Protein 9BK9 (pdb70)

InterPro domains:
  IPR006175 YjgF/YER057c/UK114 family [PF01042] (8-142)
  IPR013813 Endoribonuclease L-PSP/chorismate mutase-like [PTHR43760] (8-143)
  IPR013813 Endoribonuclease L-PSP/chorismate mutase-like [cd02199] (7-141)
  IPR035959 RutC-like superfamily [G3DSA:3.30.1330.40] (1-142)
  IPR035959 RutC-like superfamily [SSF55298] (7-142)

Nearest PDB structures (foldseek):
  9bk9-assembly2_D-2  TM=1.008E+00  e=2.619E-28  Pseudomonas aeruginosa
  9bk9-assembly1_B  TM=1.005E+00  e=1.049E-26  Pseudomonas aeruginosa
  9bkb-assembly1_C  TM=9.730E-01  e=8.729E-17  Acinetobacter baylyi
  9bki-assembly3_G-3  TM=9.748E-01  e=1.996E-16  Acinetobacter baylyi
  2otm-assembly1_C  TM=9.742E-01  e=6.450E-13  Shewanella oneidensis MR-1

Solvent-accessible surface area: 30326 Å² total; per-residue (Å²): 105,89,90,74,20,4,65,34,88,33,23,0,14,0,0,12,32,25,0,75,65,173,57,115,32,94,55,71,14,44,0,43,78,122,6,86,37,51,65,0,3,66,0,0,67,27,0,0,31,27,0,6,96,14,0,70,128,43,12,63,11,27,123,97,2,86,55,0,0,12,0,13,0,3,0,1,7,15,101,59,17,45,87,0,42,30,0,0,36,1,0,12,10,37,0,42,44,61,6,34,97,86,3,21,4,0,9,2,6,0,0,2,16,6,0,7,143,15,1,0,0,4,0,15,3,26,0,0,19,190,156,24,113,36,86,110,83,43,29,45,72,98,60,15,4,64,33,89,36,25,0,13,0,0,9,30,18,0,49,112,179,20,106,49,124,20,64,10,53,0,53,79,114,18,79,55,117,57,0,77,85,0,0,99,28,0,0,25,25,0,6,111,4,0,71,115,39,8,61,12,29,119,92,0,73,62,0,0,12,0,14,0,4,0,3,4,13,103,58,16,46,89,0,42,31,0,0,43,7,0,1,78,40,0,84,117,62,7,38,106,74,2,20,2,0,8,2,5,0,0,1,12,10,1,7,104,18,1,0,0,4,0,16,4,32,0,0,14,138,135,63,72,15,1,73,47,89,34,24,0,14,0,0,8,18,11,0,59,38,87,52,71,39,89,21,65,9,52,0,50,81,112,15,78,58,134,57,0,75,94,0,0,98,37,0,0,21,16,0,6,108,9,0,74,115,43,24,60,13,41,128,101,3,31,63,0,0,18,0,11,0,3,0,2,7,16,103,57,16,46,89,0,15,30,0,0,25,6,0,3,68,39,0,84,109,67,26,36,105,132,2,27,3,0,6,2,6,0,0,1,17,9,1,7,157,19,0,0,0,4,0,13,2,23,0,0,17,141,111,181,50,9,18,75,46,126,87,22,46,0,103,6,31,29,21,16,0,19,88,124,6,63,22,126,19,68,13,54,0,48,71,101,16,18,17,2,12,0,5,44,0,0,64,31,0,0,32,21,0,8,79,11,0,69,27,6,6,30,13,30,122,58,0,85,101,0,62,107,0,26,0,60,0,2,21,20,113,71,25,116,86,20,70,32,0,0,48,1,0,18,76,59,0,89,129,62,9,38,102,83,2,30,47,57,81,43,32,68,43,38,75,115,18,74,99,32,0,0,0,33,0,58,4,61,0,11,8,114,144,24,79,59,74,17,4,58,34,90,31,46,0,18,0,0,12,30,15,0,69,74,184,52,103,35,105,34,75,8,34,0,52,78,117,8,78,54,117,58,0,94,85,0,0,103,40,0,0,34,19,0,5,80,14,0,37,87,30,12,1,3,25,115,57,3,99,103,0,61,73,0,21,0,13,0,0,24,19,113,70,22,118,88,20,70,29,0,0,61,7,0,20,96,43,0,73,104,64,7,34,108,85,1,33,45,61,82,40,32,68,42,10,31,14,0,8,124,12,0,0,0,4,0,20,3,52,0,13,6,180,110,156,165,109,82,18,70,70,124,89,34,25,0,98,4,26,22,29,10,0,78,63,175,56,132,25,130,44,62,9,88,0,52,86,121,14,71,15,51,59,0,19,60,0,0,10,19,0,0,28,23,0,6,95,13,0,77,125,44,10,60,10,35,132,88,1,80,62,0,0,17,0,12,0,52,0,4,8,12,107,57,19,47,70,0,38,16,0,0,18,1,0,0,39,45,0,0,39,67,11,6,77,83,0,10,0,0,7,3,5,0,0,22,65,117,18,73,158,31,0,0,0,32,0,59,3,44,0,0,9,190

Structure (mmCIF, N/CA/C/O backbone):
data_9BK9
#
_entry.id   9BK9
#
_cell.length_a   46.970
_cell.length_b   84.647
_cell.length_c   85.789
_cell.angle_alpha   90.000
_cell.angle_beta   90.710
_cell.angle_gamma   90.000
#
_symmetry.space_group_name_H-M   'P 1 21 1'
#
loop_
_entity.id
_entity.type
_entity.pdbx_description
1 polymer 'Rid family protein PA0814'
2 water water
#
loop_
_atom_site.group_PDB
_atom_site.id
_atom_site.type_symbol
_atom_site.label_atom_id
_atom_site.label_alt_id
_atom_site.label_comp_id
_atom_site.label_asym_id
_atom_site.label_entity_id
_atom_site.label_seq_id
_atom_site.pdbx_PDB_ins_code
_atom_site.Cartn_x
_atom_site.Cartn_y
_atom_site.Cartn_z
_atom_site.occupancy
_atom_site.B_iso_or_equiv
_atom_site.auth_seq_id
_atom_site.auth_comp_id
_atom_site.auth_asym_id
_atom_site.auth_atom_id
_atom_site.pdbx_PDB_model_num
ATOM 1 N N . ALA A 1 14 ? -5.08149 -2.69812 -9.97699 1.000 44.18403 14 ALA A N 1
ATOM 2 C CA . ALA A 1 14 ? -4.38252 -3.53218 -9.00592 1.000 41.64518 14 ALA A CA 1
ATOM 3 C C . ALA A 1 14 ? -2.96461 -3.01817 -8.75713 1.000 47.04112 14 ALA A C 1
ATOM 4 O O . ALA A 1 14 ? -2.11860 -3.00330 -9.65539 1.000 51.35819 14 ALA A O 1
ATOM 6 N N . TYR A 1 15 ? -2.72334 -2.59408 -7.52312 1.000 36.72354 15 TYR A N 1
ATOM 7 C CA . TYR A 1 15 ? -1.43063 -2.10284 -7.08216 1.000 24.50371 15 TYR A CA 1
ATOM 8 C C . TYR A 1 15 ? -0.54562 -3.24459 -6.59372 1.000 20.82624 15 TYR A C 1
ATOM 9 O O . TYR A 1 15 ? -0.98761 -4.38295 -6.43230 1.000 27.51873 15 TYR A O 1
ATOM 18 N N . GLN A 1 16 ? 0.74272 -2.93718 -6.41948 1.000 14.46103 16 GLN A N 1
ATOM 19 C CA . GLN A 1 16 ? 1.74004 -3.88745 -5.94424 1.000 13.27234 16 GLN A CA 1
ATOM 20 C C . GLN A 1 16 ? 2.08582 -3.60403 -4.48594 1.000 16.14046 16 GLN A C 1
ATOM 21 O O . GLN A 1 16 ? 2.09385 -2.44334 -4.06784 1.000 13.83471 16 GLN A O 1
ATOM 27 N N . PRO A 1 17 ? 2.36112 -4.62724 -3.67797 1.000 13.24480 17 PRO A N 1
ATOM 28 C CA . PRO A 1 17 ? 2.75607 -4.37215 -2.28127 1.000 12.56113 17 PRO A CA 1
ATOM 29 C C . PRO A 1 17 ? 4.04429 -3.59246 -2.14314 1.000 13.24622 17 PRO A C 1
ATOM 30 O O . PRO A 1 17 ? 4.18526 -2.81112 -1.19311 1.000 13.88183 17 PRO A O 1
ATOM 34 N N . VAL A 1 18 ? 5.01727 -3.83974 -3.01953 1.000 12.41474 18 VAL A N 1
ATOM 35 C CA . VAL A 1 18 ? 6.32580 -3.19610 -2.97944 1.000 13.30684 18 VAL A CA 1
ATOM 36 C C . VAL A 1 18 ? 6.79391 -2.94523 -4.40448 1.000 16.02006 18 VAL A C 1
ATOM 37 O O . VAL A 1 18 ? 6.69929 -3.83309 -5.25940 1.000 13.41162 18 VAL A O 1
ATOM 41 N N . VAL A 1 19 ? 7.35358 -1.76194 -4.65106 1.000 13.33550 19 VAL A N 1
ATOM 42 C CA . VAL A 1 19 ? 8.05830 -1.47322 -5.90020 1.000 11.31717 19 VAL A CA 1
ATOM 43 C C . VAL A 1 19 ? 9.52689 -1.21024 -5.59421 1.000 17.36279 19 VAL A C 1
ATOM 44 O O . VAL A 1 19 ? 9.84399 -0.41634 -4.70274 1.000 13.56315 19 VAL A O 1
ATOM 48 N N . LEU A 1 20 ? 10.42760 -1.87068 -6.33017 1.000 13.11812 20 LEU A N 1
ATOM 49 C CA . LEU A 1 20 ? 11.86101 -1.61942 -6.21116 1.000 11.68341 20 LEU A CA 1
ATOM 50 C C . LEU A 1 20 ? 12.32539 -0.85618 -7.44165 1.000 17.46164 20 LEU A C 1
ATOM 51 O O . LEU A 1 20 ? 12.03547 -1.27184 -8.56880 1.000 21.14489 20 LEU A O 1
ATOM 56 N N . HIS A 1 21 ? 13.01482 0.26693 -7.22936 1.000 15.40026 21 HIS A N 1
ATOM 57 C CA . HIS A 1 21 ? 13.53986 1.05571 -8.33952 1.000 18.82413 21 HIS A CA 1
ATOM 58 C C . HIS A 1 21 ? 14.73759 1.87774 -7.88329 1.000 17.13542 21 HIS A C 1
ATOM 59 O O . HIS A 1 21 ? 14.65759 2.59988 -6.88718 1.000 18.32653 21 HIS A O 1
ATOM 66 N N . ALA A 1 22 ? 15.85082 1.75109 -8.60961 1.000 20.07743 22 ALA A N 1
ATOM 67 C CA . ALA A 1 22 ? 17.02025 2.61700 -8.42913 1.000 22.70136 22 ALA A CA 1
ATOM 68 C C . ALA A 1 22 ? 17.47451 2.68554 -6.97024 1.000 18.42797 22 ALA A C 1
ATOM 69 O O . ALA A 1 22 ? 17.80297 3.75181 -6.44935 1.000 21.53647 22 ALA A O 1
ATOM 71 N N . GLY A 1 23 ? 17.49521 1.53548 -6.30746 1.000 15.64446 23 GLY A N 1
ATOM 72 C CA . GLY A 1 23 ? 17.98633 1.45572 -4.94547 1.000 17.54415 23 GLY A CA 1
ATOM 73 C C . GLY A 1 23 ? 17.00591 1.87922 -3.87418 1.000 18.34404 23 GLY A C 1
ATOM 74 O O . GLY A 1 23 ? 17.41220 2.03256 -2.71504 1.000 17.09838 23 GLY A O 1
ATOM 75 N N . ILE A 1 24 ? 15.74056 2.09352 -4.22570 1.000 15.64958 24 ILE A N 1
ATOM 76 C CA . ILE A 1 24 ? 14.69661 2.49562 -3.29021 1.000 13.64845 24 ILE A CA 1
ATOM 77 C C . ILE A 1 24 ? 13.55924 1.48444 -3.34686 1.000 15.59101 24 ILE A C 1
ATOM 78 O O . ILE A 1 24 ? 13.15468 1.05803 -4.43561 1.000 13.98455 24 ILE A O 1
ATOM 83 N N . ALA A 1 25 ? 13.01941 1.12549 -2.17680 1.000 10.11559 25 ALA A N 1
ATOM 84 C CA . ALA A 1 25 ? 11.82612 0.29988 -2.06882 1.000 11.41951 25 ALA A CA 1
ATOM 85 C C . ALA A 1 25 ? 10.68576 1.16976 -1.56927 1.000 13.76068 25 ALA A C 1
ATOM 86 O O . ALA A 1 25 ? 10.82658 1.84968 -0.54383 1.000 12.66925 25 ALA A O 1
ATOM 88 N N . TYR A 1 26 ? 9.58084 1.17220 -2.31676 1.000 10.63278 26 TYR A N 1
ATOM 89 C CA . TYR A 1 26 ? 8.35067 1.87004 -1.94647 1.000 10.47538 26 TYR A CA 1
ATOM 90 C C . TYR A 1 26 ? 7.37229 0.80282 -1.48472 1.000 10.40480 26 TYR A C 1
ATOM 91 O O . TYR A 1 26 ? 6.97570 -0.06029 -2.27728 1.000 10.90459 26 TYR A O 1
ATOM 100 N N . VAL A 1 27 ? 7.02203 0.82316 -0.19771 1.000 7.91147 27 VAL A N 1
ATOM 101 C CA . VAL A 1 27 ? 6.16363 -0.18146 0.40119 1.000 6.45349 27 VAL A CA 1
ATOM 102 C C . VAL A 1 27 ? 4.78673 0.42693 0.61926 1.000 12.17552 27 VAL A C 1
ATOM 103 O O . VAL A 1 27 ? 4.63961 1.41964 1.35761 1.000 12.13696 27 VAL A O 1
ATOM 107 N N . SER A 1 28 ? 3.79051 -0.22788 0.01956 1.000 9.42093 28 SER A N 1
ATOM 108 C CA . SER A 1 28 ? 2.39062 0.16035 0.10021 1.000 9.85774 28 SER A CA 1
ATOM 109 C C . SER A 1 28 ? 1.89798 0.17888 1.53826 1.000 11.17977 28 SER A C 1
ATOM 110 O O . SER A 1 28 ? 2.41802 -0.51566 2.41712 1.000 10.43267 28 SER A O 1
ATOM 113 N N . GLY A 1 29 ? 0.85580 0.96865 1.76303 1.000 11.37368 29 GLY A N 1
ATOM 114 C CA . GLY A 1 29 ? 0.18298 0.99253 3.04677 1.000 10.19381 29 GLY A CA 1
ATOM 115 C C . GLY A 1 29 ? -0.32144 -0.36488 3.48462 1.000 13.98779 29 GLY A C 1
ATOM 116 O O . GLY A 1 29 ? -0.96313 -1.08308 2.70596 1.000 14.36483 29 GLY A O 1
ATOM 117 N N . GLN A 1 30 ? 0.00058 -0.74048 4.71652 1.000 10.51221 30 GLN A N 1
ATOM 118 C CA . GLN A 1 30 ? -0.38782 -2.02117 5.29897 1.000 10.65065 30 GLN A CA 1
ATOM 119 C C . GLN A 1 30 ? -1.37801 -1.78237 6.42866 1.000 12.08747 30 GLN A C 1
ATOM 120 O O . GLN A 1 30 ? -1.22307 -0.83570 7.20762 1.000 11.96712 30 GLN A O 1
ATOM 126 N N . LEU A 1 31 ? -2.38582 -2.63882 6.50852 1.000 11.01979 31 LEU A N 1
ATOM 127 C CA . LEU A 1 31 ? -3.38408 -2.62571 7.56296 1.000 11.96771 31 LEU A CA 1
ATOM 128 C C . LEU A 1 31 ? -2.97870 -3.58965 8.67167 1.000 10.22338 31 LEU A C 1
ATOM 129 O O . LEU A 1 31 ? -2.06466 -4.40000 8.50528 1.000 13.82809 31 LEU A O 1
ATOM 134 N N . PRO A 1 32 ? -3.62612 -3.52076 9.83748 1.000 11.39697 32 PRO A N 1
ATOM 135 C CA . PRO A 1 32 ? -3.22091 -4.42350 10.94386 1.000 10.23737 32 PRO A CA 1
ATOM 136 C C . PRO A 1 32 ? -3.78397 -5.83460 10.78117 1.000 14.34176 32 PRO A C 1
ATOM 137 O O . PRO A 1 32 ? -4.81959 -6.19538 11.33297 1.000 13.63358 32 PRO A O 1
ATOM 141 N N . ARG A 1 33 ? -3.09124 -6.65640 9.99363 1.000 13.52660 33 ARG A N 1
ATOM 142 C CA . ARG A 1 33 ? -3.51406 -8.03165 9.75630 1.000 16.68184 33 ARG A CA 1
ATOM 143 C C . ARG A 1 33 ? -2.54698 -8.99944 10.42042 1.000 19.69293 33 ARG A C 1
ATOM 144 O O . ARG A 1 33 ? -1.33106 -8.81803 10.35518 1.000 20.58000 33 ARG A O 1
ATOM 152 N N . GLN A 1 34 ? -3.08423 -10.03271 11.05585 1.000 17.76154 34 GLN A N 1
ATOM 153 C CA . GLN A 1 34 ? -2.28260 -11.17172 11.47008 1.000 17.79982 34 GLN A CA 1
ATOM 154 C C . GLN A 1 34 ? -2.90326 -12.41072 10.84439 1.000 16.97715 34 GLN A C 1
ATOM 155 O O . GLN A 1 34 ? -4.11610 -12.61226 10.95182 1.000 14.77708 34 GLN A O 1
ATOM 161 N N . HIS A 1 35 ? -2.08454 -13.20537 10.16608 1.000 19.36871 35 HIS A N 1
ATOM 162 C CA . HIS A 1 35 ? -2.56127 -14.41790 9.50592 1.000 21.00416 35 HIS A CA 1
ATOM 163 C C . HIS A 1 35 ? -3.67804 -14.10972 8.50951 1.000 19.64506 35 HIS A C 1
ATOM 164 O O . HIS A 1 35 ? -4.63870 -14.87076 8.36681 1.000 21.24034 35 HIS A O 1
ATOM 171 N N . GLY A 1 36 ? -3.57419 -12.97130 7.81618 1.000 17.49271 36 GLY A N 1
ATOM 172 C CA . GLY A 1 36 ? -4.56054 -12.64510 6.81297 1.000 19.59651 36 GLY A CA 1
ATOM 173 C C . GLY A 1 36 ? -5.75720 -11.88995 7.34794 1.000 20.64883 36 GLY A C 1
ATOM 174 O O . GLY A 1 36 ? -6.49065 -11.27793 6.56609 1.000 25.43023 36 GLY A O 1
ATOM 175 N N . GLU A 1 37 ? -5.98653 -11.94622 8.65659 1.000 15.25177 37 GLU A N 1
ATOM 176 C CA . GLU A 1 37 ? -7.22756 -11.49838 9.26842 1.000 14.97206 37 GLU A CA 1
ATOM 177 C C . GLU A 1 37 ? -7.06683 -10.06884 9.76431 1.000 15.91245 37 GLU A C 1
ATOM 178 O O . GLU A 1 37 ? -6.11506 -9.77468 10.48913 1.000 15.23830 37 GLU A O 1
ATOM 184 N N . LEU A 1 38 ? -7.98318 -9.18608 9.38154 1.000 14.47354 38 LEU A N 1
ATOM 185 C CA . LEU A 1 38 ? -7.94546 -7.83153 9.92834 1.000 16.31330 38 LEU A CA 1
ATOM 186 C C . LEU A 1 38 ? -8.27115 -7.87287 11.41901 1.000 17.42675 38 LEU A C 1
ATOM 187 O O . LEU A 1 38 ? -9.38437 -8.23492 11.81175 1.000 20.16026 38 LEU A O 1
ATOM 192 N N . ARG A 1 39 ? -7.32767 -7.45750 12.25376 1.000 17.85544 39 ARG A N 1
ATOM 193 C CA . ARG A 1 39 ? -7.44361 -7.70806 13.67963 1.000 16.09175 39 ARG A CA 1
ATOM 194 C C . ARG A 1 39 ? -7.91512 -6.51616 14.48908 1.000 25.03378 39 ARG A C 1
ATOM 195 O O . ARG A 1 39 ? -8.55870 -6.69569 15.53319 1.000 24.20145 39 ARG A O 1
ATOM 203 N N . TRP A 1 40 ? -7.59053 -5.30818 14.05891 1.000 18.53946 40 TRP A N 1
ATOM 204 C CA . TRP A 1 40 ? -7.88904 -4.12425 14.84248 1.000 18.93931 40 TRP A CA 1
ATOM 205 C C . TRP A 1 40 ? -8.68832 -3.16441 13.97676 1.000 20.92526 40 TRP A C 1
ATOM 206 O O . TRP A 1 40 ? -8.13800 -2.53691 13.06521 1.000 20.74336 40 TRP A O 1
ATOM 217 N N . THR A 1 41 ? -9.97968 -3.04817 14.26680 1.000 20.50314 41 THR A N 1
ATOM 218 C CA . THR A 1 41 ? -10.84774 -2.12025 13.56333 1.000 16.98746 41 THR A CA 1
ATOM 219 C C . THR A 1 41 ? -11.50527 -1.21065 14.58288 1.000 19.25465 41 THR A C 1
ATOM 220 O O . THR A 1 41 ? -11.71422 -1.59414 15.73615 1.000 21.54961 41 THR A O 1
ATOM 224 N N . GLY A 1 42 ? -11.87085 -0.02109 14.13746 1.000 17.70800 42 GLY A N 1
ATOM 225 C CA . GLY A 1 42 ? -12.48509 0.97070 14.99219 1.000 18.63689 42 GLY A CA 1
ATOM 226 C C . GLY A 1 42 ? -11.61270 2.20239 15.13159 1.000 16.95701 42 GLY A C 1
ATOM 227 O O . GLY A 1 42 ? -10.45673 2.23674 14.71697 1.000 16.22810 42 GLY A O 1
ATOM 228 N N . LYS A 1 43 ? -12.21595 3.22967 15.71948 1.000 12.35806 43 LYS A N 1
ATOM 229 C CA . LYS A 1 43 ? -11.56220 4.51227 15.91646 1.000 14.63452 43 LYS A CA 1
ATOM 230 C C . LYS A 1 43 ? -10.74487 4.52310 17.19763 1.000 12.88136 43 LYS A C 1
ATOM 231 O O . LYS A 1 43 ? -11.24002 4.14045 18.26318 1.000 12.32323 43 LYS A O 1
ATOM 237 N N . VAL A 1 44 ? -9.51872 5.01990 17.10268 1.000 9.80352 44 VAL A N 1
ATOM 238 C CA . VAL A 1 44 ? -8.66654 5.16539 18.27169 1.000 9.39637 44 VAL A CA 1
ATOM 239 C C . VAL A 1 44 ? -9.12656 6.37586 19.06983 1.000 12.35975 44 VAL A C 1
ATOM 240 O O . VAL A 1 44 ? -9.27762 7.47310 18.52597 1.000 12.15903 44 VAL A O 1
ATOM 244 N N . GLY A 1 45 ? -9.32147 6.19104 20.37502 1.000 13.74237 45 GLY A N 1
ATOM 245 C CA . GLY A 1 45 ? -9.87003 7.23704 21.19738 1.000 15.41976 45 GLY A CA 1
ATOM 246 C C . GLY A 1 45 ? -11.33132 7.05635 21.53474 1.000 22.59705 45 GLY A C 1
ATOM 247 O O . GLY A 1 45 ? -11.85397 7.80205 22.37410 1.000 28.73048 45 GLY A O 1
ATOM 248 N N . SER A 1 46 ? -12.02594 6.15531 20.85292 1.000 18.42002 46 SER A N 1
ATOM 249 C CA . SER A 1 46 ? -13.37976 5.82178 21.28142 1.000 20.06518 46 SER A CA 1
ATOM 250 C C . SER A 1 46 ? -13.50566 4.31387 21.41770 1.000 17.34062 46 SER A C 1
ATOM 251 O O . SER A 1 46 ? -13.60759 3.79795 22.53325 1.000 22.64382 46 SER A O 1
ATOM 254 N N . GLU A 1 47 ? -13.31956 3.59113 20.32065 1.000 17.38729 47 GLU A N 1
ATOM 255 C CA . GLU A 1 47 ? -13.44465 2.14508 20.35595 1.000 16.92968 47 GLU A CA 1
ATOM 256 C C . GLU A 1 47 ? -12.13828 1.47168 20.73502 1.000 20.90405 47 GLU A C 1
ATOM 257 O O . GLU A 1 47 ? -12.15936 0.47754 21.46183 1.000 22.59520 47 GLU A O 1
ATOM 263 N N . LEU A 1 48 ? -10.99949 2.02321 20.33671 1.000 14.58577 48 LEU A N 1
ATOM 264 C CA . LEU A 1 48 ? -9.72135 1.51367 20.80430 1.000 15.05028 48 LEU A CA 1
ATOM 265 C C . LEU A 1 48 ? -9.05723 2.53457 21.71140 1.000 12.81470 48 LEU A C 1
ATOM 266 O O . LEU A 1 48 ? -9.24016 3.74236 21.56040 1.000 15.66964 48 LEU A O 1
ATOM 271 N N . ASP A 1 49 ? -8.30241 2.03329 22.67958 1.000 13.91014 49 ASP A N 1
ATOM 272 C CA . ASP A 1 49 ? -7.46170 2.88024 23.50249 1.000 19.58997 49 ASP A CA 1
ATOM 273 C C . ASP A 1 49 ? -6.04630 2.83379 22.94765 1.000 16.14860 49 ASP A C 1
ATOM 274 O O . ASP A 1 49 ? -5.77514 2.14272 21.96447 1.000 12.01956 49 ASP A O 1
ATOM 279 N N . LEU A 1 50 ? -5.13598 3.54211 23.61902 1.000 16.33089 50 LEU A N 1
ATOM 280 C CA . LEU A 1 50 ? -3.76602 3.66462 23.12372 1.000 16.65670 50 LEU A CA 1
ATOM 281 C C . LEU A 1 50 ? -3.07098 2.30780 23.02120 1.000 12.69320 50 LEU A C 1
ATOM 282 O O . LEU A 1 50 ? -2.37043 2.03539 22.03833 1.000 12.83308 50 LEU A O 1
ATOM 287 N N . GLU A 1 51 ? -3.28270 1.41989 23.99486 1.000 13.95373 51 GLU A N 1
ATOM 288 C CA . GLU A 1 51 ? -2.54613 0.15767 23.97138 1.000 14.54186 51 GLU A CA 1
ATOM 289 C C . GLU A 1 51 ? -3.01116 -0.75112 22.83150 1.000 11.63786 51 GLU A C 1
ATOM 290 O O . GLU A 1 51 ? -2.18895 -1.40787 22.18217 1.000 10.52194 51 GLU A O 1
ATOM 296 N N . GLN A 1 52 ? -4.32234 -0.81032 22.55980 1.000 11.47951 52 GLN A N 1
ATOM 297 C CA . GLN A 1 52 ? -4.76786 -1.60009 21.41556 1.000 10.41212 52 GLN A CA 1
ATOM 298 C C . GLN A 1 52 ? -4.28153 -1.00565 20.10327 1.000 8.73988 52 GLN A C 1
ATOM 299 O O . GLN A 1 52 ? -3.91274 -1.74151 19.17887 1.000 9.79666 52 GLN A O 1
ATOM 305 N N . ALA A 1 53 ? -4.30072 0.32910 19.99705 1.000 9.30094 53 ALA A N 1
ATOM 306 C CA . ALA A 1 53 ? -3.85722 0.96476 18.76544 1.000 10.60066 53 ALA A CA 1
ATOM 307 C C . ALA A 1 53 ? -2.37941 0.68729 18.52156 1.000 7.84825 53 ALA A C 1
ATOM 308 O O . ALA A 1 53 ? -1.95595 0.51159 17.37243 1.000 7.97814 53 ALA A O 1
ATOM 310 N N . ARG A 1 54 ? -1.58841 0.63204 19.59622 1.000 8.76107 54 ARG A N 1
ATOM 311 C CA . ARG A 1 54 ? -0.18062 0.25858 19.47965 1.000 8.95696 54 ARG A CA 1
ATOM 312 C C . ARG A 1 54 ? -0.02769 -1.17511 18.98029 1.000 8.77363 54 ARG A C 1
ATOM 313 O O . ARG A 1 54 ? 0.85674 -1.46192 18.16634 1.000 8.62491 54 ARG A O 1
ATOM 321 N N . GLN A 1 55 ? -0.86095 -2.09543 19.47356 1.000 9.13434 55 GLN A N 1
ATOM 322 C CA . GLN A 1 55 ? -0.80679 -3.45174 18.92519 1.000 12.05442 55 GLN A CA 1
ATOM 323 C C . GLN A 1 55 ? -1.11093 -3.44626 17.42686 1.000 10.75653 55 GLN A C 1
ATOM 324 O O . GLN A 1 55 ? -0.46578 -4.15762 16.64014 1.000 9.36666 55 GLN A O 1
ATOM 330 N N . ALA A 1 56 ? -2.07893 -2.63246 17.01094 1.000 8.32524 56 ALA A N 1
ATOM 331 C CA . ALA A 1 56 ? -2.37572 -2.52299 15.58634 1.000 8.72695 56 ALA A CA 1
ATOM 332 C C . ALA A 1 56 ? -1.17329 -1.98464 14.81011 1.000 9.96228 56 ALA A C 1
ATOM 333 O O . ALA A 1 56 ? -0.85289 -2.47858 13.71855 1.000 8.16249 56 ALA A O 1
ATOM 335 N N . ALA A 1 57 ? -0.51901 -0.94471 15.34234 1.000 7.57198 57 ALA A N 1
ATOM 336 C CA . ALA A 1 57 ? 0.60984 -0.35263 14.62547 1.000 8.18690 57 ALA A CA 1
ATOM 337 C C . ALA A 1 57 ? 1.77524 -1.33031 14.52652 1.000 8.78942 57 ALA A C 1
ATOM 338 O O . ALA A 1 57 ? 2.49183 -1.35585 13.51672 1.000 7.79082 57 ALA A O 1
ATOM 340 N N . ARG A 1 58 ? 1.98969 -2.13246 15.57493 1.000 7.65125 58 ARG A N 1
ATOM 341 C CA . ARG A 1 58 ? 3.03575 -3.14269 15.51807 1.000 10.08860 58 ARG A CA 1
ATOM 342 C C . ARG A 1 58 ? 2.73535 -4.14579 14.41595 1.000 10.07728 58 ARG A C 1
ATOM 343 O O . ARG A 1 58 ? 3.63033 -4.53948 13.64607 1.000 9.16053 58 ARG A O 1
ATOM 351 N N . LEU A 1 59 ? 1.46575 -4.54483 14.30269 1.000 9.40211 59 LEU A N 1
ATOM 352 C CA . LEU A 1 59 ? 1.10882 -5.49178 13.25598 1.000 10.32265 59 LEU A CA 1
ATOM 353 C C . LEU A 1 59 ? 1.31093 -4.89030 11.87284 1.000 11.05494 59 LEU A C 1
ATOM 354 O O . LEU A 1 59 ? 1.79741 -5.57121 10.96093 1.000 9.31687 59 LEU A O 1
ATOM 359 N N . CYS A 1 60 ? 0.93208 -3.61475 11.69494 1.000 10.63917 60 CYS A N 1
ATOM 360 C CA . CYS A 1 60 ? 1.17295 -2.93593 10.41757 1.000 8.80284 60 CYS A CA 1
ATOM 361 C C . CYS A 1 60 ? 2.65342 -2.93873 10.06572 1.000 8.47144 60 CYS A C 1
ATOM 362 O O . CYS A 1 60 ? 3.03645 -3.17995 8.91043 1.000 9.54904 60 CYS A O 1
ATOM 365 N N . ALA A 1 61 ? 3.49457 -2.60242 11.04020 1.000 8.10916 61 ALA A N 1
ATOM 366 C CA . ALA A 1 61 ? 4.92959 -2.55266 10.79337 1.000 9.31983 61 ALA A CA 1
ATOM 367 C C . ALA A 1 61 ? 5.44943 -3.92392 10.39060 1.000 9.27360 61 ALA A C 1
ATOM 368 O O . ALA A 1 61 ? 6.29139 -4.04555 9.49217 1.000 9.53145 61 ALA A O 1
ATOM 370 N N . ALA A 1 62 ? 4.95659 -4.96497 11.05184 1.000 7.86144 62 ALA A N 1
ATOM 371 C CA . ALA A 1 62 ? 5.36290 -6.32084 10.69394 1.000 11.69782 62 ALA A CA 1
ATOM 372 C C . ALA A 1 62 ? 4.94188 -6.66616 9.26712 1.000 9.80843 62 ALA A C 1
ATOM 373 O O . ALA A 1 62 ? 5.70090 -7.29798 8.53050 1.000 10.97086 62 ALA A O 1
ATOM 375 N N . CYS A 1 63 ? 3.73179 -6.26019 8.86524 1.000 9.74651 63 CYS A N 1
ATOM 376 C CA . CYS A 1 63 ? 3.28572 -6.48952 7.49081 1.000 10.07160 63 CYS A CA 1
ATOM 377 C C . CYS A 1 63 ? 4.15469 -5.72394 6.48564 1.000 12.16682 63 CYS A C 1
ATOM 378 O O . CYS A 1 63 ? 4.44510 -6.22217 5.39104 1.000 10.91242 63 CYS A O 1
ATOM 381 N N . CYS A 1 64 ? 4.58104 -4.50346 6.83568 1.000 11.60057 64 CYS A N 1
ATOM 382 C CA . CYS A 1 64 ? 5.49804 -3.77116 5.96175 1.000 9.69641 64 CYS A CA 1
ATOM 383 C C . CYS A 1 64 ? 6.80277 -4.52690 5.77614 1.000 11.71383 64 CYS A C 1
ATOM 384 O O . CYS A 1 64 ? 7.29621 -4.68129 4.65221 1.000 11.49869 64 CYS A O 1
ATOM 387 N N . LEU A 1 65 ? 7.40789 -4.94979 6.88329 1.000 9.57242 65 LEU A N 1
ATOM 388 C CA . LEU A 1 65 ? 8.69562 -5.63072 6.77737 1.000 12.72917 65 LEU A CA 1
ATOM 389 C C . LEU A 1 65 ? 8.54942 -6.99708 6.10474 1.000 15.01522 65 LEU A C 1
ATOM 390 O O . LEU A 1 65 ? 9.44963 -7.41804 5.37848 1.000 14.39872 65 LEU A O 1
ATOM 395 N N . LEU A 1 66 ? 7.42343 -7.68355 6.30531 1.000 12.35353 66 LEU A N 1
ATOM 396 C CA . LEU A 1 66 ? 7.20566 -8.95358 5.62001 1.000 18.57977 66 LEU A CA 1
ATOM 397 C C . LEU A 1 66 ? 7.09726 -8.74174 4.11881 1.000 16.79990 66 LEU A C 1
ATOM 398 O O . LEU A 1 66 ? 7.72196 -9.46796 3.33944 1.000 15.91875 66 LEU A O 1
ATOM 403 N N . ALA A 1 67 ? 6.34000 -7.72375 3.69455 1.000 14.97377 67 ALA A N 1
ATOM 404 C CA . ALA A 1 67 ? 6.26429 -7.39824 2.27168 1.000 16.25291 67 ALA A CA 1
ATOM 405 C C . ALA A 1 67 ? 7.63248 -7.04328 1.69727 1.000 17.91239 67 ALA A C 1
ATOM 406 O O . ALA A 1 67 ? 7.99595 -7.49277 0.59756 1.000 17.06624 67 ALA A O 1
ATOM 408 N N . LEU A 1 68 ? 8.41509 -6.24350 2.42863 1.000 13.93990 68 LEU A N 1
ATOM 409 C CA . LEU A 1 68 ? 9.76851 -5.90084 1.99034 1.000 13.89192 68 LEU A CA 1
ATOM 410 C C . LEU A 1 68 ? 10.66580 -7.12959 1.86966 1.000 17.41245 68 LEU A C 1
ATOM 411 O O . LEU A 1 68 ? 11.40690 -7.28135 0.88942 1.000 17.79345 68 LEU A O 1
ATOM 416 N N . GLU A 1 69 ? 10.64922 -7.98664 2.88974 1.000 15.36554 69 GLU A N 1
ATOM 417 C CA . GLU A 1 69 ? 11.45620 -9.20318 2.87659 1.000 19.85128 69 GLU A CA 1
ATOM 418 C C . GLU A 1 69 ? 11.08481 -10.09528 1.70080 1.000 23.19051 69 GLU A C 1
ATOM 419 O O . GLU A 1 69 ? 11.95921 -10.60304 0.98859 1.000 26.73673 69 GLU A O 1
ATOM 425 N N . GLU A 1 70 ? 9.78778 -10.26576 1.46448 1.000 21.90487 70 GLU A N 1
ATOM 426 C CA . GLU A 1 70 ? 9.33680 -11.12434 0.37214 1.000 27.48152 70 GLU A CA 1
ATOM 427 C C . GLU A 1 70 ? 9.67867 -10.52130 -0.98582 1.000 25.92726 70 GLU A C 1
ATOM 428 O O . GLU A 1 70 ? 9.93803 -11.25931 -1.94481 1.000 32.33373 70 GLU A O 1
ATOM 434 N N . ALA A 1 71 ? 9.70432 -9.18849 -1.08964 1.000 22.86365 71 ALA A N 1
ATOM 435 C CA . ALA A 1 71 ? 10.11106 -8.56304 -2.33983 1.000 21.45142 71 ALA A CA 1
ATOM 436 C C . ALA A 1 71 ? 11.60697 -8.69318 -2.57920 1.000 26.49606 71 ALA A C 1
ATOM 437 O O . ALA A 1 71 ? 12.03462 -8.80066 -3.73361 1.000 27.30404 71 ALA A O 1
ATOM 439 N N . LEU A 1 72 ? 12.41993 -8.66895 -1.51656 1.000 24.14508 72 LEU A N 1
ATOM 440 C CA . LEU A 1 72 ? 13.86837 -8.65626 -1.68278 1.000 23.37394 72 LEU A CA 1
ATOM 441 C C . LEU A 1 72 ? 14.51445 -10.03025 -1.60944 1.000 23.59240 72 LEU A C 1
ATOM 442 O O . LEU A 1 72 ? 15.67549 -10.16622 -2.01081 1.000 29.93705 72 LEU A O 1
ATOM 447 N N . GLY A 1 73 ? 13.80982 -11.03347 -1.10269 1.000 23.59011 73 GLY A N 1
ATOM 448 C CA . GLY A 1 73 ? 14.43108 -12.30775 -0.80748 1.000 27.60031 73 GLY A CA 1
ATOM 449 C C . GLY A 1 73 ? 15.28702 -12.28625 0.43449 1.000 30.94679 73 GLY A C 1
ATOM 450 O O . GLY A 1 73 ? 16.27837 -13.01885 0.51167 1.000 32.39318 73 GLY A O 1
ATOM 451 N N . GLY A 1 74 ? 14.91157 -11.48463 1.42570 1.000 28.43171 74 GLY A N 1
ATOM 452 C CA . GLY A 1 74 ? 15.63496 -11.38626 2.68130 1.000 24.66383 74 GLY A CA 1
ATOM 453 C C . GLY A 1 74 ? 15.89450 -9.93721 3.04943 1.000 23.64510 74 GLY A C 1
ATOM 454 O O . GLY A 1 74 ? 16.09402 -9.07440 2.19095 1.000 26.64790 74 GLY A O 1
ATOM 455 N N . LEU A 1 75 ? 15.89006 -9.66437 4.34808 1.000 20.36070 75 LEU A N 1
ATOM 456 C CA . LEU A 1 75 ? 16.11853 -8.30705 4.83809 1.000 16.41143 75 LEU A CA 1
ATOM 457 C C . LEU A 1 75 ? 17.58477 -7.91009 4.83791 1.000 18.72260 75 LEU A C 1
ATOM 458 O O . LEU A 1 75 ? 17.89693 -6.75216 5.13838 1.000 18.34689 75 LEU A O 1
ATOM 463 N N . GLN A 1 76 ? 18.49383 -8.82857 4.50812 1.000 23.47296 76 GLN A N 1
ATOM 464 C CA . GLN A 1 76 ? 19.89830 -8.45497 4.41386 1.000 25.24661 76 GLN A CA 1
ATOM 465 C C . GLN A 1 76 ? 20.15491 -7.43836 3.30728 1.000 22.16173 76 GLN A C 1
ATOM 466 O O . GLN A 1 76 ? 21.16594 -6.73265 3.36259 1.000 24.50280 76 GLN A O 1
ATOM 472 N N . ARG A 1 77 ? 19.26154 -7.32743 2.31996 1.000 18.43864 77 ARG A N 1
ATOM 473 C CA . ARG A 1 77 ? 19.43829 -6.34124 1.26137 1.000 20.13206 77 ARG A CA 1
ATOM 474 C C . ARG A 1 77 ? 18.87180 -4.97645 1.61645 1.000 20.56329 77 ARG A C 1
ATOM 475 O O . ARG A 1 77 ? 18.94974 -4.06507 0.78967 1.000 20.83106 77 ARG A O 1
ATOM 483 N N . VAL A 1 78 ? 18.32662 -4.80102 2.81485 1.000 16.84820 78 VAL A N 1
ATOM 484 C CA . VAL A 1 78 ? 17.89722 -3.47581 3.25271 1.000 17.35304 78 VAL A CA 1
ATOM 485 C C . VAL A 1 78 ? 19.12963 -2.73307 3.74661 1.000 16.57299 78 VAL A C 1
ATOM 486 O O . VAL A 1 78 ? 19.81083 -3.19518 4.66859 1.000 18.00739 78 VAL A O 1
ATOM 490 N N . GLU A 1 79 ? 19.46799 -1.62027 3.08435 1.000 14.61942 79 GLU A N 1
ATOM 491 C CA . GLU A 1 79 ? 20.55272 -0.77763 3.58128 1.000 16.47229 79 GLU A CA 1
ATOM 492 C C . GLU A 1 79 ? 20.09875 0.00944 4.80509 1.000 18.23680 79 GLU A C 1
ATOM 493 O O . GLU A 1 79 ? 20.78107 0.02079 5.83796 1.000 18.17257 79 GLU A O 1
ATOM 499 N N . ARG A 1 80 ? 18.93099 0.65025 4.71516 1.000 14.58242 80 ARG A N 1
ATOM 500 C CA . ARG A 1 80 ? 18.32447 1.32948 5.85193 1.000 11.28853 80 ARG A CA 1
ATOM 501 C C . ARG A 1 80 ? 16.89813 1.71987 5.49799 1.000 7.78943 80 ARG A C 1
ATOM 502 O O . ARG A 1 80 ? 16.54674 1.87461 4.32169 1.000 12.51880 80 ARG A O 1
ATOM 510 N N . LEU A 1 81 ? 16.07935 1.87976 6.53252 1.000 8.52223 81 LEU A N 1
ATOM 511 C CA . LEU A 1 81 ? 14.80269 2.53013 6.31787 1.000 9.03081 81 LEU A CA 1
ATOM 512 C C . LEU A 1 81 ? 15.04486 4.02148 6.10451 1.000 9.71983 81 LEU A C 1
ATOM 513 O O . LEU A 1 81 ? 16.07548 4.56665 6.50940 1.000 12.07694 81 LEU A O 1
ATOM 518 N N . LEU A 1 82 ? 14.11049 4.67065 5.41345 1.000 7.70012 82 LEU A N 1
ATOM 519 C CA . LEU A 1 82 ? 14.23388 6.09521 5.12522 1.000 9.63458 82 LEU A CA 1
ATOM 520 C C . LEU A 1 82 ? 13.09311 6.88757 5.73023 1.000 7.45841 82 LEU A C 1
ATOM 521 O O . LEU A 1 82 ? 13.33320 7.84234 6.49037 1.000 9.84728 82 LEU A O 1
ATOM 526 N N . LYS A 1 83 ? 11.85206 6.51073 5.42597 1.000 10.06770 83 LYS A N 1
ATOM 527 C CA . LYS A 1 83 ? 10.73665 7.32800 5.87411 1.000 8.78267 83 LYS A CA 1
ATOM 528 C C . LYS A 1 83 ? 9.53412 6.44051 6.13013 1.000 7.71710 83 LYS A C 1
ATOM 529 O O . LYS A 1 83 ? 9.25113 5.54132 5.34434 1.000 11.02488 83 LYS A O 1
ATOM 535 N N . VAL A 1 84 ? 8.84997 6.68375 7.24542 1.000 7.26694 84 VAL A N 1
ATOM 536 C CA . VAL A 1 84 ? 7.66733 5.91986 7.65649 1.000 8.26230 84 VAL A CA 1
ATOM 537 C C . VAL A 1 84 ? 6.50639 6.89621 7.77747 1.000 11.05522 84 VAL A C 1
ATOM 538 O O . VAL A 1 84 ? 6.64515 7.95118 8.40354 1.000 9.78626 84 VAL A O 1
ATOM 542 N N . THR A 1 85 ? 5.35814 6.54830 7.21476 1.000 8.72143 85 THR A N 1
ATOM 543 C CA . THR A 1 85 ? 4.16620 7.35776 7.41717 1.000 8.72178 85 THR A CA 1
ATOM 544 C C . THR A 1 85 ? 3.11465 6.50618 8.10680 1.000 10.65406 85 THR A C 1
ATOM 545 O O . THR A 1 85 ? 2.79670 5.40258 7.63955 1.000 8.61595 85 THR A O 1
ATOM 549 N N . GLY A 1 86 ? 2.61317 7.00797 9.23316 1.000 9.11661 86 GLY A N 1
ATOM 550 C CA . GLY A 1 86 ? 1.59705 6.30617 9.99872 1.000 11.40142 86 GLY A CA 1
ATOM 551 C C . GLY A 1 86 ? 0.30242 7.08350 10.03947 1.000 8.48639 86 GLY A C 1
ATOM 552 O O . GLY A 1 86 ? 0.28845 8.25050 10.43881 1.000 10.45336 86 GLY A O 1
ATOM 553 N N . TYR A 1 87 ? -0.79200 6.44725 9.62849 1.000 8.05982 87 TYR A N 1
ATOM 554 C CA . TYR A 1 87 ? -2.12526 7.02853 9.64851 1.000 8.04769 87 TYR A CA 1
ATOM 555 C C . TYR A 1 87 ? -2.92694 6.33870 10.74002 1.000 8.44978 87 TYR A C 1
ATOM 556 O O . TYR A 1 87 ? -2.94763 5.10527 10.81140 1.000 8.76124 87 TYR A O 1
ATOM 565 N N . VAL A 1 88 ? -3.55916 7.12212 11.59841 1.000 9.02606 88 VAL A N 1
ATOM 566 C CA . VAL A 1 88 ? -4.31857 6.57731 12.71893 1.000 7.85461 88 VAL A CA 1
ATOM 567 C C . VAL A 1 88 ? -5.75392 7.06347 12.58128 1.000 7.86211 88 VAL A C 1
ATOM 568 O O . VAL A 1 88 ? -5.99729 8.27387 12.58451 1.000 11.16696 88 VAL A O 1
ATOM 572 N N . ALA A 1 89 ? -6.70039 6.13254 12.43670 1.000 7.16357 89 ALA A N 1
ATOM 573 C CA . ALA A 1 89 ? -8.12258 6.49595 12.42851 1.000 8.65239 89 ALA A CA 1
ATOM 574 C C . ALA A 1 89 ? -8.50044 7.00286 13.81876 1.000 10.35083 89 ALA A C 1
ATOM 575 O O . ALA A 1 89 ? -8.43833 6.25250 14.79791 1.000 12.01985 89 ALA A O 1
ATOM 577 N N . SER A 1 90 ? -8.84957 8.28585 13.91324 1.000 9.68186 90 SER A N 1
ATOM 578 C CA . SER A 1 90 ? -8.83447 9.01807 15.17415 1.000 10.02789 90 SER A CA 1
ATOM 579 C C . SER A 1 90 ? -10.21549 9.55083 15.51581 1.000 16.15776 90 SER A C 1
ATOM 580 O O . SER A 1 90 ? -10.82773 10.26758 14.71383 1.000 13.94128 90 SER A O 1
ATOM 583 N N . ALA A 1 91 ? -10.69208 9.20020 16.70577 1.000 12.01746 91 ALA A N 1
ATOM 584 C CA . ALA A 1 91 ? -11.91913 9.76390 17.24561 1.000 15.95475 91 ALA A CA 1
ATOM 585 C C . ALA A 1 91 ? -11.70005 11.20317 17.68747 1.000 19.40854 91 ALA A C 1
ATOM 586 O O . ALA A 1 91 ? -10.57197 11.65189 17.90922 1.000 15.69755 91 ALA A O 1
ATOM 588 N N . ALA A 1 92 ? -12.81280 11.91476 17.86449 1.000 18.35565 92 ALA A N 1
ATOM 589 C CA . ALA A 1 92 ? -12.75490 13.29315 18.32734 1.000 21.86598 92 ALA A CA 1
ATOM 590 C C . ALA A 1 92 ? -11.91551 13.40116 19.59336 1.000 17.19771 92 ALA A C 1
ATOM 591 O O . ALA A 1 92 ? -12.13137 12.66849 20.56159 1.000 20.44272 92 ALA A O 1
ATOM 593 N N . GLY A 1 93 ? -10.91949 14.28701 19.55841 1.000 18.74338 93 GLY A N 1
ATOM 594 C CA . GLY A 1 93 ? -10.08299 14.55955 20.70411 1.000 17.18442 93 GLY A CA 1
ATOM 595 C C . GLY A 1 93 ? -8.88069 13.65567 20.89576 1.000 19.26505 93 GLY A C 1
ATOM 596 O O . GLY A 1 93 ? -8.08351 13.90612 21.81080 1.000 16.61749 93 GLY A O 1
ATOM 597 N N . PHE A 1 94 ? -8.71571 12.60815 20.09049 1.000 15.64003 94 PHE A N 1
ATOM 598 C CA . PHE A 1 94 ? -7.55652 11.74489 20.26368 1.000 15.95894 94 PHE A CA 1
ATOM 599 C C . PHE A 1 94 ? -6.34547 12.39671 19.61561 1.000 16.22402 94 PHE A C 1
ATOM 600 O O . PHE A 1 94 ? -6.36805 12.67136 18.40642 1.000 12.49184 94 PHE A O 1
ATOM 608 N N . VAL A 1 95 ? -5.29280 12.64050 20.40728 1.000 12.60729 95 VAL A N 1
ATOM 609 C CA . VAL A 1 95 ? -4.12350 13.37534 19.91720 1.000 10.76464 95 VAL A CA 1
ATOM 610 C C . VAL A 1 95 ? -2.80102 12.69006 20.25659 1.000 12.79298 95 VAL A C 1
ATOM 611 O O . VAL A 1 95 ? -1.74636 13.34367 20.28332 1.000 10.56924 95 VAL A O 1
ATOM 615 N N . GLN A 1 96 ? -2.82573 11.37237 20.49973 1.000 9.11304 96 GLN A N 1
ATOM 616 C CA . GLN A 1 96 ? -1.61552 10.61929 20.82499 1.000 10.96243 96 GLN A CA 1
ATOM 617 C C . GLN A 1 96 ? -1.15657 9.73693 19.66768 1.000 9.22078 96 GLN A C 1
ATOM 618 O O . GLN A 1 96 ? -0.66589 8.61595 19.86364 1.000 9.96892 96 GLN A O 1
ATOM 624 N N . GLN A 1 97 ? -1.30803 10.23910 18.44610 1.000 7.79085 97 GLN A N 1
ATOM 625 C CA . GLN A 1 97 ? -0.80934 9.50163 17.28947 1.000 7.70121 97 GLN A CA 1
ATOM 626 C C . GLN A 1 97 ? 0.68137 9.18291 17.37043 1.000 7.91282 97 GLN A C 1
ATOM 627 O O . GLN A 1 97 ? 1.06054 8.06875 16.96570 1.000 8.85837 97 GLN A O 1
ATOM 633 N N . PRO A 1 98 ? 1.56462 10.06728 17.85964 1.000 8.28860 98 PRO A N 1
ATOM 634 C CA . PRO A 1 98 ? 2.97573 9.66275 17.95893 1.000 9.32857 98 PRO A CA 1
ATOM 635 C C . PRO A 1 98 ? 3.17474 8.44512 18.84063 1.000 8.89285 98 PRO A C 1
ATOM 636 O O . PRO A 1 98 ? 3.94287 7.55443 18.47318 1.000 10.49360 98 PRO A O 1
ATOM 640 N N . ALA A 1 99 ? 2.48370 8.36353 19.97768 1.000 8.21726 99 ALA A N 1
ATOM 641 C CA . ALA A 1 99 ? 2.63399 7.18770 20.83407 1.000 8.33449 99 ALA A CA 1
ATOM 642 C C . ALA A 1 99 ? 2.12344 5.92240 20.14810 1.000 8.93199 99 ALA A C 1
ATOM 643 O O . ALA A 1 99 ? 2.66064 4.83285 20.38351 1.000 10.57790 99 ALA A O 1
ATOM 645 N N . VAL A 1 100 ? 1.10368 6.03983 19.29290 1.000 4.90407 100 VAL A N 1
ATOM 646 C CA . VAL A 1 100 ? 0.62837 4.86973 18.54502 1.000 6.46138 100 VAL A CA 1
ATOM 647 C C . VAL A 1 100 ? 1.69225 4.41323 17.55491 1.000 8.01657 100 VAL A C 1
ATOM 648 O O . VAL A 1 100 ? 2.10674 3.25031 17.54718 1.000 8.64003 100 VAL A O 1
ATOM 652 N N . ILE A 1 101 ? 2.17040 5.33104 16.71535 1.000 6.68536 101 ILE A N 1
ATOM 653 C CA . ILE A 1 101 ? 3.12983 4.94539 15.67935 1.000 6.58582 101 ILE A CA 1
ATOM 654 C C . ILE A 1 101 ? 4.49780 4.59296 16.27250 1.000 7.12161 101 ILE A C 1
ATOM 655 O O . ILE A 1 101 ? 5.27730 3.87016 15.63746 1.000 7.81357 101 ILE A O 1
ATOM 660 N N . ASP A 1 102 ? 4.78332 5.02549 17.50942 1.000 8.71040 102 ASP A N 1
ATOM 661 C CA . ASP A 1 102 ? 6.00647 4.60721 18.19188 1.000 9.52121 102 ASP A CA 1
ATOM 662 C C . ASP A 1 102 ? 6.11402 3.09089 18.26839 1.000 7.72443 102 ASP A C 1
ATOM 663 O O . ASP A 1 102 ? 7.21934 2.55098 18.28603 1.000 8.05696 102 ASP A O 1
ATOM 668 N N . ALA A 1 103 ? 4.97979 2.38530 18.35102 1.000 8.10426 103 ALA A N 1
ATOM 669 C CA . ALA A 1 103 ? 5.03614 0.92207 18.37532 1.000 9.05122 103 ALA A CA 1
ATOM 670 C C . ALA A 1 103 ? 5.59079 0.36793 17.06575 1.000 7.12441 103 ALA A C 1
ATOM 671 O O . ALA A 1 103 ? 6.38968 -0.58076 17.06225 1.000 10.10510 103 ALA A O 1
ATOM 673 N N . ALA A 1 104 ? 5.20713 0.97292 15.93473 1.000 8.03349 104 ALA A N 1
ATOM 674 C CA . ALA A 1 104 ? 5.79899 0.57989 14.66139 1.000 7.90164 104 ALA A CA 1
ATOM 675 C C . ALA A 1 104 ? 7.28516 0.92985 14.61056 1.000 7.01538 104 ALA A C 1
ATOM 676 O O . ALA A 1 104 ? 8.11449 0.10441 14.20724 1.000 9.05174 104 ALA A O 1
ATOM 678 N N . SER A 1 105 ? 7.64315 2.15745 15.02530 1.000 9.00897 105 SER A N 1
ATOM 679 C CA . SER A 1 105 ? 9.04881 2.56443 14.97920 1.000 5.63976 105 SER A CA 1
ATOM 680 C C . SER A 1 105 ? 9.92471 1.62603 15.81100 1.000 8.71646 105 SER A C 1
ATOM 681 O O . SER A 1 105 ? 11.00722 1.19993 15.36850 1.000 8.24797 105 SER A O 1
ATOM 684 N N . GLU A 1 106 ? 9.45842 1.26923 17.01596 1.000 9.40586 106 GLU A N 1
ATOM 685 C CA . GLU A 1 106 ? 10.24390 0.36974 17.85620 1.000 8.37948 106 GLU A CA 1
ATOM 686 C C . GLU A 1 106 ? 10.31102 -1.03585 17.27824 1.000 10.02873 106 GLU A C 1
ATOM 687 O O . GLU A 1 106 ? 11.34125 -1.70528 17.42711 1.000 9.94312 106 GLU A O 1
ATOM 693 N N . TYR A 1 107 ? 9.23387 -1.51414 16.64634 1.000 8.09825 107 TYR A N 1
ATOM 694 C CA . TYR A 1 107 ? 9.30611 -2.80465 15.96354 1.000 7.97608 107 TYR A CA 1
ATOM 695 C C . TYR A 1 107 ? 10.37039 -2.78767 14.86626 1.000 9.78534 107 TYR A C 1
ATOM 696 O O . TYR A 1 107 ? 11.13624 -3.75038 14.70349 1.000 9.44404 107 TYR A O 1
ATOM 705 N N . PHE A 1 108 ? 10.42082 -1.71108 14.08442 1.000 7.98550 108 PHE A N 1
ATOM 706 C CA . PHE A 1 108 ? 11.47597 -1.61790 13.08131 1.000 7.85491 108 PHE A CA 1
ATOM 707 C C . PHE A 1 108 ? 12.83929 -1.70914 13.74887 1.000 10.72889 108 PHE A C 1
ATOM 708 O O . PHE A 1 108 ? 13.76721 -2.31458 13.20134 1.000 10.44823 108 PHE A O 1
ATOM 716 N N . ASP A 1 109 ? 12.99174 -1.08563 14.91807 1.000 9.52144 109 ASP A N 1
ATOM 717 C CA . ASP A 1 109 ? 14.26246 -1.21339 15.63588 1.000 11.57095 109 ASP A CA 1
ATOM 718 C C . ASP A 1 109 ? 14.51032 -2.65910 16.08131 1.000 13.69129 109 ASP A C 1
ATOM 719 O O . ASP A 1 109 ? 15.62688 -3.16963 15.94995 1.000 12.84935 109 ASP A O 1
ATOM 724 N N . GLU A 1 110 ? 13.47192 -3.34742 16.55802 1.000 10.54647 110 GLU A N 1
ATOM 725 C CA . GLU A 1 110 ? 13.64552 -4.72380 17.01968 1.000 13.18304 110 GLU A CA 1
ATOM 726 C C . GLU A 1 110 ? 14.18277 -5.60926 15.90874 1.000 18.15506 110 GLU A C 1
ATOM 727 O O . GLU A 1 110 ? 15.03207 -6.47886 16.14794 1.000 18.50872 110 GLU A O 1
ATOM 733 N N . VAL A 1 111 ? 13.65014 -5.44089 14.70166 1.000 10.98674 111 VAL A N 1
ATOM 734 C CA . VAL A 1 111 ? 14.03586 -6.31133 13.59430 1.000 12.44906 111 VAL A CA 1
ATOM 735 C C . VAL A 1 111 ? 15.32972 -5.84538 12.92541 1.000 15.00265 111 VAL A C 1
ATOM 736 O O . VAL A 1 111 ? 16.19890 -6.66240 12.59791 1.000 13.07266 111 VAL A O 1
ATOM 740 N N . LEU A 1 112 ? 15.48809 -4.54308 12.68718 1.000 12.00463 112 LEU A N 1
ATOM 741 C CA . LEU A 1 112 ? 16.56193 -4.07007 11.82573 1.000 12.83513 112 LEU A CA 1
ATOM 742 C C . LEU A 1 112 ? 17.70826 -3.39910 12.57155 1.000 14.59212 112 LEU A C 1
ATOM 743 O O . LEU A 1 112 ? 18.72138 -3.07596 11.93838 1.000 15.00707 112 LEU A O 1
ATOM 748 N N . GLY A 1 113 ? 17.62389 -3.24176 13.89519 1.000 13.44239 113 GLY A N 1
ATOM 749 C CA . GLY A 1 113 ? 18.69668 -2.57666 14.61525 1.000 14.14917 113 GLY A CA 1
ATOM 750 C C . GLY A 1 113 ? 18.91850 -1.16382 14.11976 1.000 17.34754 113 GLY A C 1
ATOM 751 O O . GLY A 1 113 ? 17.96844 -0.40274 13.88566 1.000 14.70307 113 GLY A O 1
ATOM 752 N N . ALA A 1 114 ? 20.19773 -0.81475 13.92262 1.000 18.78433 114 ALA A N 1
ATOM 753 C CA . ALA A 1 114 ? 20.54724 0.53426 13.46787 1.000 22.24843 114 ALA A CA 1
ATOM 754 C C . ALA A 1 114 ? 19.95017 0.84422 12.10179 1.000 21.14942 114 ALA A C 1
ATOM 755 O O . ALA A 1 114 ? 19.59719 1.99699 11.82391 1.000 22.10883 114 ALA A O 1
ATOM 757 N N . ARG A 1 115 ? 19.74963 -0.17641 11.26993 1.000 14.95489 115 ARG A N 1
ATOM 758 C CA . ARG A 1 115 ? 19.22482 0.05465 9.92991 1.000 15.14702 115 ARG A CA 1
ATOM 759 C C . ARG A 1 115 ? 17.75891 0.43531 9.96008 1.000 12.52222 115 ARG A C 1
ATOM 760 O O . ARG A 1 115 ? 17.20894 0.81720 8.92349 1.000 14.85075 115 ARG A O 1
ATOM 768 N N . GLY A 1 116 ? 17.11564 0.31233 11.10696 1.000 10.96941 116 GLY A N 1
ATOM 769 C CA . GLY A 1 116 ? 15.72051 0.64855 11.22991 1.000 9.05236 116 GLY A CA 1
ATOM 770 C C . GLY A 1 116 ? 15.40449 2.10893 11.45510 1.000 9.81324 116 GLY A C 1
ATOM 771 O O . GLY A 1 116 ? 14.21909 2.43899 11.49197 1.000 11.23042 116 GLY A O 1
ATOM 772 N N . GLY A 1 117 ? 16.40443 2.97939 11.60961 1.000 10.44125 117 GLY A N 1
ATOM 773 C CA . GLY A 1 117 ? 16.11965 4.38844 11.85329 1.000 13.08862 117 GLY A CA 1
ATOM 774 C C . GLY A 1 117 ? 15.40603 5.03041 10.67649 1.000 11.77922 117 GLY A C 1
ATOM 775 O O . GLY A 1 117 ? 15.57460 4.62401 9.52165 1.000 12.60777 117 GLY A O 1
ATOM 776 N N . HIS A 1 118 ? 14.55695 6.01953 10.97504 1.000 8.08591 118 HIS A N 1
ATOM 777 C CA . HIS A 1 118 ? 13.73519 6.58167 9.90874 1.000 7.20712 118 HIS A CA 1
ATOM 778 C C . HIS A 1 118 ? 13.20123 7.95345 10.29446 1.000 8.16425 118 HIS A C 1
ATOM 779 O O . HIS A 1 118 ? 12.98194 8.24020 11.47388 1.000 11.17496 118 HIS A O 1
ATOM 786 N N . ALA A 1 119 ? 12.95553 8.78012 9.27475 1.000 7.60012 119 ALA A N 1
ATOM 787 C CA . ALA A 1 119 ? 12.08803 9.93041 9.44687 1.000 7.65725 119 ALA A CA 1
ATOM 788 C C . ALA A 1 119 ? 10.64547 9.45725 9.49537 1.000 8.89631 119 ALA A C 1
ATOM 789 O O . ALA A 1 119 ? 10.31855 8.33064 9.08298 1.000 8.62151 119 ALA A O 1
ATOM 791 N N . ARG A 1 120 ? 9.76884 10.31743 10.00057 1.000 7.24030 120 ARG A N 1
ATOM 792 C CA . ARG A 1 120 ? 8.42221 9.83867 10.29101 1.000 7.18173 120 ARG A CA 1
ATOM 793 C C . ARG A 1 120 ? 7.39773 10.95933 10.22065 1.000 9.75519 120 ARG A C 1
ATOM 794 O O . ARG A 1 120 ? 7.68513 12.11236 10.54831 1.000 9.12952 120 ARG A O 1
ATOM 802 N N . ALA A 1 121 ? 6.18012 10.59437 9.83448 1.000 7.67925 121 ALA A N 1
ATOM 803 C CA . ALA A 1 121 ? 5.01081 11.43362 10.04183 1.000 10.32368 121 ALA A CA 1
ATOM 804 C C . ALA A 1 121 ? 3.91655 10.57162 10.64242 1.000 12.92431 121 ALA A C 1
ATOM 805 O O . ALA A 1 121 ? 3.82808 9.37920 10.35299 1.000 10.95384 121 ALA A O 1
ATOM 807 N N . ALA A 1 122 ? 3.11007 11.17166 11.51125 1.000 10.86289 122 ALA A N 1
ATOM 808 C CA . ALA A 1 122 ? 2.00306 10.46060 12.14712 1.000 11.34312 122 ALA A CA 1
ATOM 809 C C . ALA A 1 122 ? 0.82727 11.41740 12.19871 1.000 14.55448 122 ALA A C 1
ATOM 810 O O . ALA A 1 122 ? 0.94532 12.49813 12.78517 1.000 14.02382 122 ALA A O 1
ATOM 812 N N . VAL A 1 123 ? -0.30373 11.03603 11.59311 1.000 8.46170 123 VAL A N 1
ATOM 813 C CA . VAL A 1 123 ? -1.44392 11.93927 11.49505 1.000 8.18749 123 VAL A CA 1
ATOM 814 C C . VAL A 1 123 ? -2.71369 11.17914 11.82571 1.000 8.03230 123 VAL A C 1
ATOM 815 O O . VAL A 1 123 ? -2.79751 9.96266 11.63067 1.000 10.07429 123 VAL A O 1
ATOM 819 N N . GLY A 1 124 ? -3.70646 11.90466 12.31786 1.000 8.51858 124 GLY A N 1
ATOM 820 C CA . GLY A 1 124 ? -4.98848 11.29406 12.60672 1.000 9.69747 124 GLY A CA 1
ATOM 821 C C . GLY A 1 124 ? -5.98657 11.47447 11.48244 1.000 12.64105 124 GLY A C 1
ATOM 822 O O . GLY A 1 124 ? -6.47385 12.57707 11.24476 1.000 14.17848 124 GLY A O 1
ATOM 823 N N . VAL A 1 125 ? -6.35932 10.39072 10.82037 1.000 10.19986 125 VAL A N 1
ATOM 824 C CA . VAL A 1 125 ? -7.24640 10.47099 9.67699 1.000 7.55968 125 VAL A CA 1
ATOM 825 C C . VAL A 1 125 ? -8.67035 10.17448 10.12643 1.000 11.71442 125 VAL A C 1
ATOM 826 O O . VAL A 1 125 ? -8.91895 9.74000 11.24594 1.000 10.96287 125 VAL A O 1
ATOM 830 N N . ALA A 1 126 ? -9.62631 10.42610 9.23846 1.000 11.46551 126 ALA A N 1
ATOM 831 C CA . ALA A 1 126 ? -11.02151 10.19581 9.58707 1.000 11.94877 126 ALA A CA 1
ATOM 832 C C . ALA A 1 126 ? -11.40014 8.72382 9.50216 1.000 12.04638 126 ALA A C 1
ATOM 833 O O . ALA A 1 126 ? -12.11848 8.22338 10.36701 1.000 15.98510 126 ALA A O 1
ATOM 835 N N . GLU A 1 127 ? -10.94090 8.01826 8.47190 1.000 10.12771 127 GLU A N 1
ATOM 836 C CA . GLU A 1 127 ? -11.35267 6.64103 8.22991 1.000 12.89533 127 GLU A CA 1
ATOM 837 C C . GLU A 1 127 ? -10.21655 5.90389 7.54521 1.000 12.89192 127 GLU A C 1
ATOM 838 O O . GLU A 1 127 ? -9.40660 6.51336 6.84189 1.000 10.09851 127 GLU A O 1
ATOM 844 N N . LEU A 1 128 ? -10.18241 4.58582 7.71287 1.000 10.13388 128 LEU A N 1
ATOM 845 C CA . LEU A 1 128 ? -9.21260 3.77521 6.99599 1.000 9.70957 128 LEU A CA 1
ATOM 846 C C . LEU A 1 128 ? -9.89264 2.59178 6.31865 1.000 9.04714 128 LEU A C 1
ATOM 847 O O . LEU A 1 128 ? -11.02554 2.23130 6.66540 1.000 11.97640 128 LEU A O 1
ATOM 852 N N . PRO A 1 129 ? -9.24015 1.99915 5.31390 1.000 9.34599 129 PRO A N 1
ATOM 853 C CA . PRO A 1 129 ? -9.81722 0.83965 4.61342 1.000 10.82768 129 PRO A CA 1
ATOM 854 C C . PRO A 1 129 ? -10.31232 -0.23529 5.56646 1.000 12.12705 129 PRO A C 1
ATOM 855 O O . PRO A 1 129 ? -9.61025 -0.63342 6.49998 1.000 11.94320 129 PRO A O 1
ATOM 859 N N . ARG A 1 130 ? -11.53354 -0.71552 5.31574 1.000 12.35088 130 ARG A N 1
ATOM 860 C CA . ARG A 1 130 ? -12.15586 -1.80074 6.07667 1.000 17.08177 130 ARG A CA 1
ATOM 861 C C . ARG A 1 130 ? -12.35123 -1.45533 7.55322 1.000 17.02410 130 ARG A C 1
ATOM 862 O O . ARG A 1 130 ? -12.62267 -2.34452 8.37357 1.000 16.79805 130 ARG A O 1
ATOM 870 N N . GLY A 1 131 ? -12.28959 -0.17349 7.91596 1.000 12.52709 131 GLY A N 1
ATOM 871 C CA . GLY A 1 131 ? -12.39500 0.21137 9.30845 1.000 12.20704 131 GLY A CA 1
ATOM 872 C C . GLY A 1 131 ? -11.14696 -0.03859 10.12692 1.000 14.40244 131 GLY A C 1
ATOM 873 O O . GLY A 1 131 ? -11.22250 -0.00870 11.36194 1.000 13.24862 131 GLY A O 1
ATOM 874 N N . ALA A 1 132 ? -10.00527 -0.28461 9.47864 1.000 10.15520 132 ALA A N 1
ATOM 875 C CA . ALA A 1 132 ? -8.74557 -0.49404 10.18501 1.000 12.33725 132 ALA A CA 1
ATOM 876 C C . ALA A 1 132 ? -8.41390 0.67690 11.11194 1.000 11.36342 132 ALA A C 1
ATOM 877 O O . ALA A 1 132 ? -8.76288 1.83669 10.85348 1.000 11.96833 132 ALA A O 1
ATOM 879 N N . ALA A 1 133 ? -7.74280 0.36701 12.21685 1.000 9.57296 133 ALA A N 1
ATOM 880 C CA . ALA A 1 133 ? -7.38913 1.41495 13.17461 1.000 10.82247 133 ALA A CA 1
ATOM 881 C C . ALA A 1 133 ? -6.14715 2.20022 12.75538 1.000 10.70811 133 ALA A C 1
ATOM 882 O O . ALA A 1 133 ? -6.01627 3.38408 13.10371 1.000 9.78171 133 ALA A O 1
ATOM 884 N N . VAL A 1 134 ? -5.21467 1.55016 12.06002 1.000 7.95020 134 VAL A N 1
ATOM 885 C CA . VAL A 1 134 ? -3.90265 2.10515 11.72899 1.000 7.15333 134 VAL A CA 1
ATOM 886 C C . VAL A 1 134 ? -3.52421 1.62484 10.33530 1.000 8.44851 134 VAL A C 1
ATOM 887 O O . VAL A 1 134 ? -3.85342 0.50293 9.93672 1.000 9.03628 134 VAL A O 1
ATOM 891 N N . GLU A 1 135 ? -2.80188 2.46821 9.59839 1.000 7.41755 135 GLU A N 1
ATOM 892 C CA . GLU A 1 135 ? -2.20829 2.06657 8.32489 1.000 6.60210 135 GLU A CA 1
ATOM 893 C C . GLU A 1 135 ? -0.79506 2.62821 8.27542 1.000 7.30770 135 GLU A C 1
ATOM 894 O O . GLU A 1 135 ? -0.58834 3.79572 8.62312 1.000 8.58312 135 GLU A O 1
ATOM 900 N N . VAL A 1 136 ? 0.18080 1.81247 7.87589 1.000 6.91145 136 VAL A N 1
ATOM 901 C CA . VAL A 1 136 ? 1.58269 2.24720 7.84977 1.000 7.10643 136 VAL A CA 1
ATOM 902 C C . VAL A 1 136 ? 2.16589 1.99752 6.46686 1.000 9.49234 136 VAL A C 1
ATOM 903 O O . VAL A 1 136 ? 1.99157 0.91419 5.89638 1.000 9.68819 136 VAL A O 1
ATOM 907 N N . GLU A 1 137 ? 2.85123 2.99668 5.92408 1.000 9.18071 137 GLU A N 1
ATOM 908 C CA . GLU A 1 137 ? 3.58677 2.82102 4.67723 1.000 11.24050 137 GLU A CA 1
ATOM 909 C C . GLU A 1 137 ? 5.04614 3.20371 4.88829 1.000 11.42095 137 GLU A C 1
ATOM 910 O O . GLU A 1 137 ? 5.38248 3.88686 5.86541 1.000 8.45557 137 GLU A O 1
ATOM 916 N N . LEU A 1 138 ? 5.93499 2.75765 3.98675 1.000 8.79554 138 LEU A N 1
ATOM 917 C CA . LEU A 1 138 ? 7.32084 3.16083 4.23344 1.000 9.02032 138 LEU A CA 1
ATOM 918 C C . LEU A 1 138 ? 8.12674 3.20888 2.94520 1.000 9.91996 138 LEU A C 1
ATOM 919 O O . LEU A 1 138 ? 7.73153 2.67152 1.90855 1.000 11.41718 138 LEU A O 1
ATOM 924 N N . ILE A 1 139 ? 9.27704 3.86803 3.04365 1.000 8.52947 139 ILE A N 1
ATOM 925 C CA . ILE A 1 139 ? 10.26724 3.93658 1.97851 1.000 10.70816 139 ILE A CA 1
ATOM 926 C C . ILE A 1 139 ? 11.58633 3.47857 2.58139 1.000 10.32207 139 ILE A C 1
ATOM 927 O O . ILE A 1 139 ? 11.94371 3.90278 3.69273 1.000 8.84836 139 ILE A O 1
ATOM 932 N N . ALA A 1 140 ? 12.30790 2.61630 1.85465 1.000 10.25720 140 ALA A N 1
ATOM 933 C CA . ALA A 1 140 ? 13.55840 2.05210 2.34937 1.000 9.09534 140 ALA A CA 1
ATOM 934 C C . ALA A 1 140 ? 14.63057 2.14761 1.27359 1.000 9.47116 140 ALA A C 1
ATOM 935 O O . ALA A 1 140 ? 14.33397 2.21936 0.07850 1.000 13.58006 140 ALA A O 1
ATOM 937 N N . ALA A 1 141 ? 15.88257 2.15456 1.70947 1.000 8.53407 141 ALA A N 1
ATOM 938 C CA . ALA A 1 141 ? 17.01329 2.05924 0.79997 1.000 11.40475 141 ALA A CA 1
ATOM 939 C C . ALA A 1 141 ? 17.42467 0.60520 0.71738 1.000 14.34517 141 ALA A C 1
ATOM 940 O O . ALA A 1 141 ? 17.48666 -0.08185 1.73413 1.000 12.82940 141 ALA A O 1
ATOM 942 N N . VAL A 1 142 ? 17.72903 0.13741 -0.48336 1.000 12.12150 142 VAL A N 1
ATOM 943 C CA . VAL A 1 142 ? 18.05328 -1.27019 -0.64491 1.000 15.39958 142 VAL A CA 1
ATOM 944 C C . VAL A 1 142 ? 19.40931 -1.34528 -1.31786 1.000 20.65243 142 VAL A C 1
ATOM 945 O O . VAL A 1 142 ? 19.80651 -0.45050 -2.07163 1.000 24.10009 142 VAL A O 1
ATOM 949 N N . ARG A 1 143 ? 20.11590 -2.43272 -1.05283 1.000 24.67858 143 ARG A N 1
ATOM 950 C CA . ARG A 1 143 ? 21.42942 -2.61094 -1.65009 1.000 32.01824 143 ARG A CA 1
ATOM 951 C C . ARG A 1 143 ? 21.27692 -3.18186 -3.03297 1.000 38.32888 143 ARG A C 1
ATOM 952 O O . ARG A 1 143 ? 20.74137 -4.27374 -3.19639 1.000 41.96173 143 ARG A O 1
ATOM 960 N N . PRO B 1 5 ? -10.64491 30.54788 -16.91581 1.000 36.22321 5 PRO B N 1
ATOM 961 C CA . PRO B 1 5 ? -10.04706 31.69252 -16.21922 1.000 26.32328 5 PRO B CA 1
ATOM 962 C C . PRO B 1 5 ? -10.03849 31.52567 -14.70230 1.000 26.89634 5 PRO B C 1
ATOM 963 O O . PRO B 1 5 ? -9.75316 32.49189 -13.98648 1.000 22.92161 5 PRO B O 1
ATOM 967 N N . ALA B 1 6 ? -10.35991 30.33401 -14.21050 1.000 23.19609 6 ALA B N 1
ATOM 968 C CA . ALA B 1 6 ? -10.43745 30.14594 -12.76639 1.000 22.33281 6 ALA B CA 1
ATOM 969 C C . ALA B 1 6 ? -9.11220 30.54546 -12.12440 1.000 26.27607 6 ALA B C 1
ATOM 970 O O . ALA B 1 6 ? -8.04371 30.17463 -12.63770 1.000 23.27220 6 ALA B O 1
ATOM 972 N N . PRO B 1 7 ? -9.13361 31.33817 -11.04860 1.000 17.61118 7 PRO B N 1
ATOM 973 C CA . PRO B 1 7 ? -7.86842 31.73144 -10.39754 1.000 19.50337 7 PRO B CA 1
ATOM 974 C C . PRO B 1 7 ? -7.02318 30.54404 -9.96236 1.000 22.67643 7 PRO B C 1
ATOM 975 O O . PRO B 1 7 ? -5.78819 30.60768 -10.03913 1.000 21.45294 7 PRO B O 1
ATOM 979 N N . ALA B 1 8 ? -7.65639 29.45285 -9.52549 1.000 21.84352 8 ALA B N 1
ATOM 980 C CA . ALA B 1 8 ? -6.90751 28.26317 -9.13206 1.000 24.62946 8 ALA B CA 1
ATOM 981 C C . ALA B 1 8 ? -6.06984 27.69774 -10.27008 1.000 25.49383 8 ALA B C 1
ATOM 982 O O . ALA B 1 8 ? -5.07287 27.01796 -10.00681 1.000 33.06041 8 ALA B O 1
ATOM 984 N N . ILE B 1 9 ? -6.44140 27.95783 -11.51969 1.000 24.19487 9 ILE B N 1
ATOM 985 C CA . ILE B 1 9 ? -5.71621 27.44284 -12.68276 1.000 29.21022 9 ILE B CA 1
ATOM 986 C C . ILE B 1 9 ? -4.74943 28.47420 -13.25046 1.000 32.09693 9 ILE B C 1
ATOM 987 O O . ILE B 1 9 ? -3.60366 28.15183 -13.57089 1.000 26.64710 9 ILE B O 1
ATOM 992 N N . VAL B 1 10 ? -5.20331 29.72326 -13.39206 1.000 24.81025 10 VAL B N 1
ATOM 993 C CA . VAL B 1 10 ? -4.41897 30.73211 -14.10464 1.000 23.32557 10 VAL B CA 1
ATOM 994 C C . VAL B 1 10 ? -3.10990 31.01001 -13.37662 1.000 25.34406 10 VAL B C 1
ATOM 995 O O . VAL B 1 10 ? -2.02970 31.03236 -13.98067 1.000 28.09817 10 VAL B O 1
ATOM 999 N N . ALA B 1 11 ? -3.18444 31.23964 -12.07886 1.000 22.16720 11 ALA B N 1
ATOM 1000 C CA . ALA B 1 11 ? -1.97771 31.42519 -11.27718 1.000 28.21622 11 ALA B CA 1
ATOM 1001 C C . ALA B 1 11 ? -2.23029 30.65078 -9.99456 1.000 35.74602 11 ALA B C 1
ATOM 1002 O O . ALA B 1 11 ? -2.64561 31.22931 -8.98734 1.000 43.43220 11 ALA B O 1
ATOM 1004 N N . GLY B 1 12 ? -1.98414 29.34228 -10.05740 1.000 34.75011 12 GLY B N 1
ATOM 1005 C CA . GLY B 1 12 ? -2.44232 28.39188 -9.05643 1.000 31.37173 12 GLY B CA 1
ATOM 1006 C C . GLY B 1 12 ? -1.92673 28.59038 -7.64630 1.000 30.92417 12 GLY B C 1
ATOM 1007 O O . GLY B 1 12 ? -1.46151 29.67691 -7.28497 1.000 33.45604 12 GLY B O 1
ATOM 1008 N N . GLY B 1 13 ? -2.02075 27.54682 -6.83117 1.000 28.75295 13 GLY B N 1
ATOM 1009 C CA . GLY B 1 13 ? -1.41601 27.57857 -5.51614 1.000 30.45190 13 GLY B CA 1
ATOM 1010 C C . GLY B 1 13 ? 0.06254 27.89109 -5.60867 1.000 19.81280 13 GLY B C 1
ATOM 1011 O O . GLY B 1 13 ? 0.65610 27.95005 -6.68450 1.000 29.79076 13 GLY B O 1
ATOM 1012 N N . ALA B 1 14 ? 0.67243 28.09493 -4.44439 1.000 24.34447 14 ALA B N 1
ATOM 1013 C CA . ALA B 1 14 ? 2.08007 28.46180 -4.39871 1.000 22.10050 14 ALA B CA 1
ATOM 1014 C C . ALA B 1 14 ? 2.96718 27.23073 -4.53861 1.000 17.54826 14 ALA B C 1
ATOM 1015 O O . ALA B 1 14 ? 3.90252 27.03937 -3.75347 1.000 23.37913 14 ALA B O 1
ATOM 1017 N N . TYR B 1 15 ? 2.69220 26.39401 -5.54017 1.000 16.81719 15 TYR B N 1
ATOM 1018 C CA . TYR B 1 15 ? 3.43366 25.15624 -5.71763 1.000 15.67362 15 TYR B CA 1
ATOM 1019 C C . TYR B 1 15 ? 3.40443 24.72035 -7.17834 1.000 15.62332 15 TYR B C 1
ATOM 1020 O O . TYR B 1 15 ? 2.48475 25.05089 -7.93347 1.000 12.76176 15 TYR B O 1
ATOM 1029 N N . GLN B 1 16 ? 4.36573 23.86378 -7.53157 1.000 14.65668 16 GLN B N 1
ATOM 1030 C CA . GLN B 1 16 ? 4.45856 23.39120 -8.91190 1.000 13.83298 16 GLN B CA 1
ATOM 1031 C C . GLN B 1 16 ? 3.62958 22.12986 -9.09871 1.000 17.03903 16 GLN B C 1
ATOM 1032 O O . GLN B 1 16 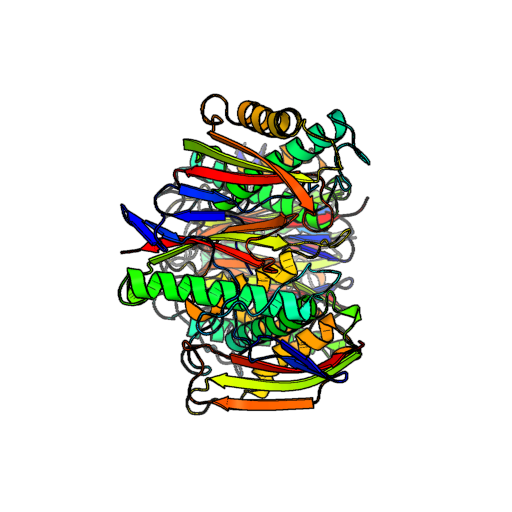? 3.60692 21.26843 -8.21322 1.000 12.22071 16 GLN B O 1
ATOM 1038 N N . PRO B 1 17 ? 2.96794 21.98060 -10.25183 1.000 12.39304 17 PRO B N 1
ATOM 1039 C CA . PRO B 1 17 ? 2.25129 20.72302 -10.50597 1.000 11.69396 17 PRO B CA 1
ATOM 1040 C C . PRO B 1 17 ? 3.16721 19.51988 -10.49930 1.000 14.46273 17 PRO B C 1
ATOM 1041 O O . PRO B 1 17 ? 2.75711 18.45102 -10.03661 1.000 12.96388 17 PRO B O 1
ATOM 1045 N N . VAL B 1 18 ? 4.37988 19.65870 -11.02961 1.000 10.63623 18 VAL B N 1
ATOM 1046 C CA . VAL B 1 18 ? 5.34233 18.56753 -11.10833 1.000 12.02292 18 VAL B CA 1
ATOM 1047 C C . VAL B 1 18 ? 6.73491 19.12916 -10.86233 1.000 14.62272 18 VAL B C 1
ATOM 1048 O O . VAL B 1 18 ? 7.11072 20.15935 -11.43304 1.000 12.40018 18 VAL B O 1
ATOM 1052 N N . VAL B 1 19 ? 7.52230 18.43627 -10.05146 1.000 9.87092 19 VAL B N 1
ATOM 1053 C CA . VAL B 1 19 ? 8.94672 18.72946 -9.92954 1.000 8.92395 19 VAL B CA 1
ATOM 1054 C C . VAL B 1 19 ? 9.71423 17.53619 -10.48554 1.000 15.60386 19 VAL B C 1
ATOM 1055 O O . VAL B 1 19 ? 9.44862 16.38950 -10.11636 1.000 12.83492 19 VAL B O 1
ATOM 1059 N N . LEU B 1 20 ? 10.65534 17.79718 -11.39352 1.000 13.10625 20 LEU B N 1
ATOM 1060 C CA . LEU B 1 20 ? 11.50483 16.75734 -11.95362 1.000 14.11433 20 LEU B CA 1
ATOM 1061 C C . LEU B 1 20 ? 12.89781 16.91453 -11.36744 1.000 16.66483 20 LEU B C 1
ATOM 1062 O O . LEU B 1 20 ? 13.47995 17.99883 -11.44703 1.000 17.24737 20 LEU B O 1
ATOM 1067 N N . HIS B 1 21 ? 13.42956 15.84151 -10.78242 1.000 13.67479 21 HIS B N 1
ATOM 1068 C CA . HIS B 1 21 ? 14.75810 15.90007 -10.18751 1.000 16.32683 21 HIS B CA 1
ATOM 1069 C C . HIS B 1 21 ? 15.38477 14.51241 -10.15105 1.000 16.01981 21 HIS B C 1
ATOM 1070 O O . HIS B 1 21 ? 14.79684 13.57495 -9.59976 1.000 15.29202 21 HIS B O 1
ATOM 1077 N N . ALA B 1 22 ? 16.58684 14.39832 -10.72809 1.000 19.28950 22 ALA B N 1
ATOM 1078 C CA . ALA B 1 22 ? 17.42239 13.20545 -10.59676 1.000 17.07743 22 ALA B CA 1
ATOM 1079 C C . ALA B 1 22 ? 16.66473 11.92751 -10.95734 1.000 17.60612 22 ALA B C 1
ATOM 1080 O O . ALA B 1 22 ? 16.70403 10.93009 -10.23436 1.000 20.82076 22 ALA B O 1
ATOM 1082 N N . GLY B 1 23 ? 15.93343 11.97020 -12.06648 1.000 14.90632 23 GLY B N 1
ATOM 1083 C CA . GLY B 1 23 ? 15.22965 10.79932 -12.54292 1.000 18.69943 23 GLY B CA 1
ATOM 1084 C C . GLY B 1 23 ? 13.91503 10.49792 -11.85772 1.000 18.44687 23 GLY B C 1
ATOM 1085 O O . GLY B 1 23 ? 13.34522 9.42385 -12.09436 1.000 15.86266 23 GLY B O 1
ATOM 1086 N N . ILE B 1 24 ? 13.42056 11.39804 -11.00971 1.000 13.24341 24 ILE B N 1
ATOM 1087 C CA . ILE B 1 24 ? 12.14885 11.21953 -10.32280 1.000 12.52392 24 ILE B CA 1
ATOM 1088 C C . ILE B 1 24 ? 11.24652 12.40460 -10.64006 1.000 14.56596 24 ILE B C 1
ATOM 1089 O O . ILE B 1 24 ? 11.70401 13.54957 -10.70156 1.000 15.92464 24 ILE B O 1
ATOM 1094 N N . ALA B 1 25 ? 9.96704 12.12500 -10.83817 1.000 12.37085 25 ALA B N 1
ATOM 1095 C CA . ALA B 1 25 ? 8.93672 13.13972 -10.99334 1.000 12.01242 25 ALA B CA 1
ATOM 1096 C C . ALA B 1 25 ? 8.04534 13.10020 -9.76428 1.000 12.19859 25 ALA B C 1
ATOM 1097 O O . ALA B 1 25 ? 7.49241 12.04074 -9.42760 1.000 10.86886 25 ALA B O 1
ATOM 1099 N N . TYR B 1 26 ? 7.91516 14.24664 -9.09886 1.000 9.28923 26 TYR B N 1
ATOM 1100 C CA . TYR B 1 26 ? 7.03497 14.40636 -7.94687 1.000 11.29081 26 TYR B CA 1
ATOM 1101 C C . TYR B 1 26 ? 5.80051 15.14610 -8.43525 1.000 9.26858 26 TYR B C 1
ATOM 1102 O O . TYR B 1 26 ? 5.89346 16.31410 -8.82182 1.000 9.82934 26 TYR B O 1
ATOM 1111 N N . VAL B 1 27 ? 4.65268 14.47052 -8.44801 1.000 9.73335 27 VAL B N 1
ATOM 1112 C CA . VAL B 1 27 ? 3.41264 15.03852 -8.96696 1.000 9.35479 27 VAL B CA 1
ATOM 1113 C C . VAL B 1 27 ? 2.53969 15.44034 -7.79257 1.000 10.38335 27 VAL B C 1
ATOM 1114 O O . VAL B 1 27 ? 2.16348 14.58673 -6.96689 1.000 11.37879 27 VAL B O 1
ATOM 1118 N N . SER B 1 28 ? 2.18790 16.73530 -7.76624 1.000 8.53894 28 SER B N 1
ATOM 1119 C CA . SER B 1 28 ? 1.36294 17.32552 -6.72455 1.000 9.22286 28 SER B CA 1
ATOM 1120 C C . SER B 1 28 ? -0.00220 16.65344 -6.66994 1.000 9.12652 28 SER B C 1
ATOM 1121 O O . SER B 1 28 ? -0.47450 16.07101 -7.65035 1.000 11.74036 28 SER B O 1
ATOM 1124 N N . GLY B 1 29 ? -0.63152 16.73409 -5.49372 1.000 10.46131 29 GLY B N 1
ATOM 1125 C CA . GLY B 1 29 ? -1.99307 16.25311 -5.33842 1.000 9.83080 29 GLY B CA 1
ATOM 1126 C C . GLY B 1 29 ? -2.93500 16.91600 -6.32351 1.000 11.22218 29 GLY B C 1
ATOM 1127 O O . GLY B 1 29 ? -2.99908 18.14513 -6.40506 1.000 12.21716 29 GLY B O 1
ATOM 1128 N N . GLN B 1 30 ? -3.68007 16.10601 -7.06729 1.000 11.02225 30 GLN B N 1
ATOM 1129 C CA . GLN B 1 30 ? -4.60670 16.58580 -8.08635 1.000 10.71949 30 GLN B CA 1
ATOM 1130 C C . GLN B 1 30 ? -6.03662 16.35469 -7.61991 1.000 13.64607 30 GLN B C 1
ATOM 1131 O O . GLN B 1 30 ? -6.35974 15.29275 -7.06681 1.000 12.75499 30 GLN B O 1
ATOM 1137 N N . LEU B 1 31 ? -6.88575 17.33327 -7.87298 1.000 12.47332 31 LEU B N 1
ATOM 1138 C CA . LEU B 1 31 ? -8.30810 17.24228 -7.57016 1.000 11.88442 31 LEU B CA 1
ATOM 1139 C C . LEU B 1 31 ? -9.06388 16.77078 -8.80385 1.000 15.14617 31 LEU B C 1
ATOM 1140 O O . LEU B 1 31 ? -8.51595 16.73351 -9.91410 1.000 16.18028 31 LEU B O 1
ATOM 1145 N N . PRO B 1 32 ? -10.33687 16.36904 -8.65330 1.000 12.81736 32 PRO B N 1
ATOM 1146 C CA . PRO B 1 32 ? -11.06330 15.83199 -9.81244 1.000 14.66171 32 PRO B CA 1
ATOM 1147 C C . PRO B 1 32 ? -11.54789 16.93885 -10.72624 1.000 20.67850 32 PRO B C 1
ATOM 1148 O O . PRO B 1 32 ? -12.68927 17.38946 -10.58877 1.000 20.86230 32 PRO B O 1
ATOM 1152 N N . ARG B 1 33 ? -10.70563 17.39476 -11.64169 1.000 17.50257 33 ARG B N 1
ATOM 1153 C CA . ARG B 1 33 ? -11.07733 18.45997 -12.56180 1.000 24.53372 33 ARG B CA 1
ATOM 1154 C C . ARG B 1 33 ? -11.29437 17.91070 -13.96935 1.000 26.02860 33 ARG B C 1
ATOM 1155 O O . ARG B 1 33 ? -10.58122 17.00694 -14.42366 1.000 24.93217 33 ARG B O 1
ATOM 1163 N N . GLN B 1 34 ? -12.30704 18.45382 -14.64131 1.000 28.39182 34 GLN B N 1
ATOM 1164 C CA . GLN B 1 34 ? -12.53180 18.27346 -16.06984 1.000 33.61397 34 GLN B CA 1
ATOM 1165 C C . GLN B 1 34 ? -12.48053 19.64593 -16.72645 1.000 33.77770 34 GLN B C 1
ATOM 1166 O O . GLN B 1 34 ? -13.34305 20.49082 -16.47071 1.000 34.20051 34 GLN B O 1
ATOM 1172 N N . HIS B 1 35 ? -11.45513 19.86481 -17.55274 1.000 42.00466 35 HIS B N 1
ATOM 1173 C CA . HIS B 1 35 ? -11.23167 21.13948 -18.23539 1.000 49.75940 35 HIS B CA 1
ATOM 1174 C C . HIS B 1 35 ? -11.15754 22.31160 -17.26056 1.000 49.77911 35 HIS B C 1
ATOM 1175 O O . HIS B 1 35 ? -11.73442 23.37793 -17.48921 1.000 51.67010 35 HIS B O 1
ATOM 1182 N N . GLY B 1 36 ? -10.49311 22.09819 -16.13033 1.000 47.04207 36 GLY B N 1
ATOM 1183 C CA . GLY B 1 36 ? -10.27937 23.16238 -15.18617 1.000 42.21328 36 GLY B CA 1
ATOM 1184 C C . GLY B 1 36 ? -11.31114 23.23770 -14.09420 1.000 38.78508 36 GLY B C 1
ATOM 1185 O O . GLY B 1 36 ? -11.03325 23.79172 -13.02673 1.000 41.37044 36 GLY B O 1
ATOM 1186 N N . GLU B 1 37 ? -12.49634 22.70473 -14.32538 1.000 33.90166 37 GLU B N 1
ATOM 1187 C CA . GLU B 1 37 ? -13.60613 22.90381 -13.41976 1.000 32.92803 37 GLU B CA 1
ATOM 1188 C C . GLU B 1 37 ? -13.67962 21.70005 -12.49389 1.000 29.83106 37 GLU B C 1
ATOM 1189 O O . GLU B 1 37 ? -13.53441 20.55553 -12.93854 1.000 23.66407 37 GLU B O 1
ATOM 1195 N N . LEU B 1 38 ? -13.79593 21.97536 -11.20279 1.000 25.78589 38 LEU B N 1
ATOM 1196 C CA . LEU B 1 38 ? -13.95240 20.92501 -10.20794 1.000 23.69946 38 LEU B CA 1
ATOM 1197 C C . LEU B 1 38 ? -15.26733 20.19426 -10.44342 1.000 26.31675 38 LEU B C 1
ATOM 1198 O O . LEU B 1 38 ? -1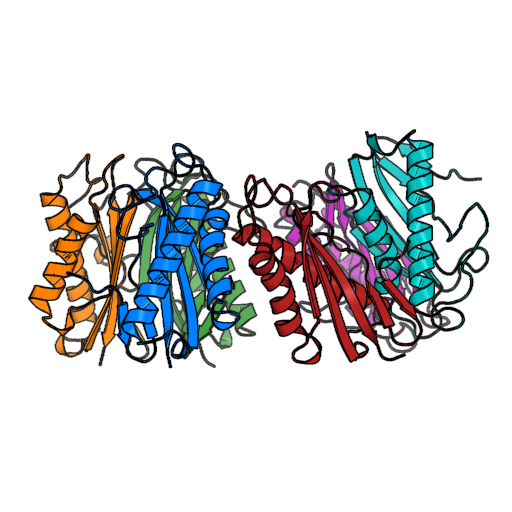6.33702 20.81059 -10.43249 1.000 28.61773 38 LEU B O 1
ATOM 1203 N N . ARG B 1 39 ? -15.18472 18.89065 -10.68556 1.000 18.16325 39 ARG B N 1
ATOM 1204 C CA . ARG B 1 39 ? -16.32853 18.10958 -11.12426 1.000 23.70533 39 ARG B CA 1
ATOM 1205 C C . ARG B 1 39 ? -16.96913 17.30001 -10.00723 1.000 26.98426 39 ARG B C 1
ATOM 1206 O O . ARG B 1 39 ? -18.19408 17.11891 -10.00953 1.000 25.97279 39 ARG B O 1
ATOM 1214 N N . TRP B 1 40 ? -16.18084 16.81491 -9.04730 1.000 19.24360 40 TRP B N 1
ATOM 1215 C CA . TRP B 1 40 ? -16.68029 15.91858 -8.01293 1.000 19.05313 40 TRP B CA 1
ATOM 1216 C C . TRP B 1 40 ? -16.31688 16.47032 -6.63909 1.000 16.69706 40 TRP B C 1
ATOM 1217 O O . TRP B 1 40 ? -15.13540 16.50502 -6.27023 1.000 15.60138 40 TRP B O 1
ATOM 1228 N N . THR B 1 41 ? -17.32919 16.88972 -5.89049 1.000 17.20136 41 THR B N 1
ATOM 1229 C CA . THR B 1 41 ? -17.17230 17.41471 -4.54612 1.000 14.66892 41 THR B CA 1
ATOM 1230 C C . THR B 1 41 ? -18.03648 16.63579 -3.56624 1.000 16.94717 41 THR B C 1
ATOM 1231 O O . THR B 1 41 ? -19.00539 15.97004 -3.94429 1.000 16.93099 41 THR B O 1
ATOM 1235 N N . GLY B 1 42 ? -17.65055 16.69563 -2.30237 1.000 16.03485 42 GLY B N 1
ATOM 1236 C CA . GLY B 1 42 ? -18.42178 16.10304 -1.23066 1.000 19.07551 42 GLY B CA 1
ATOM 1237 C C . GLY B 1 42 ? -17.70975 14.92480 -0.59748 1.000 19.04840 42 GLY B C 1
ATOM 1238 O O . GLY B 1 42 ? -16.72648 14.39046 -1.11694 1.000 14.68039 42 GLY B O 1
ATOM 1239 N N . LYS B 1 43 ? -18.23115 14.52784 0.56303 1.000 12.81202 43 LYS B N 1
ATOM 1240 C CA . LYS B 1 43 ? -17.66617 13.38552 1.26400 1.000 14.41659 43 LYS B CA 1
ATOM 1241 C C . LYS B 1 43 ? -18.29004 12.09941 0.75028 1.000 15.13308 43 LYS B C 1
ATOM 1242 O O . LYS B 1 43 ? -19.51067 12.00398 0.59031 1.000 14.25703 43 LYS B O 1
ATOM 1248 N N . VAL B 1 44 ? -17.44457 11.09825 0.51152 1.000 12.26238 44 VAL B N 1
ATOM 1249 C CA . VAL B 1 44 ? -17.94237 9.82679 0.01009 1.000 9.96655 44 VAL B CA 1
ATOM 1250 C C . VAL B 1 44 ? -18.63793 9.10123 1.15258 1.000 16.02559 44 VAL B C 1
ATOM 1251 O O . VAL B 1 44 ? -18.12714 9.05611 2.27959 1.000 13.52924 44 VAL B O 1
ATOM 1255 N N . GLY B 1 45 ? -19.83608 8.59463 0.88637 1.000 13.91756 45 GLY B N 1
ATOM 1256 C CA . GLY B 1 45 ? -20.66644 8.01628 1.92364 1.000 18.55370 45 GLY B CA 1
ATOM 1257 C C . GLY B 1 45 ? -21.77179 8.92432 2.42087 1.000 19.75606 45 GLY B C 1
ATOM 1258 O O . GLY B 1 45 ? -22.66771 8.45208 3.13666 1.000 25.68061 45 GLY B O 1
ATOM 1259 N N . SER B 1 46 ? -21.70777 10.21538 2.11685 1.000 12.80821 46 SER B N 1
ATOM 1260 C CA . SER B 1 46 ? -22.80426 11.12399 2.42701 1.000 13.55342 46 SER B CA 1
ATOM 1261 C C . SER B 1 46 ? -23.22329 11.92509 1.19437 1.000 15.02290 46 SER B C 1
ATOM 1262 O O . SER B 1 46 ? -24.40072 11.95029 0.83634 1.000 17.12560 46 SER B O 1
ATOM 1265 N N . GLU B 1 47 ? -22.28203 12.59672 0.54310 1.000 12.75319 47 GLU B N 1
ATOM 1266 C CA . GLU B 1 47 ? -22.58958 13.41796 -0.62612 1.000 14.82817 47 GLU B CA 1
ATOM 1267 C C . GLU B 1 47 ? -22.39147 12.71804 -1.97226 1.000 17.57311 47 GLU B C 1
ATOM 1268 O O . GLU B 1 47 ? -22.95781 13.17418 -2.97243 1.000 19.03280 47 GLU B O 1
ATOM 1274 N N . LEU B 1 48 ? -21.50622 11.72381 -2.06231 1.000 13.15307 48 LEU B N 1
ATOM 1275 C CA . LEU B 1 48 ? -21.30682 10.90103 -3.25087 1.000 15.39787 48 LEU B CA 1
ATOM 1276 C C . LEU B 1 48 ? -21.46062 9.42679 -2.91270 1.000 15.45985 48 LEU B C 1
ATOM 1277 O O . LEU B 1 48 ? -21.19041 9.01620 -1.78124 1.000 15.95235 48 LEU B O 1
ATOM 1282 N N . ASP B 1 49 ? -21.83911 8.61619 -3.90433 1.000 16.55258 49 ASP B N 1
ATOM 1283 C CA . ASP B 1 49 ? -21.79986 7.17407 -3.71803 1.000 21.25316 49 ASP B CA 1
ATOM 1284 C C . ASP B 1 49 ? -20.49527 6.61738 -4.28055 1.000 19.38186 49 ASP B C 1
ATOM 1285 O O . ASP B 1 49 ? -19.64397 7.34742 -4.80228 1.000 17.90770 49 ASP B O 1
ATOM 1290 N N . LEU B 1 50 ? -20.33273 5.29428 -4.17340 1.000 18.39245 50 LEU B N 1
ATOM 1291 C CA . LEU B 1 50 ? -19.05868 4.69102 -4.55299 1.000 18.20775 50 LEU B CA 1
ATOM 1292 C C . LEU B 1 50 ? -18.76583 4.87218 -6.04345 1.000 18.33938 50 LEU B C 1
ATOM 1293 O O . LEU B 1 50 ? -17.62560 5.13837 -6.43193 1.000 15.30150 50 LEU B O 1
ATOM 1298 N N . GLU B 1 51 ? -19.78551 4.77180 -6.89358 1.000 19.94479 51 GLU B N 1
ATOM 1299 C CA . GLU B 1 51 ? -19.54390 4.86936 -8.33204 1.000 20.01919 51 GLU B CA 1
ATOM 1300 C C . GLU B 1 51 ? -19.09406 6.26993 -8.72438 1.000 17.16566 51 GLU B C 1
ATOM 1301 O O . GLU B 1 51 ? -18.18193 6.43563 -9.54882 1.000 18.36042 51 GLU B O 1
ATOM 1307 N N . GLN B 1 52 ? -19.70900 7.29229 -8.13230 1.000 16.72325 52 GLN B N 1
ATOM 1308 C CA . GLN B 1 52 ? -19.26965 8.65289 -8.40400 1.000 17.91697 52 GLN B CA 1
ATOM 1309 C C . GLN B 1 52 ? -17.87139 8.89981 -7.85782 1.000 17.25815 52 GLN B C 1
ATOM 1310 O O . GLN B 1 52 ? -17.07057 9.58344 -8.49751 1.000 15.39081 52 GLN B O 1
ATOM 1316 N N . ALA B 1 53 ? -17.56133 8.36009 -6.67252 1.000 15.26458 53 ALA B N 1
ATOM 1317 C CA . ALA B 1 53 ? -16.22050 8.54228 -6.12858 1.000 10.34451 53 ALA B CA 1
ATOM 1318 C C . ALA B 1 53 ? -15.18325 7.89014 -7.03570 1.000 11.54119 53 ALA B C 1
ATOM 1319 O O . ALA B 1 53 ? -14.07143 8.40172 -7.19404 1.000 13.66814 53 ALA B O 1
ATOM 1321 N N . ARG B 1 54 ? -15.52821 6.74996 -7.63282 1.000 12.73427 54 ARG B N 1
ATOM 1322 C CA . ARG B 1 54 ? -14.63705 6.11893 -8.60300 1.000 13.77674 54 ARG B CA 1
ATOM 1323 C C . ARG B 1 54 ? -14.43551 6.99941 -9.83488 1.000 15.64919 54 ARG B C 1
ATOM 1324 O O . ARG B 1 54 ? -13.31296 7.12780 -10.33677 1.000 13.90227 54 ARG B O 1
ATOM 1332 N N . GLN B 1 55 ? -15.50403 7.63427 -10.32413 1.000 15.61836 55 GLN B N 1
ATOM 1333 C CA . GLN B 1 55 ? -15.32651 8.57666 -11.43300 1.000 16.38064 55 GLN B CA 1
ATOM 1334 C C . GLN B 1 55 ? -14.41131 9.72988 -11.02952 1.000 15.52535 55 GLN B C 1
ATOM 1335 O O . GLN B 1 55 ? -13.54930 10.16932 -11.81020 1.000 14.19793 55 GLN B O 1
ATOM 1341 N N . ALA B 1 56 ? -14.56662 10.21186 -9.79633 1.000 13.79971 56 ALA B N 1
ATOM 1342 C CA . ALA B 1 56 ? -13.69519 11.27698 -9.30185 1.000 12.38776 56 ALA B CA 1
ATOM 1343 C C . ALA B 1 56 ? -12.23775 10.83131 -9.28862 1.000 12.92106 56 ALA B C 1
ATOM 1344 O O . ALA B 1 56 ? -11.34328 11.57607 -9.71042 1.000 12.54134 56 ALA B O 1
ATOM 1346 N N . ALA B 1 57 ? -11.97964 9.61771 -8.78965 1.000 11.08558 57 ALA B N 1
ATOM 1347 C CA . ALA B 1 57 ? -10.60414 9.13407 -8.70807 1.000 13.86319 57 ALA B CA 1
ATOM 1348 C C . ALA B 1 57 ? -10.00940 8.97041 -10.09363 1.000 14.40557 57 ALA B C 1
ATOM 1349 O O . ALA B 1 57 ? -8.81565 9.22446 -10.30613 1.000 11.94402 57 ALA B O 1
ATOM 1351 N N . ARG B 1 58 ? -10.83782 8.54389 -11.05314 1.000 13.41687 58 ARG B N 1
ATOM 1352 C CA . ARG B 1 58 ? -10.38150 8.43248 -12.42885 1.000 15.91595 58 ARG B CA 1
ATOM 1353 C C . ARG B 1 58 ? -9.96138 9.78548 -12.97499 1.000 15.09477 58 ARG B C 1
ATOM 1354 O O . ARG B 1 58 ? -8.90169 9.89766 -13.60979 1.000 17.79145 58 ARG B O 1
ATOM 1362 N N . LEU B 1 59 ? -10.75334 10.83385 -12.69899 1.000 13.69614 59 LEU B N 1
ATOM 1363 C CA . LEU B 1 59 ? -10.38510 12.17239 -13.16907 1.000 15.77489 59 LEU B CA 1
ATOM 1364 C C . LEU B 1 59 ? -9.09949 12.65556 -12.52069 1.000 15.66659 59 LEU B C 1
ATOM 1365 O O . LEU B 1 59 ? -8.26744 13.28941 -13.18267 1.000 14.90277 59 LEU B O 1
ATOM 1370 N N . CYS B 1 60 ? -8.93530 12.40152 -11.21463 1.000 13.91634 60 CYS B N 1
ATOM 1371 C CA . CYS B 1 60 ? -7.68533 12.75936 -10.54725 1.000 13.00495 60 CYS B CA 1
ATOM 1372 C C . CYS B 1 60 ? -6.49312 12.11963 -11.23270 1.000 11.08123 60 CYS B C 1
ATOM 1373 O O . CYS B 1 60 ? -5.45410 12.76224 -11.42807 1.000 14.09060 60 CYS B O 1
ATOM 1376 N N . ALA B 1 61 ? -6.60537 10.82129 -11.54232 1.000 15.32334 61 ALA B N 1
ATOM 1377 C CA . ALA B 1 61 ? -5.51365 10.11071 -12.19750 1.000 15.69860 61 ALA B CA 1
ATOM 1378 C C . ALA B 1 61 ? -5.23382 10.69324 -13.57706 1.000 15.93784 61 ALA B C 1
ATOM 1379 O O . ALA B 1 61 ? -4.07255 10.80438 -13.99705 1.000 13.32362 61 ALA B O 1
ATOM 1381 N N . ALA B 1 62 ? -6.29457 11.04480 -14.30643 1.000 14.03013 62 ALA B N 1
ATOM 1382 C CA . ALA B 1 62 ? -6.11089 11.66934 -15.60901 1.000 17.54830 62 ALA B CA 1
ATOM 1383 C C . ALA B 1 62 ? -5.37114 12.99002 -15.46616 1.000 15.64450 62 ALA B C 1
ATOM 1384 O O . ALA B 1 62 ? -4.49156 13.30603 -16.27445 1.000 17.18835 62 ALA B O 1
ATOM 1386 N N . CYS B 1 63 ? -5.71414 13.76478 -14.43545 1.000 15.52554 63 CYS B N 1
ATOM 1387 C CA . CYS B 1 63 ? -5.03171 15.02598 -14.17155 1.000 14.71996 63 CYS B CA 1
ATOM 1388 C C . CYS B 1 63 ? -3.57009 14.79680 -13.80012 1.000 15.51998 63 CYS B C 1
ATOM 1389 O O . CYS B 1 63 ? -2.69556 15.59109 -14.16755 1.000 17.02221 63 CYS B O 1
ATOM 1392 N N . CYS B 1 64 ? -3.28681 13.72343 -13.05712 1.000 13.61501 64 CYS B N 1
ATOM 1393 C CA . CYS B 1 64 ? -1.89648 13.38854 -12.74372 1.000 10.72358 64 CYS B CA 1
ATOM 1394 C C . CYS B 1 64 ? -1.10306 13.13019 -14.01432 1.000 18.94058 64 CYS B C 1
ATOM 1395 O O . CYS B 1 64 ? 0.01203 13.64421 -14.19204 1.000 17.62580 64 CYS B O 1
ATOM 1398 N N . LEU B 1 65 ? -1.65685 12.30244 -14.90031 1.000 13.59174 65 LEU B N 1
ATOM 1399 C CA . LEU B 1 65 ? -0.93936 11.99420 -16.12945 1.000 16.36070 65 LEU B CA 1
ATOM 1400 C C . LEU B 1 65 ? -0.84514 13.21198 -17.04585 1.000 16.88512 65 LEU B C 1
ATOM 1401 O O . LEU B 1 65 ? 0.17824 13.39060 -17.70387 1.000 16.34896 65 LEU B O 1
ATOM 1406 N N . LEU B 1 66 ? -1.86090 14.08462 -17.07423 1.000 16.36356 66 LEU B N 1
ATOM 1407 C CA . LEU B 1 66 ? -1.73346 15.31746 -17.85620 1.000 21.12717 66 LEU B CA 1
ATOM 1408 C C . LEU B 1 66 ? -0.63823 16.22291 -17.31432 1.000 21.65558 66 LEU B C 1
ATOM 1409 O O . LEU B 1 66 ? 0.12427 16.81174 -18.09690 1.000 19.09045 66 LEU B O 1
ATOM 1414 N N . ALA B 1 67 ? -0.55720 16.37207 -15.98531 1.000 18.21721 67 ALA B N 1
ATOM 1415 C CA . ALA B 1 67 ? 0.52562 17.15193 -15.39298 1.000 21.67497 67 ALA B CA 1
ATOM 1416 C C . ALA B 1 67 ? 1.88717 16.55781 -15.74235 1.000 18.39094 67 ALA B C 1
ATOM 1417 O O . ALA B 1 67 ? 2.82682 17.28565 -16.08688 1.000 16.99217 67 ALA B O 1
ATOM 1419 N N . LEU B 1 68 ? 2.00658 15.23166 -15.67291 1.000 18.03022 68 LEU B N 1
ATOM 1420 C CA . LEU B 1 68 ? 3.26726 14.57436 -16.00399 1.000 18.58080 68 LEU B CA 1
ATOM 1421 C C . LEU B 1 68 ? 3.63152 14.78983 -17.46725 1.000 20.77114 68 LEU B C 1
ATOM 1422 O O . LEU B 1 68 ? 4.76837 15.15116 -17.79424 1.000 20.49065 68 LEU B O 1
ATOM 1427 N N . GLU B 1 69 ? 2.66075 14.60275 -18.35709 1.000 20.01161 69 GLU B N 1
ATOM 1428 C CA . GLU B 1 69 ? 2.88784 14.78204 -19.78617 1.000 26.80034 69 GLU B CA 1
ATOM 1429 C C . GLU B 1 69 ? 3.32542 16.20881 -20.09532 1.000 27.72038 69 GLU B C 1
ATOM 1430 O O . GLU B 1 69 ? 4.27784 16.43121 -20.85221 1.000 26.48829 69 GLU B O 1
ATOM 1436 N N . GLU B 1 70 ? 2.64909 17.19200 -19.49309 1.000 22.82843 70 GLU B N 1
ATOM 1437 C CA . GLU B 1 70 ? 2.96890 18.59073 -19.74470 1.000 23.05380 70 GLU B CA 1
ATOM 1438 C C . GLU B 1 70 ? 4.33838 18.95298 -19.18193 1.000 28.16404 70 GLU B C 1
ATOM 1439 O O . GLU B 1 70 ? 5.05091 19.76941 -19.78189 1.000 28.80822 70 GLU B O 1
ATOM 1445 N N . ALA B 1 71 ? 4.75181 18.33330 -18.06831 1.000 24.13396 71 ALA B N 1
ATOM 1446 C CA . ALA B 1 71 ? 6.08509 18.60167 -17.52848 1.000 24.28999 71 ALA B CA 1
ATOM 1447 C C . ALA B 1 71 ? 7.19021 17.92604 -18.34262 1.000 25.44452 71 ALA B C 1
ATOM 1448 O O . ALA B 1 71 ? 8.28438 18.48130 -18.49755 1.000 22.69092 71 ALA B O 1
ATOM 1450 N N . LEU B 1 72 ? 6.92639 16.73701 -18.88437 1.000 25.44813 72 LEU B N 1
ATOM 1451 C CA . LEU B 1 72 ? 7.97741 15.95882 -19.53642 1.000 26.69053 72 LEU B CA 1
ATOM 1452 C C . LEU B 1 72 ? 8.06012 16.17239 -21.03963 1.000 28.46437 72 LEU B C 1
ATOM 1453 O O . LEU B 1 72 ? 9.08021 15.81366 -21.64646 1.000 27.93067 72 LEU B O 1
ATOM 1458 N N . GLY B 1 73 ? 7.02624 16.74128 -21.64697 1.000 28.53194 73 GLY B N 1
ATOM 1459 C CA . GLY B 1 73 ? 6.93853 16.75587 -23.09044 1.000 30.51845 73 GLY B CA 1
ATOM 1460 C C . GLY B 1 73 ? 6.53751 15.42416 -23.67529 1.000 38.37433 73 GLY B C 1
ATOM 1461 O O . GLY B 1 73 ? 7.01832 15.05647 -24.75035 1.000 40.94600 73 GLY B O 1
ATOM 1462 N N . GLY B 1 74 ? 5.69067 14.67267 -22.98088 1.000 29.33817 74 GLY B N 1
ATOM 1463 C CA . GLY B 1 74 ? 5.19485 13.40334 -23.47918 1.000 31.15408 74 GLY B CA 1
ATOM 1464 C C . GLY B 1 74 ? 5.39116 12.31189 -22.45003 1.000 30.20885 74 GLY B C 1
ATOM 1465 O O . GLY B 1 74 ? 6.36256 12.30589 -21.69053 1.000 31.79430 74 GLY B O 1
ATOM 1466 N N . LEU B 1 75 ? 4.46542 11.35887 -22.43685 1.000 26.97953 75 LEU B N 1
ATOM 1467 C CA . LEU B 1 75 ? 4.56739 10.25208 -21.49504 1.000 26.90880 75 LEU B CA 1
ATOM 1468 C C . LEU B 1 75 ? 5.60434 9.21397 -21.91132 1.000 27.71368 75 LEU B C 1
ATOM 1469 O O . LEU B 1 75 ? 5.87947 8.28872 -21.13979 1.000 23.62349 75 LEU B O 1
ATOM 1474 N N . GLN B 1 76 ? 6.20593 9.33915 -23.09745 1.000 27.16188 76 GLN B N 1
ATOM 1475 C CA . GLN B 1 76 ? 7.25319 8.39067 -23.45839 1.000 27.93801 76 GLN B CA 1
ATOM 1476 C C . GLN B 1 76 ? 8.45676 8.48425 -22.52554 1.000 26.33153 76 GLN B C 1
ATOM 1477 O O . GLN B 1 76 ? 9.21370 7.51461 -22.41149 1.000 29.89427 76 GLN B O 1
ATOM 1483 N N . ARG B 1 77 ? 8.63215 9.60020 -21.82404 1.000 19.58412 77 ARG B N 1
ATOM 1484 C CA . ARG B 1 77 ? 9.72749 9.71838 -20.87433 1.000 23.33023 77 ARG B CA 1
ATOM 1485 C C . ARG B 1 77 ? 9.39550 9.14851 -19.50043 1.000 25.64740 77 ARG B C 1
ATOM 1486 O O . ARG B 1 77 ? 10.25713 9.18572 -18.61518 1.000 20.78533 77 ARG B O 1
ATOM 1494 N N . VAL B 1 78 ? 8.19984 8.59991 -19.30411 1.000 22.11232 78 VAL B N 1
ATOM 1495 C CA . VAL B 1 78 ? 7.89861 7.90672 -18.05418 1.000 20.15028 78 VAL B CA 1
ATOM 1496 C C . VAL B 1 78 ? 8.49119 6.50776 -18.12539 1.000 19.75689 78 VAL B C 1
ATOM 1497 O O . VAL B 1 78 ? 8.12974 5.71331 -18.99744 1.000 23.71705 78 VAL B O 1
ATOM 1501 N N . GLU B 1 79 ? 9.44561 6.22256 -17.24247 1.000 19.12473 79 GLU B N 1
ATOM 1502 C CA . GLU B 1 79 ? 9.97679 4.86987 -17.14705 1.000 20.78721 79 GLU B CA 1
ATOM 1503 C C . GLU B 1 79 ? 8.99575 3.94192 -16.43260 1.000 21.94125 79 GLU B C 1
ATOM 1504 O O . GLU B 1 79 ? 8.69076 2.84936 -16.92785 1.000 19.75315 79 GLU B O 1
ATOM 1510 N N . ARG B 1 80 ? 8.46444 4.36861 -15.28422 1.000 17.85264 80 ARG B N 1
ATOM 1511 C CA . ARG B 1 80 ? 7.40752 3.62198 -14.60922 1.000 16.67661 80 ARG B CA 1
ATOM 1512 C C . ARG B 1 80 ? 6.85801 4.49057 -13.48844 1.000 16.18015 80 ARG B C 1
ATOM 1513 O O . ARG B 1 80 ? 7.54479 5.37855 -12.98403 1.000 14.63464 80 ARG B O 1
ATOM 1521 N N . LEU B 1 81 ? 5.61900 4.21924 -13.09517 1.000 15.21725 81 LEU B N 1
ATOM 1522 C CA . LEU B 1 81 ? 5.14413 4.81212 -11.85500 1.000 12.28260 81 LEU B CA 1
ATOM 1523 C C . LEU B 1 81 ? 5.82329 4.12053 -10.67986 1.000 11.28891 81 LEU B C 1
ATOM 1524 O O . LEU B 1 81 ? 6.30710 2.99574 -10.79129 1.000 12.57042 81 LEU B O 1
ATOM 1529 N N . LEU B 1 82 ? 5.88971 4.81839 -9.55049 1.000 11.27273 82 LEU B N 1
ATOM 1530 C CA . LEU B 1 82 ? 6.50418 4.25950 -8.35431 1.000 10.85862 82 LEU B CA 1
ATOM 1531 C C . LEU B 1 82 ? 5.51811 4.16340 -7.20470 1.000 13.52722 82 LEU B C 1
ATOM 1532 O O . LEU B 1 82 ? 5.35748 3.08485 -6.61241 1.000 10.98422 82 LEU B O 1
ATOM 1537 N N . LYS B 1 83 ? 4.85948 5.26649 -6.85546 1.000 9.83026 83 LYS B N 1
ATOM 1538 C CA . LYS B 1 83 ? 4.00299 5.21457 -5.68198 1.000 10.99865 83 LYS B CA 1
ATOM 1539 C C . LYS B 1 83 ? 2.86984 6.19932 -5.88855 1.000 12.22997 83 LYS B C 1
ATOM 1540 O O . LYS B 1 83 ? 3.08903 7.31490 -6.36604 1.000 12.11902 83 LYS B O 1
ATOM 1546 N N . VAL B 1 84 ? 1.66179 5.78544 -5.54015 1.000 8.11116 84 VAL B N 1
ATOM 1547 C CA . VAL B 1 84 ? 0.48449 6.63971 -5.64609 1.000 8.03621 84 VAL B CA 1
ATOM 1548 C C . VAL B 1 84 ? -0.09581 6.78660 -4.24673 1.000 11.65765 84 VAL B C 1
ATOM 1549 O O . VAL B 1 84 ? -0.18113 5.80123 -3.51022 1.000 11.60112 84 VAL B O 1
ATOM 1553 N N . THR B 1 85 ? -0.47819 8.00458 -3.86531 1.000 8.80380 85 THR B N 1
ATOM 1554 C CA . THR B 1 85 ? -1.20764 8.19643 -2.61490 1.000 11.91515 85 THR B CA 1
ATOM 1555 C C . THR B 1 85 ? -2.57309 8.77537 -2.92666 1.000 10.20186 85 THR B C 1
ATOM 1556 O O . THR B 1 85 ? -2.67619 9.80445 -3.60816 1.000 10.89661 85 THR B O 1
ATOM 1560 N N . GLY B 1 86 ? -3.61714 8.10174 -2.44498 1.000 8.04355 86 GLY B N 1
ATOM 1561 C CA . GLY B 1 86 ? -4.96627 8.56911 -2.67531 1.000 9.23041 86 GLY B CA 1
ATOM 1562 C C . GLY B 1 86 ? -5.65390 8.97480 -1.38746 1.000 10.91414 86 GLY B C 1
ATOM 1563 O O . GLY B 1 86 ? -5.78938 8.16431 -0.46460 1.000 11.47024 86 GLY B O 1
ATOM 1564 N N . TYR B 1 87 ? -6.12941 10.21303 -1.32443 1.000 7.40554 87 TYR B N 1
ATOM 1565 C CA . TYR B 1 87 ? -6.86800 10.71165 -0.17913 1.000 6.16000 87 TYR B CA 1
ATOM 1566 C C . TYR B 1 87 ? -8.33264 10.81427 -0.58824 1.000 7.21117 87 TYR B C 1
ATOM 1567 O O . TYR B 1 87 ? -8.65048 11.39535 -1.62996 1.000 8.25138 87 TYR B O 1
ATOM 1576 N N . VAL B 1 88 ? -9.21459 10.25774 0.22148 1.000 7.70022 88 VAL B N 1
ATOM 1577 C CA . VAL B 1 88 ? -10.64409 10.25180 -0.07156 1.000 9.22130 88 VAL B CA 1
ATOM 1578 C C . VAL B 1 88 ? -11.35666 10.96277 1.06718 1.000 8.60402 88 VAL B C 1
ATOM 1579 O O . VAL B 1 88 ? -11.29602 10.50638 2.20852 1.000 9.38165 88 VAL B O 1
ATOM 1583 N N . ALA B 1 89 ? -12.04881 12.07195 0.76206 1.000 7.30467 89 ALA B N 1
ATOM 1584 C CA . ALA B 1 89 ? -12.86982 12.73314 1.76999 1.000 10.39244 89 ALA B CA 1
ATOM 1585 C C . ALA B 1 89 ? -14.00466 11.79228 2.15956 1.000 13.92975 89 ALA B C 1
ATOM 1586 O O . ALA B 1 89 ? -14.81207 11.39919 1.31135 1.000 12.03405 89 ALA B O 1
ATOM 1588 N N . SER B 1 90 ? -14.02019 11.35631 3.41580 1.000 12.26702 90 SER B N 1
ATOM 1589 C CA . SER B 1 90 ? -14.81401 10.20619 3.82736 1.000 11.34535 90 SER B CA 1
ATOM 1590 C C . SER B 1 90 ? -15.83570 10.61272 4.88060 1.000 12.71396 90 SER B C 1
ATOM 1591 O O . SER B 1 90 ? -15.47706 11.18492 5.91444 1.000 13.41471 90 SER B O 1
ATOM 1594 N N . ALA B 1 91 ? -17.10461 10.29431 4.63422 1.000 10.58665 91 ALA B N 1
ATOM 1595 C CA . ALA B 1 91 ? -18.08469 10.47438 5.69067 1.000 13.44124 91 ALA B CA 1
ATOM 1596 C C . ALA B 1 91 ? -17.87403 9.43431 6.79373 1.000 14.06335 91 ALA B C 1
ATOM 1597 O O . ALA B 1 91 ? -17.20246 8.41709 6.60910 1.000 16.23707 91 ALA B O 1
ATOM 1599 N N . ALA B 1 92 ? -18.47867 9.69881 7.94904 1.000 18.74816 92 ALA B N 1
ATOM 1600 C CA . ALA B 1 92 ? -18.41644 8.76952 9.06928 1.000 17.44851 92 ALA B CA 1
ATOM 1601 C C . ALA B 1 92 ? -18.86366 7.37870 8.64111 1.000 19.48174 92 ALA B C 1
ATOM 1602 O O . ALA B 1 92 ? -19.93267 7.20896 8.05133 1.000 18.73201 92 ALA B O 1
ATOM 1604 N N . GLY B 1 93 ? -18.01789 6.38608 8.90218 1.000 19.82729 93 GLY B N 1
ATOM 1605 C CA . GLY B 1 93 ? -18.33286 5.01285 8.59380 1.000 19.18699 93 GLY B CA 1
ATOM 1606 C C . GLY B 1 93 ? -17.99540 4.55820 7.19027 1.000 18.05001 93 GLY B C 1
ATOM 1607 O O . GLY B 1 93 ? -18.17644 3.37154 6.88234 1.000 18.09936 93 GLY B O 1
ATOM 1608 N N . PHE B 1 94 ? -17.54474 5.45447 6.30939 1.000 14.96554 94 PHE B N 1
ATOM 1609 C CA . PHE B 1 94 ? -17.18147 5.03371 4.96426 1.000 15.51765 94 PHE B CA 1
ATOM 1610 C C . PHE B 1 94 ? -15.79644 4.40234 5.00918 1.000 15.06841 94 PHE B C 1
ATOM 1611 O O . PHE B 1 94 ? -14.83228 5.04790 5.43674 1.000 14.58421 94 PHE B O 1
ATOM 1619 N N . VAL B 1 95 ? -15.69555 3.14272 4.58302 1.000 12.72668 95 VAL B N 1
ATOM 1620 C CA . VAL B 1 95 ? -14.44585 2.39879 4.71070 1.000 11.53603 95 VAL B CA 1
ATOM 1621 C C . VAL B 1 95 ? -14.06800 1.71585 3.40079 1.000 12.75600 95 VAL B C 1
ATOM 1622 O O . VAL B 1 95 ? -13.28520 0.76288 3.39050 1.000 13.34043 95 VAL B O 1
ATOM 1626 N N . GLN B 1 96 ? -14.57051 2.21258 2.27426 1.000 11.16265 96 GLN B N 1
ATOM 1627 C CA . GLN B 1 96 ? -14.25373 1.60571 0.98468 1.000 13.12183 96 GLN B CA 1
ATOM 1628 C C . GLN B 1 96 ? -13.29178 2.45889 0.16079 1.000 12.82448 96 GLN B C 1
ATOM 1629 O O . GLN B 1 96 ? -13.39324 2.50971 -1.06375 1.000 11.98524 96 GLN B O 1
ATOM 1635 N N . GLN B 1 97 ? -12.33960 3.12640 0.82210 1.000 11.87045 97 GLN B N 1
ATOM 1636 C CA . GLN B 1 97 ? -11.32780 3.88581 0.08589 1.000 10.97986 97 GLN B CA 1
ATOM 1637 C C . GLN B 1 97 ? -10.53952 3.05561 -0.92579 1.000 12.99870 97 GLN B C 1
ATOM 1638 O O . GLN B 1 97 ? -10.20323 3.60808 -1.99178 1.000 12.78717 97 GLN B O 1
ATOM 1644 N N . PRO B 1 98 ? -10.16951 1.78146 -0.66660 1.000 11.33582 98 PRO B N 1
ATOM 1645 C CA . PRO B 1 98 ? -9.46812 1.02499 -1.71837 1.000 17.27410 98 PRO B CA 1
ATOM 1646 C C . PRO B 1 98 ? -10.27501 0.90694 -2.98898 1.000 14.64460 98 PRO B C 1
ATOM 1647 O O . PRO B 1 98 ? -9.70640 1.01690 -4.07494 1.000 13.49454 98 PRO B O 1
ATOM 1651 N N . ALA B 1 99 ? -11.58704 0.68289 -2.88822 1.000 13.17499 99 ALA B N 1
ATOM 1652 C CA . ALA B 1 99 ? -12.41172 0.60294 -4.08925 1.000 12.43883 99 ALA B CA 1
ATOM 1653 C C . ALA B 1 99 ? -12.44747 1.92926 -4.84535 1.000 14.97231 99 ALA B C 1
ATOM 1654 O O . ALA B 1 99 ? -12.53290 1.93641 -6.08104 1.000 13.35070 99 ALA B O 1
ATOM 1656 N N . VAL B 1 100 ? -12.39745 3.05155 -4.12103 1.000 10.04884 100 VAL B N 1
ATOM 1657 C CA . VAL B 1 100 ? -12.34961 4.36764 -4.75632 1.000 11.75764 100 VAL B CA 1
ATOM 1658 C C . VAL B 1 100 ? -11.03063 4.55413 -5.50267 1.000 13.55781 100 VAL B C 1
ATOM 1659 O O . VAL B 1 100 ? -11.00458 4.92633 -6.68365 1.000 11.96553 100 VAL B O 1
ATOM 1663 N N . ILE B 1 101 ? -9.90973 4.32361 -4.81801 1.000 11.09883 101 ILE B N 1
ATOM 1664 C CA . ILE B 1 101 ? -8.61152 4.58095 -5.42967 1.000 10.15989 101 ILE B CA 1
ATOM 1665 C C . ILE B 1 101 ? -8.27603 3.53481 -6.49230 1.000 14.89197 101 ILE B C 1
ATOM 1666 O O . ILE B 1 101 ? -7.45225 3.79892 -7.39143 1.000 12.60136 101 ILE B O 1
ATOM 1671 N N . ASP B 1 102 ? -8.94167 2.36998 -6.43963 1.000 13.02364 102 ASP B N 1
ATOM 1672 C CA . ASP B 1 102 ? -8.81339 1.37084 -7.49429 1.000 17.20442 102 ASP B CA 1
ATOM 1673 C C . ASP B 1 102 ? -9.14576 1.95513 -8.85778 1.000 15.87583 102 ASP B C 1
ATOM 1674 O O . ASP B 1 102 ? -8.56295 1.53827 -9.85804 1.000 15.10155 102 ASP B O 1
ATOM 1679 N N . ALA B 1 103 ? -10.07087 2.92171 -8.92325 1.000 14.01840 103 ALA B N 1
ATOM 1680 C CA . ALA B 1 103 ? -10.39756 3.53352 -10.21031 1.000 15.21927 103 ALA B CA 1
ATOM 1681 C C . ALA B 1 103 ? -9.21256 4.32045 -10.77252 1.000 18.92972 103 ALA B C 1
ATOM 1682 O O . ALA B 1 103 ? -8.95954 4.30005 -11.98654 1.000 17.05611 103 ALA B O 1
ATOM 1684 N N . ALA B 1 104 ? -8.46469 5.00516 -9.89843 1.000 13.19353 104 ALA B N 1
ATOM 1685 C CA . ALA B 1 104 ? -7.24346 5.67886 -10.31939 1.000 12.31968 104 ALA B CA 1
ATOM 1686 C C . ALA B 1 104 ? -6.18117 4.67326 -10.76084 1.000 14.78309 104 ALA B C 1
ATOM 1687 O O . ALA B 1 104 ? -5.53897 4.84771 -11.80727 1.000 14.87607 104 ALA B O 1
ATOM 1689 N N . SER B 1 105 ? -5.97542 3.61907 -9.96385 1.000 13.19852 105 SER B N 1
ATOM 1690 C CA . SER B 1 105 ? -4.99139 2.59515 -10.32615 1.000 13.20986 105 SER B CA 1
ATOM 1691 C C . SER B 1 105 ? -5.32874 1.96836 -11.68057 1.000 16.54099 105 SER B C 1
ATOM 1692 O O . SER B 1 105 ? -4.44268 1.74497 -12.51680 1.000 17.20783 105 SER B O 1
ATOM 1695 N N . GLU B 1 106 ? -6.61180 1.69711 -11.91789 1.000 16.16558 106 GLU B N 1
ATOM 1696 C CA . GLU B 1 106 ? -7.02667 1.11444 -13.18918 1.000 19.04980 106 GLU B CA 1
ATOM 1697 C C . GLU B 1 106 ? -6.81461 2.08409 -14.34598 1.000 18.40199 106 GLU B C 1
ATOM 1698 O O . GLU B 1 106 ? -6.44649 1.65893 -15.44529 1.000 19.20739 106 GLU B O 1
ATOM 1704 N N . TYR B 1 107 ? -7.04105 3.38762 -14.13054 1.000 15.85542 107 TYR B N 1
ATOM 1705 C CA . TYR B 1 107 ? -6.74248 4.35498 -15.18672 1.000 19.03021 107 TYR B CA 1
ATOM 1706 C C . TYR B 1 107 ? -5.25709 4.36110 -15.52815 1.000 19.60688 107 TYR B C 1
ATOM 1707 O O . TYR B 1 107 ? -4.86959 4.41254 -16.70752 1.000 17.50375 107 TYR B O 1
ATOM 1716 N N . PHE B 1 108 ? -4.40496 4.37649 -14.49730 1.000 11.96898 108 PHE B N 1
ATOM 1717 C CA . PHE B 1 108 ? -2.96696 4.32033 -14.74123 1.000 15.44630 108 PHE B CA 1
ATOM 1718 C C . PHE B 1 108 ? -2.60078 3.07061 -15.53394 1.000 19.96922 108 PHE B C 1
ATOM 1719 O O . PHE B 1 108 ? -1.75385 3.12715 -16.43228 1.000 24.18467 108 PHE B O 1
ATOM 1727 N N . ASP B 1 109 ? -3.21904 1.93069 -15.20616 1.000 21.10815 109 ASP B N 1
ATOM 1728 C CA . ASP B 1 109 ? -2.93021 0.70203 -15.94561 1.000 24.03412 109 ASP B CA 1
ATOM 1729 C C . ASP B 1 109 ? -3.38426 0.80097 -17.39715 1.000 25.72499 109 ASP B C 1
ATOM 1730 O O . ASP B 1 109 ? -2.62606 0.47783 -18.31296 1.000 20.75679 109 ASP B O 1
ATOM 1735 N N . GLU B 1 110 ? -4.58646 1.32337 -17.62234 1.000 23.38861 110 GLU B N 1
ATOM 1736 C CA . GLU B 1 110 ? -5.11674 1.44725 -18.97431 1.000 25.36384 110 GLU B CA 1
ATOM 1737 C C . GLU B 1 110 ? -4.21130 2.31106 -19.84104 1.000 25.27065 110 GLU B C 1
ATOM 1738 O O . GLU B 1 110 ? -3.92788 1.95803 -20.99036 1.000 27.71538 110 GLU B O 1
ATOM 1744 N N . VAL B 1 111 ? -3.70312 3.41885 -19.29442 1.000 21.23895 111 VAL B N 1
ATOM 1745 C CA . VAL B 1 111 ? -2.88087 4.32317 -20.10126 1.000 21.62819 111 VAL B CA 1
ATOM 1746 C C . VAL B 1 111 ? -1.44824 3.80749 -20.25341 1.000 26.63177 111 VAL B C 1
ATOM 1747 O O . VAL B 1 111 ? -0.87118 3.88912 -21.34654 1.000 25.97808 111 VAL B O 1
ATOM 1751 N N . LEU B 1 112 ? -0.83136 3.28519 -19.18205 1.000 21.84213 112 LEU B N 1
ATOM 1752 C CA . LEU B 1 112 ? 0.60423 3.02460 -19.18843 1.000 19.63366 112 LEU B CA 1
ATOM 1753 C C . LEU B 1 112 ? 0.99594 1.54838 -19.27023 1.000 21.15953 112 LEU B C 1
ATOM 1754 O O . LEU B 1 112 ? 2.18936 1.25780 -19.38931 1.000 20.41152 112 LEU B O 1
ATOM 1759 N N . GLY B 1 113 ? 0.05306 0.60896 -19.25249 1.000 22.41174 113 GLY B N 1
ATOM 1760 C CA . GLY B 1 113 ? 0.44320 -0.79212 -19.31964 1.000 30.53255 113 GLY B CA 1
ATOM 1761 C C . GLY B 1 113 ? 1.36319 -1.20050 -18.18390 1.000 31.03596 113 GLY B C 1
ATOM 1762 O O . GLY B 1 113 ? 1.14523 -0.86613 -17.00826 1.000 26.52326 113 GLY B O 1
ATOM 1763 N N . ALA B 1 114 ? 2.42524 -1.92844 -18.54454 1.000 25.03876 114 ALA B N 1
ATOM 1764 C CA . ALA B 1 114 ? 3.37977 -2.40463 -17.54693 1.000 29.86762 114 ALA B CA 1
ATOM 1765 C C . ALA B 1 114 ? 4.04672 -1.25072 -16.80470 1.000 30.35648 114 ALA B C 1
ATOM 1766 O O . ALA B 1 114 ? 4.44319 -1.40718 -15.64462 1.000 30.74876 114 ALA B O 1
ATOM 1768 N N . ARG B 1 115 ? 4.14153 -0.07882 -17.43056 1.000 18.69718 115 ARG B N 1
ATOM 1769 C CA . ARG B 1 115 ? 4.79167 1.04822 -16.77325 1.000 20.37192 115 ARG B CA 1
ATOM 1770 C C . ARG B 1 115 ? 3.88621 1.66422 -15.71178 1.000 19.88406 115 ARG B C 1
ATOM 1771 O O . ARG B 1 115 ? 4.33982 2.51105 -14.93098 1.000 19.25134 115 ARG B O 1
ATOM 1779 N N . GLY B 1 116 ? 2.61828 1.27067 -15.67782 1.000 17.84092 116 GLY B N 1
ATOM 1780 C CA . GLY B 1 116 ? 1.66375 1.79147 -14.72722 1.000 22.18415 116 GLY B CA 1
ATOM 1781 C C . GLY B 1 116 ? 1.63978 1.14575 -13.35840 1.000 17.42631 116 GLY B C 1
ATOM 1782 O O . GLY B 1 116 ? 0.87973 1.61335 -12.50761 1.000 19.13036 116 GLY B O 1
ATOM 1783 N N . GLY B 1 117 ? 2.41733 0.09516 -13.11341 1.000 18.37433 117 GLY B N 1
ATOM 1784 C CA . GLY B 1 117 ? 2.39130 -0.54420 -11.80446 1.000 18.11579 117 GLY B CA 1
ATOM 1785 C C . GLY B 1 117 ? 2.93090 0.36187 -10.71127 1.000 15.29179 117 GLY B C 1
ATOM 1786 O O . GLY B 1 117 ? 3.86251 1.13880 -10.91709 1.000 16.39384 117 GLY B O 1
ATOM 1787 N N . HIS B 1 118 ? 2.36849 0.23527 -9.50923 1.000 12.28102 118 HIS B N 1
ATOM 1788 C CA . HIS B 1 118 ? 2.76446 1.16608 -8.46065 1.000 11.71117 118 HIS B CA 1
ATOM 1789 C C . HIS B 1 118 ? 2.46349 0.59198 -7.08796 1.000 9.49812 118 HIS B C 1
ATOM 1790 O O . HIS B 1 118 ? 1.52693 -0.19285 -6.91371 1.000 12.59442 118 HIS B O 1
ATOM 1797 N N . ALA B 1 119 ? 3.25654 1.01841 -6.11179 1.000 11.04369 119 ALA B N 1
ATOM 1798 C CA . ALA B 1 119 ? 2.83099 0.88115 -4.73115 1.000 10.19855 119 ALA B CA 1
ATOM 1799 C C . ALA B 1 119 ? 1.76867 1.93880 -4.43511 1.000 10.04186 119 ALA B C 1
ATOM 1800 O O . ALA B 1 119 ? 1.61260 2.91304 -5.17670 1.000 11.57725 119 ALA B O 1
ATOM 1802 N N . ARG B 1 120 ? 1.03012 1.75052 -3.34315 1.000 9.31071 120 ARG B N 1
ATOM 1803 C CA . ARG B 1 120 ? -0.13032 2.60765 -3.12145 1.000 10.44028 120 ARG B CA 1
ATOM 1804 C C . ARG B 1 120 ? -0.44838 2.74832 -1.63742 1.000 13.01174 120 ARG B C 1
ATOM 1805 O O . ARG B 1 120 ? -0.20442 1.84015 -0.84444 1.000 11.48655 120 ARG B O 1
ATOM 1813 N N . ALA B 1 121 ? -1.01455 3.89752 -1.27711 1.000 12.36293 121 ALA B N 1
ATOM 1814 C CA . ALA B 1 121 ? -1.69455 4.07152 0.00050 1.000 11.61205 121 ALA B CA 1
ATOM 1815 C C . ALA B 1 121 ? -3.03346 4.74128 -0.27261 1.000 12.04135 121 ALA B C 1
ATOM 1816 O O . ALA B 1 121 ? -3.15417 5.55352 -1.19278 1.000 10.55354 121 ALA B O 1
ATOM 1818 N N . ALA B 1 122 ? -4.03902 4.38181 0.52132 1.000 12.54692 122 ALA B N 1
ATOM 1819 C CA . ALA B 1 122 ? -5.38905 4.92111 0.37245 1.000 12.24610 122 ALA B CA 1
ATOM 1820 C C . ALA B 1 122 ? -5.91938 5.23064 1.76129 1.000 13.08973 122 ALA B C 1
ATOM 1821 O O . ALA B 1 122 ? -5.99387 4.34018 2.61341 1.000 12.15299 122 ALA B O 1
ATOM 1823 N N . VAL B 1 123 ? -6.27632 6.48303 2.00701 1.000 8.96729 123 VAL B N 1
ATOM 1824 C CA . VAL B 1 123 ? -6.69020 6.87186 3.34906 1.000 9.53541 123 VAL B CA 1
ATOM 1825 C C . VAL B 1 123 ? -7.93068 7.74600 3.26253 1.000 12.68204 123 VAL B C 1
ATOM 1826 O O . VAL B 1 123 ? -8.15495 8.44195 2.26772 1.000 10.34753 123 VAL B O 1
ATOM 1830 N N . GLY B 1 124 ? -8.73820 7.70477 4.31613 1.000 7.78206 124 GLY B N 1
ATOM 1831 C CA . GLY B 1 124 ? -9.92373 8.53216 4.39033 1.000 7.55618 124 GLY B CA 1
ATOM 1832 C C . GLY B 1 124 ? -9.67978 9.78453 5.20200 1.000 11.16949 124 GLY B C 1
ATOM 1833 O O . GLY B 1 124 ? -9.45965 9.71042 6.41256 1.000 11.34793 124 GLY B O 1
ATOM 1834 N N . VAL B 1 125 ? -9.72019 10.94755 4.57024 1.000 9.14437 125 VAL B N 1
ATOM 1835 C CA . VAL B 1 125 ? -9.44295 12.19284 5.26862 1.000 11.01256 125 VAL B CA 1
ATOM 1836 C C . VAL B 1 125 ? -10.74972 12.88218 5.63404 1.000 10.99506 125 VAL B C 1
ATOM 1837 O O . VAL B 1 125 ? -11.82261 12.53629 5.14692 1.000 10.96901 125 VAL B O 1
ATOM 1841 N N . ALA B 1 126 ? -10.65325 13.89938 6.49112 1.000 11.35092 126 ALA B N 1
ATOM 1842 C CA . ALA B 1 126 ? -11.84414 14.61594 6.93117 1.000 14.17559 126 ALA B CA 1
ATOM 1843 C C . ALA B 1 126 ? -12.35040 15.57732 5.86376 1.000 16.72389 126 ALA B C 1
ATOM 1844 O O . ALA B 1 126 ? -13.56129 15.70078 5.65852 1.000 15.33571 126 ALA B O 1
ATOM 1846 N N . GLU B 1 127 ? -11.44897 16.27298 5.18373 1.000 12.92938 127 GLU B N 1
ATOM 1847 C CA . GLU B 1 127 ? -11.83212 17.28747 4.20988 1.000 15.77038 127 GLU B CA 1
ATOM 1848 C C . GLU B 1 127 ? -10.73411 17.36604 3.16511 1.000 11.74474 127 GLU B C 1
ATOM 1849 O O . GLU B 1 127 ? -9.57675 17.04022 3.43706 1.000 12.35033 127 GLU B O 1
ATOM 1855 N N . LEU B 1 128 ? -11.08837 17.84437 1.98232 1.000 8.82924 128 LEU B N 1
ATOM 1856 C CA . LEU B 1 128 ? -10.09219 18.10288 0.95700 1.000 8.65037 128 LEU B CA 1
ATOM 1857 C C . LEU B 1 128 ? -10.27138 19.51988 0.43614 1.000 10.61955 128 LEU B C 1
ATOM 1858 O O . LEU B 1 128 ? -11.35246 20.11050 0.56489 1.000 10.87156 128 LEU B O 1
ATOM 1863 N N . PRO B 1 129 ? -9.22949 20.08725 -0.16783 1.000 9.68714 129 PRO B N 1
ATOM 1864 C CA . PRO B 1 129 ? -9.32881 21.43967 -0.73530 1.000 9.82628 129 PRO B CA 1
ATOM 1865 C C . PRO B 1 129 ? -10.56518 21.63883 -1.60355 1.000 12.29707 129 PRO B C 1
ATOM 1866 O O . PRO B 1 129 ? -10.89201 20.81227 -2.46403 1.000 11.23564 129 PRO B O 1
ATOM 1870 N N . ARG B 1 130 ? -11.26086 22.74450 -1.35993 1.000 12.83440 130 ARG B N 1
ATOM 1871 C CA . ARG B 1 130 ? -12.42254 23.16313 -2.14288 1.000 15.65553 130 ARG B CA 1
ATOM 1872 C C . ARG B 1 130 ? -13.56188 22.16045 -2.08714 1.000 17.65827 130 ARG B C 1
ATOM 1873 O O . ARG B 1 130 ? -14.48886 22.22196 -2.90015 1.000 20.50519 130 ARG B O 1
ATOM 1881 N N . GLY B 1 131 ? -13.55372 21.26307 -1.10742 1.000 13.34701 131 GLY B N 1
ATOM 1882 C CA . GLY B 1 131 ? -14.59391 20.25295 -1.02987 1.000 14.79098 131 GLY B CA 1
ATOM 1883 C C . GLY B 1 131 ? -14.45678 19.10583 -2.00595 1.000 14.68293 131 GLY B C 1
ATOM 1884 O O . GLY B 1 131 ? -15.41087 18.33449 -2.16722 1.000 13.90696 131 GLY B O 1
ATOM 1885 N N . ALA B 1 132 ? -13.29659 18.94861 -2.63750 1.000 10.83053 132 ALA B N 1
ATOM 1886 C CA . ALA B 1 132 ? -13.07065 17.84691 -3.56795 1.000 8.90956 132 ALA B CA 1
ATOM 1887 C C . ALA B 1 132 ? -13.31766 16.50451 -2.88921 1.000 11.17506 132 ALA B C 1
ATOM 1888 O O . ALA B 1 132 ? -13.09109 16.33420 -1.68625 1.000 10.13323 132 ALA B O 1
ATOM 1890 N N . ALA B 1 133 ? -13.78427 15.53619 -3.67253 1.000 9.77769 133 ALA B N 1
ATOM 1891 C CA . ALA B 1 133 ? -14.05477 14.21510 -3.10883 1.000 10.97868 133 ALA B CA 1
ATOM 1892 C C . ALA B 1 133 ? -12.78901 13.37967 -2.94977 1.000 9.03206 133 ALA B C 1
ATOM 1893 O O . ALA B 1 133 ? -12.70602 12.55372 -2.03085 1.000 10.29204 133 ALA B O 1
ATOM 1895 N N . VAL B 1 134 ? -11.81553 13.55705 -3.83864 1.000 9.12768 134 VAL B N 1
ATOM 1896 C CA . VAL B 1 134 ? -10.61390 12.73290 -3.90956 1.000 6.28718 134 VAL B CA 1
ATOM 1897 C C . VAL B 1 134 ? -9.45934 13.64274 -4.29734 1.000 10.26734 134 VAL B C 1
ATOM 1898 O O . VAL B 1 134 ? -9.63216 14.62613 -5.02947 1.000 8.70344 134 VAL B O 1
ATOM 1902 N N . GLU B 1 135 ? -8.27435 13.30694 -3.80484 1.000 10.21111 135 GLU B N 1
ATOM 1903 C CA . GLU B 1 135 ? -7.03747 13.96407 -4.22144 1.000 8.92952 135 GLU B CA 1
ATOM 1904 C C . GLU B 1 135 ? -6.00754 12.86329 -4.40172 1.000 8.57260 135 GLU B C 1
ATOM 1905 O O . GLU B 1 135 ? -5.85665 12.01321 -3.51646 1.000 10.09830 135 GLU B O 1
ATOM 1911 N N . VAL B 1 136 ? -5.30155 12.86590 -5.53338 1.000 9.42941 136 VAL B N 1
ATOM 1912 C CA . VAL B 1 136 ? -4.34098 11.81148 -5.84448 1.000 8.45828 136 VAL B CA 1
ATOM 1913 C C . VAL B 1 136 ? -3.00486 12.45763 -6.15992 1.000 9.85571 136 VAL B C 1
ATOM 1914 O O . VAL B 1 136 ? -2.92810 13.34387 -7.02127 1.000 11.92352 136 VAL B O 1
ATOM 1918 N N . GLU B 1 137 ? -1.94876 11.97716 -5.50921 1.000 8.93393 137 GLU B N 1
ATOM 1919 C CA . GLU B 1 137 ? -0.59117 12.42681 -5.80005 1.000 11.61162 137 GLU B CA 1
ATOM 1920 C C . GLU B 1 137 ? 0.25867 11.23565 -6.21173 1.000 13.16167 137 GLU B C 1
ATOM 1921 O O . GLU B 1 137 ? -0.09075 10.07826 -5.93233 1.000 11.25731 137 GLU B O 1
ATOM 1927 N N . LEU B 1 138 ? 1.39244 11.50702 -6.86803 1.000 10.32633 138 LEU B N 1
ATOM 1928 C CA . LEU B 1 138 ? 2.17823 10.32954 -7.21994 1.000 11.65250 138 LEU B CA 1
ATOM 1929 C C . LEU B 1 138 ? 3.65225 10.66811 -7.39088 1.000 14.50351 138 LEU B C 1
ATOM 1930 O O . LEU B 1 138 ? 4.03975 11.82650 -7.51767 1.000 10.86155 138 LEU B O 1
ATOM 1935 N N . ILE B 1 139 ? 4.46424 9.61409 -7.38065 1.000 8.42559 139 ILE B N 1
ATOM 1936 C CA . ILE B 1 139 ? 5.89687 9.67787 -7.63950 1.000 10.47044 139 ILE B CA 1
ATOM 1937 C C . ILE B 1 139 ? 6.15568 8.71313 -8.78716 1.000 11.43623 139 ILE B C 1
ATOM 1938 O O . ILE B 1 139 ? 5.68775 7.56220 -8.74750 1.000 11.81540 139 ILE B O 1
ATOM 1943 N N . ALA B 1 140 ? 6.91857 9.16602 -9.78930 1.000 12.26911 140 ALA B N 1
ATOM 1944 C CA . ALA B 1 140 ? 7.20235 8.35052 -10.96885 1.000 11.67310 140 ALA B CA 1
ATOM 1945 C C . ALA B 1 140 ? 8.68504 8.41006 -11.29626 1.000 11.53808 140 ALA B C 1
ATOM 1946 O O . ALA B 1 140 ? 9.36804 9.37864 -10.97336 1.000 11.90923 140 ALA B O 1
ATOM 1948 N N . ALA B 1 141 ? 9.17648 7.37529 -11.97111 1.000 11.58010 141 ALA B N 1
ATOM 1949 C CA . ALA B 1 141 ? 10.53985 7.38325 -12.48836 1.000 14.74411 141 ALA B CA 1
ATOM 1950 C C . ALA B 1 141 ? 10.52729 7.88293 -13.92726 1.000 15.23647 141 ALA B C 1
ATOM 1951 O O . ALA B 1 141 ? 9.64265 7.53182 -14.70695 1.000 15.92786 141 ALA B O 1
ATOM 1953 N N . VAL B 1 142 ? 11.49003 8.74194 -14.26546 1.000 16.24899 142 VAL B N 1
ATOM 1954 C CA . VAL B 1 142 ? 11.50098 9.38976 -15.57119 1.000 18.27708 142 VAL B CA 1
ATOM 1955 C C . VAL B 1 142 ? 12.88053 9.29028 -16.20757 1.000 21.32317 142 VAL B C 1
ATOM 1956 O O . VAL B 1 142 ? 13.90440 9.12171 -15.53851 1.000 22.02363 142 VAL B O 1
ATOM 1960 N N . ARG B 1 143 ? 12.87964 9.42756 -17.52900 1.000 22.34103 143 ARG B N 1
ATOM 1961 C CA . ARG B 1 143 ? 14.05481 9.27805 -18.37234 1.000 31.07577 143 ARG B CA 1
ATOM 1962 C C . ARG B 1 143 ? 14.60416 10.65058 -18.67797 1.000 33.69226 143 ARG B C 1
ATOM 1963 O O . ARG B 1 143 ? 13.84869 11.51642 -19.12199 1.000 36.31635 143 ARG B O 1
ATOM 1971 N N . TYR C 1 15 ? 12.55936 7.58151 16.26835 1.000 39.84401 15 TYR C N 1
ATOM 1972 C CA . TYR C 1 15 ? 12.68872 8.07858 14.90456 1.000 15.10788 15 TYR C CA 1
ATOM 1973 C C . TYR C 1 15 ? 13.71595 9.21009 14.87271 1.000 22.48872 15 TYR C C 1
ATOM 1974 O O . TYR C 1 15 ? 14.26093 9.57864 15.91150 1.000 26.53682 15 TYR C O 1
ATOM 1983 N N . GLN C 1 16 ? 14.11677 9.61482 13.68918 1.000 14.97478 16 GLN C N 1
ATOM 1984 C CA . GLN C 1 16 ? 15.05522 10.70936 13.46616 1.000 15.05871 16 GLN C CA 1
ATOM 1985 C C . GLN C 1 16 ? 14.33898 11.92514 12.88353 1.000 12.63753 16 GLN C C 1
ATOM 1986 O O . GLN C 1 16 ? 13.41108 11.77174 12.08736 1.000 11.59710 16 GLN C O 1
ATOM 1992 N N . PRO C 1 17 ? 14.75289 13.14343 13.23333 1.000 13.19757 17 PRO C N 1
ATOM 1993 C CA . PRO C 1 17 ? 14.15880 14.31691 12.57130 1.000 12.33451 17 PRO C CA 1
ATOM 1994 C C . PRO C 1 17 ? 14.41497 14.35193 11.07738 1.000 14.21868 17 PRO C C 1
ATOM 1995 O O . PRO C 1 17 ? 13.53545 14.77758 10.31740 1.000 13.19494 17 PRO C O 1
ATOM 1999 N N . VAL C 1 18 ? 15.60642 13.95388 10.62991 1.000 10.54743 18 VAL C N 1
ATOM 2000 C CA . VAL C 1 18 ? 15.96574 14.02555 9.21435 1.000 10.08100 18 VAL C CA 1
ATOM 2001 C C . VAL C 1 18 ? 16.78472 12.79966 8.85716 1.000 10.80028 18 VAL C C 1
ATOM 2002 O O . VAL C 1 18 ? 17.67404 12.40049 9.61370 1.000 12.50597 18 VAL C O 1
ATOM 2006 N N . VAL C 1 19 ? 16.48883 12.19895 7.70651 1.000 9.22559 19 VAL C N 1
ATOM 2007 C CA . VAL C 1 19 ? 17.34637 11.16847 7.13256 1.000 9.99269 19 VAL C CA 1
ATOM 2008 C C . VAL C 1 19 ? 17.86522 11.67122 5.79384 1.000 11.52184 19 VAL C C 1
ATOM 2009 O O . VAL C 1 19 ? 17.08774 12.17705 4.98033 1.000 8.89558 19 VAL C O 1
ATOM 2013 N N . LEU C 1 20 ? 19.17767 11.56516 5.58726 1.000 9.56776 20 LEU C N 1
ATOM 2014 C CA . LEU C 1 20 ? 19.82895 11.91623 4.33118 1.000 12.53701 20 LEU C CA 1
ATOM 2015 C C . LEU C 1 20 ? 20.30375 10.64462 3.63444 1.000 10.20507 20 LEU C C 1
ATOM 2016 O O . LEU C 1 20 ? 21.02859 9.84027 4.23330 1.000 11.00121 20 LEU C O 1
ATOM 2021 N N . HIS C 1 21 ? 19.90669 10.46449 2.37962 1.000 8.52761 21 HIS C N 1
ATOM 2022 C CA . HIS C 1 21 ? 20.31671 9.29115 1.61728 1.000 11.68753 21 HIS C CA 1
ATOM 2023 C C . HIS C 1 21 ? 20.29399 9.58800 0.12617 1.000 8.09665 21 HIS C C 1
ATOM 2024 O O . HIS C 1 21 ? 19.28395 10.06360 -0.40536 1.000 11.37850 21 HIS C O 1
ATOM 2031 N N . ALA C 1 22 ? 21.41971 9.31321 -0.53550 1.000 12.12442 22 ALA C N 1
ATOM 2032 C CA . ALA C 1 22 ? 21.51865 9.36082 -1.99984 1.000 13.16428 22 ALA C CA 1
ATOM 2033 C C . ALA C 1 22 ? 21.00076 10.68352 -2.55920 1.000 14.10944 22 ALA C C 1
ATOM 2034 O O . ALA C 1 22 ? 20.32740 10.73054 -3.59835 1.000 17.41162 22 ALA C O 1
ATOM 2036 N N . GLY C 1 23 ? 21.34638 11.77274 -1.87874 1.000 13.48411 23 GLY C N 1
ATOM 2037 C CA . GLY C 1 23 ? 21.00084 13.11357 -2.31659 1.000 15.11275 23 GLY C CA 1
ATOM 2038 C C . GLY C 1 23 ? 19.60397 13.57718 -1.97366 1.000 14.04632 23 GLY C C 1
ATOM 2039 O O . GLY C 1 23 ? 19.20728 14.66158 -2.41426 1.000 12.19883 23 GLY C O 1
ATOM 2040 N N . ILE C 1 24 ? 18.86484 12.82792 -1.16050 1.000 9.40081 24 ILE C N 1
ATOM 2041 C CA . ILE C 1 24 ? 17.51135 13.18960 -0.75926 1.000 11.03810 24 ILE C CA 1
ATOM 2042 C C . ILE C 1 24 ? 17.48671 13.33146 0.75636 1.000 11.27905 24 ILE C C 1
ATOM 2043 O O . ILE C 1 24 ? 18.02860 12.48176 1.47345 1.000 11.75115 24 ILE C O 1
ATOM 2048 N N . ALA C 1 25 ? 16.81424 14.36831 1.24290 1.000 10.48213 25 ALA C N 1
ATOM 2049 C CA . ALA C 1 25 ? 16.55988 14.56131 2.66347 1.000 7.53022 25 ALA C CA 1
ATOM 2050 C C . ALA C 1 25 ? 15.08074 14.32548 2.94206 1.000 9.05942 25 ALA C C 1
ATOM 2051 O O . ALA C 1 25 ? 14.21561 15.02338 2.38756 1.000 10.06064 25 ALA C O 1
ATOM 2053 N N . TYR C 1 26 ? 14.80226 13.39507 3.85287 1.000 9.60824 26 TYR C N 1
ATOM 2054 C CA . TYR C 1 26 ? 13.45583 13.09771 4.31912 1.000 9.92888 26 TYR C CA 1
ATOM 2055 C C . TYR C 1 26 ? 13.30217 13.78905 5.66348 1.000 8.42934 26 TYR C C 1
ATOM 2056 O O . TYR C 1 26 ? 13.99780 13.43958 6.62458 1.000 10.19864 26 TYR C O 1
ATOM 2065 N N . VAL C 1 27 ? 12.42158 14.78859 5.73103 1.000 7.91916 27 VAL C N 1
ATOM 2066 C CA . VAL C 1 27 ? 12.24034 15.57006 6.94645 1.000 7.41457 27 VAL C CA 1
ATOM 2067 C C . VAL C 1 27 ? 10.95681 15.10817 7.61944 1.000 7.84296 27 VAL C C 1
ATOM 2068 O O . VAL C 1 27 ? 9.89228 15.08764 6.98870 1.000 9.57015 27 VAL C O 1
ATOM 2072 N N . SER C 1 28 ? 11.05816 14.71808 8.89330 1.000 7.93632 28 SER C N 1
ATOM 2073 C CA . SER C 1 28 ? 9.89524 14.27420 9.65107 1.000 7.77343 28 SER C CA 1
ATOM 2074 C C . SER C 1 28 ? 8.83612 15.37296 9.74282 1.000 8.75635 28 SER C C 1
ATOM 2075 O O . SER C 1 28 ? 9.11820 16.57896 9.64484 1.000 7.79317 28 SER C O 1
ATOM 2078 N N . GLY C 1 29 ? 7.59701 14.94105 9.95141 1.000 8.00697 29 GLY C N 1
ATOM 2079 C CA . GLY C 1 29 ? 6.50048 15.86381 10.17033 1.000 9.34730 29 GLY C CA 1
ATOM 2080 C C . GLY C 1 29 ? 6.76414 16.78273 11.34266 1.000 10.38667 29 GLY C C 1
ATOM 2081 O O . GLY C 1 29 ? 7.16750 16.32813 12.41603 1.000 9.81062 29 GLY C O 1
ATOM 2082 N N . GLN C 1 30 ? 6.57672 18.07614 11.12216 1.000 7.38609 30 GLN C N 1
ATOM 2083 C CA . GLN C 1 30 ? 6.82079 19.12881 12.10214 1.000 10.80928 30 GLN C CA 1
ATOM 2084 C C . GLN C 1 30 ? 5.51173 19.79341 12.52195 1.000 11.51978 30 GLN C C 1
ATOM 2085 O O . GLN C 1 30 ? 4.64203 20.04892 11.68672 1.000 10.07986 30 GLN C O 1
ATOM 2091 N N . LEU C 1 31 ? 5.38856 20.08803 13.81503 1.000 10.72922 31 LEU C N 1
ATOM 2092 C CA . LEU C 1 31 ? 4.25386 20.77530 14.41437 1.000 11.95144 31 LEU C CA 1
ATOM 2093 C C . LEU C 1 31 ? 4.54825 22.27462 14.55743 1.000 10.31197 31 LEU C C 1
ATOM 2094 O O . LEU C 1 31 ? 5.68569 22.71802 14.38364 1.000 13.16930 31 LEU C O 1
ATOM 2099 N N . PRO C 1 32 ? 3.53783 23.08954 14.85583 1.000 11.05752 32 PRO C N 1
ATOM 2100 C CA . PRO C 1 32 ? 3.77295 24.54495 14.94118 1.000 9.83813 32 PRO C CA 1
ATOM 2101 C C . PRO C 1 32 ? 4.43026 24.92772 16.25486 1.000 10.92269 32 PRO C C 1
ATOM 2102 O O . PRO C 1 32 ? 3.73956 25.22455 17.23287 1.000 14.75199 32 PRO C O 1
ATOM 2106 N N . ARG C 1 33 ? 5.75585 24.89306 16.28049 1.000 12.96863 33 ARG C N 1
ATOM 2107 C CA . ARG C 1 33 ? 6.55478 25.14715 17.47169 1.000 16.97046 33 ARG C CA 1
ATOM 2108 C C . ARG C 1 33 ? 7.31803 26.46551 17.37673 1.000 20.90974 33 ARG C C 1
ATOM 2109 O O . ARG C 1 33 ? 7.76638 26.87579 16.29693 1.000 20.30012 33 ARG C O 1
ATOM 2117 N N . GLN C 1 34 ? 7.48872 27.10318 18.54006 1.000 20.48938 34 GLN C N 1
ATOM 2118 C CA . GLN C 1 34 ? 8.37473 28.25162 18.73192 1.000 25.73711 34 GLN C CA 1
ATOM 2119 C C . GLN C 1 34 ? 9.48028 27.80205 19.67756 1.000 24.12304 34 GLN C C 1
ATOM 2120 O O . GLN C 1 34 ? 9.20505 27.48282 20.83762 1.000 25.14793 34 GLN C O 1
ATOM 2126 N N . HIS C 1 35 ? 10.71076 27.72215 19.16750 1.000 22.14871 35 HIS C N 1
ATOM 2127 C CA . HIS C 1 35 ? 11.86729 27.25911 19.93898 1.000 25.77220 35 HIS C CA 1
ATOM 2128 C C . HIS C 1 35 ? 11.58172 25.93126 20.62681 1.000 28.05302 35 HIS C C 1
ATOM 2129 O O . HIS C 1 35 ? 11.99268 25.70494 21.76552 1.000 33.25655 35 HIS C O 1
ATOM 2136 N N . GLY C 1 36 ? 10.85594 25.04042 19.94848 1.000 24.30404 36 GLY C N 1
ATOM 2137 C CA . GLY C 1 36 ? 10.57406 23.74998 20.53086 1.000 25.33693 36 GLY C CA 1
ATOM 2138 C C . GLY C 1 36 ? 9.21410 23.64173 21.18273 1.000 24.72930 36 GLY C C 1
ATOM 2139 O O . GLY C 1 36 ? 8.78964 22.52476 21.50835 1.000 27.75538 36 GLY C O 1
ATOM 2140 N N . GLU C 1 37 ? 8.57295 24.76690 21.48994 1.000 27.02088 37 GLU C N 1
ATOM 2141 C CA . GLU C 1 37 ? 7.34832 24.77807 22.27811 1.000 23.06664 37 GLU C CA 1
ATOM 2142 C C . GLU C 1 37 ? 6.13204 24.88314 21.36622 1.000 19.98842 37 GLU C C 1
ATOM 2143 O O . GLU C 1 37 ? 6.01465 25.83355 20.58763 1.000 20.55856 37 GLU C O 1
ATOM 2149 N N . LEU C 1 38 ? 5.19691 23.94572 21.52668 1.000 21.45387 38 LEU C N 1
ATOM 2150 C CA . LEU C 1 38 ? 3.97521 23.92534 20.73212 1.000 19.53810 38 LEU C CA 1
ATOM 2151 C C . LEU C 1 38 ? 3.11461 25.15725 20.95865 1.000 22.27139 38 LEU C C 1
ATOM 2152 O O . LEU C 1 38 ? 2.70890 25.44423 22.08723 1.000 24.47436 38 LEU C O 1
ATOM 2157 N N . ARG C 1 39 ? 2.84565 25.89067 19.87560 1.000 17.48311 39 ARG C N 1
ATOM 2158 C CA . ARG C 1 39 ? 2.19760 27.19736 19.92718 1.000 18.58820 39 ARG C CA 1
ATOM 2159 C C . ARG C 1 39 ? 0.74506 27.21295 19.46252 1.000 20.32348 39 ARG C C 1
ATOM 2160 O O . ARG C 1 39 ? -0.06534 27.96018 20.01729 1.000 22.99625 39 ARG C O 1
ATOM 2168 N N . TRP C 1 40 ? 0.36747 26.40804 18.46645 1.000 14.90574 40 TRP C N 1
ATOM 2169 C CA . TRP C 1 40 ? -0.94984 26.51007 17.84067 1.000 14.70671 40 TRP C CA 1
ATOM 2170 C C . TRP C 1 40 ? -1.64234 25.15801 17.89811 1.000 17.39108 40 TRP C C 1
ATOM 2171 O O . TRP C 1 40 ? -1.20071 24.19907 17.25465 1.000 15.61252 40 TRP C O 1
ATOM 2182 N N . THR C 1 41 ? -2.69656 25.08520 18.69334 1.000 16.09098 41 THR C N 1
ATOM 2183 C CA . THR C 1 41 ? -3.51685 23.89752 18.82314 1.000 16.01998 41 THR C CA 1
ATOM 2184 C C . THR C 1 41 ? -4.96568 24.27291 18.56196 1.000 21.27384 41 THR C C 1
ATOM 2185 O O . THR C 1 41 ? -5.37716 25.41765 18.76422 1.000 19.95556 41 THR C O 1
ATOM 2189 N N . GLY C 1 42 ? -5.73857 23.28775 18.13111 1.000 15.01318 42 GLY C N 1
ATOM 2190 C CA . GLY C 1 42 ? -7.14137 23.46430 17.82971 1.000 17.93349 42 GLY C CA 1
ATOM 2191 C C . GLY C 1 42 ? -7.43945 23.23573 16.35977 1.000 19.55972 42 GLY C C 1
ATOM 2192 O O . GLY C 1 42 ? -6.55050 23.17100 15.51294 1.000 18.19481 42 GLY C O 1
ATOM 2193 N N . LYS C 1 43 ? -8.73747 23.11832 16.07976 1.000 16.78274 43 LYS C N 1
ATOM 2194 C CA . LYS C 1 43 ? -9.22958 22.84994 14.73461 1.000 18.56387 43 LYS C CA 1
ATOM 2195 C C . LYS C 1 43 ? -9.37909 24.14381 13.94829 1.000 17.36485 43 LYS C C 1
ATOM 2196 O O . LYS C 1 43 ? -9.89262 25.14304 14.46339 1.000 19.00914 43 LYS C O 1
ATOM 2202 N N . VAL C 1 44 ? -8.92056 24.12697 12.70458 1.000 15.14343 44 VAL C N 1
ATOM 2203 C CA . VAL C 1 44 ? -9.09388 25.28696 11.83835 1.000 17.62979 44 VAL C CA 1
ATOM 2204 C C . VAL C 1 44 ? -10.53177 25.30659 11.34381 1.000 23.19102 44 VAL C C 1
ATOM 2205 O O . VAL C 1 44 ? -11.07565 24.27468 10.92638 1.000 19.29297 44 VAL C O 1
ATOM 2209 N N . GLY C 1 45 ? -11.16579 26.46891 11.43789 1.000 17.64987 45 GLY C N 1
ATOM 2210 C CA . GLY C 1 45 ? -12.56956 26.61692 11.14191 1.000 24.59332 45 GLY C CA 1
ATOM 2211 C C . GLY C 1 45 ? -13.46270 26.68313 12.36366 1.000 31.22006 45 GLY C C 1
ATOM 2212 O O . GLY C 1 45 ? -14.63150 27.06618 12.23985 1.000 31.46640 45 GLY C O 1
ATOM 2213 N N . SER C 1 46 ? -12.95878 26.29238 13.53113 1.000 26.41572 46 SER C N 1
ATOM 2214 C CA . SER C 1 46 ? -13.72449 26.45351 14.75978 1.000 29.88937 46 SER C CA 1
ATOM 2215 C C . SER C 1 46 ? -12.91019 27.15459 15.84020 1.000 28.64184 46 SER C C 1
ATOM 2216 O O . SER C 1 46 ? -13.31001 28.21435 16.32783 1.000 38.73043 46 SER C O 1
ATOM 2219 N N . GLU C 1 47 ? -11.75099 26.60264 16.20104 1.000 26.10795 47 GLU C N 1
ATOM 2220 C CA . GLU C 1 47 ? -10.93987 27.21702 17.24816 1.000 29.87112 47 GLU C CA 1
ATOM 2221 C C . GLU C 1 47 ? -9.97813 28.23955 16.68549 1.000 28.17391 47 GLU C C 1
ATOM 2222 O O . GLU C 1 47 ? -9.72358 29.27104 17.31584 1.000 33.68117 47 GLU C O 1
ATOM 2228 N N . LEU C 1 48 ? -9.46278 27.99443 15.49713 1.000 20.53026 48 LEU C N 1
ATOM 2229 C CA . LEU C 1 48 ? -8.57156 28.94575 14.86625 1.000 20.47434 48 LEU C CA 1
ATOM 2230 C C . LEU C 1 48 ? -9.22999 29.48654 13.61272 1.000 20.73880 48 LEU C C 1
ATOM 2231 O O . LEU C 1 48 ? -9.95764 28.76983 12.91807 1.000 20.07588 48 LEU C O 1
ATOM 2236 N N . ASP C 1 49 ? -8.93178 30.74253 13.30628 1.000 21.08809 49 ASP C N 1
ATOM 2237 C CA . ASP C 1 49 ? -9.37516 31.30722 12.04795 1.000 23.94741 49 ASP C CA 1
ATOM 2238 C C . ASP C 1 49 ? -8.25348 31.15560 11.03039 1.000 20.29823 49 ASP C C 1
ATOM 2239 O O . ASP C 1 49 ? -7.19235 30.59798 11.32103 1.000 20.53643 49 ASP C O 1
ATOM 2244 N N . LEU C 1 50 ? -8.49667 31.63549 9.81260 1.000 21.62361 50 LEU C N 1
ATOM 2245 C CA . LEU C 1 50 ? -7.54072 31.41769 8.73793 1.000 19.24235 50 LEU C CA 1
ATOM 2246 C C . LEU C 1 50 ? -6.21226 32.11235 9.02720 1.000 19.02337 50 LEU C C 1
ATOM 2247 O O . LEU C 1 50 ? -5.14500 31.58118 8.70106 1.000 19.76980 50 LEU C O 1
ATOM 2252 N N . GLU C 1 51 ? -6.25258 33.28578 9.67369 1.000 22.53492 51 GLU C N 1
ATOM 2253 C CA . GLU C 1 51 ? -5.01908 34.02921 9.92844 1.000 21.13737 51 GLU C CA 1
ATOM 2254 C C . GLU C 1 51 ? -4.14652 33.29151 10.94205 1.000 18.28356 51 GLU C C 1
ATOM 2255 O O . GLU C 1 51 ? -2.92028 33.16927 10.76921 1.000 19.93359 51 GLU C O 1
ATOM 2261 N N . GLN C 1 52 ? -4.77024 32.75702 11.99405 1.000 21.59939 52 GLN C N 1
ATOM 2262 C CA . GLN C 1 52 ? -4.01323 31.98494 12.96700 1.000 18.37177 52 GLN C CA 1
ATOM 2263 C C . GLN C 1 52 ? -3.47009 30.69943 12.34930 1.000 14.50251 52 GLN C C 1
ATOM 2264 O O . GLN C 1 52 ? -2.32948 30.31265 12.62790 1.000 15.07546 52 GLN C O 1
ATOM 2270 N N . ALA C 1 53 ? -4.26408 30.03273 11.50037 1.000 14.94203 53 ALA C N 1
ATOM 2271 C CA . ALA C 1 53 ? -3.78861 28.80487 10.86198 1.000 13.62352 53 ALA C CA 1
ATOM 2272 C C . ALA C 1 53 ? -2.61134 29.08202 9.94083 1.000 14.67884 53 ALA C C 1
ATOM 2273 O O . ALA C 1 53 ? -1.68436 28.26798 9.84202 1.000 11.67557 53 ALA C O 1
ATOM 2275 N N . ARG C 1 54 ? -2.62718 30.22341 9.24630 1.000 13.86908 54 ARG C N 1
ATOM 2276 C CA . ARG C 1 54 ? -1.46755 30.56806 8.43247 1.000 13.66978 54 ARG C CA 1
ATOM 2277 C C . ARG C 1 54 ? -0.23359 30.75900 9.30389 1.000 11.17697 54 ARG C C 1
ATOM 2278 O O . ARG C 1 54 ? 0.86400 30.31838 8.94090 1.000 13.43880 54 ARG C O 1
ATOM 2286 N N . GLN C 1 55 ? -0.38910 31.40216 10.46642 1.000 11.97245 55 GLN C N 1
ATOM 2287 C CA . GLN C 1 55 ? 0.76914 31.52692 11.35580 1.000 11.84997 55 GLN C CA 1
ATOM 2288 C C . GLN C 1 55 ? 1.28699 30.15136 11.78803 1.000 11.69860 55 GLN C C 1
ATOM 2289 O O . GLN C 1 55 ? 2.50371 29.91850 11.88233 1.000 10.66149 55 GLN C O 1
ATOM 2295 N N . ALA C 1 56 ? 0.36721 29.22961 12.06245 1.000 12.10796 56 ALA C N 1
ATOM 2296 C CA . ALA C 1 56 ? 0.76807 27.87851 12.45318 1.000 11.07508 56 ALA C CA 1
ATOM 2297 C C . ALA C 1 56 ? 1.55262 27.18032 11.33761 1.000 11.49224 56 ALA C C 1
ATOM 2298 O O . ALA C 1 56 ? 2.58993 26.54587 11.59190 1.000 9.66517 56 ALA C O 1
ATOM 2300 N N . ALA C 1 57 ? 1.07627 27.29239 10.09392 1.000 10.24034 57 ALA C N 1
ATOM 2301 C CA . ALA C 1 57 ? 1.78494 26.65542 8.98645 1.000 10.30179 57 ALA C CA 1
ATOM 2302 C C . ALA C 1 57 ? 3.16264 27.27072 8.79254 1.000 10.38171 57 ALA C C 1
ATOM 2303 O O . ALA C 1 57 ? 4.12188 26.57780 8.43834 1.000 9.71253 57 ALA C O 1
ATOM 2305 N N . ARG C 1 58 ? 3.27155 28.58752 9.00315 1.000 12.45452 58 ARG C N 1
ATOM 2306 C CA . ARG C 1 58 ? 4.56656 29.24936 8.91265 1.000 14.01232 58 ARG C CA 1
ATOM 2307 C C . ARG C 1 58 ? 5.55112 28.69334 9.93265 1.000 10.58476 58 ARG C C 1
ATOM 2308 O O . ARG C 1 58 ? 6.73257 28.47454 9.62241 1.000 12.26193 58 ARG C O 1
ATOM 2316 N N . LEU C 1 59 ? 5.08557 28.45278 11.16017 1.000 11.22458 59 LEU C N 1
ATOM 2317 C CA . LEU C 1 59 ? 5.98495 27.86960 12.15351 1.000 10.20926 59 LEU C CA 1
ATOM 2318 C C . LEU C 1 59 ? 6.39357 26.44672 11.77192 1.000 13.23122 59 LEU C C 1
ATOM 2319 O O . LEU C 1 59 ? 7.54569 26.04537 11.98690 1.000 12.35664 59 LEU C O 1
ATOM 2324 N N . CYS C 1 60 ? 5.45117 25.65364 11.25085 1.000 11.55860 60 CYS C N 1
ATOM 2325 C CA . CYS C 1 60 ? 5.80674 24.30328 10.80922 1.000 12.34749 60 CYS C CA 1
ATOM 2326 C C . CYS C 1 60 ? 6.91056 24.34440 9.76873 1.000 10.39659 60 CYS C C 1
ATOM 2327 O O . CYS C 1 60 ? 7.87142 23.56336 9.82819 1.000 10.82575 60 CYS C O 1
ATOM 2330 N N . ALA C 1 61 ? 6.77427 25.24511 8.78545 1.000 10.48092 61 ALA C N 1
ATOM 2331 C CA . ALA C 1 61 ? 7.78354 25.34618 7.73385 1.000 11.18795 61 ALA C CA 1
ATOM 2332 C C . ALA C 1 61 ? 9.13614 25.74599 8.30195 1.000 12.80964 61 ALA C C 1
ATOM 2333 O O . ALA C 1 61 ? 10.18168 25.20678 7.89839 1.000 10.66632 61 ALA C O 1
ATOM 2335 N N . ALA C 1 62 ? 9.13518 26.68892 9.25199 1.000 12.21762 62 ALA C N 1
ATOM 2336 C CA . ALA C 1 62 ? 10.37899 27.08672 9.89635 1.000 12.72727 62 ALA C CA 1
ATOM 2337 C C . ALA C 1 62 ? 11.02909 25.91111 10.62044 1.000 14.26367 62 ALA C C 1
ATOM 2338 O O . ALA C 1 62 ? 12.25504 25.75526 10.59337 1.000 14.50004 62 ALA C O 1
ATOM 2340 N N . CYS C 1 63 ? 10.22176 25.07905 11.28284 1.000 13.75628 63 CYS C N 1
ATOM 2341 C CA . CYS C 1 63 ? 10.76651 23.89919 11.95253 1.000 14.52820 63 CYS C CA 1
ATOM 2342 C C . CYS C 1 63 ? 11.36655 22.91877 10.94851 1.000 12.77363 63 CYS C C 1
ATOM 2343 O O . CYS C 1 63 ? 12.40308 22.29315 11.21494 1.000 15.00285 63 CYS C O 1
ATOM 2346 N N . CYS C 1 64 ? 10.73048 22.77480 9.78569 1.000 13.66009 64 CYS C N 1
ATOM 2347 C CA . CYS C 1 64 ? 11.29632 21.92358 8.74006 1.000 8.96095 64 CYS C CA 1
ATOM 2348 C C . CYS C 1 64 ? 12.67397 22.41516 8.32875 1.000 13.25685 64 CYS C C 1
ATOM 2349 O O . CYS C 1 64 ? 13.61698 21.62458 8.16298 1.000 13.44204 64 CYS C O 1
ATOM 2352 N N . LEU C 1 65 ? 12.79286 23.72546 8.09886 1.000 13.31876 65 LEU C N 1
ATOM 2353 C CA . LEU C 1 65 ? 14.08210 24.25377 7.65958 1.000 13.34571 65 LEU C CA 1
AT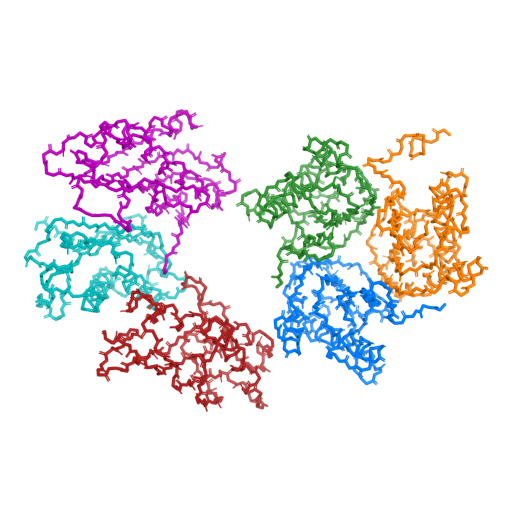OM 2354 C C . LEU C 1 65 ? 15.13014 24.18436 8.75748 1.000 14.36442 65 LEU C C 1
ATOM 2355 O O . LEU C 1 65 ? 16.30343 23.95064 8.46587 1.000 17.60809 65 LEU C O 1
ATOM 2360 N N . LEU C 1 66 ? 14.72546 24.34534 10.01632 1.000 15.67821 66 LEU C N 1
ATOM 2361 C CA . LEU C 1 66 ? 15.66094 24.22153 11.13217 1.000 19.91586 66 LEU C CA 1
ATOM 2362 C C . LEU C 1 66 ? 16.20130 22.79394 11.24355 1.000 19.07031 66 LEU C C 1
ATOM 2363 O O . LEU C 1 66 ? 17.39741 22.57998 11.49859 1.000 18.69648 66 LEU C O 1
ATOM 2368 N N . ALA C 1 67 ? 15.31500 21.79789 11.10123 1.000 17.34553 67 ALA C N 1
ATOM 2369 C CA . ALA C 1 67 ? 15.75588 20.40591 11.11630 1.000 19.54274 67 ALA C CA 1
ATOM 2370 C C . ALA C 1 67 ? 16.73699 20.12846 9.98325 1.000 16.03862 67 ALA C C 1
ATOM 2371 O O . ALA C 1 67 ? 17.76812 19.46689 10.18032 1.000 18.04178 67 ALA C O 1
ATOM 2373 N N . LEU C 1 68 ? 16.43387 20.64078 8.78873 1.000 14.81442 68 LEU C N 1
ATOM 2374 C CA . LEU C 1 68 ? 17.32867 20.47457 7.65033 1.000 18.13115 68 LEU C CA 1
ATOM 2375 C C . LEU C 1 68 ? 18.67125 21.15652 7.91033 1.000 20.85364 68 LEU C C 1
ATOM 2376 O O . LEU C 1 68 ? 19.73807 20.60746 7.59797 1.000 19.32749 68 LEU C O 1
ATOM 2381 N N . GLU C 1 69 ? 18.62966 22.35965 8.48313 1.000 18.03746 69 GLU C N 1
ATOM 2382 C CA . GLU C 1 69 ? 19.84917 23.10135 8.78391 1.000 20.74016 69 GLU C CA 1
ATOM 2383 C C . GLU C 1 69 ? 20.74871 22.33110 9.73313 1.000 20.96685 69 GLU C C 1
ATOM 2384 O O . GLU C 1 69 ? 21.95659 22.20779 9.49730 1.000 24.47221 69 GLU C O 1
ATOM 2390 N N . GLU C 1 70 ? 20.18560 21.80092 10.81545 1.000 22.22694 70 GLU C N 1
ATOM 2391 C CA . GLU C 1 70 ? 21.05387 21.07946 11.73586 1.000 22.99465 70 GLU C CA 1
ATOM 2392 C C . GLU C 1 70 ? 21.52569 19.75415 11.14110 1.000 23.57940 70 GLU C C 1
ATOM 2393 O O . GLU C 1 70 ? 22.64923 19.32166 11.42345 1.000 26.11732 70 GLU C O 1
ATOM 2399 N N . ALA C 1 71 ? 20.73191 19.11545 10.27892 1.000 19.99171 71 ALA C N 1
ATOM 2400 C CA . ALA C 1 71 ? 21.22799 17.87462 9.68565 1.000 18.44820 71 ALA C CA 1
ATOM 2401 C C . ALA C 1 71 ? 22.36068 18.12585 8.69416 1.000 22.00861 71 ALA C C 1
ATOM 2402 O O . ALA C 1 71 ? 23.28360 17.30978 8.60078 1.000 19.00017 71 ALA C O 1
ATOM 2404 N N . LEU C 1 72 ? 22.32608 19.24364 7.96360 1.000 19.85867 72 LEU C N 1
ATOM 2405 C CA . LEU C 1 72 ? 23.30765 19.49983 6.91577 1.000 23.40287 72 LEU C CA 1
ATOM 2406 C C . LEU C 1 72 ? 24.49045 20.34470 7.36833 1.000 27.76089 72 LEU C C 1
ATOM 2407 O O . LEU C 1 72 ? 25.51546 20.36859 6.67305 1.000 26.14935 72 LEU C O 1
ATOM 2412 N N . GLY C 1 73 ? 24.38484 21.02611 8.50355 1.000 23.81852 73 GLY C N 1
ATOM 2413 C CA . GLY C 1 73 ? 25.39936 22.00020 8.84317 1.000 26.68122 73 GLY C CA 1
ATOM 2414 C C . GLY C 1 73 ? 25.27176 23.26680 8.03294 1.000 33.05061 73 GLY C C 1
ATOM 2415 O O . GLY C 1 73 ? 26.28548 23.88321 7.68467 1.000 36.53574 73 GLY C O 1
ATOM 2416 N N . GLY C 1 74 ? 24.04599 23.65521 7.69869 1.000 29.21891 74 GLY C N 1
ATOM 2417 C CA . GLY C 1 74 ? 23.78376 24.88121 6.96437 1.000 29.43701 74 GLY C CA 1
ATOM 2418 C C . GLY C 1 74 ? 22.89377 24.66690 5.75472 1.000 29.21697 74 GLY C C 1
ATOM 2419 O O . GLY C 1 74 ? 22.96839 23.64425 5.06826 1.000 27.88750 74 GLY C O 1
ATOM 2420 N N . LEU C 1 75 ? 22.07441 25.67595 5.45424 1.000 22.19308 75 LEU C N 1
ATOM 2421 C CA . LEU C 1 75 ? 21.16811 25.57943 4.31851 1.000 19.66975 75 LEU C CA 1
ATOM 2422 C C . LEU C 1 75 ? 21.86537 25.75812 2.97952 1.000 22.88419 75 LEU C C 1
ATOM 2423 O O . LEU C 1 75 ? 21.22304 25.55769 1.94163 1.000 20.79403 75 LEU C O 1
ATOM 2428 N N . GLN C 1 76 ? 23.16250 26.09221 2.96569 1.000 19.31170 76 GLN C N 1
ATOM 2429 C CA . GLN C 1 76 ? 23.86238 26.19573 1.69019 1.000 22.58499 76 GLN C CA 1
ATOM 2430 C C . GLN C 1 76 ? 23.91692 24.85110 0.97416 1.000 22.70541 76 GLN C C 1
ATOM 2431 O O . GLN C 1 76 ? 24.21013 24.80725 -0.22708 1.000 23.71038 76 GLN C O 1
ATOM 2437 N N . ARG C 1 77 ? 23.71690 23.74832 1.69831 1.000 18.26410 77 ARG C N 1
ATOM 2438 C CA . ARG C 1 77 ? 23.73272 22.41635 1.10725 1.000 14.93890 77 ARG C CA 1
ATOM 2439 C C . ARG C 1 77 ? 22.34576 21.95475 0.65362 1.000 18.57807 77 ARG C C 1
ATOM 2440 O O . ARG C 1 77 ? 22.19091 20.78765 0.26806 1.000 19.25587 77 ARG C O 1
ATOM 2448 N N . VAL C 1 78 ? 21.32533 22.80620 0.75286 1.000 19.28916 78 VAL C N 1
ATOM 2449 C CA . VAL C 1 78 ? 20.01624 22.49499 0.17990 1.000 14.41197 78 VAL C CA 1
ATOM 2450 C C . VAL C 1 78 ? 20.04243 22.88924 -1.29380 1.000 17.22254 78 VAL C C 1
ATOM 2451 O O . VAL C 1 78 ? 20.16847 24.07141 -1.62851 1.000 20.42002 78 VAL C O 1
ATOM 2455 N N . GLU C 1 79 ? 19.93455 21.89906 -2.17943 1.000 14.73218 79 GLU C N 1
ATOM 2456 C CA . GLU C 1 79 ? 19.88949 22.18081 -3.60782 1.000 18.17522 79 GLU C CA 1
ATOM 2457 C C . GLU C 1 79 ? 18.53198 22.74134 -4.01694 1.000 19.53726 79 GLU C C 1
ATOM 2458 O O . GLU C 1 79 ? 18.45244 23.77376 -4.69684 1.000 15.73663 79 GLU C O 1
ATOM 2464 N N . ARG C 1 80 ? 17.45092 22.08336 -3.59690 1.000 15.53086 80 ARG C N 1
ATOM 2465 C CA . ARG C 1 80 ? 16.09693 22.57565 -3.82192 1.000 12.96853 80 ARG C CA 1
ATOM 2466 C C . ARG C 1 80 ? 15.13891 21.71862 -3.01196 1.000 13.75797 80 ARG C C 1
ATOM 2467 O O . ARG C 1 80 ? 15.42841 20.55691 -2.70589 1.000 13.84075 80 ARG C O 1
ATOM 2475 N N . LEU C 1 81 ? 13.99113 22.29687 -2.68366 1.000 11.16815 81 LEU C N 1
ATOM 2476 C CA . LEU C 1 81 ? 12.90183 21.49144 -2.14862 1.000 12.66388 81 LEU C CA 1
ATOM 2477 C C . LEU C 1 81 ? 12.27282 20.66051 -3.26687 1.000 16.57265 81 LEU C C 1
ATOM 2478 O O . LEU C 1 81 ? 12.32309 21.01804 -4.44835 1.000 12.99814 81 LEU C O 1
ATOM 2483 N N . LEU C 1 82 ? 11.68028 19.53009 -2.89024 1.000 9.38358 82 LEU C N 1
ATOM 2484 C CA . LEU C 1 82 ? 11.07253 18.65882 -3.88399 1.000 10.41798 82 LEU C CA 1
ATOM 2485 C C . LEU C 1 82 ? 9.58456 18.51646 -3.64781 1.000 10.08535 82 LEU C C 1
ATOM 2486 O O . LEU C 1 82 ? 8.79237 18.81024 -4.55181 1.000 9.68724 82 LEU C O 1
ATOM 2491 N N . LYS C 1 83 ? 9.18023 18.13127 -2.43706 1.000 6.79878 83 LYS C N 1
ATOM 2492 C CA . LYS C 1 83 ? 7.76593 17.86266 -2.21555 1.000 8.61343 83 LYS C CA 1
ATOM 2493 C C . LYS C 1 83 ? 7.40177 18.19018 -0.77759 1.000 11.49623 83 LYS C C 1
ATOM 2494 O O . LYS C 1 83 ? 8.12189 17.80526 0.14405 1.000 14.74581 83 LYS C O 1
ATOM 2500 N N . VAL C 1 84 ? 6.28139 18.88118 -0.58920 1.000 9.98790 84 VAL C N 1
ATOM 2501 C CA . VAL C 1 84 ? 5.79534 19.27654 0.72766 1.000 8.86344 84 VAL C CA 1
ATOM 2502 C C . VAL C 1 84 ? 4.41300 18.66446 0.90341 1.000 11.74960 84 VAL C C 1
ATOM 2503 O O . VAL C 1 84 ? 3.60389 18.68150 -0.03064 1.000 11.60850 84 VAL C O 1
ATOM 2507 N N . THR C 1 85 ? 4.15794 18.06736 2.06936 1.000 9.97557 85 THR C N 1
ATOM 2508 C CA . THR C 1 85 ? 2.82382 17.57770 2.38796 1.000 9.48782 85 THR C CA 1
ATOM 2509 C C . THR C 1 85 ? 2.35007 18.31296 3.62581 1.000 9.43527 85 THR C C 1
ATOM 2510 O O . THR C 1 85 ? 3.04537 18.31425 4.65400 1.000 10.23266 85 THR C O 1
ATOM 2514 N N . GLY C 1 86 ? 1.17848 18.93405 3.51499 1.000 10.08456 86 GLY C N 1
ATOM 2515 C CA . GLY C 1 86 ? 0.59175 19.70265 4.58936 1.000 11.12149 86 GLY C CA 1
ATOM 2516 C C . GLY C 1 86 ? -0.70303 19.07283 5.05356 1.000 8.85163 86 GLY C C 1
ATOM 2517 O O . GLY C 1 86 ? -1.55039 18.71920 4.23779 1.000 10.49153 86 GLY C O 1
ATOM 2518 N N . TYR C 1 87 ? -0.81282 18.83255 6.35045 1.000 8.20582 87 TYR C N 1
ATOM 2519 C CA . TYR C 1 87 ? -2.01065 18.31300 6.98655 1.000 7.41380 87 TYR C CA 1
ATOM 2520 C C . TYR C 1 87 ? -2.59373 19.39899 7.88538 1.000 8.72281 87 TYR C C 1
ATOM 2521 O O . TYR C 1 87 ? -1.86047 20.01148 8.67324 1.000 9.90672 87 TYR C O 1
ATOM 2530 N N . VAL C 1 88 ? -3.89580 19.63673 7.78375 1.000 8.70749 88 VAL C N 1
ATOM 2531 C CA . VAL C 1 88 ? -4.56342 20.67950 8.55974 1.000 7.69419 88 VAL C CA 1
ATOM 2532 C C . VAL C 1 88 ? -5.68002 20.03350 9.36138 1.000 9.14392 88 VAL C C 1
ATOM 2533 O O . VAL C 1 88 ? -6.56822 19.39965 8.77969 1.000 9.67565 88 VAL C O 1
ATOM 2537 N N . ALA C 1 89 ? -5.62057 20.15846 10.69287 1.000 12.89638 89 ALA C N 1
ATOM 2538 C CA . ALA C 1 89 ? -6.72457 19.70414 11.53353 1.000 11.05968 89 ALA C CA 1
ATOM 2539 C C . ALA C 1 89 ? -7.94427 20.57927 11.24468 1.000 13.92701 89 ALA C C 1
ATOM 2540 O O . ALA C 1 89 ? -7.92466 21.78463 11.51157 1.000 16.20413 89 ALA C O 1
ATOM 2542 N N . SER C 1 90 ? -8.99852 19.98410 10.67909 1.000 11.39586 90 SER C N 1
ATOM 2543 C CA . SER C 1 90 ? -10.07139 20.71696 10.01669 1.000 12.30365 90 SER C CA 1
ATOM 2544 C C . SER C 1 90 ? -11.40783 20.51108 10.71774 1.000 14.69129 90 SER C C 1
ATOM 2545 O O . SER C 1 90 ? -11.82440 19.37580 10.96004 1.000 17.84346 90 SER C O 1
ATOM 2548 N N . ALA C 1 91 ? -12.07449 21.61137 11.03760 1.000 15.99420 91 ALA C N 1
ATOM 2549 C CA . ALA C 1 91 ? -13.44611 21.53504 11.51960 1.000 19.93605 91 ALA C CA 1
ATOM 2550 C C . ALA C 1 91 ? -14.37074 21.13037 10.37420 1.000 19.92518 91 ALA C C 1
ATOM 2551 O O . ALA C 1 91 ? -14.01876 21.22973 9.19865 1.000 18.31377 91 ALA C O 1
ATOM 2553 N N . ALA C 1 92 ? -15.56696 20.66401 10.72842 1.000 21.83586 92 ALA C N 1
ATOM 2554 C CA . ALA C 1 92 ? -16.53906 20.23910 9.72540 1.000 21.16888 92 ALA C CA 1
ATOM 2555 C C . ALA C 1 92 ? -16.82950 21.35249 8.72840 1.000 24.14696 92 ALA C C 1
ATOM 2556 O O . ALA C 1 92 ? -17.16648 22.47810 9.10905 1.000 24.42176 92 ALA C O 1
ATOM 2558 N N . GLY C 1 93 ? -16.67877 21.04091 7.44387 1.000 24.62339 93 GLY C N 1
ATOM 2559 C CA . GLY C 1 93 ? -16.96994 21.99965 6.40231 1.000 25.17569 93 GLY C CA 1
ATOM 2560 C C . GLY C 1 93 ? -15.83279 22.92713 6.04163 1.000 24.09395 93 GLY C C 1
ATOM 2561 O O . GLY C 1 93 ? -15.98199 23.71555 5.09962 1.000 26.63487 93 GLY C O 1
ATOM 2562 N N . PHE C 1 94 ? -14.70471 22.87208 6.75249 1.000 19.32641 94 PHE C N 1
ATOM 2563 C CA . PHE C 1 94 ? -13.57128 23.72538 6.41592 1.000 17.14474 94 PHE C CA 1
ATOM 2564 C C . PHE C 1 94 ? -12.82572 23.14284 5.22145 1.000 19.04997 94 PHE C C 1
ATOM 2565 O O . PHE C 1 94 ? -12.27519 22.03868 5.30981 1.000 18.53971 94 PHE C O 1
ATOM 2573 N N . VAL C 1 95 ? -12.74166 23.91085 4.13216 1.000 15.94361 95 VAL C N 1
ATOM 2574 C CA . VAL C 1 95 ? -12.17640 23.38412 2.89465 1.000 15.35450 95 VAL C CA 1
ATOM 2575 C C . VAL C 1 95 ? -11.11514 24.32976 2.35144 1.000 15.89425 95 VAL C C 1
ATOM 2576 O O . VAL C 1 95 ? -10.73411 24.24054 1.18475 1.000 12.24296 95 VAL C O 1
ATOM 2580 N N . GLN C 1 96 ? -10.54523 25.15648 3.22150 1.000 17.67229 96 GLN C N 1
ATOM 2581 C CA . GLN C 1 96 ? -9.53875 26.14422 2.83666 1.000 18.02946 96 GLN C CA 1
ATOM 2582 C C . GLN C 1 96 ? -8.12808 25.70002 3.21729 1.000 15.62853 96 GLN C C 1
ATOM 2583 O O . GLN C 1 96 ? -7.28907 26.52344 3.59485 1.000 14.26744 96 GLN C O 1
ATOM 2589 N N . GLN C 1 97 ? -7.83971 24.39360 3.12661 1.000 12.86013 97 GLN C N 1
ATOM 2590 C CA . GLN C 1 97 ? -6.47758 23.91714 3.37365 1.000 13.05155 97 GLN C CA 1
ATOM 2591 C C . GLN C 1 97 ? -5.42871 24.54918 2.46801 1.000 17.91710 97 GLN C C 1
ATOM 2592 O O . GLN C 1 97 ? -4.30761 24.79593 2.95451 1.000 16.40658 97 GLN C O 1
ATOM 2598 N N . PRO C 1 98 ? -5.67980 24.79342 1.17321 1.000 19.59109 98 PRO C N 1
ATOM 2599 C CA . PRO C 1 98 ? -4.62966 25.43211 0.36980 1.000 18.96206 98 PRO C CA 1
ATOM 2600 C C . PRO C 1 98 ? -4.21869 26.78078 0.92423 1.000 16.05423 98 PRO C C 1
ATOM 2601 O O . PRO C 1 98 ? -3.02435 27.08817 0.91594 1.000 19.13392 98 PRO C O 1
ATOM 2605 N N . ALA C 1 99 ? -5.15899 27.57711 1.42439 1.000 16.89830 99 ALA C N 1
ATOM 2606 C CA . ALA C 1 99 ? -4.79955 28.87811 1.98733 1.000 21.80169 99 ALA C CA 1
ATOM 2607 C C . ALA C 1 99 ? -3.92623 28.72881 3.22599 1.000 20.74513 99 ALA C C 1
ATOM 2608 O O . ALA C 1 99 ? -3.06092 29.57502 3.48662 1.000 15.34685 99 ALA C O 1
ATOM 2610 N N . VAL C 1 100 ? -4.14964 27.67315 4.00656 1.000 12.76379 100 VAL C N 1
ATOM 2611 C CA . VAL C 1 100 ? -3.31330 27.42703 5.17634 1.000 12.75675 100 VAL C CA 1
ATOM 2612 C C . VAL C 1 100 ? -1.91294 27.00586 4.74915 1.000 12.30396 100 VAL C C 1
ATOM 2613 O O . VAL C 1 100 ? -0.90777 27.60248 5.16124 1.000 12.84459 100 VAL C O 1
ATOM 2617 N N . ILE C 1 101 ? -1.81454 25.97732 3.90061 1.000 12.10169 101 ILE C N 1
ATOM 2618 C CA . ILE C 1 101 ? -0.48626 25.47243 3.56197 1.000 11.68250 101 ILE C CA 1
ATOM 2619 C C . ILE C 1 101 ? 0.27892 26.45257 2.65874 1.000 11.17545 101 ILE C C 1
ATOM 2620 O O . ILE C 1 101 ? 1.51874 26.45935 2.65757 1.000 10.59216 101 ILE C O 1
ATOM 2625 N N . ASP C 1 102 ? -0.42803 27.35002 1.96458 1.000 15.10683 102 ASP C N 1
ATOM 2626 C CA . ASP C 1 102 ? 0.25394 28.39535 1.20502 1.000 17.58874 102 ASP C CA 1
ATOM 2627 C C . ASP C 1 102 ? 1.19886 29.20154 2.08222 1.000 17.77528 102 ASP C C 1
ATOM 2628 O O . ASP C 1 102 ? 2.22599 29.68863 1.59951 1.000 16.32503 102 ASP C O 1
ATOM 2633 N N . ALA C 1 103 ? 0.87351 29.36194 3.36592 1.000 14.29236 103 ALA C N 1
ATOM 2634 C CA . ALA C 1 103 ? 1.75714 30.10610 4.25691 1.000 15.83689 103 ALA C CA 1
ATOM 2635 C C . ALA C 1 103 ? 3.08405 29.37829 4.46532 1.000 11.93000 103 ALA C C 1
ATOM 2636 O O . ALA C 1 103 ? 4.14496 30.00860 4.54163 1.000 13.23491 103 ALA C O 1
ATOM 2638 N N . ALA C 1 104 ? 3.05317 28.04605 4.55319 1.000 11.59325 104 ALA C N 1
ATOM 2639 C CA . ALA C 1 104 ? 4.30528 27.30180 4.60211 1.000 10.28827 104 ALA C CA 1
ATOM 2640 C C . ALA C 1 104 ? 5.06013 27.43411 3.28453 1.000 10.17390 104 ALA C C 1
ATOM 2641 O O . ALA C 1 104 ? 6.27650 27.68085 3.26481 1.000 10.91703 104 ALA C O 1
ATOM 2643 N N . SER C 1 105 ? 4.34774 27.27344 2.17006 1.000 12.07373 105 SER C N 1
ATOM 2644 C CA . SER C 1 105 ? 5.00091 27.37431 0.86395 1.000 16.21728 105 SER C CA 1
ATOM 2645 C C . SER C 1 105 ? 5.67711 28.73179 0.68714 1.000 15.32199 105 SER C C 1
ATOM 2646 O O . SER C 1 105 ? 6.82331 28.82065 0.21225 1.000 15.19245 105 SER C O 1
ATOM 2649 N N . GLU C 1 106 ? 4.97895 29.79698 1.07817 1.000 14.42862 106 GLU C N 1
ATOM 2650 C CA . GLU C 1 106 ? 5.51343 31.15012 0.95481 1.000 19.35564 106 GLU C CA 1
ATOM 2651 C C . GLU C 1 106 ? 6.68501 31.37849 1.89687 1.000 18.07398 106 GLU C C 1
ATOM 2652 O O . GLU C 1 106 ? 7.62462 32.09706 1.54649 1.000 19.64623 106 GLU C O 1
ATOM 2658 N N . TYR C 1 107 ? 6.65270 30.79459 3.10025 1.000 16.39290 107 TYR C N 1
ATOM 2659 C CA . TYR C 1 107 ? 7.83148 30.85727 3.96249 1.000 14.66163 107 TYR C CA 1
ATOM 2660 C C . TYR C 1 107 ? 9.04247 30.21507 3.29173 1.000 17.70132 107 TYR C C 1
ATOM 2661 O O . TYR C 1 107 ? 10.15555 30.75611 3.34470 1.000 15.51121 107 TYR C O 1
ATOM 2670 N N . PHE C 1 108 ? 8.85144 29.03824 2.68316 1.000 15.34275 108 PHE C N 1
ATOM 2671 C CA . PHE C 1 108 ? 9.95399 28.39218 1.98224 1.000 13.06310 108 PHE C CA 1
ATOM 2672 C C . PHE C 1 108 ? 10.49780 29.30114 0.89165 1.000 14.60927 108 PHE C C 1
ATOM 2673 O O . PHE C 1 108 ? 11.71429 29.36176 0.66726 1.000 16.97306 108 PHE C O 1
ATOM 2681 N N . ASP C 1 109 ? 9.60160 29.98830 0.18537 1.000 14.39949 109 ASP C N 1
ATOM 2682 C CA . ASP C 1 109 ? 10.04100 30.92876 -0.84740 1.000 20.29312 109 ASP C CA 1
ATOM 2683 C C . ASP C 1 109 ? 10.82664 32.08901 -0.24569 1.000 19.16345 109 ASP C C 1
ATOM 2684 O O . ASP C 1 109 ? 11.89672 32.43966 -0.74202 1.000 20.75798 109 ASP C O 1
ATOM 2689 N N . GLU C 1 110 ? 10.35680 32.63592 0.86813 1.000 22.41970 110 GLU C N 1
ATOM 2690 C CA . GLU C 1 110 ? 11.04813 33.76502 1.48462 1.000 22.02312 110 GLU C CA 1
ATOM 2691 C C . GLU C 1 110 ? 12.46325 33.37545 1.89919 1.000 28.41636 110 GLU C C 1
ATOM 2692 O O . GLU C 1 110 ? 13.40472 34.16704 1.75182 1.000 25.60276 110 GLU C O 1
ATOM 2698 N N . VAL C 1 111 ? 12.63935 32.16064 2.42871 1.000 18.46121 111 VAL C N 1
ATOM 2699 C CA . VAL C 1 111 ? 13.96998 31.78415 2.90318 1.000 18.42865 111 VAL C CA 1
ATOM 2700 C C . VAL C 1 111 ? 14.87636 31.34528 1.75174 1.000 21.62724 111 VAL C C 1
ATOM 2701 O O . VAL C 1 111 ? 16.05150 31.72552 1.69690 1.000 23.97743 111 VAL C O 1
ATOM 2705 N N . LEU C 1 112 ? 14.37529 30.53093 0.82717 1.000 20.61729 112 LEU C N 1
ATOM 2706 C CA . LEU C 1 112 ? 15.22341 29.86654 -0.15163 1.000 18.94580 112 LEU C CA 1
ATOM 2707 C C . LEU C 1 112 ? 15.09651 30.40732 -1.57265 1.000 16.00549 112 LEU C C 1
ATOM 2708 O O . LEU C 1 112 ? 15.78651 29.89997 -2.46569 1.000 18.97521 112 LEU C O 1
ATOM 2713 N N . GLY C 1 113 ? 14.25318 31.40643 -1.82027 1.000 22.17769 113 GLY C N 1
ATOM 2714 C CA . GLY C 1 113 ? 14.07812 31.90002 -3.17344 1.000 22.33645 113 GLY C CA 1
ATOM 2715 C C . GLY C 1 113 ? 13.60205 30.81492 -4.11350 1.000 23.34187 113 GLY C C 1
ATOM 2716 O O . GLY C 1 113 ? 12.74724 29.98606 -3.77153 1.000 22.39921 113 GLY C O 1
ATOM 2717 N N . ALA C 1 114 ? 14.20147 30.78581 -5.30606 1.000 23.66699 114 ALA C N 1
ATOM 2718 C CA . ALA C 1 114 ? 13.80697 29.80886 -6.31700 1.000 24.56075 114 ALA C CA 1
ATOM 2719 C C . ALA C 1 114 ? 14.04806 28.37882 -5.85064 1.000 21.11992 114 ALA C C 1
ATOM 2720 O O . ALA C 1 114 ? 13.31416 27.46940 -6.25453 1.000 22.98287 114 ALA C O 1
ATOM 2722 N N . ARG C 1 115 ? 15.03112 28.15905 -4.96871 1.000 19.99154 115 ARG C N 1
ATOM 2723 C CA . ARG C 1 115 ? 15.29356 26.80002 -4.51212 1.000 19.18562 115 ARG C CA 1
ATOM 2724 C C . ARG C 1 115 ? 14.16787 26.30784 -3.61170 1.000 20.16154 115 ARG C C 1
ATOM 2725 O O . ARG C 1 115 ? 14.12653 25.12050 -3.26933 1.000 18.58449 115 ARG C O 1
ATOM 2733 N N . GLY C 1 116 ? 13.27114 27.19999 -3.21266 1.000 15.90259 116 GLY C N 1
ATOM 2734 C CA . GLY C 1 116 ? 12.14968 26.84241 -2.36808 1.000 15.84587 116 GLY C CA 1
ATOM 2735 C C . GLY C 1 116 ? 10.94249 26.27180 -3.08746 1.000 15.42184 116 GLY C C 1
ATOM 2736 O O . GLY C 1 116 ? 10.00159 25.84984 -2.41134 1.000 18.52344 116 GLY C O 1
ATOM 2737 N N . GLY C 1 117 ? 10.94706 26.23512 -4.42178 1.000 16.68230 117 GLY C N 1
ATOM 2738 C CA . GLY C 1 117 ? 9.82289 25.67621 -5.15187 1.000 15.51884 117 GLY C CA 1
ATOM 2739 C C . GLY C 1 117 ? 9.67549 24.18424 -4.91237 1.000 11.47406 117 GLY C C 1
ATOM 2740 O O . GLY C 1 117 ? 10.64594 23.46185 -4.70653 1.000 14.85599 117 GLY C O 1
ATOM 2741 N N . HIS C 1 118 ? 8.43335 23.71500 -4.94329 1.000 11.92226 118 HIS C N 1
ATOM 2742 C CA . HIS C 1 118 ? 8.14204 22.33808 -4.57744 1.000 11.72635 118 HIS C CA 1
ATOM 2743 C C . HIS C 1 118 ? 6.79960 21.92486 -5.16356 1.000 10.55833 118 HIS C C 1
ATOM 2744 O O . HIS C 1 118 ? 5.93443 22.76344 -5.42840 1.000 13.19918 118 HIS C O 1
ATOM 2751 N N . ALA C 1 119 ? 6.65939 20.62038 -5.37120 1.000 7.82901 119 ALA C N 1
ATOM 2752 C CA . ALA C 1 119 ? 5.36625 19.97457 -5.52093 1.000 7.12615 119 ALA C CA 1
ATOM 2753 C C . ALA C 1 119 ? 4.68981 19.89053 -4.15464 1.000 9.93508 119 ALA C C 1
ATOM 2754 O O . ALA C 1 119 ? 5.33537 20.06241 -3.12013 1.000 10.93206 119 ALA C O 1
ATOM 2756 N N . ARG C 1 120 ? 3.37666 19.64325 -4.13842 1.000 9.09283 120 ARG C N 1
ATOM 2757 C CA . ARG C 1 120 ? 2.69357 19.74638 -2.85381 1.000 10.45890 120 ARG C CA 1
ATOM 2758 C C . ARG C 1 120 ? 1.44173 18.87721 -2.79656 1.000 12.27995 120 ARG C C 1
ATOM 2759 O O . ARG C 1 120 ? 0.77699 18.64695 -3.80614 1.000 9.12720 120 ARG C O 1
ATOM 2767 N N . ALA C 1 121 ? 1.10687 18.42598 -1.58245 1.000 9.67255 121 ALA C N 1
ATOM 2768 C CA . ALA C 1 121 ? -0.21806 17.90288 -1.28235 1.000 11.48979 121 ALA C CA 1
ATOM 2769 C C . ALA C 1 121 ? -0.71379 18.59371 -0.02526 1.000 9.19761 121 ALA C C 1
ATOM 2770 O O . ALA C 1 121 ? 0.07891 18.95166 0.85384 1.000 11.20866 121 ALA C O 1
ATOM 2772 N N . ALA C 1 122 ? -2.02461 18.81997 0.04186 1.000 12.04675 122 ALA C N 1
ATOM 2773 C CA . ALA C 1 122 ? -2.63515 19.46284 1.19909 1.000 12.10243 122 ALA C CA 1
ATOM 2774 C C . ALA C 1 122 ? -3.95251 18.77647 1.51941 1.000 11.52392 122 ALA C C 1
ATOM 2775 O O . ALA C 1 122 ? -4.79719 18.61557 0.62945 1.000 11.50555 122 ALA C O 1
ATOM 2777 N N . VAL C 1 123 ? -4.10961 18.30544 2.76556 1.000 8.99276 123 VAL C N 1
ATOM 2778 C CA . VAL C 1 123 ? -5.31917 17.56988 3.13640 1.000 9.12692 123 VAL C CA 1
ATOM 2779 C C . VAL C 1 123 ? -5.81180 17.98781 4.51693 1.000 7.58224 123 VAL C C 1
ATOM 2780 O O . VAL C 1 123 ? -5.04569 18.46852 5.36178 1.000 10.84280 123 VAL C O 1
ATOM 2784 N N . GLY C 1 124 ? -7.11660 17.83753 4.72175 1.000 8.74134 124 GLY C N 1
ATOM 2785 C CA . GLY C 1 124 ? -7.73833 18.11334 5.99293 1.000 9.61110 124 GLY C CA 1
ATOM 2786 C C . GLY C 1 124 ? -7.89033 16.83282 6.77607 1.000 9.84504 124 GLY C C 1
ATOM 2787 O O . GLY C 1 124 ? -8.58962 15.90442 6.35234 1.000 11.99214 124 GLY C O 1
ATOM 2788 N N . VAL C 1 125 ? -7.19686 16.75050 7.90411 1.000 12.78480 125 VAL C N 1
ATOM 2789 C CA . VAL C 1 125 ? -7.22645 15.54895 8.72379 1.000 15.24653 125 VAL C CA 1
ATOM 2790 C C . VAL C 1 125 ? -8.15583 15.75813 9.91231 1.000 16.29553 125 VAL C C 1
ATOM 2791 O O . VAL C 1 125 ? -8.60254 16.86558 10.20376 1.000 13.82212 125 VAL C O 1
ATOM 2795 N N . ALA C 1 126 ? -8.46973 14.66342 10.59714 1.000 14.22038 126 ALA C N 1
ATOM 2796 C CA . ALA C 1 126 ? -9.36698 14.72027 11.73554 1.000 15.45267 126 ALA C CA 1
ATOM 2797 C C . ALA C 1 126 ? -8.65671 15.24358 12.98262 1.000 19.80122 126 ALA C C 1
ATOM 2798 O O . ALA C 1 126 ? -9.22508 16.04639 13.73267 1.000 17.71792 126 ALA C O 1
ATOM 2800 N N . GLU C 1 127 ? -7.41687 14.80775 13.21493 1.000 14.77494 127 GLU C N 1
ATOM 2801 C CA . GLU C 1 127 ? -6.67001 15.15346 14.41690 1.000 11.96938 127 GLU C CA 1
ATOM 2802 C C . GLU C 1 127 ? -5.18875 15.12756 14.08881 1.000 14.52072 127 GLU C C 1
ATOM 2803 O O . GLU C 1 127 ? -4.74825 14.41901 13.17750 1.000 11.64694 127 GLU C O 1
ATOM 2809 N N . LEU C 1 128 ? -4.41599 15.88332 14.85951 1.000 9.39570 128 LEU C N 1
ATOM 2810 C CA . LEU C 1 128 ? -2.96800 15.89734 14.73584 1.000 8.47787 128 LEU C CA 1
ATOM 2811 C C . LEU C 1 128 ? -2.32914 15.70706 16.09755 1.000 9.80599 128 LEU C C 1
ATOM 2812 O O . LEU C 1 128 ? -2.96767 15.95209 17.12878 1.000 10.71325 128 LEU C O 1
ATOM 2817 N N . PRO C 1 129 ? -1.06301 15.28089 16.13169 1.000 11.12303 129 PRO C N 1
ATOM 2818 C CA . PRO C 1 129 ? -0.35749 15.09484 17.40203 1.000 12.76690 129 PRO C CA 1
ATOM 2819 C C . PRO C 1 129 ? -0.50343 16.28861 18.32471 1.000 13.62269 129 PRO C C 1
ATOM 2820 O O . PRO C 1 129 ? -0.36733 17.43772 17.90449 1.000 11.31698 129 PRO C O 1
ATOM 2824 N N . ARG C 1 130 ? -0.84570 15.99845 19.58033 1.000 12.39653 130 ARG C N 1
ATOM 2825 C CA . ARG C 1 130 ? -0.96040 16.96409 20.66777 1.000 13.44439 130 ARG C CA 1
ATOM 2826 C C . ARG C 1 130 ? -2.00272 18.05199 20.38465 1.000 16.42134 130 ARG C C 1
ATOM 2827 O O . ARG C 1 130 ? -2.01018 19.10322 21.03984 1.000 16.47850 130 ARG C O 1
ATOM 2835 N N . GLY C 1 131 ? -2.90804 17.80955 19.44255 1.000 13.21029 131 GLY C N 1
ATOM 2836 C CA . GLY C 1 131 ? -3.90917 18.79202 19.08404 1.000 14.22976 131 GLY C CA 1
ATOM 2837 C C . GLY C 1 131 ? -3.41864 19.90601 18.19229 1.000 13.29813 131 GLY C C 1
ATOM 2838 O O . GLY C 1 131 ? -4.12040 20.90991 18.04979 1.000 13.29407 131 GLY C O 1
ATOM 2839 N N . ALA C 1 132 ? -2.24751 19.74351 17.57054 1.000 11.06875 132 ALA C N 1
ATOM 2840 C CA . ALA C 1 132 ? -1.68491 20.75391 16.68206 1.000 11.78573 132 ALA C CA 1
ATOM 2841 C C . ALA C 1 132 ? -2.64588 21.09997 15.55235 1.000 13.70279 132 ALA C C 1
ATOM 2842 O O . ALA C 1 132 ? -3.38881 20.25585 15.04550 1.000 10.30000 132 ALA C O 1
ATOM 2844 N N . ALA C 1 133 ? -2.60188 22.35977 15.12333 1.000 9.20523 133 ALA C N 1
ATOM 2845 C CA . ALA C 1 133 ? -3.48648 22.79402 14.05123 1.000 12.16225 133 ALA C CA 1
ATOM 2846 C C . ALA C 1 133 ? -2.99994 22.33646 12.68234 1.000 8.37417 133 ALA C C 1
ATOM 2847 O O . ALA C 1 133 ? -3.81820 22.08953 11.79491 1.000 9.44874 133 ALA C O 1
ATOM 2849 N N . VAL C 1 134 ? -1.68222 22.24036 12.49532 1.000 9.81121 134 VAL C N 1
ATOM 2850 C CA . VAL C 1 134 ? -1.06127 21.98159 11.20343 1.000 11.25274 134 VAL C CA 1
ATOM 2851 C C . VAL C 1 134 ? 0.15303 21.09161 11.43035 1.000 9.47787 134 VAL C C 1
ATOM 2852 O O . VAL C 1 134 ? 0.82162 21.18436 12.46566 1.000 10.37159 134 VAL C O 1
ATOM 2856 N N . GLU C 1 135 ? 0.43818 20.22370 10.45070 1.000 9.49424 135 GLU C N 1
ATOM 2857 C CA . GLU C 1 135 ? 1.67701 19.46131 10.41220 1.000 7.65412 135 GLU C CA 1
ATOM 2858 C C . GLU C 1 135 ? 2.21280 19.47173 8.98622 1.000 8.97149 135 GLU C C 1
ATOM 2859 O O . GLU C 1 135 ? 1.44846 19.27409 8.03847 1.000 11.28108 135 GLU C O 1
ATOM 2865 N N . VAL C 1 136 ? 3.51379 19.72098 8.82975 1.000 8.44248 136 VAL C N 1
ATOM 2866 C CA . VAL C 1 136 ? 4.15559 19.80761 7.52186 1.000 8.29943 136 VAL C CA 1
ATOM 2867 C C . VAL C 1 136 ? 5.34447 18.85529 7.48685 1.000 8.05956 136 VAL C C 1
ATOM 2868 O O . VAL C 1 136 ? 6.18521 18.86696 8.39762 1.000 10.22998 136 VAL C O 1
ATOM 2872 N N . GLU C 1 137 ? 5.42426 18.04361 6.42926 1.000 8.40274 137 GLU C N 1
ATOM 2873 C CA . GLU C 1 137 ? 6.59847 17.22592 6.16533 1.000 11.25921 137 GLU C CA 1
ATOM 2874 C C . GLU C 1 137 ? 7.13648 17.58009 4.78593 1.000 11.79770 137 GLU C C 1
ATOM 2875 O O . GLU C 1 137 ? 6.43567 18.16613 3.95759 1.000 11.16306 137 GLU C O 1
ATOM 2881 N N . LEU C 1 138 ? 8.39248 17.23615 4.53234 1.000 8.68656 138 LEU C N 1
ATOM 2882 C CA . LEU C 1 138 ? 8.90152 17.55761 3.20694 1.000 13.88869 138 LEU C CA 1
ATOM 2883 C C . LEU C 1 138 ? 10.04424 16.63427 2.82789 1.000 14.23239 138 LEU C C 1
ATOM 2884 O O . LEU C 1 138 ? 10.63961 15.94305 3.66507 1.000 12.58437 138 LEU C O 1
ATOM 2889 N N . ILE C 1 139 ? 10.33207 16.64697 1.53035 1.000 9.33131 139 ILE C N 1
ATOM 2890 C CA . ILE C 1 139 ? 11.45657 15.95648 0.93183 1.000 9.49759 139 ILE C CA 1
ATOM 2891 C C . ILE C 1 139 ? 12.23713 17.00102 0.14862 1.000 10.26164 139 ILE C C 1
ATOM 2892 O O . ILE C 1 139 ? 11.64199 17.84301 -0.54357 1.000 10.78524 139 ILE C O 1
ATOM 2897 N N . ALA C 1 140 ? 13.55911 16.96916 0.28436 1.000 9.16131 140 ALA C N 1
ATOM 2898 C CA . ALA C 1 140 ? 14.40510 17.96764 -0.36174 1.000 13.37726 140 ALA C CA 1
ATOM 2899 C C . ALA C 1 140 ? 15.57817 17.29093 -1.05238 1.000 12.04993 140 ALA C C 1
ATOM 2900 O O . ALA C 1 140 ? 15.94592 16.16614 -0.73597 1.000 12.08631 140 ALA C O 1
ATOM 2902 N N . ALA C 1 141 ? 16.14454 17.97439 -2.04092 1.000 11.42858 141 ALA C N 1
ATOM 2903 C CA . ALA C 1 141 ? 17.39682 1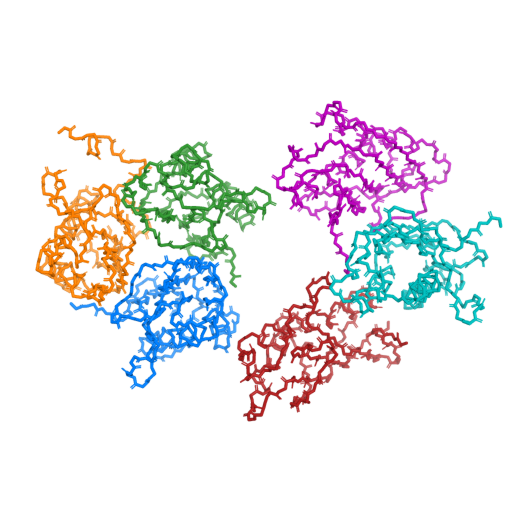7.54854 -2.65670 1.000 11.00901 141 ALA C CA 1
ATOM 2904 C C . ALA C 1 141 ? 18.56271 18.25013 -1.96155 1.000 11.61442 141 ALA C C 1
ATOM 2905 O O . ALA C 1 141 ? 18.49486 19.45202 -1.68988 1.000 10.62345 141 ALA C O 1
ATOM 2907 N N . VAL C 1 142 ? 19.63910 17.50020 -1.66769 1.000 11.38137 142 VAL C N 1
ATOM 2908 C CA . VAL C 1 142 ? 20.75767 18.06728 -0.91684 1.000 11.67221 142 VAL C CA 1
ATOM 2909 C C . VAL C 1 142 ? 22.10689 17.75465 -1.56035 1.000 17.65196 142 VAL C C 1
ATOM 2910 O O . VAL C 1 142 ? 22.33700 16.66607 -2.09692 1.000 14.30207 142 VAL C O 1
ATOM 2914 N N . ARG C 1 143 ? 23.02713 18.72101 -1.43143 1.000 15.52449 143 ARG C N 1
ATOM 2915 C CA . ARG C 1 143 ? 24.41385 18.69559 -1.90309 1.000 15.48347 143 ARG C CA 1
ATOM 2916 C C . ARG C 1 143 ? 24.95595 20.11706 -1.91499 1.000 17.09680 143 ARG C C 1
ATOM 2917 O O . ARG C 1 143 ? 24.18830 21.07623 -2.07382 1.000 16.77615 143 ARG C O 1
ATOM 2925 N N . PRO C 1 144 ? 26.27461 20.30155 -1.75816 1.000 16.50530 144 PRO C N 1
ATOM 2926 C CA . PRO C 1 144 ? 26.87778 21.62506 -1.94464 1.000 16.64556 144 PRO C CA 1
ATOM 2927 C C . PRO C 1 144 ? 26.63031 22.17116 -3.34273 1.000 21.08555 144 PRO C C 1
ATOM 2928 O O . PRO C 1 144 ? 26.63638 21.34997 -4.26642 1.000 19.41463 144 PRO C O 1
ATOM 2932 N N . TYR D 1 15 ? 24.42677 4.85138 50.28655 1.000 26.71230 15 TYR D N 1
ATOM 2933 C CA . TYR D 1 15 ? 24.72365 4.09552 49.07754 1.000 26.46676 15 TYR D CA 1
ATOM 2934 C C . TYR D 1 15 ? 25.07791 5.05028 47.93314 1.000 27.55468 15 TYR D C 1
ATOM 2935 O O . TYR D 1 15 ? 24.61173 6.19678 47.89593 1.000 23.23866 15 TYR D O 1
ATOM 2944 N N . GLN D 1 16 ? 25.91379 4.56164 46.99758 1.000 17.46032 16 GLN D N 1
ATOM 2945 C CA . GLN D 1 16 ? 26.46335 5.32979 45.88159 1.000 16.39301 16 GLN D CA 1
ATOM 2946 C C . GLN D 1 16 ? 25.95363 4.83276 44.52178 1.000 17.61743 16 GLN D C 1
ATOM 2947 O O . GLN D 1 16 ? 25.62775 3.65655 44.37127 1.000 15.36078 16 GLN D O 1
ATOM 2953 N N . PRO D 1 17 ? 25.84027 5.71399 43.52281 1.000 20.12631 17 PRO D N 1
ATOM 2954 C CA . PRO D 1 17 ? 25.49774 5.23773 42.16753 1.000 15.44462 17 PRO D CA 1
ATOM 2955 C C . PRO D 1 17 ? 26.53489 4.29026 41.58832 1.000 13.36434 17 PRO D C 1
ATOM 2956 O O . PRO D 1 17 ? 26.17834 3.35892 40.85977 1.000 14.10604 17 PRO D O 1
ATOM 2960 N N . VAL D 1 18 ? 27.81599 4.53535 41.84417 1.000 11.94093 18 VAL D N 1
ATOM 2961 C CA . VAL D 1 18 ? 28.91288 3.73941 41.29877 1.000 12.13429 18 VAL D CA 1
ATOM 2962 C C . VAL D 1 18 ? 29.97387 3.57770 42.37517 1.000 13.73489 18 VAL D C 1
ATOM 2963 O O . VAL D 1 18 ? 30.32813 4.54884 43.05137 1.000 14.73028 18 VAL D O 1
ATOM 2967 N N . VAL D 1 19 ? 30.50851 2.36580 42.51137 1.000 10.31706 19 VAL D N 1
ATOM 2968 C CA . VAL D 1 19 ? 31.69010 2.12550 43.34087 1.000 11.94203 19 VAL D CA 1
ATOM 2969 C C . VAL D 1 19 ? 32.81859 1.62586 42.45153 1.000 16.35354 19 VAL D C 1
ATOM 2970 O O . VAL D 1 19 ? 32.62640 0.68353 41.67545 1.000 12.81315 19 VAL D O 1
ATOM 2974 N N . LEU D 1 20 ? 33.99743 2.23794 42.58083 1.000 12.92764 20 LEU D N 1
ATOM 2975 C CA . LEU D 1 20 ? 35.18627 1.82490 41.84736 1.000 10.77191 20 LEU D CA 1
ATOM 2976 C C . LEU D 1 20 ? 36.17437 1.16582 42.79781 1.000 13.35985 20 LEU D C 1
ATOM 2977 O O . LEU D 1 20 ? 36.56668 1.77548 43.80047 1.000 17.12172 20 LEU D O 1
ATOM 2982 N N . HIS D 1 21 ? 36.60178 -0.05286 42.47429 1.000 11.40893 21 HIS D N 1
ATOM 2983 C CA . HIS D 1 21 ? 37.57148 -0.73291 43.32530 1.000 14.41869 21 HIS D CA 1
ATOM 2984 C C . HIS D 1 21 ? 38.34635 -1.77494 42.53544 1.000 15.05033 21 HIS D C 1
ATOM 2985 O O . HIS D 1 21 ? 37.74838 -2.66506 41.91815 1.000 15.45655 21 HIS D O 1
ATOM 2992 N N . ALA D 1 22 ? 39.67998 -1.67051 42.58069 1.000 17.43795 22 ALA D N 1
ATOM 2993 C CA . ALA D 1 22 ? 40.57156 -2.69356 42.03929 1.000 18.17535 22 ALA D CA 1
ATOM 2994 C C . ALA D 1 22 ? 40.21286 -3.05251 40.59682 1.000 17.69184 22 ALA D C 1
ATOM 2995 O O . ALA D 1 22 ? 40.11446 -4.22455 40.22846 1.000 18.76293 22 ALA D O 1
ATOM 2997 N N . GLY D 1 23 ? 39.97336 -2.02567 39.78253 1.000 14.65017 23 GLY D N 1
ATOM 2998 C CA . GLY D 1 23 ? 39.72509 -2.23765 38.36516 1.000 17.86446 23 GLY D CA 1
ATOM 2999 C C . GLY D 1 23 ? 38.32088 -2.65609 38.00442 1.000 14.68397 23 GLY D C 1
ATOM 3000 O O . GLY D 1 23 ? 38.06290 -2.98904 36.83472 1.000 12.15953 23 GLY D O 1
ATOM 3001 N N . ILE D 1 24 ? 37.39728 -2.62661 38.95678 1.000 12.88336 24 ILE D N 1
ATOM 3002 C CA . ILE D 1 24 ? 36.00906 -2.99876 38.71863 1.000 11.91054 24 ILE D CA 1
ATOM 3003 C C . ILE D 1 24 ? 35.12299 -1.82294 39.09099 1.000 13.17799 24 ILE D C 1
ATOM 3004 O O . ILE D 1 24 ? 35.37639 -1.13704 40.08753 1.000 12.97725 24 ILE D O 1
ATOM 3009 N N . ALA D 1 25 ? 34.10085 -1.57647 38.27604 1.000 9.15024 25 ALA D N 1
ATOM 3010 C CA . ALA D 1 25 ? 33.04050 -0.62541 38.58337 1.000 10.71680 25 ALA D CA 1
ATOM 3011 C C . ALA D 1 25 ? 31.74317 -1.37654 38.82849 1.000 9.80397 25 ALA D C 1
ATOM 3012 O O . ALA D 1 25 ? 31.31095 -2.17098 37.98736 1.000 11.99506 25 ALA D O 1
ATOM 3014 N N . TYR D 1 26 ? 31.13856 -1.13340 39.98399 1.000 12.03783 26 TYR D N 1
ATOM 3015 C CA . TYR D 1 26 ? 29.83967 -1.68753 40.34201 1.000 11.88905 26 TYR D CA 1
ATOM 3016 C C . TYR D 1 26 ? 28.83991 -0.55893 40.18357 1.000 11.28443 26 TYR D C 1
ATOM 3017 O O . TYR D 1 26 ? 28.97536 0.47196 40.85313 1.000 10.02412 26 TYR D O 1
ATOM 3026 N N . VAL D 1 27 ? 27.90272 -0.70379 39.24117 1.000 9.94032 27 VAL D N 1
ATOM 3027 C CA . VAL D 1 27 ? 26.92693 0.33371 38.93293 1.000 11.64972 27 VAL D CA 1
ATOM 3028 C C . VAL D 1 27 ? 25.57293 -0.09693 39.47833 1.000 12.85609 27 VAL D C 1
ATOM 3029 O O . VAL D 1 27 ? 25.04879 -1.16498 39.09694 1.000 12.63975 27 VAL D O 1
ATOM 3033 N N . SER D 1 28 ? 25.00830 0.76718 40.33380 1.000 9.95618 28 SER D N 1
ATOM 3034 C CA . SER D 1 28 ? 23.72169 0.55815 40.97763 1.000 12.53273 28 SER D CA 1
ATOM 3035 C C . SER D 1 28 ? 22.60499 0.42858 39.94902 1.000 14.93911 28 SER D C 1
ATOM 3036 O O . SER D 1 28 ? 22.70006 0.91737 38.82654 1.000 14.56702 28 SER D O 1
ATOM 3039 N N . GLY D 1 29 ? 21.52091 -0.22142 40.35905 1.000 12.82345 29 GLY D N 1
ATOM 3040 C CA . GLY D 1 29 ? 20.34358 -0.30312 39.51508 1.000 12.21595 29 GLY D CA 1
ATOM 3041 C C . GLY D 1 29 ? 19.84084 1.05965 39.08939 1.000 16.89656 29 GLY D C 1
ATOM 3042 O O . GLY D 1 29 ? 19.70230 1.97708 39.90932 1.000 15.36553 29 GLY D O 1
ATOM 3043 N N . GLN D 1 30 ? 19.61595 1.21031 37.78841 1.000 12.57428 30 GLN D N 1
ATOM 3044 C CA . GLN D 1 30 ? 19.12472 2.43796 37.19553 1.000 11.82527 30 GLN D CA 1
ATOM 3045 C C . GLN D 1 30 ? 17.70122 2.21827 36.71232 1.000 15.85371 30 GLN D C 1
ATOM 3046 O O . GLN D 1 30 ? 17.38794 1.17050 36.13744 1.000 14.03207 30 GLN D O 1
ATOM 3052 N N . LEU D 1 31 ? 16.84932 3.20549 36.95052 1.000 13.21502 31 LEU D N 1
ATOM 3053 C CA . LEU D 1 31 ? 15.47041 3.20947 36.49123 1.000 14.76336 31 LEU D CA 1
ATOM 3054 C C . LEU D 1 31 ? 15.36488 3.97536 35.17823 1.000 17.90308 31 LEU D C 1
ATOM 3055 O O . LEU D 1 31 ? 16.30549 4.66169 34.76664 1.000 19.36581 31 LEU D O 1
ATOM 3060 N N . PRO D 1 32 ? 14.22730 3.86904 34.47251 1.000 14.91890 32 PRO D N 1
ATOM 3061 C CA . PRO D 1 32 ? 14.09833 4.57688 33.19012 1.000 18.01462 32 PRO D CA 1
ATOM 3062 C C . PRO D 1 32 ? 13.81113 6.05313 33.39495 1.000 21.99843 32 PRO D C 1
ATOM 3063 O O . PRO D 1 32 ? 12.64812 6.46211 33.45172 1.000 26.01331 32 PRO D O 1
ATOM 3067 N N . ARG D 1 33 ? 14.86183 6.85176 33.52410 1.000 24.40004 33 ARG D N 1
ATOM 3068 C CA . ARG D 1 33 ? 14.76313 8.28372 33.75960 1.000 29.14312 33 ARG D CA 1
ATOM 3069 C C . ARG D 1 33 ? 15.13002 9.05335 32.50136 1.000 35.30882 33 ARG D C 1
ATOM 3070 O O . ARG D 1 33 ? 16.01209 8.65106 31.73781 1.000 37.98197 33 ARG D O 1
ATOM 3078 N N . GLN D 1 34 ? 14.46733 10.18882 32.31875 1.000 38.08309 34 GLN D N 1
ATOM 3079 C CA . GLN D 1 34 ? 14.76723 11.11332 31.23363 1.000 44.97136 34 GLN D CA 1
ATOM 3080 C C . GLN D 1 34 ? 15.33473 12.38481 31.84699 1.000 52.72576 34 GLN D C 1
ATOM 3081 O O . GLN D 1 34 ? 14.60525 13.31943 32.16961 1.000 49.12461 34 GLN D O 1
ATOM 3087 N N . HIS D 1 35 ? 16.66402 12.42328 31.97611 1.000 55.33959 35 HIS D N 1
ATOM 3088 C CA . HIS D 1 35 ? 17.36492 13.57023 32.56990 1.000 56.41039 35 HIS D CA 1
ATOM 3089 C C . HIS D 1 35 ? 16.70370 13.96034 33.89678 1.000 58.20521 35 HIS D C 1
ATOM 3090 O O . HIS D 1 35 ? 16.51959 15.13942 34.21009 1.000 61.44013 35 HIS D O 1
ATOM 3097 N N . GLY D 1 36 ? 16.38039 12.93025 34.69281 1.000 55.58986 36 GLY D N 1
ATOM 3098 C CA . GLY D 1 36 ? 15.77502 13.02926 36.01216 1.000 51.92284 36 GLY D CA 1
ATOM 3099 C C . GLY D 1 36 ? 14.36086 12.51360 36.27402 1.000 51.99122 36 GLY D C 1
ATOM 3100 O O . GLY D 1 36 ? 14.05689 12.17455 37.42765 1.000 52.89356 36 GLY D O 1
ATOM 3101 N N . GLU D 1 37 ? 13.49806 12.42640 35.25400 1.000 50.06698 37 GLU D N 1
ATOM 3102 C CA . GLU D 1 37 ? 12.08502 12.05868 35.40562 1.000 49.33213 37 GLU D CA 1
ATOM 3103 C C . GLU D 1 37 ? 11.83821 10.59500 35.05360 1.000 38.12654 37 GLU D C 1
ATOM 3104 O O . GLU D 1 37 ? 12.26218 10.12989 33.99174 1.000 34.58504 37 GLU D O 1
ATOM 3110 N N . LEU D 1 38 ? 11.14296 9.87919 35.93822 1.000 37.89909 38 LEU D N 1
ATOM 3111 C CA . LEU D 1 38 ? 10.75929 8.50024 35.65456 1.000 36.05704 38 LEU D CA 1
ATOM 3112 C C . LEU D 1 38 ? 9.72396 8.50302 34.52813 1.000 32.67979 38 LEU D C 1
ATOM 3113 O O . LEU D 1 38 ? 8.62120 9.04031 34.68546 1.000 38.15189 38 LEU D O 1
ATOM 3118 N N . ARG D 1 39 ? 10.05812 7.88030 33.40312 1.000 25.32744 39 ARG D N 1
ATOM 3119 C CA . ARG D 1 39 ? 9.26138 7.98993 32.18494 1.000 23.32362 39 ARG D CA 1
ATOM 3120 C C . ARG D 1 39 ? 8.35085 6.79546 31.95769 1.000 26.60341 39 ARG D C 1
ATOM 3121 O O . ARG D 1 39 ? 7.30130 6.93215 31.31258 1.000 23.33868 39 ARG D O 1
ATOM 3129 N N . TRP D 1 40 ? 8.73989 5.61857 32.43019 1.000 20.74032 40 TRP D N 1
ATOM 3130 C CA . TRP D 1 40 ? 8.00607 4.39989 32.13126 1.000 18.23568 40 TRP D CA 1
ATOM 3131 C C . TRP D 1 40 ? 7.66697 3.69801 33.43635 1.000 20.85631 40 TRP D C 1
ATOM 3132 O O . TRP D 1 40 ? 8.55813 3.16829 34.10881 1.000 16.13077 40 TRP D O 1
ATOM 3143 N N . THR D 1 41 ? 6.38333 3.70516 33.78953 1.000 19.08989 41 THR D N 1
ATOM 3144 C CA . THR D 1 41 ? 5.87622 3.01734 34.96537 1.000 20.32540 41 THR D CA 1
ATOM 3145 C C . THR D 1 41 ? 4.76441 2.06639 34.55424 1.000 20.69865 41 THR D C 1
ATOM 3146 O O . THR D 1 41 ? 4.10378 2.26619 33.53139 1.000 20.96435 41 THR D O 1
ATOM 3150 N N . GLY D 1 42 ? 4.57114 1.02723 35.35147 1.000 21.93562 42 GLY D N 1
ATOM 3151 C CA . GLY D 1 42 ? 3.54326 0.03708 35.10917 1.000 23.60747 42 GLY D CA 1
ATOM 3152 C C . GLY D 1 42 ? 4.13508 -1.32076 34.77651 1.000 25.69571 42 GLY D C 1
ATOM 3153 O O . GLY D 1 42 ? 5.30769 -1.46021 34.42634 1.000 22.15670 42 GLY D O 1
ATOM 3154 N N . LYS D 1 43 ? 3.26772 -2.32721 34.82744 1.000 16.51967 43 LYS D N 1
ATOM 3155 C CA . LYS D 1 43 ? 3.69118 -3.69977 34.61873 1.000 18.23592 43 LYS D CA 1
ATOM 3156 C C . LYS D 1 43 ? 3.74699 -4.01811 33.13274 1.000 18.64874 43 LYS D C 1
ATOM 3157 O O . LYS D 1 43 ? 2.83350 -3.67672 32.37715 1.000 21.73957 43 LYS D O 1
ATOM 3163 N N . VAL D 1 44 ? 4.81819 -4.67861 32.71660 1.000 16.19476 44 VAL D N 1
ATOM 3164 C CA . VAL D 1 44 ? 4.97879 -5.08077 31.32291 1.000 14.05356 44 VAL D CA 1
ATOM 3165 C C . VAL D 1 44 ? 4.11613 -6.30305 31.05115 1.000 20.50805 44 VAL D C 1
ATOM 3166 O O . VAL D 1 44 ? 4.20638 -7.32143 31.75513 1.000 17.39960 44 VAL D O 1
ATOM 3170 N N . GLY D 1 45 ? 3.29986 -6.21634 30.00129 1.000 15.74258 45 GLY D N 1
ATOM 3171 C CA . GLY D 1 45 ? 2.30309 -7.21738 29.71516 1.000 19.75602 45 GLY D CA 1
ATOM 3172 C C . GLY D 1 45 ? 0.89432 -6.82551 30.11453 1.000 24.43770 45 GLY D C 1
ATOM 3173 O O . GLY D 1 45 ? -0.05777 -7.49570 29.69473 1.000 24.83068 45 GLY D O 1
ATOM 3174 N N . SER D 1 46 ? 0.72438 -5.78146 30.92590 1.000 22.61884 46 SER D N 1
ATOM 3175 C CA . SER D 1 46 ? -0.63036 -5.32498 31.21350 1.000 23.86016 46 SER D CA 1
ATOM 3176 C C . SER D 1 46 ? -0.80527 -3.83660 30.92677 1.000 27.80567 46 SER D C 1
ATOM 3177 O O . SER D 1 46 ? -1.59180 -3.45859 30.05842 1.000 33.38019 46 SER D O 1
ATOM 3180 N N . GLU D 1 47 ? -0.02951 -2.98602 31.58347 1.000 22.55355 47 GLU D N 1
ATOM 3181 C CA . GLU D 1 47 ? -0.13733 -1.55022 31.35702 1.000 25.84839 47 GLU D CA 1
ATOM 3182 C C . GLU D 1 47 ? 0.80706 -1.07416 30.26107 1.000 23.99966 47 GLU D C 1
ATOM 3183 O O . GLU D 1 47 ? 0.49390 -0.10394 29.55468 1.000 22.10897 47 GLU D O 1
ATOM 3189 N N . LEU D 1 48 ? 1.95359 -1.73601 30.12130 1.000 17.10465 48 LEU D N 1
ATOM 3190 C CA . LEU D 1 48 ? 2.93493 -1.46740 29.07854 1.000 16.44692 48 LEU D CA 1
ATOM 3191 C C . LEU D 1 48 ? 3.07251 -2.68110 28.17533 1.000 16.28555 48 LEU D C 1
ATOM 3192 O O . LEU D 1 48 ? 2.89894 -3.82289 28.61592 1.000 19.16598 48 LEU D O 1
ATOM 3197 N N . ASP D 1 49 ? 3.39090 -2.44060 26.90696 1.000 12.67279 49 ASP D N 1
ATOM 3198 C CA . ASP D 1 49 ? 3.67807 -3.53009 25.99245 1.000 14.17848 49 ASP D CA 1
ATOM 3199 C C . ASP D 1 49 ? 5.18559 -3.69315 25.82458 1.000 11.32099 49 ASP D C 1
ATOM 3200 O O . ASP D 1 49 ? 5.98112 -2.95082 26.40893 1.000 10.92550 49 ASP D O 1
ATOM 3205 N N . LEU D 1 50 ? 5.56637 -4.68383 25.01372 1.000 11.65447 50 LEU D N 1
ATOM 3206 C CA . LEU D 1 50 ? 6.98157 -5.01293 24.82107 1.000 11.28627 50 LEU D CA 1
ATOM 3207 C C . LEU D 1 50 ? 7.77115 -3.83381 24.27161 1.000 13.57532 50 LEU D C 1
ATOM 3208 O O . LEU D 1 50 ? 8.90521 -3.57603 24.69584 1.000 9.47663 50 LEU D O 1
ATOM 3213 N N . GLU D 1 51 ? 7.18406 -3.09645 23.34059 1.000 12.35036 51 GLU D N 1
ATOM 3214 C CA . GLU D 1 51 ? 7.91471 -1.99779 22.71949 1.000 12.29755 51 GLU D CA 1
ATOM 3215 C C . GLU D 1 51 ? 8.13067 -0.84045 23.69464 1.000 9.72544 51 GLU D C 1
ATOM 3216 O O . GLU D 1 51 ? 9.22565 -0.25798 23.73902 1.000 9.59232 51 GLU D O 1
ATOM 3222 N N . GLN D 1 52 ? 7.12806 -0.50581 24.51148 1.000 8.17511 52 GLN D N 1
ATOM 3223 C CA . GLN D 1 52 ? 7.35467 0.52997 25.52027 1.000 10.13872 52 GLN D CA 1
ATOM 3224 C C . GLN D 1 52 ? 8.40807 0.08672 26.53029 1.000 11.34807 52 GLN D C 1
ATOM 3225 O O . GLN D 1 52 ? 9.22853 0.89723 26.98665 1.000 11.53166 52 GLN D O 1
ATOM 3231 N N . ALA D 1 53 ? 8.39810 -1.20654 26.88967 1.000 9.79973 53 ALA D N 1
ATOM 3232 C CA . ALA D 1 53 ? 9.38783 -1.72153 27.82539 1.000 8.83967 53 ALA D CA 1
ATOM 3233 C C . ALA D 1 53 ? 10.78946 -1.66199 27.23863 1.000 10.05004 53 ALA D C 1
ATOM 3234 O O . ALA D 1 53 ? 11.75779 -1.44381 27.97204 1.000 8.73997 53 ALA D O 1
ATOM 3236 N N . ARG D 1 54 ? 10.92053 -1.90063 25.93372 1.000 8.88159 54 ARG D N 1
ATOM 3237 C CA . ARG D 1 54 ? 12.21818 -1.73958 25.28209 1.000 11.29937 54 ARG D CA 1
ATOM 3238 C C . ARG D 1 54 ? 12.69133 -0.29530 25.35107 1.000 8.18796 54 ARG D C 1
ATOM 3239 O O . ARG D 1 54 ? 13.88169 -0.03760 25.58484 1.000 9.73720 54 ARG D O 1
ATOM 3247 N N . GLN D 1 55 ? 11.77912 0.66390 25.13669 1.000 8.85584 55 GLN D N 1
ATOM 3248 C CA . GLN D 1 55 ? 12.17077 2.06164 25.31829 1.000 9.09476 55 GLN D CA 1
ATOM 3249 C C . GLN D 1 55 ? 12.63938 2.31800 26.74912 1.000 12.53073 55 GLN D C 1
ATOM 3250 O O . GLN D 1 55 ? 13.63275 3.02923 26.98150 1.000 10.56444 55 GLN D O 1
ATOM 3256 N N . ALA D 1 56 ? 11.94956 1.71928 27.71962 1.000 10.49470 56 ALA D N 1
ATOM 3257 C CA . ALA D 1 56 ? 12.34959 1.86885 29.11699 1.000 11.62483 56 ALA D CA 1
ATOM 3258 C C . ALA D 1 56 ? 13.74787 1.29995 29.35513 1.000 10.87265 56 ALA D C 1
ATOM 3259 O O . ALA D 1 56 ? 14.57975 1.92273 30.03050 1.000 12.63647 56 ALA D O 1
ATOM 3261 N N . ALA D 1 57 ? 14.01697 0.10852 28.81059 1.000 8.87623 57 ALA D N 1
ATOM 3262 C CA . ALA D 1 57 ? 15.31556 -0.53480 29.00904 1.000 10.97217 57 ALA D CA 1
ATOM 3263 C C . ALA D 1 57 ? 16.42942 0.25555 28.34130 1.000 10.48399 57 ALA D C 1
ATOM 3264 O O . ALA D 1 57 ? 17.55568 0.31288 28.85419 1.000 10.42625 57 ALA D O 1
ATOM 3266 N N . ARG D 1 58 ? 16.14065 0.85445 27.18388 1.000 11.61684 58 ARG D N 1
ATOM 3267 C CA . ARG D 1 58 ? 17.13171 1.70093 26.53128 1.000 12.50030 58 ARG D CA 1
ATOM 3268 C C . ARG D 1 58 ? 17.48197 2.88783 27.42327 1.000 11.04177 58 ARG D C 1
ATOM 3269 O O . ARG D 1 58 ? 18.66259 3.24369 27.57416 1.000 12.29232 58 ARG D O 1
ATOM 3277 N N . LEU D 1 59 ? 16.46993 3.49436 28.05517 1.000 9.89968 59 LEU D N 1
ATOM 3278 C CA . LEU D 1 59 ? 16.77037 4.59727 28.96285 1.000 12.52728 59 LEU D CA 1
ATOM 3279 C C . LEU D 1 59 ? 17.57608 4.12461 30.16929 1.000 13.73922 59 LEU D C 1
ATOM 3280 O O . LEU D 1 59 ? 18.49984 4.81692 30.61413 1.000 12.79252 59 LEU D O 1
ATOM 3285 N N . CYS D 1 60 ? 17.22561 2.96167 30.72518 1.000 14.51080 60 CYS D N 1
ATOM 3286 C CA . CYS D 1 60 ? 18.01631 2.41004 31.82957 1.000 13.03465 60 CYS D CA 1
ATOM 3287 C C . CYS D 1 60 ? 19.48332 2.25596 31.44084 1.000 9.91933 60 CYS D C 1
ATOM 3288 O O . CYS D 1 60 ? 20.38573 2.61472 32.21540 1.000 12.90883 60 CYS D O 1
ATOM 3291 N N . ALA D 1 61 ? 19.73887 1.70170 30.24867 1.000 9.82239 61 ALA D N 1
ATOM 3292 C CA . ALA D 1 61 ? 21.11382 1.49467 29.79414 1.000 11.45598 61 ALA D CA 1
ATOM 3293 C C . ALA D 1 61 ? 21.86390 2.81487 29.64488 1.000 12.09985 61 ALA D C 1
ATOM 3294 O O . ALA D 1 61 ? 23.06620 2.90395 29.96315 1.000 10.18468 61 ALA D O 1
ATOM 3296 N N . ALA D 1 62 ? 21.18513 3.83433 29.10800 1.000 10.05216 62 ALA D N 1
ATOM 3297 C CA . ALA D 1 62 ? 21.80956 5.14553 28.98252 1.000 12.04008 62 ALA D CA 1
ATOM 3298 C C . ALA D 1 62 ? 22.16646 5.70375 30.35171 1.000 11.74491 62 ALA D C 1
ATOM 3299 O O . ALA D 1 62 ? 23.25192 6.26158 30.53420 1.000 12.16256 62 ALA D O 1
ATOM 3301 N N . CYS D 1 63 ? 21.27566 5.53077 31.32967 1.000 10.79264 63 CYS D N 1
ATOM 3302 C CA . CYS D 1 63 ? 21.55275 6.00212 32.68628 1.000 14.47009 63 CYS D CA 1
ATOM 3303 C C . CYS D 1 63 ? 22.73708 5.26072 33.30837 1.000 14.20171 63 CYS D C 1
ATOM 3304 O O . CYS D 1 63 ? 23.52617 5.85691 34.05442 1.000 13.83750 63 CYS D O 1
ATOM 3307 N N . CYS D 1 64 ? 22.87218 3.96091 33.02050 1.000 11.15743 64 CYS D N 1
ATOM 3308 C CA . CYS D 1 64 ? 24.04413 3.20579 33.47981 1.000 14.42396 64 CYS D CA 1
ATOM 3309 C C . CYS D 1 64 ? 25.33202 3.77372 32.90316 1.000 16.07086 64 CYS D C 1
ATOM 3310 O O . CYS D 1 64 ? 26.33114 3.96189 33.61746 1.000 13.80150 64 CYS D O 1
ATOM 3313 N N . LEU D 1 65 ? 25.34612 4.00021 31.58814 1.000 13.34805 65 LEU D N 1
ATOM 3314 C CA . LEU D 1 65 ? 26.56751 4.51611 30.98464 1.000 12.75301 65 LEU D CA 1
ATOM 3315 C C . LEU D 1 65 ? 26.84093 5.94182 31.44684 1.000 13.32937 65 LEU D C 1
ATOM 3316 O O . LEU D 1 65 ? 27.99901 6.33414 31.60781 1.000 16.10709 65 LEU D O 1
ATOM 3321 N N . LEU D 1 66 ? 25.79368 6.71621 31.69647 1.000 13.93172 66 LEU D N 1
ATOM 3322 C CA . LEU D 1 66 ? 25.97853 8.07532 32.18066 1.000 17.44857 66 LEU D CA 1
ATOM 3323 C C . LEU D 1 66 ? 26.58031 8.07359 33.57936 1.000 17.88416 66 LEU D C 1
ATOM 3324 O O . LEU D 1 66 ? 27.50343 8.84987 33.86988 1.000 19.20996 66 LEU D O 1
ATOM 3329 N N . ALA D 1 67 ? 26.07682 7.19243 34.45110 1.000 15.78388 67 ALA D N 1
ATOM 3330 C CA . ALA D 1 67 ? 26.62911 7.05753 35.79602 1.000 18.12502 67 ALA D CA 1
ATOM 3331 C C . ALA D 1 67 ? 28.10121 6.66509 35.75181 1.000 16.88083 67 ALA D C 1
ATOM 3332 O O . ALA D 1 67 ? 28.93528 7.23944 36.47427 1.000 15.34404 67 ALA D O 1
ATOM 3334 N N . LEU D 1 68 ? 28.44168 5.70258 34.88909 1.000 14.71847 68 LEU D N 1
ATOM 3335 C CA . LEU D 1 68 ? 29.83516 5.29150 34.73870 1.000 15.01441 68 LEU D CA 1
ATOM 3336 C C . LEU D 1 68 ? 30.69583 6.44144 34.22396 1.000 16.35135 68 LEU D C 1
ATOM 3337 O O . LEU D 1 68 ? 31.77684 6.71920 34.76384 1.000 17.74568 68 LEU D O 1
ATOM 3342 N N . GLU D 1 69 ? 30.21177 7.14769 33.20220 1.000 15.95420 69 GLU D N 1
ATOM 3343 C CA . GLU D 1 69 ? 30.97193 8.24811 32.61223 1.000 19.10828 69 GLU D CA 1
ATOM 3344 C C . GLU D 1 69 ? 31.26567 9.32070 33.63835 1.000 22.09926 69 GLU D C 1
ATOM 3345 O O . GLU D 1 69 ? 32.38421 9.84484 33.69823 1.000 19.32498 69 GLU D O 1
ATOM 3351 N N . GLU D 1 70 ? 30.27049 9.66668 34.44962 1.000 15.86020 70 GLU D N 1
ATOM 3352 C CA . GLU D 1 70 ? 30.48427 10.70817 35.43997 1.000 19.41707 70 GLU D CA 1
ATOM 3353 C C . GLU D 1 70 ? 31.39275 10.25985 36.57589 1.000 20.77827 70 GLU D C 1
ATOM 3354 O O . GLU D 1 70 ? 32.18906 11.06446 37.07234 1.000 22.74253 70 GLU D O 1
ATOM 3360 N N . ALA D 1 71 ? 31.32589 8.98109 36.97231 1.000 17.69403 71 ALA D N 1
ATOM 3361 C CA . ALA D 1 71 ? 32.19294 8.50128 38.04222 1.000 18.06937 71 ALA D CA 1
ATOM 3362 C C . ALA D 1 71 ? 33.64345 8.42015 37.59649 1.000 18.21486 71 ALA D C 1
ATOM 3363 O O . ALA D 1 71 ? 34.55619 8.57963 38.41993 1.000 21.35105 71 ALA D O 1
ATOM 3365 N N . LEU D 1 72 ? 33.87041 8.14215 36.31327 1.000 14.70045 72 LEU D N 1
ATOM 3366 C CA . LEU D 1 72 ? 35.21063 7.95592 35.77225 1.000 19.94485 72 LEU D CA 1
ATOM 3367 C C . LEU D 1 72 ? 35.79799 9.21103 35.14453 1.000 19.79481 72 LEU D C 1
ATOM 3368 O O . LEU D 1 72 ? 37.01070 9.26116 34.91015 1.000 18.46509 72 LEU D O 1
ATOM 3373 N N . GLY D 1 73 ? 34.98047 10.21015 34.84128 1.000 18.75714 73 GLY D N 1
ATOM 3374 C CA . GLY D 1 73 ? 35.48826 11.31096 34.04789 1.000 24.56744 73 GLY D CA 1
ATOM 3375 C C . GLY D 1 73 ? 35.67672 10.94647 32.59313 1.000 31.64168 73 GLY D C 1
ATOM 3376 O O . GLY D 1 73 ? 36.63183 11.40586 31.95886 1.000 30.32515 73 GLY D O 1
ATOM 3377 N N . GLY D 1 74 ? 34.81183 10.09468 32.05696 1.000 25.27583 74 GLY D N 1
ATOM 3378 C CA . GLY D 1 74 ? 34.86611 9.71739 30.65658 1.000 25.54270 74 GLY D CA 1
ATOM 3379 C C . GLY D 1 74 ? 34.82025 8.21879 30.45066 1.000 20.40045 74 GLY D C 1
ATOM 3380 O O . GLY D 1 74 ? 35.35590 7.43755 31.24011 1.000 22.40346 74 GLY D O 1
ATOM 3381 N N . LEU D 1 75 ? 34.19221 7.81133 29.35471 1.000 20.38046 75 LEU D N 1
ATOM 3382 C CA . LEU D 1 75 ? 34.07751 6.39796 29.04084 1.000 20.76867 75 LEU D CA 1
ATOM 3383 C C . LEU D 1 75 ? 35.36910 5.81997 28.48997 1.000 22.22291 75 LEU D C 1
ATOM 3384 O O . LEU D 1 75 ? 35.43808 4.59941 28.28468 1.000 19.57108 75 LEU D O 1
ATOM 3389 N N . GLN D 1 76 ? 36.39112 6.65541 28.25130 1.000 23.01884 76 GLN D N 1
ATOM 3390 C CA . GLN D 1 76 ? 37.66972 6.10936 27.80770 1.000 22.75245 76 GLN D CA 1
ATOM 3391 C C . GLN D 1 76 ? 38.28421 5.23480 28.87780 1.000 20.24573 76 GLN D C 1
ATOM 3392 O O . GLN D 1 76 ? 39.14238 4.40868 28.56685 1.000 21.16454 76 GLN D O 1
ATOM 3398 N N . ARG D 1 77 ? 37.88191 5.40766 30.13090 1.000 15.27476 77 ARG D N 1
ATOM 3399 C CA . ARG D 1 77 ? 38.40557 4.55554 31.18956 1.000 17.07583 77 ARG D CA 1
ATOM 3400 C C . ARG D 1 77 ? 37.62480 3.26157 31.34459 1.000 16.24099 77 ARG D C 1
ATOM 3401 O O . ARG D 1 77 ? 38.01345 2.41508 32.15390 1.000 16.33073 77 ARG D O 1
ATOM 3409 N N . VAL D 1 78 ? 36.58453 3.04382 30.54936 1.000 15.56726 78 VAL D N 1
ATOM 3410 C CA . VAL D 1 78 ? 35.92972 1.74206 30.56196 1.000 14.65096 78 VAL D CA 1
ATOM 3411 C C . VAL D 1 78 ? 36.73787 0.79535 29.68343 1.000 16.59748 78 VAL D C 1
ATOM 3412 O O . VAL D 1 78 ? 36.87814 1.01947 28.47817 1.000 18.83116 78 VAL D O 1
ATOM 3416 N N . GLU D 1 79 ? 37.28494 -0.25636 30.29088 1.000 17.10647 79 GLU D N 1
ATOM 3417 C CA . GLU D 1 79 ? 37.95902 -1.30240 29.53379 1.000 19.16107 79 GLU D CA 1
ATOM 3418 C C . GLU D 1 79 ? 36.95335 -2.18614 28.80161 1.000 19.22879 79 GLU D C 1
ATOM 3419 O O . GLU D 1 79 ? 37.12266 -2.48189 27.61371 1.000 18.80501 79 GLU D O 1
ATOM 3425 N N . ARG D 1 80 ? 35.91596 -2.63629 29.50228 1.000 14.32029 80 ARG D N 1
ATOM 3426 C CA . ARG D 1 80 ? 34.80407 -3.35394 28.88365 1.000 12.48055 80 ARG D CA 1
ATOM 3427 C C . ARG D 1 80 ? 33.70476 -3.53244 29.92138 1.000 11.69270 80 ARG D C 1
ATOM 3428 O O . ARG D 1 80 ? 33.96694 -3.54048 31.12639 1.000 11.47838 80 ARG D O 1
ATOM 3436 N N . LEU D 1 81 ? 32.47464 -3.71051 29.44166 1.000 10.50303 81 LEU D N 1
ATOM 3437 C CA . LEU D 1 81 ? 31.42560 -4.17128 30.33380 1.000 11.56658 81 LEU D CA 1
ATOM 3438 C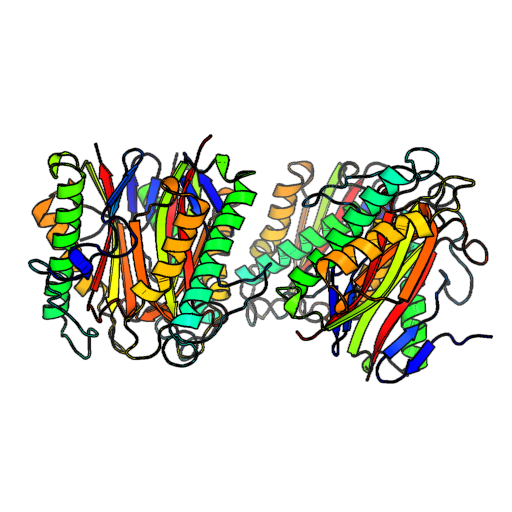 C . LEU D 1 81 ? 31.65720 -5.65234 30.64702 1.000 12.84406 81 LEU D C 1
ATOM 3439 O O . LEU D 1 81 ? 32.28580 -6.37909 29.87110 1.000 15.07620 81 LEU D O 1
ATOM 3444 N N . LEU D 1 82 ? 31.15530 -6.10268 31.80408 1.000 10.25315 82 LEU D N 1
ATOM 3445 C CA . LEU D 1 82 ? 31.33713 -7.48649 32.22859 1.000 9.52302 82 LEU D CA 1
ATOM 3446 C C . LEU D 1 82 ? 30.01033 -8.21180 32.36276 1.000 13.79307 82 LEU D C 1
ATOM 3447 O O . LEU D 1 82 ? 29.82410 -9.25104 31.71590 1.000 10.95919 82 LEU D O 1
ATOM 3452 N N . LYS D 1 83 ? 29.07638 -7.68643 33.16439 1.000 10.59590 83 LYS D N 1
ATOM 3453 C CA . LYS D 1 83 ? 27.82522 -8.40550 33.38673 1.000 8.95552 83 LYS D CA 1
ATOM 3454 C C . LYS D 1 83 ? 26.70471 -7.39775 33.60675 1.000 10.78307 83 LYS D C 1
ATOM 3455 O O . LYS D 1 83 ? 26.89350 -6.37592 34.27069 1.000 12.25448 83 LYS D O 1
ATOM 3461 N N . VAL D 1 84 ? 25.55284 -7.67284 33.00432 1.000 10.05033 84 VAL D N 1
ATOM 3462 C CA . VAL D 1 84 ? 24.37499 -6.81792 33.08767 1.000 9.48608 84 VAL D CA 1
ATOM 3463 C C . VAL D 1 84 ? 23.24120 -7.64025 33.67569 1.000 11.93240 84 VAL D C 1
ATOM 3464 O O . VAL D 1 84 ? 23.00276 -8.76765 33.22985 1.000 10.35970 84 VAL D O 1
ATOM 3468 N N . THR D 1 85 ? 22.52134 -7.07575 34.64303 1.000 11.32151 85 THR D N 1
ATOM 3469 C CA . THR D 1 85 ? 21.30916 -7.72351 35.14366 1.000 10.90421 85 THR D CA 1
ATOM 3470 C C . THR D 1 85 ? 20.12843 -6.81576 34.86894 1.000 12.35441 85 THR D C 1
ATOM 3471 O O . THR D 1 85 ? 20.11901 -5.66483 35.32197 1.000 11.75329 85 THR D O 1
ATOM 3475 N N . GLY D 1 86 ? 19.12556 -7.35020 34.17460 1.000 11.28139 86 GLY D N 1
ATOM 3476 C CA . GLY D 1 86 ? 17.91182 -6.61431 33.84457 1.000 11.57201 86 GLY D CA 1
ATOM 3477 C C . GLY D 1 86 ? 16.72037 -7.20539 34.54615 1.000 12.07687 86 GLY D C 1
ATOM 3478 O O . GLY D 1 86 ? 16.46658 -8.41500 34.47611 1.000 16.93332 86 GLY D O 1
ATOM 3479 N N . TYR D 1 87 ? 16.00069 -6.36055 35.27802 1.000 11.67093 87 TYR D N 1
ATOM 3480 C CA . TYR D 1 87 ? 14.78009 -6.72657 35.97117 1.000 12.97675 87 TYR D CA 1
ATOM 3481 C C . TYR D 1 87 ? 13.61491 -6.05608 35.26145 1.000 10.54545 87 TYR D C 1
ATOM 3482 O O . TYR D 1 87 ? 13.66069 -4.84866 35.01158 1.000 11.42087 87 TYR D O 1
ATOM 3491 N N . VAL D 1 88 ? 12.57159 -6.82546 34.96559 1.000 13.08973 88 VAL D N 1
ATOM 3492 C CA . VAL D 1 88 ? 11.39658 -6.31864 34.26280 1.000 12.81367 88 VAL D CA 1
ATOM 3493 C C . VAL D 1 88 ? 10.18040 -6.56377 35.14409 1.000 14.76696 88 VAL D C 1
ATOM 3494 O O . VAL D 1 88 ? 9.86911 -7.71637 35.45213 1.000 15.14479 88 VAL D O 1
ATOM 3498 N N . ALA D 1 89 ? 9.49541 -5.49376 35.54225 1.000 12.08705 89 ALA D N 1
ATOM 3499 C CA . ALA D 1 89 ? 8.24977 -5.65527 36.29684 1.000 16.94048 89 ALA D CA 1
ATOM 3500 C C . ALA D 1 89 ? 7.22871 -6.32045 35.38804 1.000 15.36959 89 ALA D C 1
ATOM 3501 O O . ALA D 1 89 ? 6.75626 -5.70543 34.42248 1.000 16.11436 89 ALA D O 1
ATOM 3503 N N . SER D 1 90 ? 6.85404 -7.56211 35.70205 1.000 16.42066 90 SER D N 1
ATOM 3504 C CA . SER D 1 90 ? 6.20021 -8.44334 34.74020 1.000 13.74119 90 SER D CA 1
ATOM 3505 C C . SER D 1 90 ? 4.79531 -8.79650 35.20890 1.000 21.16601 90 SER D C 1
ATOM 3506 O O . SER D 1 90 ? 4.60884 -9.25208 36.34492 1.000 18.71427 90 SER D O 1
ATOM 3509 N N . ALA D 1 91 ? 3.81533 -8.57136 34.33711 1.000 17.48648 91 ALA D N 1
ATOM 3510 C CA . ALA D 1 91 ? 2.46393 -9.03284 34.61223 1.000 17.17578 91 ALA D CA 1
ATOM 3511 C C . ALA D 1 91 ? 2.40303 -10.54412 34.47251 1.000 17.11876 91 ALA D C 1
ATOM 3512 O O . ALA D 1 91 ? 3.27226 -11.17820 33.86296 1.000 20.62066 91 ALA D O 1
ATOM 3514 N N . ALA D 1 92 ? 1.34532 -11.12360 35.03499 1.000 25.47777 92 ALA D N 1
ATOM 3515 C CA . ALA D 1 92 ? 1.15853 -12.56377 34.95265 1.000 27.55972 92 ALA D CA 1
ATOM 3516 C C . ALA D 1 92 ? 1.21222 -13.02302 33.50364 1.000 24.01693 92 ALA D C 1
ATOM 3517 O O . ALA D 1 92 ? 0.49306 -12.50311 32.64229 1.000 29.90996 92 ALA D O 1
ATOM 3519 N N . GLY D 1 93 ? 2.08677 -13.99148 33.23738 1.000 24.48327 93 GLY D N 1
ATOM 3520 C CA . GLY D 1 93 ? 2.22319 -14.58080 31.92718 1.000 21.22376 93 GLY D CA 1
ATOM 3521 C C . GLY D 1 93 ? 3.17937 -13.87921 30.98065 1.000 24.76826 93 GLY D C 1
ATOM 3522 O O . GLY D 1 93 ? 3.44514 -14.40903 29.89369 1.000 25.86838 93 GLY D O 1
ATOM 3523 N N . PHE D 1 94 ? 3.72588 -12.72466 31.34817 1.000 24.24857 94 PHE D N 1
ATOM 3524 C CA . PHE D 1 94 ? 4.66914 -12.06121 30.45455 1.000 19.32008 94 PHE D CA 1
ATOM 3525 C C . PHE D 1 94 ? 6.02691 -12.74328 30.58697 1.000 17.84617 94 PHE D C 1
ATOM 3526 O O . PHE D 1 94 ? 6.60293 -12.75623 31.67572 1.000 21.57415 94 PHE D O 1
ATOM 3534 N N . VAL D 1 95 ? 6.53853 -13.29132 29.48397 1.000 15.83580 95 VAL D N 1
ATOM 3535 C CA . VAL D 1 95 ? 7.76800 -14.08106 29.49788 1.000 18.64358 95 VAL D CA 1
ATOM 3536 C C . VAL D 1 95 ? 8.73895 -13.62143 28.41176 1.000 18.39756 95 VAL D C 1
ATOM 3537 O O . VAL D 1 95 ? 9.59356 -14.39356 27.96454 1.000 17.55624 95 VAL D O 1
ATOM 3541 N N . GLN D 1 96 ? 8.63087 -12.37239 27.96564 1.000 16.73575 96 GLN D N 1
ATOM 3542 C CA . GLN D 1 96 ? 9.53096 -11.86601 26.92741 1.000 15.75577 96 GLN D CA 1
ATOM 3543 C C . GLN D 1 96 ? 10.56418 -10.89033 27.48629 1.000 17.26303 96 GLN D C 1
ATOM 3544 O O . GLN D 1 96 ? 10.95551 -9.91693 26.82282 1.000 13.54496 96 GLN D O 1
ATOM 3550 N N . GLN D 1 97 ? 11.03241 -11.17362 28.70552 1.000 14.09448 97 GLN D N 1
ATOM 3551 C CA . GLN D 1 97 ? 12.09086 -10.36793 29.30497 1.000 12.22310 97 GLN D CA 1
ATOM 3552 C C . GLN D 1 97 ? 13.34506 -10.28299 28.44124 1.000 13.06104 97 GLN D C 1
ATOM 3553 O O . GLN D 1 97 ? 13.97231 -9.20766 28.44137 1.000 13.06694 97 GLN D O 1
ATOM 3559 N N . PRO D 1 98 ? 13.78909 -11.33671 27.73082 1.000 16.80244 98 PRO D N 1
ATOM 3560 C CA . PRO D 1 98 ? 14.96640 -11.15641 26.86733 1.000 15.13179 98 PRO D CA 1
ATOM 3561 C C . PRO D 1 98 ? 14.76941 -10.09638 25.80042 1.000 17.33857 98 PRO D C 1
ATOM 3562 O O . PRO D 1 98 ? 15.69632 -9.32764 25.54108 1.000 13.98239 98 PRO D O 1
ATOM 3566 N N . ALA D 1 99 ? 13.58685 -10.03673 25.17243 1.000 12.40864 99 ALA D N 1
ATOM 3567 C CA . ALA D 1 99 ? 13.32563 -9.03807 24.13851 1.000 13.86745 99 ALA D CA 1
ATOM 3568 C C . ALA D 1 99 ? 13.31151 -7.62784 24.71525 1.000 13.20226 99 ALA D C 1
ATOM 3569 O O . ALA D 1 99 ? 13.64069 -6.66193 24.01110 1.000 13.42059 99 ALA D O 1
ATOM 3571 N N . VAL D 1 100 ? 12.88159 -7.48492 25.96775 1.000 9.42597 100 VAL D N 1
ATOM 3572 C CA . VAL D 1 100 ? 12.92742 -6.18666 26.62846 1.000 10.69895 100 VAL D CA 1
ATOM 3573 C C . VAL D 1 100 ? 14.36995 -5.77407 26.88719 1.000 11.38280 100 VAL D C 1
ATOM 3574 O O . VAL D 1 100 ? 14.78746 -4.66619 26.52360 1.000 10.95534 100 VAL D O 1
ATOM 3578 N N . ILE D 1 101 ? 15.13871 -6.65179 27.54372 1.000 8.67941 101 ILE D N 1
ATOM 3579 C CA . ILE D 1 101 ? 16.49853 -6.29438 27.94285 1.000 12.72587 101 ILE D CA 1
ATOM 3580 C C . ILE D 1 101 ? 17.42537 -6.23996 26.73650 1.000 11.08124 101 ILE D C 1
ATOM 3581 O O . ILE D 1 101 ? 18.48458 -5.59618 26.79306 1.000 9.83113 101 ILE D O 1
ATOM 3586 N N . ASP D 1 102 ? 17.04151 -6.86885 25.62256 1.000 11.88441 102 ASP D N 1
ATOM 3587 C CA . ASP D 1 102 ? 17.82091 -6.72313 24.40154 1.000 12.71066 102 ASP D CA 1
ATOM 3588 C C . ASP D 1 102 ? 17.98172 -5.26064 24.00692 1.000 11.87359 102 ASP D C 1
ATOM 3589 O O . ASP D 1 102 ? 19.00964 -4.89191 23.44037 1.000 12.58564 102 ASP D O 1
ATOM 3594 N N . ALA D 1 103 ? 16.99359 -4.40974 24.28904 1.000 11.16268 103 ALA D N 1
ATOM 3595 C CA . ALA D 1 103 ? 17.14213 -3.00353 23.91413 1.000 12.40993 103 ALA D CA 1
ATOM 3596 C C . ALA D 1 103 ? 18.29167 -2.34856 24.67864 1.000 12.74307 103 ALA D C 1
ATOM 3597 O O . ALA D 1 103 ? 19.03555 -1.52627 24.12463 1.000 10.90524 103 ALA D O 1
ATOM 3599 N N . ALA D 1 104 ? 18.45564 -2.70965 25.95612 1.000 9.65708 104 ALA D N 1
ATOM 3600 C CA . ALA D 1 104 ? 19.59531 -2.21638 26.72033 1.000 10.59064 104 ALA D CA 1
ATOM 3601 C C . ALA D 1 104 ? 20.89357 -2.79316 26.17519 1.000 11.52472 104 ALA D C 1
ATOM 3602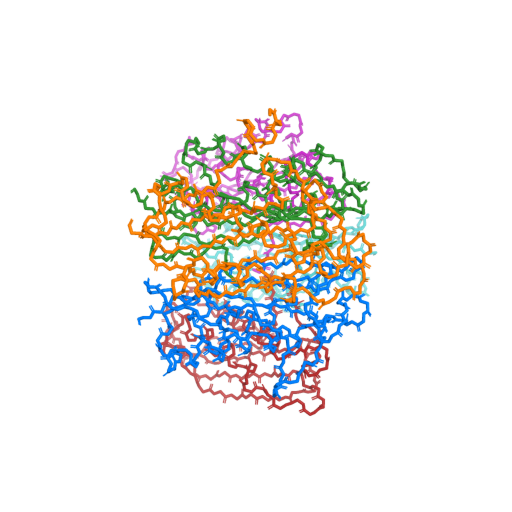 O O . ALA D 1 104 ? 21.87721 -2.06085 25.98965 1.000 12.27554 104 ALA D O 1
ATOM 3604 N N . S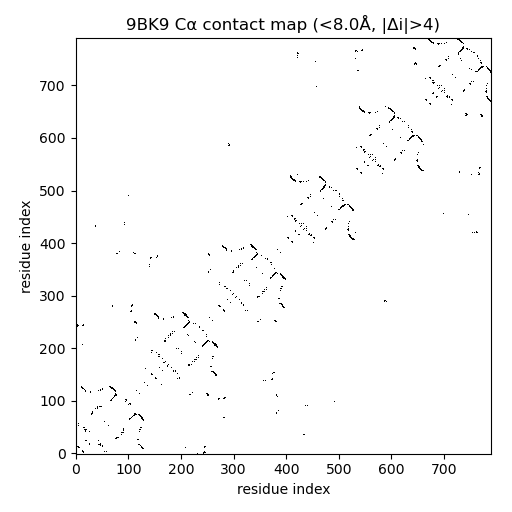ER D 1 105 ? 20.91845 -4.10994 25.92125 1.000 9.59627 105 SER D N 1
ATOM 3605 C CA . SER D 1 105 ? 22.13515 -4.73221 25.38137 1.000 11.05691 105 SER D CA 1
ATOM 3606 C C . SER D 1 105 ? 22.54007 -4.09854 24.05177 1.000 15.04664 105 SER D C 1
ATOM 3607 O O . SER D 1 105 ? 23.72774 -3.84426 23.80362 1.000 12.85817 105 SER D O 1
ATOM 3610 N N . GLU D 1 106 ? 21.56235 -3.85176 23.17715 1.000 13.28079 106 GLU D N 1
ATOM 3611 C CA . GLU D 1 106 ? 21.83143 -3.25670 21.87365 1.000 13.92899 106 GLU D CA 1
ATOM 3612 C C . GLU D 1 106 ? 22.30467 -1.81735 22.00848 1.000 16.31278 106 GLU D C 1
ATOM 3613 O O . GLU D 1 106 ? 23.15906 -1.38209 21.22960 1.000 18.24103 106 GLU D O 1
ATOM 3619 N N . TYR D 1 107 ? 21.78763 -1.06487 22.98558 1.000 12.77915 107 TYR D N 1
ATOM 3620 C CA . TYR D 1 107 ? 22.33571 0.26573 23.23710 1.000 12.66090 107 TYR D CA 1
ATOM 3621 C C . TYR D 1 107 ? 23.80130 0.18571 23.65339 1.000 18.12382 107 TYR D C 1
ATOM 3622 O O . TYR D 1 107 ? 24.64024 0.96123 23.17549 1.000 15.31451 107 TYR D O 1
ATOM 3631 N N . PHE D 1 108 ? 24.12333 -0.73153 24.57370 1.000 14.65265 108 PHE D N 1
ATOM 3632 C CA . PHE D 1 108 ? 25.52254 -0.88406 24.97133 1.000 10.03493 108 PHE D CA 1
ATOM 3633 C C . PHE D 1 108 ? 26.38959 -1.22231 23.76832 1.000 19.14661 108 PHE D C 1
ATOM 3634 O O . PHE D 1 108 ? 27.50701 -0.71184 23.63878 1.000 20.84676 108 PHE D O 1
ATOM 3642 N N . ASP D 1 109 ? 25.89766 -2.09483 22.88346 1.000 14.55131 109 ASP D N 1
ATOM 3643 C CA . ASP D 1 109 ? 26.65171 -2.42580 21.67595 1.000 17.67930 109 ASP D CA 1
ATOM 3644 C C . ASP D 1 109 ? 26.82766 -1.20888 20.77042 1.000 20.54151 109 ASP D C 1
ATOM 3645 O O . ASP D 1 109 ? 27.93270 -0.95263 20.28093 1.000 20.60912 109 ASP D O 1
ATOM 3650 N N . GLU D 1 110 ? 25.77145 -0.42131 20.58284 1.000 16.91581 110 GLU D N 1
ATOM 3651 C CA . GLU D 1 110 ? 25.86574 0.75958 19.72866 1.000 25.62382 110 GLU D CA 1
ATOM 3652 C C . GLU D 1 110 ? 26.90357 1.73662 20.25068 1.000 22.02281 110 GLU D C 1
ATOM 3653 O O . GLU D 1 110 ? 27.66833 2.31766 19.46855 1.000 24.49477 110 GLU D O 1
ATOM 3659 N N . VAL D 1 111 ? 26.93747 1.94494 21.56573 1.000 18.45212 111 VAL D N 1
ATOM 3660 C CA . VAL D 1 111 ? 27.83069 2.95796 22.12488 1.000 22.60017 111 VAL D CA 1
ATOM 3661 C C . VAL D 1 111 ? 29.25946 2.43737 22.23611 1.000 22.74140 111 VAL D C 1
ATOM 3662 O O . VAL D 1 111 ? 30.21356 3.12130 21.84769 1.000 23.27789 111 VAL D O 1
ATOM 3666 N N . LEU D 1 112 ? 29.43613 1.21764 22.74172 1.000 18.27307 112 LEU D N 1
ATOM 3667 C CA . LEU D 1 112 ? 30.73958 0.70989 23.13370 1.000 17.32185 112 LEU D CA 1
ATOM 3668 C C . LEU D 1 112 ? 31.30078 -0.38887 22.23227 1.000 16.78972 112 LEU D C 1
ATOM 3669 O O . LEU D 1 112 ? 32.31149 -0.99118 22.60446 1.000 19.11209 112 LEU D O 1
ATOM 3674 N N . GLY D 1 113 ? 30.61250 -0.79401 21.15998 1.000 17.45943 113 GLY D N 1
ATOM 3675 C CA . GLY D 1 113 ? 31.18839 -1.82192 20.30549 1.000 19.90214 113 GLY D CA 1
ATOM 3676 C C . GLY D 1 113 ? 31.55234 -3.08460 21.06350 1.000 24.45590 113 GLY D C 1
ATOM 3677 O O . GLY D 1 113 ? 30.80445 -3.57607 21.92463 1.000 20.57652 113 GLY D O 1
ATOM 3678 N N . ALA D 1 114 ? 32.75484 -3.59439 20.77076 1.000 22.48539 114 ALA D N 1
ATOM 3679 C CA . ALA D 1 114 ? 33.23601 -4.79588 21.44040 1.000 24.14995 114 ALA D CA 1
ATOM 3680 C C . ALA D 1 114 ? 33.35751 -4.58029 22.94062 1.000 24.34579 114 ALA D C 1
ATOM 3681 O O . ALA D 1 114 ? 33.16162 -5.52574 23.71792 1.000 25.13404 114 ALA D O 1
ATOM 3683 N N . ARG D 1 115 ? 33.61180 -3.33793 23.37099 1.000 20.99273 115 ARG D N 1
ATOM 3684 C CA . ARG D 1 115 ? 33.73158 -3.10024 24.80008 1.000 20.59419 115 ARG D CA 1
ATOM 3685 C C . ARG D 1 115 ? 32.37017 -3.17182 25.44983 1.000 18.86675 115 ARG D C 1
ATOM 3686 O O . ARG D 1 115 ? 32.27954 -3.24752 26.68213 1.000 17.65016 115 ARG D O 1
ATOM 3694 N N . GLY D 1 116 ? 31.32021 -3.13942 24.63096 1.000 13.92514 116 GLY D N 1
ATOM 3695 C CA . GLY D 1 116 ? 29.97123 -3.25781 25.13619 1.000 13.33719 116 GLY D CA 1
ATOM 3696 C C . GLY D 1 116 ? 29.49635 -4.67218 25.38148 1.000 15.60545 116 GLY D C 1
ATOM 3697 O O . GLY D 1 116 ? 28.37069 -4.84415 25.85975 1.000 14.64395 116 GLY D O 1
ATOM 3698 N N . GLY D 1 117 ? 30.30140 -5.68570 25.05561 1.000 19.59694 117 GLY D N 1
ATOM 3699 C CA . GLY D 1 117 ? 29.88469 -7.06373 25.26886 1.000 19.69957 117 GLY D CA 1
ATOM 3700 C C . GLY D 1 117 ? 29.72532 -7.40034 26.74078 1.000 15.96762 117 GLY D C 1
ATOM 3701 O O . GLY D 1 117 ? 30.42569 -6.88158 27.60650 1.000 14.51249 117 GLY D O 1
ATOM 3702 N N . HIS D 1 118 ? 28.78394 -8.29359 27.04121 1.000 12.25898 118 HIS D N 1
ATOM 3703 C CA . HIS D 1 118 ? 28.50344 -8.55482 28.44395 1.000 11.26882 118 HIS D CA 1
ATOM 3704 C C . HIS D 1 118 ? 27.82178 -9.90449 28.60229 1.000 11.31736 118 HIS D C 1
ATOM 3705 O O . HIS D 1 118 ? 27.12756 -10.37365 27.69840 1.000 15.23316 118 HIS D O 1
ATOM 3712 N N . ALA D 1 119 ? 28.04418 -10.52542 29.75417 1.000 11.15227 119 ALA D N 1
ATOM 3713 C CA . ALA D 1 119 ? 27.15850 -11.58901 30.20000 1.000 14.20005 119 ALA D CA 1
ATOM 3714 C C . ALA D 1 119 ? 25.87533 -10.95486 30.73070 1.000 11.10508 119 ALA D C 1
ATOM 3715 O O . ALA D 1 119 ? 25.84105 -9.76527 31.05245 1.000 11.82986 119 ALA D O 1
ATOM 3717 N N . ARG D 1 120 ? 24.81409 -11.75059 30.83801 1.000 12.07720 120 ARG D N 1
ATOM 3718 C CA . ARG D 1 120 ? 23.52909 -11.14712 31.14115 1.000 12.20308 120 ARG D CA 1
ATOM 3719 C C . ARG D 1 120 ? 22.60333 -12.10130 31.89067 1.000 15.57073 120 ARG D C 1
ATOM 3720 O O . ARG D 1 120 ? 22.64639 -13.32122 31.71528 1.000 14.69410 120 ARG D O 1
ATOM 3728 N N . ALA D 1 121 ? 21.75489 -11.51912 32.72484 1.000 10.93207 121 ALA D N 1
ATOM 3729 C CA . ALA D 1 121 ? 20.59296 -12.21516 33.26423 1.000 14.00846 121 ALA D CA 1
ATOM 3730 C C . ALA D 1 121 ? 19.39340 -11.30983 33.07860 1.000 12.33980 121 ALA D C 1
ATOM 3731 O O . ALA D 1 121 ? 19.51335 -10.08656 33.18089 1.000 13.00304 121 ALA D O 1
ATOM 3733 N N . ALA D 1 122 ? 18.23371 -11.90872 32.81487 1.000 14.17649 122 ALA D N 1
ATOM 3734 C CA . ALA D 1 122 ? 17.00884 -11.14285 32.60941 1.000 16.15967 122 ALA D CA 1
ATOM 3735 C C . ALA D 1 122 ? 15.89272 -11.88481 33.32028 1.000 19.25273 122 ALA D C 1
ATOM 3736 O O . ALA D 1 122 ? 15.66438 -13.06055 33.03002 1.000 21.02541 122 ALA D O 1
ATOM 3738 N N . VAL D 1 123 ? 15.23422 -11.22558 34.27193 1.000 13.95754 123 VAL D N 1
ATOM 3739 C CA . VAL D 1 123 ? 14.20733 -11.88088 35.07743 1.000 14.33088 123 VAL D CA 1
ATOM 3740 C C . VAL D 1 123 ? 12.99320 -10.97916 35.21216 1.000 14.73082 123 VAL D C 1
ATOM 3741 O O . VAL D 1 123 ? 13.09136 -9.74896 35.20910 1.000 14.29408 123 VAL D O 1
ATOM 3745 N N . GLY D 1 124 ? 11.83174 -11.61703 35.38647 1.000 15.35913 124 GLY D N 1
ATOM 3746 C CA . GLY D 1 124 ? 10.59441 -10.91840 35.60875 1.000 15.20636 124 GLY D CA 1
ATOM 3747 C C . GLY D 1 124 ? 10.32095 -10.82646 37.09471 1.000 18.51153 124 GLY D C 1
ATOM 3748 O O . GLY D 1 124 ? 10.15465 -11.84594 37.77208 1.000 21.78012 124 GLY D O 1
ATOM 3749 N N . VAL D 1 125 ? 10.31440 -9.60422 37.60612 1.000 15.64073 125 VAL D N 1
ATOM 3750 C CA . VAL D 1 125 ? 10.11535 -9.36160 39.02139 1.000 15.94693 125 VAL D CA 1
ATOM 3751 C C . VAL D 1 125 ? 8.66779 -8.94711 39.26332 1.000 18.85791 125 VAL D C 1
ATOM 3752 O O . VAL D 1 125 ? 7.91101 -8.66357 38.33515 1.000 18.11905 125 VAL D O 1
ATOM 3756 N N . ALA D 1 126 ? 8.26847 -8.92934 40.53293 1.000 20.14223 126 ALA D N 1
ATOM 3757 C CA . ALA D 1 126 ? 6.89480 -8.56595 40.86948 1.000 20.47865 126 ALA D CA 1
ATOM 3758 C C . ALA D 1 126 ? 6.68236 -7.05952 40.83095 1.000 23.44628 126 ALA D C 1
ATOM 3759 O O . ALA D 1 126 ? 5.66449 -6.58896 40.30703 1.000 25.64094 126 ALA D O 1
ATOM 3761 N N . GLU D 1 127 ? 7.63711 -6.29265 41.36221 1.000 20.08794 127 GLU D N 1
ATOM 3762 C CA . GLU D 1 127 ? 7.51191 -4.85055 41.50570 1.000 18.84251 127 GLU D CA 1
ATOM 3763 C C . GLU D 1 127 ? 8.89886 -4.23592 41.39215 1.000 20.42907 127 GLU D C 1
ATOM 3764 O O . GLU D 1 127 ? 9.89966 -4.87420 41.73084 1.000 20.89866 127 GLU D O 1
ATOM 3770 N N . LEU D 1 128 ? 8.95012 -2.97655 40.97865 1.000 18.32825 128 LEU D N 1
ATOM 3771 C CA . LEU D 1 128 ? 10.19056 -2.21779 40.95849 1.000 18.86782 128 LEU D CA 1
ATOM 3772 C C . LEU D 1 128 ? 9.98209 -0.88120 41.65202 1.000 14.97194 128 LEU D C 1
ATOM 3773 O O . LEU D 1 128 ? 8.84206 -0.43691 41.82976 1.000 22.17282 128 LEU D O 1
ATOM 3778 N N . PRO D 1 129 ? 11.06037 -0.23802 42.09471 1.000 14.45704 129 PRO D N 1
ATOM 3779 C CA . PRO D 1 129 ? 10.94158 1.06787 42.75652 1.000 16.89546 129 PRO D CA 1
ATOM 3780 C C . PRO D 1 129 ? 10.09135 2.05111 41.95783 1.000 20.72107 129 PRO D C 1
ATOM 3781 O O . PRO D 1 129 ? 10.25362 2.19821 40.74398 1.000 16.88908 129 PRO D O 1
ATOM 3785 N N . ARG D 1 130 ? 9.15149 2.69233 42.65396 1.000 18.24665 130 ARG D N 1
ATOM 3786 C CA . ARG D 1 130 ? 8.22964 3.69436 42.10969 1.000 22.20276 130 ARG D CA 1
ATOM 3787 C C . ARG D 1 130 ? 7.37278 3.14317 40.97661 1.000 21.19118 130 ARG D C 1
ATOM 3788 O O . ARG D 1 130 ? 6.80587 3.91573 40.19723 1.000 26.37115 130 ARG D O 1
ATOM 3796 N N . GLY D 1 131 ? 7.25570 1.82500 40.85773 1.000 20.46627 131 GLY D N 1
ATOM 3797 C CA . GLY D 1 131 ? 6.49081 1.27280 39.76422 1.000 19.68698 131 GLY D CA 1
ATOM 3798 C C . GLY D 1 131 ? 7.20314 1.30261 38.43058 1.000 19.01174 131 GLY D C 1
ATOM 3799 O O . GLY D 1 131 ? 6.55548 1.14680 37.39058 1.000 19.36457 131 GLY D O 1
ATOM 3800 N N . ALA D 1 132 ? 8.52047 1.50883 38.42989 1.000 16.69155 132 ALA D N 1
ATOM 3801 C CA . ALA D 1 132 ? 9.29507 1.50972 37.19737 1.000 15.16971 132 ALA D CA 1
ATOM 3802 C C . ALA D 1 132 ? 9.07917 0.21497 36.42040 1.000 15.95083 132 ALA D C 1
ATOM 3803 O O . ALA D 1 132 ? 8.89600 -0.86433 36.99481 1.000 16.02431 132 ALA D O 1
ATOM 3805 N N . ALA D 1 133 ? 9.14097 0.31169 35.09192 1.000 11.93702 133 ALA D N 1
ATOM 3806 C CA . ALA D 1 133 ? 8.91746 -0.86422 34.25743 1.000 13.16921 133 ALA D CA 1
ATOM 3807 C C . ALA D 1 133 ? 10.12280 -1.79648 34.22864 1.000 10.73097 133 ALA D C 1
ATOM 3808 O O . ALA D 1 133 ? 9.95953 -3.01691 34.10894 1.000 13.51838 133 ALA D O 1
ATOM 3810 N N . VAL D 1 134 ? 11.32195 -1.23209 34.29028 1.000 12.89972 134 VAL D N 1
ATOM 3811 C CA . VAL D 1 134 ? 12.57737 -1.95016 34.11215 1.000 10.33854 134 VAL D CA 1
ATOM 3812 C C . VAL D 1 134 ? 13.60729 -1.32336 35.04385 1.000 10.89206 134 VAL D C 1
ATOM 3813 O O . VAL D 1 134 ? 13.55838 -0.12550 35.34248 1.000 9.81286 134 VAL D O 1
ATOM 3817 N N . GLU D 1 135 ? 14.54456 -2.14344 35.51126 1.000 10.55450 135 GLU D N 1
ATOM 3818 C CA . GLU D 1 135 ? 15.71842 -1.66707 36.23694 1.000 11.10651 135 GLU D CA 1
ATOM 3819 C C . GLU D 1 135 ? 16.92847 -2.44449 35.73541 1.000 11.19779 135 GLU D C 1
ATOM 3820 O O . GLU D 1 135 ? 16.87321 -3.66964 35.60414 1.000 12.62137 135 GLU D O 1
ATOM 3826 N N . VAL D 1 136 ? 18.02285 -1.74907 35.45310 1.000 11.38535 136 VAL D N 1
ATOM 3827 C CA . VAL D 1 136 ? 19.21463 -2.38193 34.89866 1.000 9.24660 136 VAL D CA 1
ATOM 3828 C C . VAL D 1 136 ? 20.38811 -2.03330 35.79732 1.000 9.91691 136 VAL D C 1
ATOM 3829 O O . VAL D 1 136 ? 20.58022 -0.86009 36.14153 1.000 10.10863 136 VAL D O 1
ATOM 3833 N N . GLU D 1 137 ? 21.16573 -3.04513 36.18347 1.000 10.76328 137 GLU D N 1
ATOM 3834 C CA . GLU D 1 137 ? 22.39487 -2.82243 36.93179 1.000 11.29082 137 GLU D CA 1
ATOM 3835 C C . GLU D 1 137 ? 23.55508 -3.43467 36.15808 1.000 11.24313 137 GLU D C 1
ATOM 3836 O O . GLU D 1 137 ? 23.35609 -4.29471 35.28973 1.000 10.16578 137 GLU D O 1
ATOM 3842 N N . LEU D 1 138 ? 24.78113 -3.01356 36.46839 1.000 8.01219 138 LEU D N 1
ATOM 3843 C CA . LEU D 1 138 ? 25.85457 -3.66366 35.71718 1.000 11.15172 138 LEU D CA 1
ATOM 3844 C C . LEU D 1 138 ? 27.16926 -3.61996 36.47204 1.000 11.57583 138 LEU D C 1
ATOM 3845 O O . LEU D 1 138 ? 27.34107 -2.88482 37.44652 1.000 10.47214 138 LEU D O 1
ATOM 3850 N N . ILE D 1 139 ? 28.09436 -4.44505 35.99632 1.000 9.33752 139 ILE D N 1
ATOM 3851 C CA . ILE D 1 139 ? 29.47102 -4.46908 36.46357 1.000 10.10534 139 ILE D CA 1
ATOM 3852 C C . ILE D 1 139 ? 30.36962 -4.31597 35.24650 1.000 11.54063 139 ILE D C 1
ATOM 3853 O O . ILE D 1 139 ? 30.13396 -4.95364 34.20626 1.000 11.70673 139 ILE D O 1
ATOM 3858 N N . ALA D 1 140 ? 31.39725 -3.46034 35.37696 1.000 11.65404 140 ALA D N 1
ATOM 3859 C CA . ALA D 1 140 ? 32.30127 -3.13882 34.27728 1.000 9.55147 140 ALA D CA 1
ATOM 3860 C C . ALA D 1 140 ? 33.74723 -3.20164 34.73886 1.000 11.45580 140 ALA D C 1
ATOM 3861 O O . ALA D 1 140 ? 34.04521 -3.13152 35.93034 1.000 12.65338 140 ALA D O 1
ATOM 3863 N N . ALA D 1 141 ? 34.64122 -3.38263 33.76944 1.000 9.52871 141 ALA D N 1
ATOM 3864 C CA . ALA D 1 141 ? 36.07808 -3.29041 34.00669 1.000 11.92224 141 ALA D CA 1
ATOM 3865 C C . ALA D 1 141 ? 36.55825 -1.89081 33.67216 1.000 11.78547 141 ALA D C 1
ATOM 3866 O O . ALA D 1 141 ? 36.18564 -1.33139 32.64090 1.000 13.29435 141 ALA D O 1
ATOM 3868 N N . VAL D 1 142 ? 37.40139 -1.32920 34.53299 1.000 13.57432 142 VAL D N 1
ATOM 3869 C CA . VAL D 1 142 ? 37.85140 0.04312 34.34038 1.000 14.20476 142 VAL D CA 1
ATOM 3870 C C . VAL D 1 142 ? 39.35917 0.13329 34.52150 1.000 15.42212 142 VAL D C 1
ATOM 3871 O O . VAL D 1 142 ? 39.99398 -0.70064 35.17508 1.000 14.19326 142 VAL D O 1
ATOM 3875 N N . ARG D 1 143 ? 39.91774 1.18360 33.92137 1.000 13.53333 143 ARG D N 1
ATOM 3876 C CA . ARG D 1 143 ? 41.33284 1.49748 34.00061 1.000 18.59311 143 ARG D CA 1
ATOM 3877 C C . ARG D 1 143 ? 41.50686 2.56988 35.05259 1.000 26.83725 143 ARG D C 1
ATOM 3878 O O . ARG D 1 143 ? 40.93037 3.65920 34.89670 1.000 25.82801 143 ARG D O 1
ATOM 3886 N N . PRO D 1 144 ? 42.23982 2.30859 36.14720 1.000 39.65942 144 PRO D N 1
ATOM 3887 C CA . PRO D 1 144 ? 42.62028 3.32895 37.12911 1.000 44.29664 144 PRO D CA 1
ATOM 3888 C C . PRO D 1 144 ? 43.32202 4.50884 36.45247 1.000 34.81130 144 PRO D C 1
ATOM 3889 O O . PRO D 1 144 ? 44.50032 4.36626 36.12345 1.000 42.79208 144 PRO D O 1
ATOM 3893 N N . ALA E 1 14 ? 21.80781 15.59423 34.88961 1.000 43.99569 14 ALA E N 1
ATOM 3894 C CA . ALA E 1 14 ? 21.00951 15.30279 36.07704 1.000 43.32323 14 ALA E CA 1
ATOM 3895 C C . ALA E 1 14 ? 20.08854 16.46790 36.44812 1.000 41.82270 14 ALA E C 1
ATOM 3896 O O . ALA E 1 14 ? 19.35242 16.39257 37.43486 1.000 42.99195 14 ALA E O 1
ATOM 3898 N N . TYR E 1 15 ? 20.13058 17.53839 35.65322 1.000 40.53186 15 TYR E N 1
ATOM 3899 C CA . TYR E 1 15 ? 19.42010 18.77407 35.95402 1.000 34.80424 15 TYR E CA 1
ATOM 3900 C C . TYR E 1 15 ? 18.73962 19.28737 34.69286 1.000 37.02005 15 TYR E C 1
ATOM 3901 O O . TYR E 1 15 ? 18.99456 18.80929 33.58478 1.000 34.74299 15 TYR E O 1
ATOM 3910 N N . GLN E 1 16 ? 17.83638 20.25960 34.87785 1.000 32.82610 16 GLN E N 1
ATOM 3911 C CA . GLN E 1 16 ? 17.02671 20.95638 33.87903 1.000 31.21284 16 GLN E CA 1
ATOM 3912 C C . GLN E 1 16 ? 17.61486 22.31948 33.55908 1.000 30.92246 16 GLN E C 1
ATOM 3913 O O . GLN E 1 16 ? 18.04624 23.04085 34.46328 1.000 26.45728 16 GLN E O 1
ATOM 3919 N N . PRO E 1 17 ? 17.56478 22.71272 32.29084 1.000 27.61488 17 PRO E N 1
ATOM 3920 C CA . PRO E 1 17 ? 18.01844 24.06801 31.93628 1.000 25.58554 17 PRO E CA 1
ATOM 3921 C C . PRO E 1 17 ? 17.19405 25.16146 32.59726 1.000 25.32694 17 PRO E C 1
ATOM 3922 O O . PRO E 1 17 ? 17.75209 26.17330 33.03728 1.000 23.43542 17 PRO E O 1
ATOM 3926 N N . VAL E 1 18 ? 15.87427 24.98559 32.67958 1.000 20.89473 18 VAL E N 1
ATOM 3927 C CA . VAL E 1 18 ? 14.96622 25.98067 33.24411 1.000 22.20149 18 VAL E CA 1
ATOM 3928 C C . VAL E 1 18 ? 13.87771 25.23581 34.01115 1.000 27.67262 18 VAL E C 1
ATOM 3929 O O . VAL E 1 18 ? 13.38741 24.19494 33.55643 1.000 22.51119 18 VAL E O 1
ATOM 3933 N N . VAL E 1 19 ? 13.51135 25.75800 35.18099 1.000 17.84071 19 VAL E N 1
ATOM 3934 C CA . VAL E 1 19 ? 12.33863 25.29576 35.92535 1.000 18.69261 19 VAL E CA 1
ATOM 3935 C C . VAL E 1 19 ? 11.33210 26.43709 35.99698 1.000 22.76204 19 VAL E C 1
ATOM 3936 O O . VAL E 1 19 ? 11.69008 27.56022 36.36799 1.000 18.47264 19 VAL E O 1
ATOM 3940 N N . LEU E 1 20 ? 10.07748 26.15754 35.64243 1.000 18.17237 20 LEU E N 1
ATOM 3941 C CA . LEU E 1 20 ? 9.00336 27.14610 35.72014 1.000 21.70921 20 LEU E CA 1
ATOM 3942 C C . LEU E 1 20 ? 8.05949 26.78755 36.86285 1.000 26.26641 20 LEU E C 1
ATOM 3943 O O . LEU E 1 20 ? 7.55682 25.65994 36.92607 1.000 24.59951 20 LEU E O 1
ATOM 3948 N N . HIS E 1 21 ? 7.80495 27.74444 37.75494 1.000 19.98529 21 HIS E N 1
ATOM 3949 C CA . HIS E 1 21 ? 6.90288 27.49572 38.87830 1.000 20.44321 21 HIS E CA 1
ATOM 3950 C C . HIS E 1 21 ? 6.28701 28.80432 39.34660 1.000 24.20788 21 HIS E C 1
ATOM 3951 O O . HIS E 1 21 ? 7.01425 29.74894 39.66530 1.000 20.67690 21 HIS E O 1
ATOM 3958 N N . ALA E 1 22 ? 4.94940 28.85128 39.39197 1.000 22.54049 22 ALA E N 1
ATOM 3959 C CA . ALA E 1 22 ? 4.21740 29.96759 39.98687 1.000 18.41309 22 ALA E CA 1
ATOM 3960 C C . ALA E 1 22 ? 4.67894 31.31586 39.42940 1.000 18.90100 22 ALA E C 1
ATOM 3961 O O . ALA E 1 22 ? 4.88209 32.28151 40.16209 1.000 22.58198 22 ALA E O 1
ATOM 3963 N N . GLY E 1 23 ? 4.85348 31.38783 38.11638 1.000 17.53966 23 GLY E N 1
ATOM 3964 C CA . GLY E 1 23 ? 5.22085 32.64880 37.50779 1.000 19.64044 23 GLY E CA 1
ATOM 3965 C C . GLY E 1 23 ? 6.68343 33.01879 37.60978 1.000 15.75695 23 GLY E C 1
ATOM 3966 O O . GLY E 1 23 ? 7.03975 34.14819 37.25776 1.000 18.68358 23 GLY E O 1
ATOM 3967 N N . ILE E 1 24 ? 7.53754 32.11053 38.06427 1.000 14.29717 24 ILE E N 1
ATOM 3968 C CA . ILE E 1 24 ? 8.97117 32.35229 38.18867 1.000 14.78101 24 ILE E CA 1
ATOM 3969 C C . ILE E 1 24 ? 9.71269 31.30488 37.36767 1.000 17.03153 24 ILE E C 1
ATOM 3970 O O . ILE E 1 24 ? 9.34844 30.12421 37.37544 1.000 18.46918 24 ILE E O 1
ATOM 3975 N N . ALA E 1 25 ? 10.75049 31.73417 36.65323 1.000 17.31297 25 ALA E N 1
ATOM 3976 C CA . ALA E 1 25 ? 11.64250 30.84792 35.92047 1.000 16.88312 25 ALA E CA 1
ATOM 3977 C C . ALA E 1 25 ? 13.01679 30.86804 36.57263 1.000 16.36149 25 ALA E C 1
ATOM 3978 O O . ALA E 1 25 ? 13.58653 31.94720 36.78817 1.000 15.36081 25 ALA E O 1
ATOM 3980 N N . TYR E 1 26 ? 13.52363 29.68364 36.90197 1.000 13.94397 26 TYR E N 1
ATOM 3981 C CA . TYR E 1 26 ? 14.86512 29.49858 37.45171 1.000 16.27497 26 TYR E CA 1
ATOM 3982 C C . TYR E 1 26 ? 15.73547 28.94650 36.32553 1.000 21.54758 26 TYR E C 1
ATOM 3983 O O . TYR E 1 26 ? 15.51550 27.81702 35.86831 1.000 18.92897 26 TYR E O 1
ATOM 3992 N N . VAL E 1 27 ? 16.71075 29.74383 35.87532 1.000 19.97058 27 VAL E N 1
ATOM 3993 C CA . VAL E 1 27 ? 17.57257 29.40758 34.74275 1.000 19.14137 27 VAL E CA 1
ATOM 3994 C C . VAL E 1 27 ? 18.94309 28.99548 35.26319 1.000 23.76646 27 VAL E C 1
ATOM 3995 O O . VAL E 1 27 ? 19.62863 29.79593 35.92801 1.000 18.06376 27 VAL E O 1
ATOM 3999 N N . SER E 1 28 ? 19.33924 27.76685 34.89384 1.000 19.09800 28 SER E N 1
ATOM 4000 C CA . SER E 1 28 ? 20.60805 27.14648 35.25711 1.000 18.90767 28 SER E CA 1
ATOM 4001 C C . SER E 1 28 ? 21.79219 27.95572 34.73938 1.000 18.87998 28 SER E C 1
ATOM 4002 O O . SER E 1 28 ? 21.70265 28.68264 33.74529 1.000 22.40058 28 SER E O 1
ATOM 4005 N N . GLY E 1 29 ? 22.92761 27.79075 35.41466 1.000 19.70132 29 GLY E N 1
ATOM 4006 C CA . GLY E 1 29 ? 24.15010 28.44052 34.98858 1.000 21.53487 29 GLY E CA 1
ATOM 4007 C C . GLY E 1 29 ? 24.52023 28.11480 33.55639 1.000 19.67285 29 GLY E C 1
ATOM 4008 O O . GLY E 1 29 ? 24.57328 26.94052 33.18396 1.000 25.92677 29 GLY E O 1
ATOM 4009 N N . GLN E 1 30 ? 24.77678 29.14781 32.75551 1.000 23.93513 30 GLN E N 1
ATOM 4010 C CA . GLN E 1 30 ? 25.12487 29.00893 31.34744 1.000 25.74801 30 GLN E CA 1
ATOM 4011 C C . GLN E 1 30 ? 26.57803 29.39515 31.10521 1.000 31.14106 30 GLN E C 1
ATOM 4012 O O . GLN E 1 30 ? 27.06267 30.39923 31.64192 1.000 25.78258 30 GLN E O 1
ATOM 4018 N N . LEU E 1 31 ? 27.24678 28.61515 30.25763 1.000 31.56319 31 LEU E N 1
ATOM 4019 C CA . LEU E 1 31 ? 28.62569 28.85557 29.84914 1.000 28.96547 31 LEU E CA 1
ATOM 4020 C C . LEU E 1 31 ? 28.65838 29.65247 28.54829 1.000 30.32220 31 LEU E C 1
ATOM 4021 O O . LEU E 1 31 ? 27.63210 29.83020 27.88676 1.000 29.01513 31 LEU E O 1
ATOM 4026 N N . PRO E 1 32 ? 29.83727 30.20763 28.15515 1.000 25.77082 32 PRO E N 1
ATOM 4027 C CA . PRO E 1 32 ? 29.88848 30.98886 26.90876 1.000 31.86007 32 PRO E CA 1
ATOM 4028 C C . PRO E 1 32 ? 29.94981 30.05126 25.70919 1.000 39.83768 32 PRO E C 1
ATOM 4029 O O . PRO E 1 32 ? 31.03367 29.76124 25.20387 1.000 39.96602 32 PRO E O 1
ATOM 4033 N N . ARG E 1 33 ? 28.79709 29.61258 25.21889 1.000 43.47325 33 ARG E N 1
ATOM 4034 C CA . ARG E 1 33 ? 28.69099 28.62336 24.15669 1.000 43.96019 33 ARG E CA 1
ATOM 4035 C C . ARG E 1 33 ? 28.30494 29.21248 22.80476 1.000 50.80932 33 ARG E C 1
ATOM 4036 O O . ARG E 1 33 ? 27.65745 30.25583 22.71771 1.000 51.40831 33 ARG E O 1
ATOM 4044 N N . GLN E 1 34 ? 28.73362 28.51490 21.74261 1.000 51.41873 34 GLN E N 1
ATOM 4045 C CA . GLN E 1 34 ? 28.25806 28.74531 20.37999 1.000 60.34044 34 GLN E CA 1
ATOM 4046 C C . GLN E 1 34 ? 27.48789 27.53620 19.87561 1.000 63.62539 34 GLN E C 1
ATOM 4047 O O . GLN E 1 34 ? 28.08652 26.53003 19.49090 1.000 59.10568 34 GLN E O 1
ATOM 4053 N N . HIS E 1 35 ? 26.16194 27.67066 19.81741 1.000 65.71347 35 HIS E N 1
ATOM 4054 C CA . HIS E 1 35 ? 25.30005 26.61795 19.29553 1.000 67.08238 35 HIS E CA 1
ATOM 4055 C C . HIS E 1 35 ? 25.68356 25.28296 19.93053 1.000 68.89017 35 HIS E C 1
ATOM 4056 O O . HIS E 1 35 ? 25.69881 24.23607 19.27366 1.000 72.43363 35 HIS E O 1
ATOM 4063 N N . GLY E 1 36 ? 25.97202 25.31888 21.23256 1.000 61.76457 36 GLY E N 1
ATOM 4064 C CA . GLY E 1 36 ? 26.42710 24.14981 21.94475 1.000 54.90780 36 GLY E CA 1
ATOM 4065 C C . GLY E 1 36 ? 27.91490 24.13961 22.25046 1.000 53.99850 36 GLY E C 1
ATOM 4066 O O . GLY E 1 36 ? 28.36119 23.32327 23.06835 1.000 55.19602 36 GLY E O 1
ATOM 4067 N N . GLU E 1 37 ? 28.69093 24.99555 21.59385 1.000 52.92215 37 GLU E N 1
ATOM 4068 C CA . GLU E 1 37 ? 30.15182 24.96943 21.60933 1.000 52.43824 37 GLU E CA 1
ATOM 4069 C C . GLU E 1 37 ? 30.75837 25.95280 22.60749 1.000 44.46085 37 GLU E C 1
ATOM 4070 O O . GLU E 1 37 ? 30.60825 27.16445 22.43966 1.000 48.54979 37 GLU E O 1
ATOM 4076 N N . LEU E 1 38 ? 31.57743 25.43932 23.53348 1.000 47.02668 38 LEU E N 1
ATOM 4077 C CA . LEU E 1 38 ? 32.25883 26.27004 24.52848 1.000 44.89872 38 LEU E CA 1
ATOM 4078 C C . LEU E 1 38 ? 33.28286 27.18377 23.85166 1.000 45.87550 38 LEU E C 1
ATOM 4079 O O . LEU E 1 38 ? 34.23799 26.70610 23.23132 1.000 46.36168 38 LEU E O 1
ATOM 4084 N N . ARG E 1 39 ? 33.10584 28.50388 23.99669 1.000 41.41775 39 ARG E N 1
ATOM 4085 C CA . ARG E 1 39 ? 33.81879 29.48340 23.17908 1.000 41.93192 39 ARG E CA 1
ATOM 4086 C C . ARG E 1 39 ? 34.97011 30.21490 23.86680 1.000 49.35621 39 ARG E C 1
ATOM 4087 O O . ARG E 1 39 ? 35.97601 30.50306 23.21005 1.000 48.55107 39 ARG E O 1
ATOM 4095 N N . TRP E 1 40 ? 34.86005 30.52889 25.15681 1.000 43.90939 40 TRP E N 1
ATOM 4096 C CA . TRP E 1 40 ? 35.85586 31.32843 25.87297 1.000 37.62178 40 TRP E CA 1
ATOM 4097 C C . TRP E 1 40 ? 36.30214 30.58644 27.12371 1.000 38.06240 40 TRP E C 1
ATOM 4098 O O . TRP E 1 40 ? 35.51884 30.43041 28.06704 1.000 32.44636 40 TRP E O 1
ATOM 4109 N N . THR E 1 41 ? 37.55689 30.14011 27.13459 1.000 36.55784 41 THR E N 1
ATOM 4110 C CA . THR E 1 41 ? 38.14690 29.45299 28.27144 1.000 33.17170 41 THR E CA 1
ATOM 4111 C C . THR E 1 41 ? 39.41038 30.18152 28.71716 1.000 37.68706 41 THR E C 1
ATOM 4112 O O . THR E 1 41 ? 40.07485 30.85599 27.92275 1.000 35.11311 41 THR E O 1
ATOM 4116 N N . GLY E 1 42 ? 39.74191 30.01789 29.98734 1.000 30.17721 42 GLY E N 1
ATOM 4117 C CA . GLY E 1 42 ? 40.88141 30.65006 30.61565 1.000 36.91821 42 GLY E CA 1
ATOM 4118 C C . GLY E 1 42 ? 40.44965 31.63011 31.69819 1.000 38.53102 42 GLY E C 1
ATOM 4119 O O . GLY E 1 42 ? 39.27938 32.00347 31.81338 1.000 31.88589 42 GLY E O 1
ATOM 4120 N N . LYS E 1 43 ? 41.42151 32.04926 32.50910 1.000 39.45660 43 LYS E N 1
ATOM 4121 C CA . LYS E 1 43 ? 41.15088 32.94303 33.63502 1.000 32.71417 43 LYS E CA 1
ATOM 4122 C C . LYS E 1 43 ? 41.20719 34.39652 33.19552 1.000 33.53138 43 LYS E C 1
ATOM 4123 O O . LYS E 1 43 ? 42.08605 34.79143 32.41797 1.000 33.10770 43 LYS E O 1
ATOM 4129 N N . VAL E 1 44 ? 40.26194 35.19106 33.69456 1.000 27.43555 44 VAL E N 1
ATOM 4130 C CA . VAL E 1 44 ? 40.24964 36.60681 33.37377 1.000 27.59297 44 VAL E CA 1
ATOM 4131 C C . VAL E 1 44 ? 41.33734 37.31082 34.18068 1.000 34.06320 44 VAL E C 1
ATOM 4132 O O . VAL E 1 44 ? 41.45596 37.11784 35.39796 1.000 30.80496 44 VAL E O 1
ATOM 4136 N N . GLY E 1 45 ? 42.17142 38.10236 33.49799 1.000 36.81247 45 GLY E N 1
ATOM 4137 C CA . GLY E 1 45 ? 43.29836 38.76130 34.12353 1.000 37.24058 45 GLY E CA 1
ATOM 4138 C C . GLY E 1 45 ? 44.63907 38.09088 33.89521 1.000 43.46514 45 GLY E C 1
ATOM 4139 O O . GLY E 1 45 ? 45.67783 38.71874 34.13513 1.000 41.80210 45 GLY E O 1
ATOM 4140 N N . SER E 1 46 ? 44.63919 36.84649 33.43554 1.000 42.22108 46 SER E N 1
ATOM 4141 C CA . SER E 1 46 ? 45.84307 36.12763 33.05821 1.000 40.89489 46 SER E CA 1
ATOM 4142 C C . SER E 1 46 ? 45.78077 35.64815 31.61677 1.000 39.48993 46 SER E C 1
ATOM 4143 O O . SER E 1 46 ? 46.72866 35.86372 30.86065 1.000 44.54350 46 SER E O 1
ATOM 4146 N N . GLU E 1 47 ? 44.71779 34.96094 31.21563 1.000 42.52675 47 GLU E N 1
ATOM 4147 C CA . GLU E 1 47 ? 44.57152 34.55241 29.82818 1.000 40.37763 47 GLU E CA 1
ATOM 4148 C C . GLU E 1 47 ? 43.68991 35.48340 29.00635 1.000 42.25121 47 GLU E C 1
ATOM 4149 O O . GLU E 1 47 ? 43.98883 35.71278 27.83107 1.000 41.23558 47 GLU E O 1
ATOM 4155 N N . LEU E 1 48 ? 42.64945 36.07951 29.58972 1.000 34.88040 48 LEU E N 1
ATOM 4156 C CA . LEU E 1 48 ? 41.76086 37.00632 28.89672 1.000 32.23425 48 LEU E CA 1
ATOM 4157 C C . LEU E 1 48 ? 41.89643 38.40945 29.47152 1.000 30.89515 48 LEU E C 1
ATOM 4158 O O . LEU E 1 48 ? 42.16391 38.58367 30.65839 1.000 32.77896 48 LEU E O 1
ATOM 4163 N N . ASP E 1 49 ? 41.67226 39.41745 28.63423 1.000 37.19279 49 ASP E N 1
ATOM 4164 C CA . ASP E 1 49 ? 41.59563 40.77136 29.14851 1.000 38.00216 49 ASP E CA 1
ATOM 4165 C C . ASP E 1 49 ? 40.12628 41.11874 29.35226 1.000 40.15901 49 ASP E C 1
ATOM 4166 O O . ASP E 1 49 ? 39.22529 40.30603 29.12570 1.000 37.45370 49 ASP E O 1
ATOM 4171 N N . LEU E 1 50 ? 39.88072 42.35351 29.77989 1.000 38.35338 50 LEU E N 1
ATOM 4172 C CA . LEU E 1 50 ? 38.51899 42.74866 30.10335 1.000 36.69110 50 LEU E CA 1
ATOM 4173 C C . LEU E 1 50 ? 37.60739 42.65518 28.88472 1.000 40.66213 50 LEU E C 1
ATOM 4174 O O . LEU E 1 50 ? 36.43591 42.28747 29.01360 1.000 32.88219 50 LEU E O 1
ATOM 4179 N N . GLU E 1 51 ? 38.12510 42.94887 27.69246 1.000 39.60708 51 GLU E N 1
ATOM 4180 C CA . GLU E 1 51 ? 37.26523 42.95973 26.51217 1.000 42.63039 51 GLU E CA 1
ATOM 4181 C C . GLU E 1 51 ? 36.84966 41.54156 26.11636 1.000 38.86912 51 GLU E C 1
ATOM 4182 O O . GLU E 1 51 ? 35.68470 41.29488 25.76727 1.000 37.36898 51 GLU E O 1
ATOM 4188 N N . GLN E 1 52 ? 37.79079 40.59591 26.18779 1.000 30.30646 52 GLN E N 1
ATOM 4189 C CA . GLN E 1 52 ? 37.48609 39.19364 25.92461 1.000 35.73677 52 GLN E CA 1
ATOM 4190 C C . GLN E 1 52 ? 36.51334 38.62323 26.94883 1.000 37.04310 52 GLN E C 1
ATOM 4191 O O . GLN E 1 52 ? 35.59348 37.86930 26.59589 1.000 33.70919 52 GLN E O 1
ATOM 4197 N N . ALA E 1 53 ? 36.70362 38.96875 28.22510 1.000 35.15570 53 ALA E N 1
ATOM 4198 C CA . ALA E 1 53 ? 35.78067 38.51315 29.25665 1.000 30.35103 53 ALA E CA 1
ATOM 4199 C C . ALA E 1 53 ? 34.39524 39.09725 29.03870 1.000 27.73900 53 ALA E C 1
ATOM 4200 O O . ALA E 1 53 ? 33.38705 38.42852 29.28792 1.000 32.36575 53 ALA E O 1
ATOM 4202 N N . ARG E 1 54 ? 34.32649 40.35185 28.58498 1.000 25.37088 54 ARG E N 1
ATOM 4203 C CA . ARG E 1 54 ? 33.04160 40.95847 28.27035 1.000 27.08318 54 ARG E CA 1
ATOM 4204 C C . ARG E 1 54 ? 32.34734 40.22495 27.12491 1.000 32.37700 54 ARG E C 1
ATOM 4205 O O . ARG E 1 54 ? 31.13586 39.97587 27.18406 1.000 30.64572 54 ARG E O 1
ATOM 4213 N N . GLN E 1 55 ? 33.09777 39.83212 26.09034 1.000 32.43888 55 GLN E N 1
ATOM 4214 C CA . GLN E 1 55 ? 32.48346 39.00999 25.04180 1.000 35.77142 55 GLN E CA 1
ATOM 4215 C C . GLN E 1 55 ? 31.98076 37.67506 25.59699 1.000 32.68135 55 GLN E C 1
ATOM 4216 O O . GLN E 1 55 ? 30.89212 37.20349 25.23034 1.000 33.48238 55 GLN E O 1
ATOM 4222 N N . ALA E 1 56 ? 32.76147 37.05030 26.48046 1.000 30.37298 56 ALA E N 1
ATOM 4223 C CA . ALA E 1 56 ? 32.33486 35.78778 27.08119 1.000 31.07521 56 ALA E CA 1
ATOM 4224 C C . ALA E 1 56 ? 31.05016 35.95629 27.89485 1.000 33.20817 56 ALA E C 1
ATOM 4225 O O . ALA E 1 56 ? 30.13725 35.12025 27.82067 1.000 29.61139 56 ALA E O 1
ATOM 4227 N N . ALA E 1 57 ? 30.97383 37.01850 28.69851 1.000 30.00367 57 ALA E N 1
ATOM 4228 C CA . ALA E 1 57 ? 29.77977 37.25226 29.50946 1.000 27.18604 57 ALA E CA 1
ATOM 4229 C C . ALA E 1 57 ? 28.57510 37.50526 28.62257 1.000 29.42150 57 ALA E C 1
ATOM 4230 O O . ALA E 1 57 ? 27.43750 37.14301 28.95465 1.000 25.47941 57 ALA E O 1
ATOM 4232 N N . ARG E 1 58 ? 28.81081 38.16973 27.50956 1.000 28.81243 58 ARG E N 1
ATOM 4233 C CA . ARG E 1 58 ? 27.76540 38.43082 26.54485 1.000 32.64250 58 ARG E CA 1
ATOM 4234 C C . ARG E 1 58 ? 27.22496 37.11239 25.96179 1.000 31.80484 58 ARG E C 1
ATOM 4235 O O . ARG E 1 58 ? 26.00397 36.92513 25.79647 1.000 32.40694 58 ARG E O 1
ATOM 4243 N N . LEU E 1 59 ? 28.12588 36.16510 25.69815 1.000 33.27111 59 LEU E N 1
ATOM 4244 C CA . LEU E 1 59 ? 27.69801 34.84335 25.24575 1.000 31.67892 59 LEU E CA 1
ATOM 4245 C C . LEU E 1 59 ? 26.89340 34.11869 26.31763 1.000 33.45529 59 LEU E C 1
ATOM 4246 O O . LEU E 1 59 ? 25.89030 33.45713 26.01511 1.000 27.75804 59 LEU E O 1
ATOM 4251 N N . CYS E 1 60 ? 27.32737 34.21830 27.57333 1.000 27.54980 60 CYS E N 1
ATOM 4252 C CA . CYS E 1 60 ? 26.56340 33.61822 28.66404 1.000 26.19154 60 CYS E CA 1
ATOM 4253 C C . CYS E 1 60 ? 25.15028 34.17608 28.70579 1.000 21.38721 60 CYS E C 1
ATOM 4254 O O . CYS E 1 60 ? 24.17263 33.42898 28.84839 1.000 27.34916 60 CYS E O 1
ATOM 4257 N N . ALA E 1 61 ? 25.02799 35.49988 28.60869 1.000 21.71709 61 ALA E N 1
ATOM 4258 C CA . ALA E 1 61 ? 23.70956 36.11034 28.63970 1.000 23.36293 61 ALA E CA 1
ATOM 4259 C C . ALA E 1 61 ? 22.86296 35.59704 27.48546 1.000 28.05186 61 ALA E C 1
ATOM 4260 O O . ALA E 1 61 ? 21.66802 35.31701 27.65245 1.000 23.74136 61 ALA E O 1
ATOM 4262 N N . ALA E 1 62 ? 23.47970 35.43711 26.31287 1.000 24.56151 62 ALA E N 1
ATOM 4263 C CA . ALA E 1 62 ? 22.75243 34.89533 25.16595 1.000 28.04786 62 ALA E CA 1
ATOM 4264 C C . ALA E 1 62 ? 22.24073 33.48477 25.44152 1.000 21.19783 62 ALA E C 1
ATOM 4265 O O . ALA E 1 62 ? 21.09238 33.16112 25.10623 1.000 27.74437 62 ALA E O 1
ATOM 4267 N N . CYS E 1 63 ? 23.06418 32.63887 26.07116 1.000 23.08106 63 CYS E N 1
ATOM 4268 C CA . CYS E 1 63 ? 22.61779 31.28396 26.41140 1.000 22.56437 63 CYS E CA 1
ATOM 4269 C C . CYS E 1 63 ? 21.48178 31.30515 27.42676 1.000 28.57677 63 CYS E C 1
ATOM 4270 O O . CYS E 1 63 ? 20.55748 30.48585 27.35093 1.000 26.15536 63 CYS E O 1
ATOM 4273 N N . CYS E 1 64 ? 21.53516 32.23320 28.38780 1.000 24.86828 64 CYS E N 1
ATOM 4274 C CA . CYS E 1 64 ? 20.43774 32.37759 29.34799 1.000 22.50814 64 CYS E CA 1
ATOM 4275 C C . CYS E 1 64 ? 19.13225 32.71958 28.63980 1.000 20.76272 64 CYS E C 1
ATOM 4276 O O . CYS E 1 64 ? 18.07791 32.11650 28.90487 1.000 25.96731 64 CYS E O 1
ATOM 4279 N N . LEU E 1 65 ? 19.17911 33.70400 27.74474 1.000 21.05849 65 LEU E N 1
ATOM 4280 C CA . LEU E 1 65 ? 17.95747 34.10513 27.06468 1.000 22.30851 65 LEU E CA 1
ATOM 4281 C C . LEU E 1 65 ? 17.46082 33.00771 26.13296 1.000 26.20397 65 LEU E C 1
ATOM 4282 O O . LEU E 1 65 ? 16.24576 32.82912 25.98639 1.000 27.15002 65 LEU E O 1
ATOM 4287 N N . LEU E 1 66 ? 18.37630 32.23914 25.53406 1.000 23.33325 66 LEU E N 1
ATOM 4288 C CA . LEU E 1 66 ? 17.96739 31.11711 24.68834 1.000 28.79102 66 LEU E CA 1
ATOM 4289 C C . LEU E 1 66 ? 17.28832 30.01514 25.49789 1.000 29.55907 66 LEU E C 1
ATOM 4290 O O . LEU E 1 66 ? 16.27685 29.44735 25.05987 1.000 26.62394 66 LEU E O 1
ATOM 4295 N N . ALA E 1 67 ? 17.84580 29.67484 26.66422 1.000 25.58393 67 ALA E N 1
ATOM 4296 C CA . ALA E 1 67 ? 17.20268 28.68885 27.52719 1.000 27.30664 67 ALA E CA 1
ATOM 4297 C C . ALA E 1 67 ? 15.81012 29.15179 27.92407 1.000 28.04771 67 ALA E C 1
ATOM 4298 O O . ALA E 1 67 ? 14.85998 28.35247 27.96985 1.000 23.05262 67 ALA E O 1
ATOM 4300 N N . LEU E 1 68 ? 15.67516 30.44264 28.23368 1.000 21.62142 68 LEU E N 1
ATOM 4301 C CA . LEU E 1 68 ? 14.36526 30.97755 28.57794 1.000 26.12268 68 LEU E CA 1
ATOM 4302 C C . LEU E 1 68 ? 13.40241 30.85372 27.39154 1.000 25.92963 68 LEU E C 1
ATOM 4303 O O . LEU E 1 68 ? 12.24400 30.45781 27.56066 1.000 21.53711 68 LEU E O 1
ATOM 4308 N N . GLU E 1 69 ? 13.87040 31.18442 26.18055 1.000 24.77662 69 GLU E N 1
ATOM 4309 C CA . GLU E 1 69 ? 13.03355 31.04366 24.98573 1.000 26.65737 69 GLU E CA 1
ATOM 4310 C C . GLU E 1 69 ? 12.58738 29.60179 24.78600 1.000 27.43738 69 GLU E C 1
ATOM 4311 O O . GLU E 1 69 ? 11.43225 29.34063 24.42583 1.000 29.47215 69 GLU E O 1
ATOM 4317 N N . GLU E 1 70 ? 13.50196 28.65442 24.96540 1.000 23.42817 70 GLU E N 1
ATOM 4318 C CA . GLU E 1 70 ? 13.15963 27.25420 24.74426 1.000 25.56349 70 GLU E CA 1
ATOM 4319 C C . GLU E 1 70 ? 12.21973 26.72433 25.82072 1.000 31.88873 70 GLU E C 1
ATOM 4320 O O . GLU E 1 70 ? 11.51729 25.73471 25.58598 1.000 30.06623 70 GLU E O 1
ATOM 4326 N N . ALA E 1 71 ? 12.26890 27.27971 27.03548 1.000 24.48968 71 ALA E N 1
ATOM 4327 C CA . ALA E 1 71 ? 11.29110 26.86175 28.04004 1.000 24.13060 71 ALA E CA 1
ATOM 4328 C C . ALA E 1 71 ? 9.91856 27.50764 27.82456 1.000 25.88066 71 ALA E C 1
ATOM 4329 O O . ALA E 1 71 ? 8.88470 26.89072 28.11043 1.000 25.94338 71 ALA E O 1
ATOM 4331 N N . LEU E 1 72 ? 9.89154 28.76100 27.37215 1.000 22.38695 72 LEU E N 1
ATOM 4332 C CA . LEU E 1 72 ? 8.66863 29.54087 27.25181 1.000 22.47308 72 LEU E CA 1
ATOM 4333 C C . LEU E 1 72 ? 8.09453 29.58927 25.83930 1.000 28.04582 72 LEU E C 1
ATOM 4334 O O . LEU E 1 72 ? 6.93103 29.97595 25.67378 1.000 27.09502 72 LEU E O 1
ATOM 4339 N N . GLY E 1 73 ? 8.87960 29.24676 24.82334 1.000 26.02758 73 GLY E N 1
ATOM 4340 C CA . GLY E 1 73 ? 8.45479 29.49812 23.45793 1.000 27.12702 73 GLY E CA 1
ATOM 4341 C C . GLY E 1 73 ? 8.53343 30.95121 23.03925 1.000 32.76192 73 GLY E C 1
ATOM 4342 O O . GLY E 1 73 ? 7.71101 31.40056 22.23409 1.000 40.79683 73 GLY E O 1
ATOM 4343 N N . GLY E 1 74 ? 9.50514 31.69919 23.55415 1.000 25.88954 74 GLY E N 1
ATOM 4344 C CA . GLY E 1 74 ? 9.68087 33.09355 23.18369 1.000 29.13045 74 GLY E CA 1
ATOM 4345 C C . GLY E 1 74 ? 9.82261 34.06473 24.34479 1.000 31.22047 74 GLY E C 1
ATOM 4346 O O . GLY E 1 74 ? 9.22066 33.89917 25.40847 1.000 28.29932 74 GLY E O 1
ATOM 4347 N N . LEU E 1 75 ? 10.60197 35.12346 24.11927 1.000 29.63317 75 LEU E N 1
ATOM 4348 C CA . LEU E 1 75 ? 10.83239 36.11664 25.16031 1.000 22.98181 75 LEU E CA 1
ATOM 4349 C C . LEU E 1 75 ? 9.63570 37.02794 25.37081 1.000 24.59579 75 LEU E C 1
ATOM 4350 O O . LEU E 1 75 ? 9.60771 37.78323 26.35285 1.000 21.38397 75 LEU E O 1
ATOM 4355 N N . GLN E 1 76 ? 8.62790 36.94863 24.49972 1.000 23.49351 76 GLN E N 1
ATOM 4356 C CA . GLN E 1 76 ? 7.42029 37.73118 24.71535 1.000 24.36817 76 GLN E CA 1
ATOM 4357 C C . GLN E 1 76 ? 6.69754 37.33009 25.99661 1.000 24.21750 76 GLN E C 1
ATOM 4358 O O . GLN E 1 76 ? 5.92456 38.12804 26.53551 1.000 27.26838 76 GLN E O 1
ATOM 4364 N N . ARG E 1 77 ? 6.95996 36.13538 26.51440 1.000 23.54246 77 ARG E N 1
ATOM 4365 C CA . ARG E 1 77 ? 6.36978 35.67453 27.76543 1.000 21.44226 77 ARG E CA 1
ATOM 4366 C C . ARG E 1 77 ? 7.20773 36.01399 28.99915 1.000 24.39873 77 ARG E C 1
ATOM 4367 O O . ARG E 1 77 ? 6.86079 35.58841 30.10656 1.000 19.69355 77 ARG E O 1
ATOM 4375 N N . VAL E 1 78 ? 8.31471 36.73086 28.83924 1.000 20.73661 78 VAL E N 1
ATOM 4376 C CA . VAL E 1 78 ? 9.07370 37.22898 29.98464 1.000 20.27112 78 VAL E CA 1
ATOM 4377 C C . VAL E 1 78 ? 8.44922 38.53649 30.45530 1.000 21.22773 78 VAL E C 1
ATOM 4378 O O . VAL E 1 78 ? 8.38088 39.50853 29.69872 1.000 23.27984 78 VAL E O 1
ATOM 4382 N N . GLU E 1 79 ? 7.94916 38.55653 31.69094 1.000 19.55251 79 GLU E N 1
ATOM 4383 C CA . GLU E 1 79 ? 7.44861 39.80069 32.26096 1.000 23.61132 79 GLU E CA 1
ATOM 4384 C C . GLU E 1 79 ? 8.60038 40.73282 32.62949 1.000 20.85489 79 GLU E C 1
ATOM 4385 O O . GLU E 1 79 ? 8.57408 41.92815 32.30603 1.000 22.45453 79 GLU E O 1
ATOM 4391 N N . ARG E 1 80 ? 9.61552 40.20124 33.30941 1.000 20.50179 80 ARG E N 1
ATOM 4392 C CA . ARG E 1 80 ? 10.84263 40.92833 33.62043 1.000 17.46213 80 ARG E CA 1
ATOM 4393 C C . ARG E 1 80 ? 11.87386 39.96795 34.19482 1.000 19.16764 80 ARG E C 1
ATOM 4394 O O . ARG E 1 80 ? 11.53820 38.92450 34.76455 1.000 18.76989 80 ARG E O 1
ATOM 4402 N N . LEU E 1 81 ? 13.14047 40.34311 34.04820 1.000 17.45820 81 LEU E N 1
ATOM 4403 C CA . LEU E 1 81 ? 14.18758 39.66866 34.79006 1.000 15.44798 81 LEU E CA 1
ATOM 4404 C C . LEU E 1 81 ? 14.11603 40.08573 36.25706 1.000 16.20353 81 LEU E C 1
ATOM 4405 O O . LEU E 1 81 ? 13.54215 41.12000 36.60808 1.000 19.49462 81 LEU E O 1
ATOM 4410 N N . LEU E 1 82 ? 14.64264 39.22706 37.12319 1.000 14.14246 82 LEU E N 1
ATOM 4411 C CA . LEU E 1 82 ? 14.62398 39.49314 38.55796 1.000 15.89378 82 LEU E CA 1
ATOM 4412 C C . LEU E 1 82 ? 16.01379 39.53511 39.15822 1.000 13.39791 82 LEU E C 1
ATOM 4413 O O . LEU E 1 82 ? 16.34391 40.48974 39.87642 1.000 14.81393 82 LEU E O 1
ATOM 4418 N N . LYS E 1 83 ? 16.81867 38.50211 38.92421 1.000 16.74236 83 LYS E N 1
ATOM 4419 C CA . LYS E 1 83 ? 18.11253 38.41056 39.59100 1.000 15.92778 83 LYS E CA 1
ATOM 4420 C C . LYS E 1 83 ? 19.10516 37.66410 38.72079 1.000 18.26159 83 LYS E C 1
ATOM 4421 O O . LYS E 1 83 ? 18.78425 36.59684 38.20512 1.000 15.51258 83 LYS E O 1
ATOM 4427 N N . VAL E 1 84 ? 20.32074 38.19466 38.61091 1.000 15.71452 84 VAL E N 1
ATOM 4428 C CA . VAL E 1 84 ? 21.38707 37.59822 37.82032 1.000 13.68131 84 VAL E CA 1
ATOM 4429 C C . VAL E 1 84 ? 22.57400 37.34630 38.73571 1.000 16.35771 84 VAL E C 1
ATOM 4430 O O . VAL E 1 84 ? 22.94848 38.22079 39.52409 1.000 17.08671 84 VAL E O 1
ATOM 4434 N N . THR E 1 85 ? 23.16019 36.16147 38.64521 1.000 14.39498 85 THR E N 1
ATOM 4435 C CA . THR E 1 85 ? 24.40687 35.89485 39.35302 1.000 16.41135 85 THR E CA 1
ATOM 4436 C C . THR E 1 85 ? 25.46925 35.56653 38.32376 1.000 22.68082 85 THR E C 1
ATOM 4437 O O . THR E 1 85 ? 25.29050 34.65406 37.50613 1.000 19.86065 85 THR E O 1
ATOM 4441 N N . GLY E 1 86 ? 26.56837 36.31280 38.36969 1.000 22.13479 86 GLY E N 1
ATOM 4442 C CA . GLY E 1 86 ? 27.65583 36.11485 37.43944 1.000 18.10820 86 GLY E CA 1
ATOM 4443 C C . GLY E 1 86 ? 28.89973 35.67436 38.16379 1.000 22.04967 86 GLY E C 1
ATOM 4444 O O . GLY E 1 86 ? 29.33304 36.33016 39.11587 1.000 22.00036 86 GLY E O 1
ATOM 4445 N N . TYR E 1 87 ? 29.47111 34.55905 37.72765 1.000 19.62825 87 TYR E N 1
ATOM 4446 C CA . TYR E 1 87 ? 30.70369 34.02420 38.26066 1.000 17.58955 87 TYR E CA 1
ATOM 4447 C C . TYR E 1 87 ? 31.77290 34.24445 37.20274 1.000 24.61652 87 TYR E C 1
ATOM 4448 O O . TYR E 1 87 ? 31.54295 33.97621 36.01718 1.000 19.08024 87 TYR E O 1
ATOM 4457 N N . VAL E 1 88 ? 32.91358 34.78045 37.61910 1.000 22.35887 88 VAL E N 1
ATOM 4458 C CA . VAL E 1 88 ? 34.00952 35.09111 36.70844 1.000 18.76611 88 VAL E CA 1
ATOM 4459 C C . VAL E 1 88 ? 35.22122 34.29462 37.16452 1.000 26.18695 88 VAL E C 1
ATOM 4460 O O . VAL E 1 88 ? 35.65207 34.41564 38.31920 1.000 21.01312 88 VAL E O 1
ATOM 4464 N N . ALA E 1 89 ? 35.73699 33.43916 36.27906 1.000 25.41261 89 ALA E N 1
ATOM 4465 C CA . ALA E 1 89 ? 36.97822 32.72488 36.54671 1.000 28.86298 89 ALA E CA 1
ATOM 4466 C C . ALA E 1 89 ? 38.10144 33.75137 36.61889 1.000 22.28630 89 ALA E C 1
ATOM 4467 O O . ALA E 1 89 ? 38.43734 34.38414 35.61293 1.000 24.88095 89 ALA E O 1
ATOM 4469 N N . SER E 1 90 ? 38.67247 33.93887 37.80581 1.000 26.12282 90 SER E N 1
ATOM 4470 C CA . SER E 1 90 ? 39.47859 35.12042 38.09565 1.000 28.30699 90 SER E CA 1
ATOM 4471 C C . SER E 1 90 ? 40.90672 34.73117 38.45380 1.000 28.20993 90 SER E C 1
ATOM 4472 O O . SER E 1 90 ? 41.12691 33.93650 39.37117 1.000 25.12385 90 SER E O 1
ATOM 4475 N N . ALA E 1 91 ? 41.87224 35.29132 37.73016 1.000 26.70547 91 ALA E N 1
ATOM 4476 C CA . ALA E 1 91 ? 43.26331 35.13175 38.11942 1.000 33.50587 91 ALA E CA 1
ATOM 4477 C C . ALA E 1 91 ? 43.57210 35.99601 39.33971 1.000 30.08821 91 ALA E C 1
ATOM 4478 O O . ALA E 1 91 ? 42.86248 36.96204 39.64178 1.000 27.17072 91 ALA E O 1
ATOM 4480 N N . ALA E 1 92 ? 44.67875 35.66842 40.00487 1.000 34.29334 92 ALA E N 1
ATOM 4481 C CA . ALA E 1 92 ? 45.12012 36.42115 41.17433 1.000 30.66916 92 ALA E CA 1
ATOM 4482 C C . ALA E 1 92 ? 45.20730 37.90749 40.85702 1.000 32.84284 92 ALA E C 1
ATOM 4483 O O . ALA E 1 92 ? 45.86933 38.31707 39.89864 1.000 29.51971 92 ALA E O 1
ATOM 4485 N N . GLY E 1 93 ? 44.51969 38.71464 41.66120 1.000 27.22239 93 GLY E N 1
ATOM 4486 C CA . GLY E 1 93 ? 44.52981 40.14501 41.49930 1.000 28.89843 93 GLY E CA 1
ATOM 4487 C C . GLY E 1 93 ? 43.49855 40.71076 40.54544 1.000 26.51108 93 GLY E C 1
ATOM 4488 O O . GLY E 1 93 ? 43.38849 41.94029 40.44547 1.000 28.53611 93 GLY E O 1
ATOM 4489 N N . PHE E 1 94 ? 42.74063 39.87727 39.83026 1.000 20.39280 94 PHE E N 1
ATOM 4490 C CA . PHE E 1 94 ? 41.71055 40.41682 38.95478 1.000 24.06479 94 PHE E CA 1
ATOM 4491 C C . PHE E 1 94 ? 40.49169 40.77902 39.80061 1.000 19.81645 94 PHE E C 1
ATOM 4492 O O . PHE E 1 94 ? 39.94055 39.92124 40.49711 1.000 22.29176 94 PHE E O 1
ATOM 4500 N N . VAL E 1 95 ? 40.09178 42.04660 39.76305 1.000 24.13414 95 VAL E N 1
ATOM 4501 C CA . VAL E 1 95 ? 39.02451 42.52567 40.63839 1.000 20.08167 95 VAL E CA 1
ATOM 4502 C C . VAL E 1 95 ? 38.01782 43.35525 39.84984 1.000 22.37497 95 VAL E C 1
ATOM 4503 O O . VAL E 1 95 ? 37.31801 44.20280 40.41509 1.000 23.31684 95 VAL E O 1
ATOM 4507 N N . GLN E 1 96 ? 37.93546 43.12962 38.53900 1.000 21.76343 96 GLN E N 1
ATOM 4508 C CA . GLN E 1 96 ? 37.01204 43.85509 37.67659 1.000 21.62143 96 GLN E CA 1
ATOM 4509 C C . GLN E 1 96 ? 35.83301 42.98089 37.23937 1.000 23.15769 96 GLN E C 1
ATOM 4510 O O . GLN E 1 96 ? 35.32934 43.10598 36.12340 1.000 24.82112 96 GLN E O 1
ATOM 4516 N N . GLN E 1 97 ? 35.36197 42.10693 38.12925 1.000 21.70228 97 GLN E N 1
ATOM 4517 C CA . GLN E 1 97 ? 34.16426 41.31651 37.82759 1.000 20.57402 97 GLN E CA 1
ATOM 4518 C C . GLN E 1 97 ? 32.93351 42.14982 37.46318 1.000 22.23679 97 GLN E C 1
ATOM 4519 O O . GLN E 1 97 ? 32.17208 41.71164 36.57936 1.000 26.60734 97 GLN E O 1
ATOM 4525 N N . PRO E 1 98 ? 32.64542 43.30081 38.09353 1.000 20.74633 98 PRO E N 1
ATOM 4526 C CA . PRO E 1 98 ? 31.48074 44.07940 37.63923 1.000 22.54975 98 PRO E CA 1
ATOM 4527 C C . PRO E 1 98 ? 31.58611 44.51256 36.19003 1.000 26.58513 98 PRO E C 1
ATOM 4528 O O . PRO E 1 98 ? 30.57851 44.50720 35.47650 1.000 25.63428 98 PRO E O 1
ATOM 4532 N N . ALA E 1 99 ? 32.77988 44.89850 35.73238 1.000 22.91083 99 ALA E N 1
ATOM 4533 C CA . ALA E 1 99 ? 32.92511 45.30842 34.34187 1.000 25.97881 99 ALA E CA 1
ATOM 4534 C C . ALA E 1 99 ? 32.66886 44.14746 33.39394 1.000 24.64976 99 ALA E C 1
ATOM 4535 O O . ALA E 1 99 ? 32.10071 44.34304 32.31326 1.000 26.34122 99 ALA E O 1
ATOM 4537 N N . VAL E 1 100 ? 33.03808 42.93334 33.79941 1.000 22.77025 100 VAL E N 1
ATOM 4538 C CA . VAL E 1 100 ? 32.77846 41.76067 32.97699 1.000 22.61884 100 VAL E CA 1
ATOM 4539 C C . VAL E 1 100 ? 31.27751 41.49333 32.90157 1.000 26.60539 100 VAL E C 1
ATOM 4540 O O . VAL E 1 100 ? 30.70812 41.34739 31.81193 1.000 24.61677 100 VAL E O 1
ATOM 4544 N N . ILE E 1 101 ? 30.61148 41.42758 34.05919 1.000 24.99652 101 ILE E N 1
ATOM 4545 C CA . ILE E 1 101 ? 29.19464 41.06290 34.07108 1.000 22.76226 101 ILE E CA 1
ATOM 4546 C C . ILE E 1 101 ? 28.30824 42.18657 33.53275 1.000 25.77023 101 ILE E C 1
ATOM 4547 O O . ILE E 1 101 ? 27.15971 41.93368 33.12703 1.000 23.52431 101 ILE E O 1
ATOM 4552 N N . ASP E 1 102 ? 28.81822 43.42543 33.49892 1.000 21.79256 102 ASP E N 1
ATOM 4553 C CA . ASP E 1 102 ? 28.10719 44.51635 32.84548 1.000 22.85813 102 ASP E CA 1
ATOM 4554 C C . ASP E 1 102 ? 27.77628 44.17584 31.40609 1.000 22.93608 102 ASP E C 1
ATOM 4555 O O . ASP E 1 102 ? 26.76241 44.63584 30.88515 1.000 23.09650 102 ASP E O 1
ATOM 4560 N N . ALA E 1 103 ? 28.62353 43.38644 30.74681 1.000 22.55329 103 ALA E N 1
ATOM 4561 C CA . ALA E 1 103 ? 28.34477 43.00787 29.36402 1.000 27.75456 103 ALA E CA 1
ATOM 4562 C C . ALA E 1 103 ? 27.09226 42.14924 29.27506 1.000 27.95937 103 ALA E C 1
ATOM 4563 O O . ALA E 1 103 ? 26.25795 42.34336 28.38099 1.000 29.40607 103 ALA E O 1
ATOM 4565 N N . ALA E 1 104 ? 26.92127 41.22829 30.22546 1.000 26.62676 104 ALA E N 1
ATOM 4566 C CA . ALA E 1 104 ? 25.69028 40.44491 30.27972 1.000 26.77195 104 ALA E CA 1
ATOM 4567 C C . ALA E 1 104 ? 24.49630 41.33486 30.60268 1.000 25.72360 104 ALA E C 1
ATOM 4568 O O . ALA E 1 104 ? 23.43791 41.21967 29.97445 1.000 26.57575 104 ALA E O 1
ATOM 4570 N N . SER E 1 105 ? 24.64860 42.23051 31.58008 1.000 22.77239 105 SER E N 1
ATOM 4571 C CA . SER E 1 105 ? 23.56201 43.14444 31.92277 1.000 23.29545 105 SER E CA 1
ATOM 4572 C C . SER E 1 105 ? 23.13811 44.00215 30.73389 1.000 25.79336 105 SER E C 1
ATOM 4573 O O . SER E 1 105 ? 21.93591 44.18641 30.48420 1.000 24.02387 105 SER E O 1
ATOM 4576 N N . GLU E 1 106 ? 24.10915 44.55792 30.00121 1.000 24.63707 106 GLU E N 1
ATOM 4577 C CA . GLU E 1 106 ? 23.77404 45.39848 28.85435 1.000 27.82168 106 GLU E CA 1
ATOM 4578 C C . GLU E 1 106 ? 23.17966 44.57247 27.71357 1.000 29.65792 106 GLU E C 1
ATOM 4579 O O . GLU E 1 106 ? 22.33759 45.07292 26.96499 1.000 31.33479 106 GLU E O 1
ATOM 4585 N N . TYR E 1 107 ? 23.63162 43.32910 27.53485 1.000 22.44582 107 TYR E N 1
ATOM 4586 C CA . TYR E 1 107 ? 22.97072 42.44991 26.57400 1.000 28.30145 107 TYR E CA 1
ATOM 4587 C C . TYR E 1 107 ? 21.50880 42.22267 26.95115 1.000 31.68826 107 TYR E C 1
ATOM 4588 O O . TYR E 1 107 ? 20.61669 42.25611 26.08497 1.000 27.46136 107 TYR E O 1
ATOM 4597 N N . PHE E 1 108 ? 21.24565 41.97297 28.24066 1.000 25.71429 108 PHE E N 1
ATOM 4598 C CA . PHE E 1 108 ? 19.87194 41.80687 28.69724 1.000 23.37265 108 PHE E CA 1
ATOM 4599 C C . PHE E 1 108 ? 19.03916 43.04492 28.39277 1.000 27.96681 108 PHE E C 1
ATOM 4600 O O . PHE E 1 108 ? 17.88014 42.93444 27.97583 1.000 27.77523 108 PHE E O 1
ATOM 4608 N N . ASP E 1 109 ? 19.60755 44.23478 28.61054 1.000 26.91921 109 ASP E N 1
ATOM 4609 C CA . ASP E 1 109 ? 18.87332 45.46123 28.30646 1.000 28.22697 109 ASP E CA 1
ATOM 4610 C C . ASP E 1 109 ? 18.65339 45.61404 26.80149 1.000 30.08693 109 ASP E C 1
ATOM 4611 O O . ASP E 1 109 ? 17.56976 46.01236 26.37221 1.000 25.36264 109 ASP E O 1
ATOM 4616 N N . GLU E 1 110 ? 19.65598 45.28389 25.98540 1.000 28.44699 110 GLU E N 1
ATOM 4617 C CA . GLU E 1 110 ? 19.48893 45.38838 24.53808 1.000 36.56366 110 GLU E CA 1
ATOM 4618 C C . GLU E 1 110 ? 18.34484 44.51053 24.05345 1.000 33.38837 110 GLU E C 1
ATOM 4619 O O . GLU E 1 110 ? 17.58002 44.90740 23.16614 1.000 33.25397 110 GLU E O 1
ATOM 4625 N N . VAL E 1 111 ? 18.22681 43.30200 24.60082 1.000 30.88309 111 VAL E N 1
ATOM 4626 C CA . VAL E 1 111 ? 17.16903 42.41852 24.11614 1.000 30.42696 111 VAL E CA 1
ATOM 4627 C C . VAL E 1 111 ? 15.81252 42.78923 24.72050 1.000 30.94661 111 VAL E C 1
ATOM 4628 O O . VAL E 1 111 ? 14.80802 42.87787 24.00054 1.000 25.81529 111 VAL E O 1
ATOM 4632 N N . LEU E 1 112 ? 15.75369 43.07199 26.02733 1.000 26.00616 112 LEU E N 1
ATOM 4633 C CA . LEU E 1 112 ? 14.48597 43.15379 26.74200 1.000 24.69938 112 LEU E CA 1
ATOM 4634 C C . LEU E 1 112 ? 14.04066 44.56271 27.11066 1.000 23.21944 112 LEU E C 1
ATOM 4635 O O . LEU E 1 112 ? 12.95448 44.71114 27.67870 1.000 27.38461 112 LEU E O 1
ATOM 4640 N N . GLY E 1 113 ? 14.81332 45.60110 26.79689 1.000 27.31493 113 GLY E N 1
ATOM 4641 C CA . GLY E 1 113 ? 14.41239 46.94558 27.17129 1.000 27.46982 113 GLY E CA 1
ATOM 4642 C C . GLY E 1 113 ? 14.22844 47.08008 28.66970 1.000 27.14580 113 GLY E C 1
ATOM 4643 O O . GLY E 1 113 ? 15.00994 46.54844 29.47006 1.000 25.68316 113 GLY E O 1
ATOM 4644 N N . ALA E 1 114 ? 13.14596 47.76388 29.05190 1.000 25.55199 114 ALA E N 1
ATOM 4645 C CA . ALA E 1 114 ? 12.84286 47.98887 30.46147 1.000 29.99439 114 ALA E CA 1
ATOM 4646 C C . ALA E 1 114 ? 12.62138 46.67821 31.20286 1.000 28.95792 114 ALA E C 1
ATOM 4647 O O . ALA E 1 114 ? 12.84515 46.61047 32.41529 1.000 37.02826 114 ALA E O 1
ATOM 4649 N N . ARG E 1 115 ? 12.22997 45.61695 30.49115 1.000 27.76921 115 ARG E N 1
ATOM 4650 C CA . ARG E 1 115 ? 11.96962 44.33771 31.14037 1.000 25.35194 115 ARG E CA 1
ATOM 4651 C C . ARG E 1 115 ? 13.25144 43.62133 31.54098 1.000 22.41007 115 ARG E C 1
ATOM 4652 O O . ARG E 1 115 ? 13.19231 42.67105 32.32758 1.000 24.91492 115 ARG E O 1
ATOM 4660 N N . GLY E 1 116 ? 14.40288 44.06715 31.04686 1.000 24.58676 116 GLY E N 1
ATOM 4661 C CA . GLY E 1 116 ? 15.68614 43.46116 31.32758 1.000 21.25617 116 GLY E CA 1
ATOM 4662 C C . GLY E 1 116 ? 16.36909 43.85405 32.62748 1.000 19.94412 116 GLY E C 1
ATOM 4663 O O . GLY E 1 116 ? 17.44535 43.31707 32.90450 1.000 18.66839 116 GLY E O 1
ATOM 4664 N N . GLY E 1 117 ? 15.79039 44.76627 33.40824 1.000 23.40549 117 GLY E N 1
ATOM 4665 C CA . GLY E 1 117 ? 16.40734 45.17392 34.66065 1.000 21.81774 117 GLY E CA 1
ATOM 4666 C C . GLY E 1 117 ? 16.47210 44.03673 35.66249 1.000 19.01307 117 GLY E C 1
ATOM 4667 O O . GLY E 1 117 ? 15.64666 43.11967 35.65800 1.000 18.65451 117 GLY E O 1
ATOM 4668 N N . HIS E 1 118 ? 17.49827 44.07451 36.51761 1.000 16.12702 118 HIS E N 1
ATOM 4669 C CA . HIS E 1 118 ? 17.72426 42.95181 37.42257 1.000 15.69331 118 HIS E CA 1
ATOM 4670 C C . HIS E 1 118 ? 18.61934 43.35570 38.59008 1.000 15.71784 118 HIS E C 1
ATOM 4671 O O . HIS E 1 118 ? 19.48149 44.22819 38.45115 1.000 14.95729 118 HIS E O 1
ATOM 4678 N N . ALA E 1 119 ? 18.41382 42.68618 39.72981 1.000 11.30691 119 ALA E N 1
ATOM 4679 C CA . ALA E 1 119 ? 19.41050 42.66347 40.79369 1.000 14.40890 119 ALA E CA 1
ATOM 4680 C C . ALA E 1 119 ? 20.56236 41.75206 40.39376 1.000 15.04637 119 ALA E C 1
ATOM 4681 O O . ALA E 1 119 ? 20.43655 40.90666 39.49412 1.000 13.68110 119 ALA E O 1
ATOM 4683 N N . ARG E 1 120 ? 21.70102 41.90779 41.06595 1.000 12.48058 120 ARG E N 1
ATOM 4684 C CA . ARG E 1 120 ? 22.87638 41.22256 40.54624 1.000 15.94999 120 ARG E CA 1
ATOM 4685 C C . ARG E 1 120 ? 23.91208 40.94752 41.62494 1.000 16.34503 120 ARG E C 1
ATOM 4686 O O . ARG E 1 120 ? 24.06805 41.71399 42.57484 1.000 15.70164 120 ARG E O 1
ATOM 4694 N N . ALA E 1 121 ? 24.65409 39.86904 41.42938 1.000 14.88782 121 ALA E N 1
ATOM 4695 C CA . ALA E 1 121 ? 25.89404 39.63532 42.14657 1.000 17.56593 121 ALA E CA 1
ATOM 4696 C C . ALA E 1 121 ? 26.97263 39.22955 41.15220 1.000 23.94467 121 ALA E C 1
ATOM 4697 O O . ALA E 1 121 ? 26.69984 38.53062 40.16817 1.000 19.89337 121 ALA E O 1
ATOM 4699 N N . ALA E 1 122 ? 28.20664 39.65204 41.42418 1.000 15.68151 122 ALA E N 1
ATOM 4700 C CA . ALA E 1 122 ? 29.34212 39.31971 40.56278 1.000 16.34664 122 ALA E CA 1
ATOM 4701 C C . ALA E 1 122 ? 30.50338 38.92805 41.46235 1.000 22.20649 122 ALA E C 1
ATOM 4702 O O . ALA E 1 122 ? 30.92851 39.72295 42.30587 1.000 23.02206 122 ALA E O 1
ATOM 4704 N N . VAL E 1 123 ? 31.00613 37.70737 41.30949 1.000 16.13033 123 VAL E N 1
ATOM 4705 C CA . VAL E 1 123 ? 32.05402 37.21897 42.19257 1.000 15.30278 123 VAL E CA 1
ATOM 4706 C C . VAL E 1 123 ? 33.11682 36.53008 41.35787 1.000 22.88319 123 VAL E C 1
ATOM 4707 O O . VAL E 1 123 ? 32.83757 35.96611 40.29310 1.000 20.68750 123 VAL E O 1
ATOM 4711 N N . GLY E 1 124 ? 34.34284 36.56737 41.86551 1.000 17.28670 124 GLY E N 1
ATOM 4712 C CA . GLY E 1 124 ? 35.44712 35.89293 41.22031 1.000 17.08770 124 GLY E CA 1
ATOM 4713 C C . GLY E 1 124 ? 35.67293 34.52784 41.82996 1.000 17.15736 124 GLY E C 1
ATOM 4714 O O . GLY E 1 124 ? 36.03960 34.42109 43.00102 1.000 21.44383 124 GLY E O 1
ATOM 4715 N N . VAL E 1 125 ? 35.44367 33.46772 41.06614 1.000 20.42779 125 VAL E N 1
ATOM 4716 C CA . VAL E 1 125 ? 35.60302 32.12041 41.57242 1.000 14.49659 125 VAL E CA 1
ATOM 4717 C C . VAL E 1 125 ? 36.95346 31.57977 41.11742 1.000 19.51208 125 VAL E C 1
ATOM 4718 O O . VAL E 1 125 ? 37.61985 32.14738 40.25375 1.000 22.63640 125 VAL E O 1
ATOM 4722 N N . ALA E 1 126 ? 37.35018 30.44811 41.69210 1.000 22.31474 126 ALA E N 1
ATOM 4723 C CA . ALA E 1 126 ? 38.63674 29.84157 41.36760 1.000 25.21234 126 ALA E CA 1
ATOM 4724 C C . ALA E 1 126 ? 38.59382 29.10372 40.03053 1.000 26.53150 126 ALA E C 1
ATOM 4725 O O . ALA E 1 126 ? 39.54313 29.18632 39.24228 1.000 29.34218 126 ALA E O 1
ATOM 4727 N N . GLU E 1 127 ? 37.51007 28.38145 39.75769 1.000 24.77336 127 GLU E N 1
ATOM 4728 C CA . GLU E 1 127 ? 37.39421 27.58561 38.54106 1.000 25.28967 127 GLU E CA 1
ATOM 4729 C C . GLU E 1 127 ? 35.92915 27.48720 38.14911 1.000 26.20084 127 GLU E C 1
ATOM 4730 O O . GLU E 1 127 ? 35.03378 27.58838 38.99085 1.000 18.71525 127 GLU E O 1
ATOM 4736 N N . LEU E 1 128 ? 35.68947 27.25924 36.86490 1.000 22.52093 128 LEU E N 1
ATOM 4737 C CA . LEU E 1 128 ? 34.34189 27.03433 36.36682 1.000 19.23211 128 LEU E CA 1
ATOM 4738 C C . LEU E 1 128 ? 34.31675 25.75886 35.54137 1.000 25.60262 128 LEU E C 1
ATOM 4739 O O . LEU E 1 128 ? 35.36843 25.26119 35.12015 1.000 27.01388 128 LEU E O 1
ATOM 4744 N N . PRO E 1 129 ? 33.13670 25.17717 35.33631 1.000 25.65792 129 PRO E N 1
ATOM 4745 C CA . PRO E 1 129 ? 33.04793 23.95311 34.52902 1.000 30.11222 129 PRO E CA 1
ATOM 4746 C C . PRO E 1 129 ? 33.80441 24.06513 33.21336 1.000 23.74859 129 PRO E C 1
ATOM 4747 O O . PRO E 1 129 ? 33.62506 25.01363 32.44503 1.000 26.56050 129 PRO E O 1
ATOM 4751 N N . ARG E 1 130 ? 34.66397 23.07808 32.96223 1.000 34.81935 130 ARG E N 1
ATOM 4752 C CA . ARG E 1 130 ? 35.39462 22.94878 31.70518 1.000 34.63113 130 ARG E CA 1
ATOM 4753 C C . ARG E 1 130 ? 36.29851 24.15154 31.40472 1.000 37.13038 130 ARG E C 1
ATOM 4754 O O . ARG E 1 130 ? 36.69993 24.36432 30.25268 1.000 28.89223 130 ARG E O 1
ATOM 4762 N N . GLY E 1 131 ? 36.63141 24.95179 32.42068 1.000 32.53187 131 GLY E N 1
ATOM 4763 C CA . GLY E 1 131 ? 37.49321 26.10496 32.23753 1.000 23.85822 131 GLY E CA 1
ATOM 4764 C C . GLY E 1 131 ? 36.86177 27.32296 31.60956 1.000 27.96045 131 GLY E C 1
ATOM 4765 O O . GLY E 1 131 ? 37.59241 28.21908 31.17297 1.000 29.53643 131 GLY E O 1
ATOM 4766 N N . ALA E 1 132 ? 35.53427 27.39374 31.54778 1.000 23.18351 132 ALA E N 1
ATOM 4767 C CA . ALA E 1 132 ? 34.87567 28.57213 31.00408 1.000 26.92973 132 ALA E CA 1
ATOM 4768 C C . ALA E 1 132 ? 35.31899 29.82288 31.75649 1.000 19.93837 132 ALA E C 1
ATOM 4769 O O . ALA E 1 132 ? 35.61592 29.78261 32.95206 1.000 24.65846 132 ALA E O 1
ATOM 4771 N N . ALA E 1 133 ? 35.35446 30.94920 31.05019 1.000 27.06890 133 ALA E N 1
ATOM 4772 C CA . ALA E 1 133 ? 35.78037 32.18438 31.69573 1.000 26.50655 133 ALA E CA 1
ATOM 4773 C C . ALA E 1 133 ? 34.68395 32.76943 32.57912 1.000 28.97043 133 ALA E C 1
ATOM 4774 O O . ALA E 1 133 ? 34.98305 33.35485 33.62790 1.000 25.49045 133 ALA E O 1
ATOM 4776 N N . VAL E 1 134 ? 33.41915 32.59093 32.19880 1.000 23.52059 134 VAL E N 1
ATOM 4777 C CA . VAL E 1 134 ? 32.28951 33.22052 32.87461 1.000 23.17969 134 VAL E CA 1
ATOM 4778 C C . VAL E 1 134 ? 31.14600 32.21600 32.91582 1.000 28.37998 134 VAL E C 1
ATOM 4779 O O . VAL E 1 134 ? 31.01829 31.35530 32.03781 1.000 22.68200 134 VAL E O 1
ATOM 4783 N N . GLU E 1 135 ? 30.33124 32.30115 33.96773 1.000 22.01413 135 GLU E N 1
ATOM 4784 C CA . GLU E 1 135 ? 29.09838 31.53290 34.06696 1.000 19.95910 135 GLU E CA 1
ATOM 4785 C C . GLU E 1 135 ? 28.02644 32.45792 34.61554 1.000 26.09239 135 GLU E C 1
ATOM 4786 O O . GLU E 1 135 ? 28.29625 33.20657 35.55425 1.000 20.64973 135 GLU E O 1
ATOM 4792 N N . VAL E 1 136 ? 26.83503 32.44862 34.01727 1.000 19.60989 136 VAL E N 1
ATOM 4793 C CA . VAL E 1 136 ? 25.75377 33.34072 34.42904 1.000 18.19275 136 VAL E CA 1
ATOM 4794 C C . VAL E 1 136 ? 24.49866 32.51032 34.67738 1.000 24.46406 136 VAL E C 1
ATOM 4795 O O . VAL E 1 136 ? 24.17310 31.62425 33.88218 1.000 17.54241 136 VAL E O 1
ATOM 4799 N N . GLU E 1 137 ? 23.83465 32.74513 35.81244 1.000 19.67511 137 GLU E N 1
ATOM 4800 C CA . GLU E 1 137 ? 22.54502 32.11909 36.09445 1.000 19.81239 137 GLU E CA 1
ATOM 4801 C C . GLU E 1 137 ? 21.52523 33.21044 36.34896 1.000 20.50824 137 GLU E C 1
ATOM 4802 O O . GLU E 1 137 ? 21.89166 34.34783 36.67482 1.000 16.92358 137 GLU E O 1
ATOM 4808 N N . LEU E 1 138 ? 20.23298 32.87802 36.23585 1.000 19.31800 138 LEU E N 1
ATOM 4809 C CA . LEU E 1 138 ? 19.30276 33.97713 36.47147 1.000 17.49835 138 LEU E CA 1
ATOM 4810 C C . LEU E 1 138 ? 17.93526 33.48776 36.92486 1.000 17.58174 138 LEU E C 1
ATOM 4811 O O . LEU E 1 138 ? 17.60140 32.30327 36.83983 1.000 17.76686 138 LEU E O 1
ATOM 4816 N N . ILE E 1 139 ? 17.15850 34.44164 37.43505 1.000 13.79350 139 ILE E N 1
ATOM 4817 C CA . ILE E 1 139 ? 15.76767 34.24754 37.83672 1.000 16.35684 139 ILE E CA 1
ATOM 4818 C C . ILE E 1 139 ? 14.93556 35.30810 37.13193 1.000 18.12323 139 ILE E C 1
ATOM 4819 O O . ILE E 1 139 ? 15.33138 36.48538 37.08316 1.000 16.72524 139 ILE E O 1
ATOM 4824 N N . ALA E 1 140 ? 13.78553 34.89186 36.57415 1.000 14.82508 140 ALA E N 1
ATOM 4825 C CA . ALA E 1 140 ? 12.92493 35.80943 35.84204 1.000 14.46700 140 ALA E CA 1
ATOM 4826 C C . ALA E 1 140 ? 11.46444 35.60895 36.23673 1.000 14.57788 140 ALA E C 1
ATOM 4827 O O . ALA E 1 140 ? 11.06748 34.53680 36.68717 1.000 17.41844 140 ALA E O 1
ATOM 4829 N N . ALA E 1 141 ? 10.66481 36.65523 36.03829 1.000 13.69760 141 ALA E N 1
ATOM 4830 C CA . ALA E 1 141 ? 9.21094 36.56052 36.15984 1.000 14.36139 141 ALA E CA 1
ATOM 4831 C C . ALA E 1 141 ? 8.64459 36.27988 34.76846 1.000 19.79077 141 ALA E C 1
ATOM 4832 O O . ALA E 1 141 ? 9.00318 36.96020 33.80811 1.000 18.54510 141 ALA E O 1
ATOM 4834 N N . VAL E 1 142 ? 7.75505 35.28488 34.65727 1.000 17.81655 142 VAL E N 1
ATOM 4835 C CA . VAL E 1 142 ? 7.27680 34.81341 33.35978 1.000 15.07433 142 VAL E CA 1
ATOM 4836 C C . VAL E 1 142 ? 5.76986 34.55646 33.35090 1.000 19.73281 142 VAL E C 1
ATOM 4837 O O . VAL E 1 142 ? 5.12963 34.41881 34.39418 1.000 17.44556 142 VAL E O 1
ATOM 4841 N N . ARG E 1 143 ? 5.20505 34.52936 32.13268 1.000 21.11188 143 ARG E N 1
ATOM 4842 C CA . ARG E 1 143 ? 3.78722 34.24651 31.87037 1.000 19.99226 143 ARG E CA 1
ATOM 4843 C C . ARG E 1 143 ? 3.65155 33.06261 30.91018 1.000 23.29774 143 ARG E C 1
ATOM 4844 O O . ARG E 1 143 ? 3.31855 33.24702 29.72786 1.000 25.23998 143 ARG E O 1
ATOM 4852 N N . PRO E 1 144 ? 3.90075 31.82592 31.37699 1.000 24.45881 144 PRO E N 1
ATOM 4853 C CA . PRO E 1 144 ? 3.84109 30.67055 30.47067 1.000 26.48867 144 PRO E CA 1
ATOM 4854 C C . PRO E 1 144 ? 2.45109 30.39176 29.89667 1.000 30.87687 144 PRO E C 1
ATOM 4855 O O . PRO E 1 144 ? 1.44405 30.81313 30.46255 1.000 26.00188 144 PRO E O 1
ATOM 4859 N N . ALA F 1 14 ? 23.44434 31.81028 64.22966 1.000 36.55420 14 ALA F N 1
ATOM 4860 C CA . ALA F 1 14 ? 22.88855 33.11866 63.88234 1.000 33.92477 14 ALA F CA 1
ATOM 4861 C C . ALA F 1 14 ? 21.96546 33.03346 62.66442 1.000 37.62797 14 ALA F C 1
ATOM 4862 O O . ALA F 1 14 ? 21.40761 34.03882 62.21640 1.000 34.52572 14 ALA F O 1
ATOM 4864 N N . TYR F 1 15 ? 21.80515 31.82694 62.13112 1.000 33.80255 15 TYR F N 1
ATOM 4865 C CA . TYR F 1 15 ? 20.94236 31.59557 60.98495 1.000 28.00213 15 TYR F CA 1
ATOM 4866 C C . TYR F 1 15 ? 20.17417 30.29601 61.19272 1.000 28.22210 15 TYR F C 1
ATOM 4867 O O . TYR F 1 15 ? 20.46219 29.52089 62.10886 1.000 29.95685 15 TYR F O 1
ATOM 4876 N N . GLN F 1 16 ? 19.09508 30.08640 60.34697 1.000 21.39669 16 GLN F N 1
ATOM 4877 C CA . GLN F 1 16 ? 18.30837 28.85875 60.45086 1.000 25.85974 16 GLN F CA 1
ATOM 4878 C C . GLN F 1 16 ? 18.63194 27.90161 59.31437 1.000 22.63768 16 GLN F C 1
ATOM 4879 O O . GLN F 1 16 ? 18.97137 28.33279 58.21008 1.000 19.30848 16 GLN F O 1
ATOM 4885 N N . PRO F 1 17 ? 18.52843 26.59226 59.56146 1.000 19.47719 17 PRO F N 1
ATOM 4886 C CA . PRO F 1 17 ? 18.73732 25.64158 58.46666 1.000 19.36147 17 PRO F CA 1
ATOM 4887 C C . PRO F 1 17 ? 17.76944 25.83857 57.32019 1.000 17.54406 17 PRO F C 1
ATOM 4888 O O . PRO F 1 17 ? 18.16972 25.67269 56.16284 1.000 16.66239 17 PRO F O 1
ATOM 4892 N N . VAL F 1 18 ? 16.50530 26.16374 57.60431 1.000 16.77551 18 VAL F N 1
ATOM 4893 C CA . VAL F 1 18 ? 15.47202 26.29294 56.57903 1.000 15.43328 18 VAL F CA 1
ATOM 4894 C C . VAL F 1 18 ? 14.55989 27.46424 56.93682 1.000 17.81428 18 VAL F C 1
ATOM 4895 O O . VAL F 1 18 ? 14.21514 27.65802 58.10819 1.000 18.17800 18 VAL F O 1
ATOM 4899 N N . VAL F 1 19 ? 14.17198 28.25157 55.92948 1.000 14.38763 19 VAL F N 1
ATOM 4900 C CA . VAL F 1 19 ? 13.11517 29.25644 56.07786 1.000 14.85352 19 VAL F CA 1
ATOM 4901 C C . VAL F 1 19 ? 11.95281 28.88019 55.16925 1.000 16.32209 19 VAL F C 1
ATOM 4902 O O . VAL F 1 19 ? 12.15069 28.63516 53.97314 1.000 15.49455 19 VAL F O 1
ATOM 4906 N N . LEU F 1 20 ? 10.74032 28.85359 55.72621 1.000 15.94211 20 LEU F N 1
ATOM 4907 C CA . LEU F 1 20 ? 9.52941 28.59112 54.95138 1.000 15.89222 20 LEU F CA 1
ATOM 4908 C C . LEU F 1 20 ? 8.73254 29.87937 54.81198 1.000 17.29919 20 LEU F C 1
ATOM 4909 O O . LEU F 1 20 ? 8.43839 30.53225 55.81399 1.000 21.55994 20 LEU F O 1
ATOM 4914 N N . HIS F 1 21 ? 8.39416 30.25012 53.57927 1.000 15.49797 21 HIS F N 1
ATOM 4915 C CA . HIS F 1 21 ? 7.60121 31.45773 53.36692 1.000 15.35865 21 HIS F CA 1
ATOM 4916 C C . HIS F 1 21 ? 6.87745 31.39530 52.03094 1.000 18.47587 21 HIS F C 1
ATOM 4917 O O . HIS F 1 21 ? 7.50316 31.16654 50.99067 1.000 17.95987 21 HIS F O 1
ATOM 4924 N N . ALA F 1 22 ? 5.55793 31.61848 52.06747 1.000 21.65032 22 ALA F N 1
ATOM 4925 C CA . ALA F 1 22 ? 4.74861 31.79792 50.86402 1.000 19.71352 22 ALA F CA 1
ATOM 4926 C C . ALA F 1 22 ? 4.96414 30.66823 49.86558 1.000 18.49346 22 ALA F C 1
ATOM 4927 O O . ALA F 1 22 ? 5.15648 30.89776 48.67177 1.000 21.73140 22 ALA F O 1
ATOM 4929 N N . GLY F 1 23 ? 4.97847 29.43915 50.36862 1.000 17.94292 23 GLY F N 1
ATOM 4930 C CA . GLY F 1 23 ? 5.08965 28.28143 49.51271 1.000 18.50325 23 GLY F CA 1
ATOM 4931 C C . GLY F 1 23 ? 6.48745 27.95656 49.02839 1.000 20.99663 23 GLY F C 1
ATOM 4932 O O . GLY F 1 23 ? 6.62493 27.10897 48.14206 1.000 16.62852 23 GLY F O 1
ATOM 4933 N N . ILE F 1 24 ? 7.52049 28.62209 49.54658 1.000 20.84936 24 ILE F N 1
ATOM 4934 C CA . ILE F 1 24 ? 8.90787 28.36052 49.16372 1.000 16.50546 24 ILE F CA 1
ATOM 4935 C C . ILE F 1 24 ? 9.71521 28.00063 50.40456 1.000 14.97485 24 ILE F C 1
ATOM 4936 O O . ILE F 1 24 ? 9.54665 28.60908 51.46374 1.000 17.52381 24 ILE F O 1
ATOM 4941 N N . ALA F 1 25 ? 10.61120 27.02438 50.26175 1.000 15.21347 25 ALA F N 1
ATOM 4942 C CA . ALA F 1 25 ? 11.58121 26.65579 51.28312 1.000 14.19643 25 ALA F CA 1
ATOM 4943 C C . ALA F 1 25 ? 12.97523 27.06273 50.82467 1.000 15.86192 25 ALA F C 1
ATOM 4944 O O . ALA F 1 25 ? 13.41905 26.66227 49.74339 1.000 16.07511 25 ALA F O 1
ATOM 4946 N N . TYR F 1 26 ? 13.65499 27.84861 51.65638 1.000 12.68543 26 TYR F N 1
ATOM 4947 C CA . TYR F 1 26 ? 15.03673 28.25805 51.43190 1.000 14.03296 26 TYR F CA 1
ATOM 4948 C C . TYR F 1 26 ? 15.90717 27.43382 52.37311 1.000 12.92046 26 TYR F C 1
ATOM 4949 O O . TYR F 1 26 ? 15.80211 27.57461 53.59714 1.000 13.10039 26 TYR F O 1
ATOM 4958 N N . VAL F 1 27 ? 16.73745 26.55844 51.81081 1.000 12.88576 27 VAL F N 1
ATOM 4959 C CA . VAL F 1 27 ? 17.57354 25.64126 52.58021 1.000 13.14337 27 VAL F CA 1
ATOM 4960 C C . VAL F 1 27 ? 19.01516 26.12714 52.52693 1.000 13.47161 27 VAL F C 1
ATOM 4961 O O . VAL F 1 27 ? 19.60930 26.23071 51.43642 1.000 15.23138 27 VAL F O 1
ATOM 4965 N N . SER F 1 28 ? 19.57180 26.36025 53.71695 1.000 14.10570 28 SER F N 1
ATOM 4966 C CA . SER F 1 28 ? 20.93448 26.82993 53.91473 1.000 12.40255 28 SER F CA 1
ATOM 4967 C C . SER F 1 28 ? 21.94369 25.84911 53.32807 1.000 18.39730 28 SER F C 1
ATOM 4968 O O . SER F 1 28 ? 21.68596 24.64465 53.19094 1.000 16.27979 28 SER F O 1
ATOM 4971 N N . GLY F 1 29 ? 23.12128 26.38190 53.00469 1.000 17.49494 29 GLY F N 1
ATOM 4972 C CA . GLY F 1 29 ? 24.22838 25.57951 52.52151 1.000 17.23010 29 GLY F CA 1
ATOM 4973 C C . GLY F 1 29 ? 24.59387 24.48356 53.49486 1.000 21.08460 29 GLY F C 1
ATOM 4974 O O . GLY F 1 29 ? 24.76838 24.73665 54.68874 1.000 19.35219 29 GLY F O 1
ATOM 4975 N N . GLN F 1 30 ? 24.68748 23.25467 52.99592 1.000 20.96751 30 GLN F N 1
ATOM 4976 C CA . GLN F 1 30 ? 25.00534 22.09175 53.80912 1.000 18.05634 30 GLN F CA 1
ATOM 4977 C C . GLN F 1 30 ? 26.38494 21.56505 53.44958 1.000 19.36167 30 GLN F C 1
ATOM 4978 O O . GLN F 1 30 ? 26.75215 21.51346 52.27498 1.000 21.61130 30 GLN F O 1
ATOM 4984 N N . LEU F 1 31 ? 27.13791 21.17160 54.46215 1.000 20.26054 31 LEU F N 1
ATOM 4985 C CA . LEU F 1 31 ? 28.45479 20.57783 54.27431 1.000 27.26782 31 LEU F CA 1
ATOM 4986 C C . LEU F 1 31 ? 28.33771 19.06373 54.25655 1.000 29.07203 31 LEU F C 1
ATOM 4987 O O . LEU F 1 31 ? 27.30845 18.50471 54.63546 1.000 25.15756 31 LEU F O 1
ATOM 4992 N N . PRO F 1 32 ? 29.38248 18.34828 53.81792 1.000 28.17678 32 PRO F N 1
ATOM 4993 C CA . PRO F 1 32 ? 29.25826 16.88718 53.75170 1.000 31.14781 32 PRO F CA 1
ATOM 4994 C C . PRO F 1 32 ? 29.40513 16.25129 55.12141 1.000 27.88371 32 PRO F C 1
ATOM 4995 O O . PRO F 1 32 ? 30.50420 15.85179 55.51477 1.000 31.51958 32 PRO F O 1
ATOM 4999 N N . ARG F 1 33 ? 28.30275 16.17801 55.86418 1.000 25.58513 33 ARG F N 1
ATOM 5000 C CA . ARG F 1 33 ? 28.28502 15.57794 57.18650 1.000 32.03370 33 ARG F CA 1
ATOM 5001 C C . ARG F 1 33 ? 27.54429 14.25445 57.14132 1.000 37.59375 33 ARG F C 1
ATOM 5002 O O . ARG F 1 33 ? 26.46177 14.15477 56.55516 1.000 38.44145 33 ARG F O 1
ATOM 5010 N N . GLN F 1 34 ? 28.10464 13.26382 57.81749 1.000 36.13881 34 GLN F N 1
ATOM 5011 C CA . GLN F 1 34 ? 27.41474 12.02311 58.13177 1.000 40.37790 34 GLN F CA 1
ATOM 5012 C C . GLN F 1 34 ? 27.35560 11.93225 59.64535 1.000 39.86191 34 GLN F C 1
ATOM 5013 O O . GLN F 1 34 ? 28.40071 11.87481 60.30322 1.000 42.27882 34 GLN F O 1
ATOM 5019 N N . HIS F 1 35 ? 26.13725 11.95530 60.18436 1.000 43.76640 35 HIS F N 1
ATOM 5020 C CA . HIS F 1 35 ? 25.86156 11.90630 61.62287 1.000 45.00773 35 HIS F CA 1
ATOM 5021 C C . HIS F 1 35 ? 26.53073 13.05143 62.37714 1.000 48.85521 35 HIS F C 1
ATOM 5022 O O . HIS F 1 35 ? 27.06240 12.86391 63.47362 1.000 50.32465 35 HIS F O 1
ATOM 5029 N N . GLY F 1 36 ? 26.54665 14.23947 61.77321 1.000 46.80222 36 GLY F N 1
ATOM 5030 C CA . GLY F 1 36 ? 27.03215 15.42763 62.44157 1.000 46.49837 36 GLY F CA 1
ATOM 5031 C C . GLY F 1 36 ? 28.47411 15.79122 62.15483 1.000 51.06191 36 GLY F C 1
ATOM 5032 O O . GLY F 1 36 ? 28.83660 16.96684 62.27406 1.000 49.47850 36 GLY F O 1
ATOM 5033 N N . GLU F 1 37 ? 29.30218 14.82043 61.77527 1.000 48.07158 37 GLU F N 1
ATOM 5034 C CA . GLU F 1 37 ? 30.74440 14.99411 61.66010 1.000 47.45231 37 GLU F CA 1
ATOM 5035 C C . GLU F 1 37 ? 31.13251 15.26619 60.21613 1.000 47.81684 37 GLU F C 1
ATOM 5036 O O . GLU F 1 37 ? 30.70680 14.54297 59.30995 1.000 41.99654 37 GLU F O 1
ATOM 5042 N N . LEU F 1 38 ? 31.93696 16.30489 60.00887 1.000 43.27942 38 LEU F N 1
ATOM 5043 C CA . LEU F 1 38 ? 32.44171 16.61263 58.67782 1.000 46.99429 38 LEU F CA 1
ATOM 5044 C C . LEU F 1 38 ? 33.32820 15.47769 58.18525 1.000 46.94636 38 LEU F C 1
ATOM 5045 O O . LEU F 1 38 ? 34.36843 15.17989 58.78552 1.000 43.75847 38 LEU F O 1
ATOM 5050 N N . ARG F 1 39 ? 32.91985 14.85900 57.08143 1.000 44.18088 39 ARG F N 1
ATOM 5051 C CA . ARG F 1 39 ? 33.53583 13.62843 56.61295 1.000 37.92578 39 ARG F CA 1
ATOM 5052 C C . ARG F 1 39 ? 34.49991 13.84529 55.45519 1.000 42.69231 39 ARG F C 1
ATOM 5053 O O . ARG F 1 39 ? 35.50619 13.13236 55.37193 1.000 43.88170 39 ARG F O 1
ATOM 5061 N N . TRP F 1 40 ? 34.26089 14.83337 54.58651 1.000 37.88942 40 TRP F N 1
ATOM 5062 C CA . TRP F 1 40 ? 35.06615 15.01544 53.38026 1.000 38.78216 40 TRP F CA 1
ATOM 5063 C C . TRP F 1 40 ? 35.63173 16.43371 53.37362 1.000 38.11321 40 TRP F C 1
ATOM 5064 O O . TRP F 1 40 ? 34.89053 17.40070 53.16298 1.000 34.83780 40 TRP F O 1
ATOM 5075 N N . THR F 1 41 ? 36.94413 16.55404 53.58137 1.000 33.31174 41 THR F N 1
ATOM 5076 C CA . THR F 1 41 ? 37.65007 17.82883 53.57629 1.000 31.15955 41 THR F CA 1
ATOM 5077 C C . THR F 1 41 ? 38.79647 17.78949 52.57921 1.000 37.15607 41 THR F C 1
ATOM 5078 O O . THR F 1 41 ? 39.30162 16.72332 52.22648 1.000 40.60339 41 THR F O 1
ATOM 5082 N N . GLY F 1 42 ? 39.20333 18.96018 52.11658 1.000 36.63594 42 GLY F N 1
ATOM 5083 C CA . GLY F 1 42 ? 40.29871 19.06007 51.17715 1.000 32.26168 42 GLY F CA 1
ATOM 5084 C C . GLY F 1 42 ? 39.83806 19.55428 49.82135 1.000 35.99836 42 GLY F C 1
ATOM 5085 O O . GLY F 1 42 ? 38.64936 19.69230 49.54120 1.000 38.33021 42 GLY F O 1
ATOM 5086 N N . LYS F 1 43 ? 40.81381 19.87878 48.98764 1.000 32.27796 43 LYS F N 1
ATOM 5087 C CA . LYS F 1 43 ? 40.50519 20.39160 47.66441 1.000 31.30390 43 LYS F CA 1
ATOM 5088 C C . LYS F 1 43 ? 40.33611 19.25441 46.66713 1.000 39.27272 43 LYS F C 1
ATOM 5089 O O . LYS F 1 43 ? 41.10589 18.28478 46.66369 1.000 39.33104 43 LYS F O 1
ATOM 5095 N N . VAL F 1 44 ? 39.31425 19.38330 45.82702 1.000 33.48248 44 VAL F N 1
ATOM 5096 C CA . VAL F 1 44 ? 39.09181 18.41653 44.77069 1.000 30.08123 44 VAL F CA 1
ATOM 5097 C C . VAL F 1 44 ? 40.11309 18.66539 43.67326 1.000 33.80689 44 VAL F C 1
ATOM 5098 O O . VAL F 1 44 ? 40.24511 19.78729 43.15994 1.000 30.84903 44 VAL F O 1
ATOM 5102 N N . GLY F 1 45 ? 40.82163 17.60576 43.28512 1.000 37.97989 45 GLY F N 1
ATOM 5103 C CA . GLY F 1 45 ? 41.95793 17.71103 42.40741 1.000 39.76664 45 GLY F CA 1
ATOM 5104 C C . GLY F 1 45 ? 43.29265 17.61216 43.11513 1.000 41.35148 45 GLY F C 1
ATOM 5105 O O . GLY F 1 45 ? 44.31669 17.44946 42.44221 1.000 43.22272 45 GLY F O 1
ATOM 5106 N N . SER F 1 46 ? 43.32483 17.73870 44.44345 1.000 41.00238 46 SER F N 1
ATOM 5107 C CA . SER F 1 46 ? 44.58083 17.50615 45.14674 1.000 47.98573 46 SER F CA 1
ATOM 5108 C C . SER F 1 46 ? 44.45557 16.50473 46.28813 1.000 42.99479 46 SER F C 1
ATOM 5109 O O . SER F 1 46 ? 45.08092 15.44393 46.23949 1.000 47.74481 46 SER F O 1
ATOM 5112 N N . GLU F 1 47 ? 43.63670 16.78874 47.30071 1.000 40.31419 47 GLU F N 1
ATOM 5113 C CA . GLU F 1 47 ? 43.48735 15.79844 48.35927 1.000 40.53960 47 GLU F CA 1
ATOM 5114 C C . GLU F 1 47 ? 42.36167 14.84710 48.04596 1.000 45.48816 47 GLU F C 1
ATOM 5115 O O . GLU F 1 47 ? 42.40210 13.68269 48.45891 1.000 46.46533 47 GLU F O 1
ATOM 5121 N N . LEU F 1 48 ? 41.36064 15.32654 47.32573 1.000 42.43608 48 LEU F N 1
ATOM 5122 C CA . LEU F 1 48 ? 40.25962 14.49162 46.89819 1.000 42.58609 48 LEU F CA 1
ATOM 5123 C C . LEU F 1 48 ? 40.29665 14.35081 45.38638 1.000 40.62977 48 LEU F C 1
ATOM 5124 O O . LEU F 1 48 ? 40.64643 15.28187 44.65689 1.000 39.83656 48 LEU F O 1
ATOM 5129 N N . ASP F 1 49 ? 39.90677 13.18433 44.92986 1.000 41.47540 49 ASP F N 1
ATOM 5130 C CA . ASP F 1 49 ? 39.71029 12.89416 43.53058 1.000 41.83353 49 ASP F CA 1
ATOM 5131 C C . ASP F 1 49 ? 38.22209 12.97772 43.21922 1.000 43.25812 49 ASP F C 1
ATOM 5132 O O . ASP F 1 49 ? 37.39098 13.26818 44.09220 1.000 45.07469 49 ASP F O 1
ATOM 5137 N N . LEU F 1 50 ? 37.88293 12.72049 41.95787 1.000 41.51006 50 LEU F N 1
ATOM 5138 C CA . LEU F 1 50 ? 36.50350 12.89417 41.53333 1.000 42.26468 50 LEU F CA 1
ATOM 5139 C C . LEU F 1 50 ? 35.58262 11.96752 42.31975 1.000 40.51404 50 LEU F C 1
ATOM 5140 O O . LEU F 1 50 ? 34.45276 12.34982 42.64764 1.000 42.28363 50 LEU F O 1
ATOM 5145 N N . GLU F 1 51 ? 36.07065 10.76073 42.67035 1.000 40.13038 51 GLU F N 1
ATOM 5146 C CA . GLU F 1 51 ? 35.22141 9.72908 43.26621 1.000 39.13806 51 GLU F CA 1
ATOM 5147 C C . GLU F 1 51 ? 34.79506 10.11168 44.69067 1.000 36.34961 51 GLU F C 1
ATOM 5148 O O . GLU F 1 51 ? 33.61230 10.01275 45.04506 1.000 38.60365 51 GLU F O 1
ATOM 5154 N N . GLN F 1 52 ? 35.73144 10.59153 45.51759 1.000 38.77129 52 GLN F N 1
ATOM 5155 C CA . GLN F 1 52 ? 35.36310 11.05839 46.86491 1.000 45.51044 52 GLN F CA 1
ATOM 5156 C C . GLN F 1 52 ? 34.53442 12.34276 46.82580 1.000 34.97218 52 GLN F C 1
ATOM 5157 O O . GLN F 1 52 ? 33.63763 12.54372 47.65435 1.000 37.49743 52 GLN F O 1
ATOM 5163 N N . ALA F 1 53 ? 34.84919 13.23751 45.89276 1.000 34.79320 53 ALA F N 1
ATOM 5164 C CA . ALA F 1 53 ? 34.09244 14.47603 45.77975 1.000 33.08212 53 ALA F CA 1
ATOM 5165 C C . ALA F 1 53 ? 32.63600 14.19513 45.43370 1.000 39.07198 53 ALA F C 1
ATOM 5166 O O . ALA F 1 53 ? 31.73048 14.90083 45.90480 1.000 33.19949 53 ALA F O 1
ATOM 5168 N N . ARG F 1 54 ? 32.38637 13.16908 44.60746 1.000 33.02055 54 ARG F N 1
ATOM 5169 C CA . ARG F 1 54 ? 31.00173 12.80233 44.31098 1.000 32.69696 54 ARG F CA 1
ATOM 5170 C C . ARG F 1 54 ? 30.26566 12.30952 45.55219 1.000 29.21157 54 ARG F C 1
ATOM 5171 O O . ARG F 1 54 ? 29.08897 12.64376 45.75836 1.000 30.33933 54 ARG F O 1
ATOM 5179 N N . GLN F 1 55 ? 30.92975 11.50328 46.38380 1.000 33.78380 55 GLN F N 1
ATOM 5180 C CA . GLN F 1 55 ? 30.32333 11.08186 47.64388 1.000 31.87469 55 GLN F CA 1
ATOM 5181 C C . GLN F 1 55 ? 30.03088 12.27378 48.53795 1.000 32.79840 55 GLN F C 1
ATOM 5182 O O . GLN F 1 55 ? 28.98747 12.32488 49.20053 1.000 34.32448 55 GLN F O 1
ATOM 5188 N N . ALA F 1 56 ? 30.94768 13.24175 48.57018 1.000 35.00669 56 ALA F N 1
ATOM 5189 C CA . ALA F 1 56 ? 30.73554 14.43649 49.37989 1.000 36.30846 56 ALA F CA 1
ATOM 5190 C C . ALA F 1 56 ? 29.49676 15.19697 48.91799 1.000 27.45457 56 ALA F C 1
ATOM 5191 O O . ALA F 1 56 ? 28.65731 15.58950 49.73711 1.000 31.81961 56 ALA F O 1
ATOM 5193 N N . ALA F 1 57 ? 29.35486 15.39734 47.60296 1.000 26.63862 57 ALA F N 1
ATOM 5194 C CA . ALA F 1 57 ? 28.19382 16.13531 47.10586 1.000 29.26130 57 ALA F CA 1
ATOM 5195 C C . ALA F 1 57 ? 26.89203 15.37654 47.36017 1.000 32.40045 57 ALA F C 1
ATOM 5196 O O . ALA F 1 57 ? 25.86455 15.98127 47.70751 1.000 27.74270 57 ALA F O 1
ATOM 5198 N N . ARG F 1 58 ? 26.91664 14.04838 47.21382 1.000 31.63396 58 ARG F N 1
ATOM 5199 C CA . ARG F 1 58 ? 25.72926 13.25354 47.51855 1.000 31.32058 58 ARG F CA 1
ATOM 5200 C C . ARG F 1 58 ? 25.34378 13.38450 48.99022 1.000 29.23055 58 ARG F C 1
ATOM 5201 O O . ARG F 1 58 ? 24.15609 13.49620 49.32884 1.000 27.94645 58 ARG F O 1
ATOM 5209 N N . LEU F 1 59 ? 26.33784 13.39109 49.87675 1.000 25.73906 59 LEU F N 1
ATOM 5210 C CA . LEU F 1 59 ? 26.07790 13.56875 51.30498 1.000 27.56143 59 LEU F CA 1
ATOM 5211 C C . LEU F 1 59 ? 25.51528 14.95932 51.60861 1.000 32.16205 59 LEU F C 1
ATOM 5212 O O . LEU F 1 59 ? 24.65293 15.11368 52.48751 1.000 33.63915 59 LEU F O 1
ATOM 5217 N N . CYS F 1 60 ? 26.04427 15.98910 50.93986 1.000 32.61858 60 CYS F N 1
ATOM 5218 C CA . CYS F 1 60 ? 25.47417 17.32794 51.07597 1.000 28.22837 60 CYS F CA 1
ATOM 5219 C C . CYS F 1 60 ? 24.00083 17.31570 50.70826 1.000 28.04991 60 CYS F C 1
ATOM 5220 O O . CYS F 1 60 ? 23.16787 17.90608 51.41133 1.000 27.77496 60 CYS F O 1
ATOM 5223 N N . ALA F 1 61 ? 23.66941 16.65317 49.59412 1.000 26.12706 61 ALA F N 1
ATOM 5224 C CA . ALA F 1 61 ? 22.27702 16.57012 49.16216 1.000 27.75241 61 ALA F CA 1
ATOM 5225 C C . ALA F 1 61 ? 21.42468 15.87790 50.21693 1.000 29.69371 61 ALA F C 1
ATOM 5226 O O . ALA F 1 61 ? 20.28867 16.29417 50.49225 1.000 33.49925 61 ALA F O 1
ATOM 5228 N N . ALA F 1 62 ? 21.96462 14.82182 50.82399 1.000 29.74981 62 ALA F N 1
ATOM 5229 C CA . ALA F 1 62 ? 21.23677 14.12772 51.87942 1.000 31.99062 62 ALA F CA 1
ATOM 5230 C C . ALA F 1 62 ? 20.96342 15.04278 53.06680 1.000 30.49931 62 ALA F C 1
ATOM 5231 O O . ALA F 1 62 ? 19.85682 15.03749 53.61710 1.000 29.62737 62 ALA F O 1
ATOM 5233 N N . CYS F 1 63 ? 21.95419 15.84154 53.47451 1.000 30.81236 63 CYS F N 1
ATOM 5234 C CA . CYS F 1 63 ? 21.72506 16.77958 54.57868 1.000 33.60600 63 CYS F CA 1
ATOM 5235 C C . CYS F 1 63 ? 20.70408 17.85470 54.20758 1.000 27.09950 63 CYS F C 1
ATOM 5236 O O . CYS F 1 63 ? 19.93694 18.30801 55.06608 1.000 26.51423 63 CYS F O 1
ATOM 5239 N N . CYS F 1 64 ? 20.70282 18.29437 52.94606 1.000 25.93241 64 CYS F N 1
ATOM 5240 C CA . CYS F 1 64 ? 19.68182 19.23798 52.49371 1.000 27.54130 64 CYS F CA 1
ATOM 5241 C C . CYS F 1 64 ? 18.28661 18.65297 52.66212 1.000 26.51663 64 CYS F C 1
ATOM 5242 O O . CYS F 1 64 ? 17.39203 19.29005 53.23701 1.000 24.34791 64 CYS F O 1
ATOM 5245 N N . LEU F 1 65 ? 18.08365 17.43051 52.16253 1.000 27.29230 65 LEU F N 1
ATOM 5246 C CA . LEU F 1 65 ? 16.75481 16.83037 52.25508 1.000 28.77897 65 LEU F CA 1
ATOM 5247 C C . LEU F 1 65 ? 16.38343 16.53632 53.70166 1.000 27.65635 65 LEU F C 1
ATOM 5248 O O . LEU F 1 65 ? 15.20534 16.61916 54.06478 1.000 26.46466 65 LEU F O 1
ATOM 5253 N N . LEU F 1 66 ? 17.37018 16.21759 54.54409 1.000 29.92788 66 LEU F N 1
ATOM 5254 C CA . LEU F 1 66 ? 17.10156 16.02331 55.96552 1.000 26.94955 66 LEU F CA 1
ATOM 5255 C C . LEU F 1 66 ? 16.62723 17.31389 56.61493 1.000 31.49401 66 LEU F C 1
ATOM 5256 O O . LEU F 1 66 ? 15.66796 17.31835 57.39964 1.000 30.07728 66 LEU F O 1
ATOM 5261 N N . ALA F 1 67 ? 17.30185 18.42474 56.30975 1.000 28.77753 67 ALA F N 1
ATOM 5262 C CA . ALA F 1 67 ? 16.85798 19.71036 56.83096 1.000 24.99556 67 ALA F CA 1
ATOM 5263 C C . ALA F 1 67 ? 15.44434 20.02037 56.36735 1.000 24.35756 67 ALA F C 1
ATOM 5264 O O . ALA F 1 67 ? 14.61671 20.49035 57.15711 1.000 23.50460 67 ALA F O 1
ATOM 5266 N N . LEU F 1 68 ? 15.15112 19.75332 55.08725 1.000 24.41251 68 LEU F N 1
ATOM 5267 C CA . LEU F 1 68 ? 13.81371 20.01041 54.55520 1.000 26.90303 68 LEU F CA 1
ATOM 5268 C C . LEU F 1 68 ? 12.75754 19.16585 55.26382 1.000 31.27169 68 LEU F C 1
ATOM 5269 O O . LEU F 1 68 ? 11.71806 19.68259 55.69190 1.000 28.37348 68 LEU F O 1
ATOM 5274 N N . GLU F 1 69 ? 13.01981 17.86424 55.42029 1.000 31.21824 69 GLU F N 1
ATOM 5275 C CA . GLU F 1 69 ? 12.06508 16.98374 56.09143 1.000 33.38985 69 GLU F CA 1
ATOM 5276 C C . GLU F 1 69 ? 11.81287 17.43613 57.52117 1.000 28.83832 69 GLU F C 1
ATOM 5277 O O . GLU F 1 69 ? 10.67089 17.43347 57.99131 1.000 33.77433 69 GLU F O 1
ATOM 5283 N N . GLU F 1 70 ? 12.87404 17.80770 58.23655 1.000 32.33196 70 GLU F N 1
ATOM 5284 C CA . GLU F 1 70 ? 12.71574 18.22931 59.62199 1.000 27.59934 70 GLU F CA 1
ATOM 5285 C C . GLU F 1 70 ? 12.00068 19.57074 59.73624 1.000 33.06421 70 GLU F C 1
ATOM 5286 O O . GLU F 1 70 ? 11.26407 19.79574 60.70389 1.000 31.94167 70 GLU F O 1
ATOM 5292 N N . ALA F 1 71 ? 12.18862 20.46992 58.76742 1.000 24.56682 71 ALA F N 1
ATOM 5293 C CA . ALA F 1 71 ? 11.45791 21.73245 58.79908 1.000 28.73833 71 ALA F CA 1
ATOM 5294 C C . ALA F 1 71 ? 9.98783 21.53768 58.43786 1.000 26.65132 71 ALA F C 1
ATOM 5295 O O . ALA F 1 71 ? 9.11869 22.23975 58.97119 1.000 27.25367 71 ALA F O 1
ATOM 5297 N N . LEU F 1 72 ? 9.68833 20.59067 57.54807 1.000 27.71155 72 LEU F N 1
ATOM 5298 C CA . LEU F 1 72 ? 8.32717 20.38556 57.07549 1.000 29.06249 72 LEU F CA 1
ATOM 5299 C C . LEU F 1 72 ? 7.58099 19.32797 57.87441 1.000 35.48450 72 LEU F C 1
ATOM 5300 O O . LEU F 1 72 ? 6.34494 19.28529 57.81743 1.000 32.18811 72 LEU F O 1
ATOM 5305 N N . GLY F 1 73 ? 8.29658 18.50123 58.63362 1.000 33.86855 73 GLY F N 1
ATOM 5306 C CA . GLY F 1 73 ? 7.68365 17.34762 59.26477 1.000 35.47959 73 GLY F CA 1
ATOM 5307 C C . GLY F 1 73 ? 7.40911 16.22381 58.29898 1.000 38.56702 73 GLY F C 1
ATOM 5308 O O . GLY F 1 73 ? 6.40103 15.525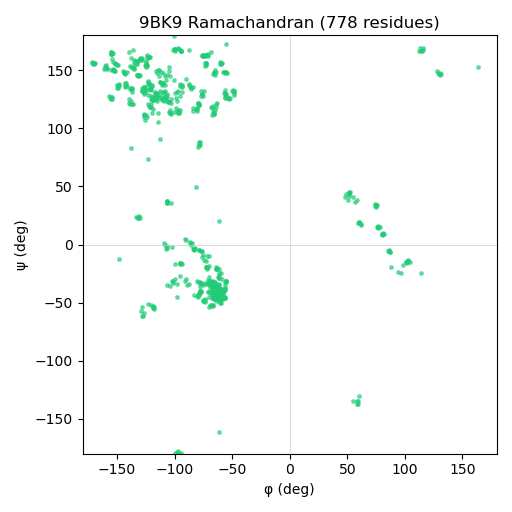08 58.43751 1.000 45.38144 73 GLY F O 1
ATOM 5309 N N . GLY F 1 74 ? 8.26791 16.04407 57.30445 1.000 38.13394 74 GLY F N 1
ATOM 5310 C CA . GLY F 1 74 ? 8.07796 15.00037 56.31402 1.000 39.71720 74 GLY F CA 1
ATOM 5311 C C . GLY F 1 74 ? 8.16701 15.62731 54.93818 1.000 38.60133 74 GLY F C 1
ATOM 5312 O O . GLY F 1 74 ? 7.86918 16.80822 54.74518 1.000 45.26830 74 GLY F O 1
ATOM 5313 N N . LEU F 1 75 ? 8.63301 14.84154 53.97630 1.000 36.57661 75 LEU F N 1
ATOM 5314 C CA . LEU F 1 75 ? 8.75718 15.31110 52.60385 1.000 36.06465 75 LEU F CA 1
ATOM 5315 C C . LEU F 1 75 ? 7.44064 15.31717 51.83278 1.000 37.01477 75 LEU F C 1
ATOM 5316 O O . LEU F 1 75 ? 7.41792 15.80507 50.69770 1.000 33.72182 75 LEU F O 1
ATOM 5321 N N . GLN F 1 76 ? 6.34113 14.81914 52.40791 1.000 42.56907 76 GLN F N 1
ATOM 5322 C CA . GLN F 1 76 ? 5.08328 14.81332 51.66404 1.000 42.35022 76 GLN F CA 1
ATOM 5323 C C . GLN F 1 76 ? 4.62254 16.21992 51.30313 1.000 39.87013 76 GLN F C 1
ATOM 5324 O O . GLN F 1 76 ? 3.86897 16.38666 50.33715 1.000 41.30039 76 GLN F O 1
ATOM 5330 N N . ARG F 1 77 ? 5.10206 17.23275 52.01513 1.000 39.00084 77 ARG F N 1
ATOM 5331 C CA . ARG F 1 77 ? 4.76232 18.62140 51.74252 1.000 38.07021 77 ARG F CA 1
ATOM 5332 C C . ARG F 1 77 ? 5.66502 19.27330 50.70317 1.000 35.74583 77 ARG F C 1
ATOM 5333 O O . ARG F 1 77 ? 5.47516 20.45578 50.39873 1.000 31.74489 77 ARG F O 1
ATOM 5341 N N . VAL F 1 78 ? 6.61725 18.53981 50.13602 1.000 32.37141 78 VAL F N 1
ATOM 5342 C CA . VAL F 1 78 ? 7.44864 19.07483 49.06477 1.000 33.69215 78 VAL F CA 1
ATOM 5343 C C . VAL F 1 78 ? 6.65396 18.98163 47.76560 1.000 37.58059 78 VAL F C 1
ATOM 5344 O O . VAL F 1 78 ? 6.32934 17.88935 47.29641 1.000 38.98358 78 VAL F O 1
ATOM 5348 N N . GLU F 1 79 ? 6.32946 20.13872 47.19106 1.000 32.30971 79 GLU F N 1
ATOM 5349 C CA . GLU F 1 79 ? 5.67405 20.19164 45.89272 1.000 30.89820 79 GLU F CA 1
ATOM 5350 C C . GLU F 1 79 ? 6.66145 19.85474 44.77983 1.000 34.21365 79 GLU F C 1
ATOM 5351 O O . GLU F 1 79 ? 6.37666 19.01394 43.92145 1.000 32.04954 79 GLU F O 1
ATOM 5357 N N . ARG F 1 80 ? 7.83288 20.49631 44.78460 1.000 27.67817 80 ARG F N 1
ATOM 5358 C CA . ARG F 1 80 ? 8.93916 20.16103 43.89342 1.000 31.48900 80 ARG F CA 1
ATOM 5359 C C . ARG F 1 80 ? 10.15779 20.96737 44.32730 1.000 28.23441 80 ARG F C 1
ATOM 5360 O O . ARG F 1 80 ? 10.02876 22.00648 44.97795 1.000 27.24954 80 ARG F O 1
ATOM 5368 N N . LEU F 1 81 ? 11.34108 20.47047 43.97292 1.000 31.13234 81 LEU F N 1
ATOM 5369 C CA . LEU F 1 81 ? 12.52427 21.31038 44.07144 1.000 22.64854 81 LEU F CA 1
ATOM 5370 C C . LEU F 1 81 ? 12.52010 22.34226 42.95378 1.000 26.91187 81 LEU F C 1
ATOM 5371 O O . LEU F 1 81 ? 11.89326 22.16750 41.90650 1.000 30.27135 81 LEU F O 1
ATOM 5376 N N . LEU F 1 82 ? 13.22303 23.44127 43.18824 1.000 20.36793 82 LEU F N 1
ATOM 5377 C CA . LEU F 1 82 ? 13.29312 24.49364 42.19200 1.000 19.22106 82 LEU F CA 1
ATOM 5378 C C . LEU F 1 82 ? 14.71424 24.74388 41.72728 1.000 22.34534 82 LEU F C 1
ATOM 5379 O O . LEU F 1 82 ? 14.97887 24.72836 40.51309 1.000 18.12003 82 LEU F O 1
ATOM 5384 N N . LYS F 1 83 ? 15.64244 24.96836 42.65539 1.000 16.74058 83 LYS F N 1
ATOM 5385 C CA . LYS F 1 83 ? 16.97948 25.36249 42.23067 1.000 21.38090 83 LYS F CA 1
ATOM 5386 C C . LYS F 1 83 ? 18.01557 24.86674 43.22216 1.000 19.82468 83 LYS F C 1
ATOM 5387 O O . LYS F 1 83 ? 17.80762 24.94402 44.43166 1.000 19.74025 83 LYS F O 1
ATOM 5393 N N . VAL F 1 84 ? 19.12294 24.34825 42.69667 1.000 17.79806 84 VAL F N 1
ATOM 5394 C CA . VAL F 1 84 ? 20.22385 23.81161 43.49304 1.000 18.68026 84 VAL F CA 1
ATOM 5395 C C . VAL F 1 84 ? 21.49031 24.57806 43.13849 1.000 20.83288 84 VAL F C 1
ATOM 5396 O O . VAL F 1 84 ? 21.75126 24.84290 41.95858 1.000 24.34386 84 VAL F O 1
ATOM 5400 N N . THR F 1 85 ? 22.26178 24.97105 44.15000 1.000 17.86023 85 THR F N 1
ATOM 5401 C CA . THR F 1 85 ? 23.57410 25.55549 43.89801 1.000 19.10036 85 THR F CA 1
ATOM 5402 C C . THR F 1 85 ? 24.63220 24.70248 44.58151 1.000 16.92749 85 THR F C 1
ATOM 5403 O O . THR F 1 85 ? 24.51060 24.38451 45.77082 1.000 17.79970 85 THR F O 1
ATOM 5407 N N . GLY F 1 86 ? 25.63951 24.29990 43.80846 1.000 16.96777 86 GLY F N 1
ATOM 5408 C CA . GLY F 1 86 ? 26.73618 23.50250 44.31214 1.000 17.18695 86 GLY F CA 1
ATOM 5409 C C . GLY F 1 86 ? 28.05922 24.24058 44.23657 1.000 16.66799 86 GLY F C 1
ATOM 5410 O O . GLY F 1 86 ? 28.41827 24.77211 43.18532 1.000 23.16070 86 GLY F O 1
ATOM 5411 N N . TYR F 1 87 ? 28.76917 24.32454 45.35627 1.000 15.82643 87 TYR F N 1
ATOM 5412 C CA . TYR F 1 87 ? 30.09698 24.91163 45.41591 1.000 14.61628 87 TYR F CA 1
ATOM 5413 C C . TYR F 1 87 ? 31.10319 23.80256 45.68438 1.000 13.94830 87 TYR F C 1
ATOM 5414 O O . TYR F 1 87 ? 30.91879 23.00990 46.61860 1.000 18.28612 87 TYR F O 1
ATOM 5423 N N . VAL F 1 88 ? 32.17496 23.77881 44.89864 1.000 18.15461 88 VAL F N 1
ATOM 5424 C CA . VAL F 1 88 ? 33.21872 22.76248 44.99745 1.000 17.69312 88 VAL F CA 1
ATOM 5425 C C . VAL F 1 88 ? 34.53393 23.46882 45.27767 1.000 13.45896 88 VAL F C 1
ATOM 5426 O O . VAL F 1 88 ? 34.98637 24.28563 44.46635 1.000 20.86152 88 VAL F O 1
ATOM 5430 N N . ALA F 1 89 ? 35.13219 23.17161 46.42296 1.000 22.27561 89 ALA F N 1
ATOM 5431 C CA . ALA F 1 89 ? 36.46411 23.68450 46.72031 1.000 22.31561 89 ALA F CA 1
ATOM 5432 C C . ALA F 1 89 ? 37.43944 23.02452 45.75727 1.000 21.11210 89 ALA F C 1
ATOM 5433 O O . ALA F 1 89 ? 37.68748 21.82200 45.85615 1.000 23.93596 89 ALA F O 1
ATOM 5435 N N . SER F 1 90 ? 37.99776 23.80281 44.83787 1.000 21.51918 90 SER F N 1
ATOM 5436 C CA . SER F 1 90 ? 38.63827 23.25971 43.64837 1.000 27.46377 90 SER F CA 1
ATOM 5437 C C . SER F 1 90 ? 40.12146 23.59792 43.64458 1.000 32.63812 90 SER F C 1
ATOM 5438 O O . SER F 1 90 ? 40.50169 24.77092 43.70812 1.000 25.11117 90 SER F O 1
ATOM 5441 N N . ALA F 1 91 ? 40.94925 22.56635 43.51541 1.000 33.98585 91 ALA F N 1
ATOM 5442 C CA . ALA F 1 91 ? 42.37110 22.77025 43.32512 1.000 30.90853 91 ALA F CA 1
ATOM 5443 C C . ALA F 1 91 ? 42.61995 23.38066 41.95218 1.000 30.48884 91 ALA F C 1
ATOM 5444 O O . ALA F 1 91 ? 41.73085 23.44947 41.10139 1.000 31.46928 91 ALA F O 1
ATOM 5446 N N . ALA F 1 92 ? 43.83462 23.88843 41.76757 1.000 31.30177 92 ALA F N 1
ATOM 5447 C CA . ALA F 1 92 ? 44.22981 24.49072 40.50132 1.000 35.29464 92 ALA F CA 1
ATOM 5448 C C . ALA F 1 92 ? 43.99718 23.53437 39.33834 1.000 32.51572 92 ALA F C 1
ATOM 5449 O O . ALA F 1 92 ? 44.45268 22.38844 39.35687 1.000 30.85203 92 ALA F O 1
ATOM 5451 N N . GLY F 1 93 ? 43.26108 24.00424 38.33475 1.000 30.33988 93 GLY F N 1
ATOM 5452 C CA . GLY F 1 93 ? 43.04529 23.22953 37.13577 1.000 32.61995 93 GLY F CA 1
ATOM 5453 C C . GLY F 1 93 ? 41.89462 22.24465 37.18029 1.000 35.21529 93 GLY F C 1
ATOM 5454 O O . GLY F 1 93 ? 41.59630 21.63242 36.14974 1.000 31.17347 93 GLY F O 1
ATOM 5455 N N . PHE F 1 94 ? 41.23623 22.06066 38.32523 1.000 33.33825 94 PHE F N 1
ATOM 5456 C CA . PHE F 1 94 ? 40.09923 21.14790 38.38108 1.000 33.22038 94 PHE F CA 1
ATOM 5457 C C . PHE F 1 94 ? 38.85984 21.82272 37.80813 1.000 33.34889 94 PHE F C 1
ATOM 5458 O O . PHE F 1 94 ? 38.39954 22.84672 38.33307 1.000 27.64569 94 PHE F O 1
ATOM 5466 N N . VAL F 1 95 ? 38.29824 21.21899 36.75667 1.000 33.50255 95 VAL F N 1
ATOM 5467 C CA . VAL F 1 95 ? 37.19580 21.80789 36.00663 1.000 28.15533 95 VAL F CA 1
ATOM 5468 C C . VAL F 1 95 ? 36.05637 20.81207 35.78936 1.000 29.72805 95 VAL F C 1
ATOM 5469 O O . VAL F 1 95 ? 35.26827 20.96474 34.85094 1.000 34.55411 95 VAL F O 1
ATOM 5473 N N . GLN F 1 96 ? 35.94875 19.79278 36.63972 1.000 22.96808 96 GLN F N 1
ATOM 5474 C CA . GLN F 1 96 ? 34.86806 18.81437 36.54682 1.000 29.11558 96 GLN F CA 1
ATOM 5475 C C . GLN F 1 96 ? 33.82644 19.00341 37.64719 1.000 26.02005 96 GLN F C 1
ATOM 5476 O O . GLN F 1 96 ? 33.31265 18.03252 38.19917 1.000 26.67228 96 GLN F O 1
ATOM 5482 N N . GLN F 1 97 ? 33.53192 20.25714 38.00559 1.000 29.35819 97 GLN F N 1
ATOM 5483 C CA . GLN F 1 97 ? 32.47915 20.51399 38.98787 1.000 26.56027 97 GLN F CA 1
ATOM 5484 C C . GLN F 1 97 ? 31.11214 19.95294 38.59301 1.000 22.77773 97 GLN F C 1
ATOM 5485 O O . GLN F 1 97 ? 30.40341 19.45919 39.48899 1.000 25.29025 97 GLN F O 1
ATOM 5491 N N . PRO F 1 98 ? 30.67734 19.99356 37.32627 1.000 22.14211 98 PRO F N 1
ATOM 5492 C CA . PRO F 1 98 ? 29.37878 19.37699 37.00448 1.000 29.88229 98 PRO F CA 1
ATOM 5493 C C . PRO F 1 98 ? 29.30439 17.91461 37.37934 1.000 30.26939 98 PRO F C 1
ATOM 5494 O O . PRO F 1 98 ? 28.27332 17.47751 37.89219 1.000 31.33158 98 PRO F O 1
ATOM 5498 N N . ALA F 1 99 ? 30.37659 17.14499 37.16698 1.000 33.57630 99 ALA F N 1
ATOM 5499 C CA . ALA F 1 99 ? 30.35835 15.73568 37.55261 1.000 28.41904 99 ALA F CA 1
ATOM 5500 C C . ALA F 1 99 ? 30.25486 15.55797 39.06123 1.000 29.34933 99 ALA F C 1
ATOM 5501 O O . ALA F 1 99 ? 29.64774 14.58864 39.53116 1.000 27.74326 99 ALA F O 1
ATOM 5503 N N . VAL F 1 100 ? 30.84787 16.46797 39.83839 1.000 25.75149 100 VAL F N 1
ATOM 5504 C CA . VAL F 1 100 ? 30.73525 16.37848 41.29009 1.000 25.06749 100 VAL F CA 1
ATOM 5505 C C . VAL F 1 100 ? 29.30515 16.67634 41.72989 1.000 26.16448 100 VAL F C 1
ATOM 5506 O O . VAL F 1 100 ? 28.69323 15.90327 42.47547 1.000 28.96571 100 VAL F O 1
ATOM 5510 N N . ILE F 1 101 ? 28.75306 17.80639 41.27989 1.000 25.91662 101 ILE F N 1
ATOM 5511 C CA . ILE F 1 101 ? 27.42432 18.20874 41.74058 1.000 26.25551 101 ILE F CA 1
ATOM 5512 C C . ILE F 1 101 ? 26.33389 17.31648 41.14765 1.000 29.39323 101 ILE F C 1
ATOM 5513 O O . ILE F 1 101 ? 25.22477 17.23807 41.69666 1.000 30.46018 101 ILE F O 1
ATOM 5518 N N . ASP F 1 102 ? 26.63078 16.62595 40.04004 1.000 33.31746 102 ASP F N 1
ATOM 5519 C CA . ASP F 1 102 ? 25.69339 15.66030 39.47725 1.000 31.81822 102 ASP F CA 1
ATOM 5520 C C . ASP F 1 102 ? 25.34371 14.56782 40.47321 1.000 31.56306 102 ASP F C 1
ATOM 5521 O O . ASP F 1 102 ? 24.24092 14.02413 40.41883 1.000 34.48716 102 ASP F O 1
ATOM 5526 N N . ALA F 1 103 ? 26.25676 14.22635 41.38686 1.000 29.98603 103 ALA F N 1
ATOM 5527 C CA . ALA F 1 103 ? 25.92330 13.23546 42.40564 1.000 31.61961 103 ALA F CA 1
ATOM 5528 C C . ALA F 1 103 ? 24.80574 13.73737 43.31394 1.000 29.91903 103 ALA F C 1
ATOM 5529 O O . ALA F 1 103 ? 23.87867 12.98606 43.65353 1.000 34.05734 103 ALA F O 1
ATOM 5531 N N . ALA F 1 104 ? 24.84785 15.02325 43.67508 1.000 30.71310 104 ALA F N 1
ATOM 5532 C CA . ALA F 1 104 ? 23.76310 15.61556 44.45143 1.000 32.68887 104 ALA F CA 1
ATOM 5533 C C . ALA F 1 104 ? 22.47628 15.67426 43.63612 1.000 25.55033 104 ALA F C 1
ATOM 5534 O O . ALA F 1 104 ? 21.39725 15.33400 44.13216 1.000 31.56646 104 ALA F O 1
ATOM 5536 N N . SER F 1 105 ? 22.57355 16.12342 42.38674 1.000 25.01284 105 SER F N 1
ATOM 5537 C CA . SER F 1 105 ? 21.38569 16.19484 41.54371 1.000 29.78198 105 SER F CA 1
ATOM 5538 C C . SER F 1 105 ? 20.73281 14.82870 41.40384 1.000 36.41787 105 SER F C 1
ATOM 5539 O O . SER F 1 105 ? 19.49930 14.70925 41.45543 1.000 37.74849 105 SER F O 1
ATOM 5542 N N . GLU F 1 106 ? 21.54147 13.78645 41.21275 1.000 31.89910 106 GLU F N 1
ATOM 5543 C CA . GLU F 1 106 ? 20.97603 12.45369 41.07711 1.000 34.42148 106 GLU F CA 1
ATOM 5544 C C . GLU F 1 106 ? 20.36846 11.97712 42.38567 1.000 38.79155 106 GLU F C 1
ATOM 5545 O O . GLU F 1 106 ? 19.34833 11.28659 42.36825 1.000 41.86672 106 GLU F O 1
ATOM 5551 N N . TYR F 1 107 ? 20.96558 12.32735 43.52914 1.000 34.61001 107 TYR F N 1
ATOM 5552 C CA . TYR F 1 107 ? 20.32196 11.99033 44.79758 1.000 30.69693 107 TYR F CA 1
ATOM 5553 C C . TYR F 1 107 ? 18.94215 12.64685 44.90564 1.000 33.68402 107 TYR F C 1
ATOM 5554 O O . TYR F 1 107 ? 17.96665 12.01431 45.33367 1.000 36.38816 107 TYR F O 1
ATOM 5563 N N . PHE F 1 108 ? 18.84945 13.93041 44.54838 1.000 30.23228 108 PHE F N 1
ATOM 5564 C CA . PHE F 1 108 ? 17.55966 14.62200 44.59508 1.000 31.62901 108 PHE F CA 1
ATOM 5565 C C . PHE F 1 108 ? 16.53224 13.96323 43.67651 1.000 38.84589 108 PHE F C 1
ATOM 5566 O O . PHE F 1 108 ? 15.39219 13.69448 44.08609 1.000 36.65163 108 PHE F O 1
ATOM 5574 N N . ASP F 1 109 ? 16.93790 13.64767 42.44064 1.000 37.24258 109 ASP F N 1
ATOM 5575 C CA . ASP F 1 109 ? 16.01982 12.99634 41.50801 1.000 39.10928 109 ASP F CA 1
ATOM 5576 C C . ASP F 1 109 ? 15.60434 11.62426 42.02939 1.000 40.04302 109 ASP F C 1
ATOM 5577 O O . ASP F 1 109 ? 14.45135 11.21180 41.86651 1.000 42.14956 109 ASP F O 1
ATOM 5582 N N . GLU F 1 110 ? 16.54361 10.89127 42.63359 1.000 37.97052 110 GLU F N 1
ATOM 5583 C CA . GLU F 1 110 ? 16.25515 9.57105 43.19388 1.000 41.00381 110 GLU F CA 1
ATOM 5584 C C . GLU F 1 110 ? 15.22511 9.63446 44.31590 1.000 42.23289 110 GLU F C 1
ATOM 5585 O O . GLU F 1 110 ? 14.29570 8.82095 44.36640 1.000 42.30680 110 GLU F O 1
ATOM 5591 N N . VAL F 1 111 ? 15.37568 10.58751 45.23211 1.000 32.05282 111 VAL F N 1
ATOM 5592 C CA . VAL F 1 111 ? 14.49956 10.60164 46.40362 1.000 37.47988 111 VAL F CA 1
ATOM 5593 C C . VAL F 1 111 ? 13.12986 11.17106 46.05595 1.000 40.29909 111 VAL F C 1
ATOM 5594 O O . VAL F 1 111 ? 12.10220 10.66455 46.52099 1.000 39.07603 111 VAL F O 1
ATOM 5598 N N . LEU F 1 112 ? 13.07160 12.21193 45.22718 1.000 36.45100 112 LEU F N 1
ATOM 5599 C CA . LEU F 1 112 ? 11.82249 12.94636 45.08977 1.000 43.10792 112 LEU F CA 1
ATOM 5600 C C . LEU F 1 112 ? 11.05794 12.61075 43.81682 1.000 48.68045 112 LEU F C 1
ATOM 5601 O O . LEU F 1 112 ? 9.94786 13.11831 43.63192 1.000 54.79522 112 LEU F O 1
ATOM 5606 N N . GLY F 1 113 ? 11.59781 11.74892 42.95722 1.000 48.78343 113 GLY F N 1
ATOM 5607 C CA . GLY F 1 113 ? 10.86342 11.35343 41.76444 1.000 51.63270 113 GLY F CA 1
ATOM 5608 C C . GLY F 1 113 ? 10.50383 12.49354 40.83190 1.000 54.50804 113 GLY F C 1
ATOM 5609 O O . GLY F 1 113 ? 11.34730 13.30926 40.43676 1.000 49.16231 113 GLY F O 1
ATOM 5610 N N . ALA F 1 114 ? 9.22574 12.52822 40.44178 1.000 55.45361 114 ALA F N 1
ATOM 5611 C CA . ALA F 1 114 ? 8.68060 13.51439 39.51007 1.000 54.51481 114 ALA F CA 1
ATOM 5612 C C . ALA F 1 114 ? 8.80492 14.94354 40.02008 1.000 56.72918 114 ALA F C 1
ATOM 5613 O O . ALA F 1 114 ? 8.14177 15.85271 39.50990 1.000 64.80493 114 ALA F O 1
ATOM 5615 N N . ARG F 1 115 ? 9.70365 15.16189 40.96873 1.000 51.60836 115 ARG F N 1
ATOM 5616 C CA . ARG F 1 115 ? 9.63990 16.35587 41.78215 1.000 48.41594 115 ARG F CA 1
ATOM 5617 C C . ARG F 1 115 ? 11.03062 16.81057 42.21008 1.000 47.12653 115 ARG F C 1
ATOM 5618 O O . ARG F 1 115 ? 11.20511 17.92962 42.71112 1.000 41.56723 115 ARG F O 1
ATOM 5626 N N . GLY F 1 116 ? 12.02467 15.94857 42.01166 1.000 47.28302 116 GLY F N 1
ATOM 5627 C CA . GLY F 1 116 ? 13.39750 16.29365 42.29793 1.000 41.50007 116 GLY F CA 1
ATOM 5628 C C . GLY F 1 116 ? 14.07587 17.05873 41.19043 1.000 39.60468 116 GLY F C 1
ATOM 5629 O O . GLY F 1 116 ? 15.22720 17.47762 41.34744 1.000 38.10135 116 GLY F O 1
ATOM 5630 N N . GLY F 1 117 ? 13.38712 17.25512 40.06874 1.000 38.42562 117 GLY F N 1
ATOM 5631 C CA . GLY F 1 117 ? 13.98256 17.99608 38.97226 1.000 37.42495 117 GLY F CA 1
ATOM 5632 C C . GLY F 1 117 ? 14.23071 19.43650 39.37868 1.000 33.11925 117 GLY F C 1
ATOM 5633 O O . GLY F 1 117 ? 13.46398 20.02732 40.14182 1.000 34.71092 117 GLY F O 1
ATOM 5634 N N . HIS F 1 118 ? 15.30671 20.01039 38.84921 1.000 30.66690 118 HIS F N 1
ATOM 5635 C CA . HIS F 1 118 ? 15.73740 21.31256 39.33151 1.000 25.47959 118 HIS F CA 1
ATOM 5636 C C . HIS F 1 118 ? 16.64620 21.98343 38.31384 1.000 28.72171 118 HIS F C 1
ATOM 5637 O O . HIS F 1 118 ? 17.29541 21.32056 37.49857 1.000 26.14130 118 HIS F O 1
ATOM 5644 N N . ALA F 1 119 ? 16.65033 23.30912 38.35134 1.000 21.29708 119 ALA F N 1
ATOM 5645 C CA . ALA F 1 119 ? 17.71980 24.07997 37.74927 1.000 23.77906 119 ALA F CA 1
ATOM 5646 C C . ALA F 1 119 ? 18.94996 24.02778 38.65560 1.000 23.15623 119 ALA F C 1
ATOM 5647 O O . ALA F 1 119 ? 18.86757 23.65364 39.83134 1.000 20.13960 119 ALA F O 1
ATOM 5649 N N . ARG F 1 120 ? 20.10786 24.38583 38.09927 1.000 21.72402 120 ARG F N 1
ATOM 5650 C CA . ARG F 1 120 ? 21.33677 24.17442 38.84590 1.000 21.93301 120 ARG F CA 1
ATOM 5651 C C . ARG F 1 120 ? 22.42405 25.15197 38.42946 1.000 23.86716 120 ARG F C 1
ATOM 5652 O O . ARG F 1 120 ? 22.48306 25.59004 37.27966 1.000 21.83060 120 ARG F O 1
ATOM 5660 N N . ALA F 1 121 ? 23.30097 25.47004 39.38522 1.000 23.40687 121 ALA F N 1
ATOM 5661 C CA . ALA F 1 121 ? 24.59112 26.08702 39.10601 1.000 22.94419 121 ALA F CA 1
ATOM 5662 C C . ALA F 1 121 ? 25.66291 25.31772 39.86384 1.000 20.15954 121 ALA F C 1
ATOM 5663 O O . ALA F 1 121 ? 25.41976 24.79296 40.95433 1.000 21.10000 121 ALA F O 1
ATOM 5665 N N . ALA F 1 122 ? 26.84672 25.22886 39.25564 1.000 24.58805 122 ALA F N 1
ATOM 5666 C CA . ALA F 1 122 ? 27.98224 24.50609 39.81623 1.000 21.60440 122 ALA F CA 1
ATOM 5667 C C . ALA F 1 122 ? 29.22453 25.34877 39.58306 1.000 23.03456 122 ALA F C 1
ATOM 5668 O O . ALA F 1 122 ? 29.48658 25.75784 38.44649 1.000 23.93333 122 ALA F O 1
ATOM 5670 N N . VAL F 1 123 ? 29.94786 25.67687 40.65776 1.000 21.32844 123 VAL F N 1
ATOM 5671 C CA . VAL F 1 123 ? 31.10122 26.56586 40.55182 1.000 19.17764 123 VAL F CA 1
ATOM 5672 C C . VAL F 1 123 ? 32.25480 26.04707 41.39888 1.000 16.46683 123 VAL F C 1
ATOM 5673 O O . VAL F 1 123 ? 32.05786 25.36062 42.40374 1.000 18.20813 123 VAL F O 1
ATOM 5677 N N . GLY F 1 124 ? 33.47569 26.39353 40.98419 1.000 18.25613 124 GLY F N 1
ATOM 5678 C CA . GLY F 1 124 ? 34.66299 26.04296 41.73969 1.000 20.85346 124 GLY F CA 1
ATOM 5679 C C . GLY F 1 124 ? 35.10741 27.20137 42.61109 1.000 16.11388 124 GLY F C 1
ATOM 5680 O O . GLY F 1 124 ? 35.51017 28.24640 42.09332 1.000 20.64677 124 GLY F O 1
ATOM 5681 N N . VAL F 1 125 ? 35.02293 27.03695 43.92175 1.000 19.13321 125 VAL F N 1
ATOM 5682 C CA . VAL F 1 125 ? 35.35557 28.09818 44.84925 1.000 22.59029 125 VAL F CA 1
ATOM 5683 C C . VAL F 1 125 ? 36.75994 27.86747 45.39515 1.000 20.92349 125 VAL F C 1
ATOM 5684 O O . VAL F 1 125 ? 37.31790 26.77582 45.30794 1.000 22.79817 125 VAL F O 1
ATOM 5688 N N . ALA F 1 126 ? 37.31423 28.89602 46.03211 1.000 20.91670 126 ALA F N 1
ATOM 5689 C CA . ALA F 1 126 ? 38.66611 28.80172 46.56718 1.000 23.37124 126 ALA F CA 1
ATOM 5690 C C . ALA F 1 126 ? 38.70708 28.00096 47.86271 1.000 20.54188 126 ALA F C 1
ATOM 5691 O O . ALA F 1 126 ? 39.65267 27.23655 48.08581 1.000 21.49257 126 ALA F O 1
ATOM 5693 N N . GLU F 1 127 ? 37.71617 28.18480 48.74241 1.000 18.87392 127 GLU F N 1
ATOM 5694 C CA . GLU F 1 127 ? 37.67761 27.56222 50.06156 1.000 17.37060 127 GLU F CA 1
ATOM 5695 C C . GLU F 1 127 ? 36.22480 27.42662 50.49881 1.000 18.41186 127 GLU F C 1
ATOM 5696 O O . GLU F 1 127 ? 35.35864 28.18133 50.05170 1.000 17.74858 127 GLU F O 1
ATOM 5702 N N . LEU F 1 128 ? 35.97718 26.49197 51.40675 1.000 18.28805 128 LEU F N 1
ATOM 5703 C CA . LEU F 1 128 ? 34.67752 26.30291 52.03152 1.000 22.20748 128 LEU F CA 1
ATOM 5704 C C . LEU F 1 128 ? 34.82465 26.22111 53.54212 1.000 18.80780 128 LEU F C 1
ATOM 5705 O O . LEU F 1 128 ? 35.90251 25.88957 54.05285 1.000 22.70868 128 LEU F O 1
ATOM 5710 N N . PRO F 1 129 ? 33.74772 26.48173 54.28451 1.000 17.62701 129 PRO F N 1
ATOM 5711 C CA . PRO F 1 129 ? 33.80655 26.38835 55.74867 1.000 14.30849 129 PRO F CA 1
ATOM 5712 C C . PRO F 1 129 ? 34.45293 25.09539 56.23117 1.000 23.52122 129 PRO F C 1
ATOM 5713 O O . PRO F 1 129 ? 34.08116 23.99630 55.80747 1.000 19.98370 129 PRO F O 1
ATOM 5717 N N . ARG F 1 130 ? 35.41934 25.23904 57.14005 1.000 22.39558 130 ARG F N 1
ATOM 5718 C CA . ARG F 1 130 ? 36.12112 24.12877 57.78543 1.000 26.94238 130 ARG F CA 1
ATOM 5719 C C . ARG F 1 130 ? 36.85546 23.23324 56.79174 1.000 23.06654 130 ARG F C 1
ATOM 5720 O O . ARG F 1 130 ? 37.17389 22.08436 57.11127 1.000 27.90855 130 ARG F O 1
ATOM 5728 N N . GLY F 1 131 ? 37.11985 23.72121 55.58398 1.000 19.19522 131 GLY F N 1
ATOM 5729 C CA . GLY F 1 131 ? 37.81044 22.91498 54.59959 1.000 25.27730 131 GLY F CA 1
ATOM 5730 C C . GLY F 1 131 ? 36.96957 21.85926 53.92810 1.000 29.87498 131 GLY F C 1
ATOM 5731 O O . GLY F 1 131 ? 37.52810 20.94503 53.31045 1.000 29.63384 131 GLY F O 1
ATOM 5732 N N . ALA F 1 132 ? 35.64321 21.94386 54.04498 1.000 23.80070 132 ALA F N 1
ATOM 5733 C CA . ALA F 1 132 ? 34.76743 20.98400 53.38897 1.000 21.89011 132 ALA F CA 1
ATOM 5734 C C . ALA F 1 132 ? 35.01594 20.98541 51.88646 1.000 22.30571 132 ALA F C 1
ATOM 5735 O O . ALA F 1 132 ? 35.37654 22.00514 51.29001 1.000 19.64477 132 ALA F O 1
ATOM 5737 N N . ALA F 1 133 ? 34.82623 19.82044 51.26530 1.000 19.96233 133 ALA F N 1
ATOM 5738 C CA . ALA F 1 133 ? 35.08008 19.72147 49.83619 1.000 24.46336 133 ALA F CA 1
ATOM 5739 C C . ALA F 1 133 ? 33.96399 20.32114 49.00222 1.000 15.39716 133 ALA F C 1
ATOM 5740 O O . ALA F 1 133 ? 34.22819 20.85412 47.91899 1.000 19.28742 133 ALA F O 1
ATOM 5742 N N . VAL F 1 134 ? 32.72457 20.22144 49.47956 1.000 20.13476 134 VAL F N 1
ATOM 5743 C CA . VAL F 1 134 ? 31.53454 20.58568 48.72447 1.000 21.51694 134 VAL F CA 1
ATOM 5744 C C . VAL F 1 134 ? 30.53544 21.22696 49.68198 1.000 17.83539 134 VAL F C 1
ATOM 5745 O O . VAL F 1 134 ? 30.47990 20.88124 50.86307 1.000 18.54210 134 VAL F O 1
ATOM 5749 N N . GLU F 1 135 ? 29.75068 22.17582 49.16183 1.000 20.71944 135 GLU F N 1
ATOM 5750 C CA . GLU F 1 135 ? 28.62030 22.74961 49.89061 1.000 20.52173 135 GLU F CA 1
ATOM 5751 C C . GLU F 1 135 ? 27.45338 22.90864 48.92996 1.000 14.83718 135 GLU F C 1
ATOM 5752 O O . GLU F 1 135 ? 27.63644 23.38904 47.81005 1.000 18.28194 135 GLU F O 1
ATOM 5758 N N . VAL F 1 136 ? 26.26269 22.49237 49.35513 1.000 18.43317 136 VAL F N 1
ATOM 5759 C CA . VAL F 1 136 ? 25.08443 22.51483 48.49822 1.000 18.20379 136 VAL F CA 1
ATOM 5760 C C . VAL F 1 136 ? 23.94452 23.22447 49.22004 1.000 13.64055 136 VAL F C 1
ATOM 5761 O O . VAL F 1 136 ? 23.67385 22.94024 50.39175 1.000 18.02429 136 VAL F O 1
ATOM 5765 N N . GLU F 1 137 ? 23.29001 24.14512 48.52107 1.000 17.32656 137 GLU F N 1
ATOM 5766 C CA . GLU F 1 137 ? 22.09820 24.80976 49.03381 1.000 17.39170 137 GLU F CA 1
ATOM 5767 C C . GLU F 1 137 ? 20.93776 24.62425 48.05920 1.000 18.18644 137 GLU F C 1
ATOM 5768 O O . GLU F 1 137 ? 21.13917 24.29108 46.87738 1.000 16.57743 137 GLU F O 1
ATOM 5774 N N . LEU F 1 138 ? 19.70778 24.86660 48.53360 1.000 17.55508 138 LEU F N 1
ATOM 5775 C CA . LEU F 1 138 ? 18.61515 24.66874 47.57999 1.000 20.09061 138 LEU F CA 1
ATOM 5776 C C . LEU F 1 138 ? 17.38901 25.49987 47.91797 1.000 17.77445 138 LEU F C 1
ATOM 5777 O O . LEU F 1 138 ? 17.23906 26.02450 49.02486 1.000 17.17364 138 LEU F O 1
ATOM 5782 N N . ILE F 1 139 ? 16.51636 25.60739 46.91629 1.000 17.26159 139 ILE F N 1
ATOM 5783 C CA . ILE F 1 139 ? 15.21134 26.24225 47.02806 1.000 16.62206 139 ILE F CA 1
ATOM 5784 C C . ILE F 1 139 ? 14.17519 25.26449 46.49237 1.000 17.19994 139 ILE F C 1
ATOM 5785 O O . ILE F 1 139 ? 14.37615 24.66443 45.42402 1.000 18.29520 139 ILE F O 1
ATOM 5790 N N . ALA F 1 140 ? 13.06759 25.11690 47.22671 1.000 17.09537 140 ALA F N 1
ATOM 5791 C CA . ALA F 1 140 ? 12.00851 24.17525 46.87297 1.000 15.40920 140 ALA F CA 1
ATOM 5792 C C . ALA F 1 140 ? 10.63594 24.83175 46.99961 1.000 18.47613 140 ALA F C 1
ATOM 5793 O O . ALA F 1 140 ? 10.46466 25.82546 47.69996 1.000 16.50355 140 ALA F O 1
ATOM 5795 N N . ALA F 1 141 ? 9.65423 24.27351 46.29736 1.000 17.65271 141 ALA F N 1
ATOM 5796 C CA . ALA F 1 141 ? 8.25617 24.65391 46.47644 1.000 20.23798 141 ALA F CA 1
ATOM 5797 C C . ALA F 1 141 ? 7.61718 23.70090 47.47966 1.000 22.01963 141 ALA F C 1
ATOM 5798 O O . ALA F 1 141 ? 7.86712 22.49793 47.43625 1.000 22.70791 141 ALA F O 1
ATOM 5800 N N . VAL F 1 142 ? 6.83443 24.24213 48.42045 1.000 18.27876 142 VAL F N 1
ATOM 5801 C CA . VAL F 1 142 ? 6.25615 23.44249 49.49963 1.000 22.73999 142 VAL F CA 1
ATOM 5802 C C . VAL F 1 142 ? 4.79128 23.81510 49.69207 1.000 26.05703 142 VAL F C 1
ATOM 5803 O O . VAL F 1 142 ? 4.35022 24.90958 49.33877 1.000 23.31034 142 VAL F O 1
ATOM 5807 N N . ARG F 1 143 ? 4.04051 22.90392 50.30129 1.000 26.49775 143 ARG F N 1
ATOM 5808 C CA . ARG F 1 143 ? 2.61680 23.14876 50.48932 1.000 24.34710 143 ARG F CA 1
ATOM 5809 C C . ARG F 1 143 ? 2.33725 23.62342 51.90704 1.000 28.47984 143 ARG F C 1
ATOM 5810 O O . ARG F 1 143 ? 3.12299 23.37007 52.82269 1.000 28.37041 143 ARG F O 1
#

Organism: Pseudomonas aeruginosa (strain ATCC 15692 / DSM 22644 / CIP 104116 / JCM 14847 / LMG 12228 / 1C / PRS 101 / PAO1) (NCBI:txid208964)

Secondary structure (DSSP, 8-state):
---SEEEETTEEEEEEE--EETTEE--BS-BTTTB-HHHHHHHHHHHHHHHHHHHHHHHTSGGGEEEEEEEEEEEEB-TT---HHHHHHHHHHHHHHHHGGGG--EEEEEEESB-GGGBSEEEEEEEEE-/--HHHHT-SSS-SEEEETTEEEEEEE--EETTEE--BS-BTTTB-HHHHHHHHHHHHHHHHHHHHHHHTSGGGEEEEEEEEEEEEB-TT---HHHHHHHHHHHHHHHHGGGG--EEEEEEESB-GGGBSEEEEEEEEE-/--SEEEETTEEEEEEE--EETTEE--BS-BTTTB-HHHHHHHHHHHHHHHHHHHHHHHTSGGGEEEEEEEEEEEEB-TT---HHHHHHHHHHHHHHHHGGGG--EEEEEEESB-GGGBSEEEEEEEEE--/--SEEEETTEEEEEEE--EETTEE--BS-BTTTB-HHHHHHHHHHHHHHHHHHHHHHHTSGGGEEEEEEEEEEEEB-TT---HHHHHHHHHHHHHHHHGGGG--EEEEEEES--GGGBSEEEEEEEEE--/---SEEEETTEEEEEEE--EETTEE--BS-BTTTB-HHHHHHHHHHHHHHHHHHHHHHHTSGGGEEEEEEEEEEEEB-TT---HHHHHHHHHHHHHHHHGGGG--EEEEEEESB-GGGBSEEEEEEEEE--/---SEEEETTEEEEEEE--EETTEE--BS-BTTTB-HHHHHHHHHHHHHHHHHHHHHHHTSGGGEEEEEEEEEEEEB-TT---HHHHHHHHHHHHHHHHSTT---EEEEEEES--GGGBSEEEEEEEEE-

Sequence (790 aa):
AYQPVVLHAGIAYVSGQLPRQHGELRWTGKVGSELDLEQARQAARLCAACCLLALEEALGGLQRVERLLKVTGYVASAAGFVQQPAVIDAASEYFDEVLGARGGHARAAVGVAELPRGAAVEVELIAAVRPAPAIVAGGAYQPVVLHAGIAYVSGQLPRQHGELRWTGKVGSELDLEQARQAARLCAACCLLALEEALGGLQRVERLLKVTGYVASAAGFVQQPAVIDAASEYFDEVLGARGGHARAAVGVAELPRGAAVEVELIAAVRYQPVVLHAGIAYVSGQLPRQHGELRWTGKVGSELDLEQARQAARLCAACCLLALEEALGGLQRVERLLKVTGYVASAAGFVQQPAVIDAASEYFDEVLGARGGHARAAVGVAELPRGAAVEVELIAAVRPYQPVVLHAGIAYVSGQLPRQHGELRWTGKVGSELDLEQARQAARLCAACCLLALEEALGGLQRVERLLKVTGYVASAAGFVQQPAVIDAASEYFDEVLGARGGHARAAVGVAELPRGAAVEVELIAAVRPAYQPVVLHAGIAYVSGQLPRQHGELRWTGKVGSELDLEQARQAARLCAACCLLALEEALGGLQRVERLLKVTGYVASAAGFVQQPAVIDAASEYFDEVLGARGGHARAAVGVAELPRGAAVEVELIAAVRPAYQPVVLHAGIAYVSGQLPRQHGELRWTGKVGSELDLEQARQAARLCAACCLLALEEALGGLQRVERLLKVTGYVASAAGFVQQPAVIDAASEYFDEVLGARGGHARAAVGVAELPRGAAVEVELIAAVR

B-factor: mean 23.14, std 11.29, range [4.9, 73.95]

Radius of gyration: 29.28 Å; Cα contacts (8 Å, |Δi|>4): 2060; chains: 6; bounding box: 69×63×87 Å

Foldseek 3Di:
DDAQWDDDDQKIWGDKFFQDDPNHRDAFAAEPPPHDLVVLLNGLLSQLVVRVVSVCVVVVHCVQFQAWEEKEKEFQHDPPDDPQVSSNVSSLVSLCVPPPPRSDYHYDTDYDNADPPRTGMIMITMTGGD/DPPCPPPRDPDAQWDDDDQKIWGDWFFQDDPRDRDAFAAEPPPHDLVSLLNRLLSQLVVRVVSVCVVPVHCVFFQAWEEKEKEFAHDPPDDPQVSSNVSSLVNLCVVPPPRSDYHYDTYHDNADPPRGGMIMITMTGGD/DAQWDDDPQKIWGDKFWQDDVRHHDAFDAEPPPDDLVSLLSGLQSQLVVRVVSVCVVVVHCVFFQAWEEKEKEFAHDPPDDPQVSNNVSSLVSLCVVPPPSSDYHYHTYYDNADPPRTGMIMITMTGGGD/DDQWDDDDQKIWGDKFWQDDVHHRDAFAAEPPPHDLVVLLNGLLSQLVVRVVSVCVVVVHCVFFQAWEEKEKEFQHDPPDDVQVSSNVSSLVNLCVVPPVSSDYHYDTDHDNADPPRGGMIMITMTGGHD/DDAQWDDDPQKIWGDKFWLADVNHHDAFDAEPPPHDLVSLLNRLLSQLVVRLVSVCVVAVDCVFFQAWEEKEKEFQHDPPDDPQVSSNVSSLVSLCVVPPPRSDYHYDGYYDNADPPRGGMIMITMTGGDD/DDAQWDDDDQKIWGDKFWQDDPRDRDAFAADPPPHDLVVLLSGLLSLLVVRVVSVCVVVVHCPFFPAWEEKEKEFQHDPPDDPQVSNNVSSLVSQCVPPPVGSDYHYDTYHDNADPPRGGMIMITMTGGD